Protein AF-A0AAU3JNB1-F1 (afdb_monomer)

Radius of gyration: 43.7 Å; Cα contacts (8 Å, |Δi|>4): 1370; chains: 1; bounding box: 140×74×134 Å

Structure (mmCIF, N/CA/C/O backbone):
data_AF-A0AAU3JNB1-F1
#
_entry.id   AF-A0AAU3JNB1-F1
#
loop_
_atom_site.group_PDB
_atom_site.id
_atom_site.type_symbol
_atom_site.label_atom_id
_atom_site.label_alt_id
_atom_site.label_comp_id
_atom_site.label_asym_id
_atom_site.label_entity_id
_atom_site.label_seq_id
_atom_site.pdbx_PDB_ins_code
_atom_site.Cartn_x
_atom_site.Cartn_y
_atom_site.Cartn_z
_atom_site.occupancy
_atom_site.B_iso_or_equiv
_atom_site.auth_seq_id
_atom_site.auth_comp_id
_atom_site.auth_asym_id
_atom_site.auth_atom_id
_atom_site.pdbx_PDB_model_num
ATOM 1 N N . MET A 1 1 ? 8.606 12.554 -62.969 1.00 40.50 1 MET A N 1
ATOM 2 C CA . MET A 1 1 ? 8.725 11.512 -61.923 1.00 40.50 1 MET A CA 1
ATOM 3 C C . MET A 1 1 ? 8.995 10.190 -62.626 1.00 40.50 1 MET A C 1
ATOM 5 O O . MET A 1 1 ? 8.163 9.799 -63.434 1.00 40.50 1 MET A O 1
ATOM 9 N N . ARG A 1 2 ? 10.156 9.550 -62.413 1.00 50.25 2 ARG A N 1
ATOM 10 C CA . ARG A 1 2 ? 10.408 8.196 -62.942 1.00 50.25 2 ARG A CA 1
ATOM 11 C C . ARG A 1 2 ? 9.338 7.250 -62.382 1.00 50.25 2 ARG A C 1
ATOM 13 O O . ARG A 1 2 ? 9.049 7.301 -61.188 1.00 50.25 2 ARG A O 1
ATOM 20 N N . GLY A 1 3 ? 8.709 6.452 -63.245 1.00 56.19 3 GLY A N 1
ATOM 21 C CA . GLY A 1 3 ? 7.752 5.433 -62.814 1.00 56.19 3 GLY A CA 1
ATOM 22 C C . GLY A 1 3 ? 8.447 4.430 -61.895 1.00 56.19 3 GLY A C 1
ATOM 23 O O . GLY A 1 3 ? 9.533 3.958 -62.222 1.00 56.19 3 GLY A O 1
ATOM 24 N N . VAL A 1 4 ? 7.848 4.140 -60.741 1.00 64.56 4 VAL A N 1
ATOM 25 C CA . VAL A 1 4 ? 8.397 3.201 -59.756 1.00 64.56 4 VAL A CA 1
ATOM 26 C C . VAL A 1 4 ? 8.364 1.794 -60.364 1.00 64.56 4 VAL A C 1
ATOM 28 O O . VAL A 1 4 ? 7.284 1.258 -60.604 1.00 64.56 4 VAL A O 1
ATOM 31 N N . ARG A 1 5 ? 9.532 1.213 -60.664 1.00 74.31 5 ARG A N 1
ATOM 32 C CA . ARG A 1 5 ? 9.661 -0.132 -61.253 1.00 74.31 5 ARG A CA 1
ATOM 33 C C . ARG A 1 5 ? 9.932 -1.167 -60.161 1.00 74.31 5 ARG A C 1
ATOM 35 O O . ARG A 1 5 ? 10.589 -0.871 -59.168 1.00 74.31 5 ARG A O 1
ATOM 42 N N . SER A 1 6 ? 9.430 -2.387 -60.340 1.00 82.75 6 SER A N 1
ATOM 43 C CA . SER A 1 6 ? 9.724 -3.495 -59.426 1.00 82.75 6 SER A CA 1
ATOM 44 C C . SER A 1 6 ? 11.184 -3.935 -59.539 1.00 82.75 6 SER A C 1
ATOM 46 O O . SER A 1 6 ? 11.710 -4.029 -60.649 1.00 82.75 6 SER A O 1
ATOM 48 N N . LEU A 1 7 ? 11.812 -4.272 -58.412 1.00 84.94 7 LEU A N 1
ATOM 49 C CA . LEU A 1 7 ? 13.173 -4.799 -58.390 1.00 84.94 7 LEU A CA 1
ATOM 50 C C . LEU A 1 7 ? 13.243 -6.188 -59.054 1.00 84.94 7 LEU A C 1
ATOM 52 O O . LEU A 1 7 ? 12.341 -7.008 -58.852 1.00 84.94 7 LEU A O 1
ATOM 56 N N . PRO A 1 8 ? 14.323 -6.481 -59.804 1.00 78.81 8 PRO A N 1
ATOM 57 C CA . PRO A 1 8 ? 14.472 -7.737 -60.542 1.00 78.81 8 PRO A CA 1
ATOM 58 C C . PRO A 1 8 ? 14.694 -8.952 -59.629 1.00 78.81 8 PRO A C 1
ATOM 60 O O . PRO A 1 8 ? 14.360 -10.072 -60.002 1.00 78.81 8 PRO A O 1
ATOM 63 N N . LEU A 1 9 ? 15.227 -8.744 -58.420 1.00 83.75 9 LEU A N 1
ATOM 64 C CA . LEU A 1 9 ? 15.371 -9.778 -57.396 1.00 83.75 9 LEU A CA 1
ATOM 65 C C . LEU A 1 9 ? 14.581 -9.377 -56.152 1.00 83.75 9 LEU A C 1
ATOM 67 O O . LEU A 1 9 ? 14.770 -8.289 -55.606 1.00 83.75 9 LEU A O 1
ATOM 71 N N . ARG A 1 10 ? 13.717 -10.283 -55.691 1.00 81.56 10 ARG A N 1
ATOM 72 C CA . ARG A 1 10 ? 12.958 -10.134 -54.446 1.00 81.56 10 ARG A CA 1
ATOM 73 C C . ARG A 1 10 ? 13.586 -10.988 -53.353 1.00 81.56 10 ARG A C 1
ATOM 75 O O . ARG A 1 10 ? 14.024 -12.108 -53.603 1.00 81.56 10 ARG A O 1
ATOM 82 N N . LEU A 1 11 ? 13.612 -10.457 -52.137 1.00 88.56 11 LEU A N 1
ATOM 83 C CA . LEU A 1 11 ? 14.109 -11.146 -50.951 1.00 88.56 11 LEU A CA 1
ATOM 84 C C . LEU A 1 11 ? 13.040 -11.072 -49.866 1.00 88.56 11 LEU A C 1
ATOM 86 O O . LEU A 1 11 ? 12.623 -9.976 -49.496 1.00 88.56 11 LEU A O 1
ATOM 90 N N . ALA A 1 12 ? 12.608 -12.216 -49.343 1.00 91.12 12 ALA A N 1
ATOM 91 C CA . ALA A 1 12 ? 11.665 -12.228 -48.232 1.00 91.12 12 ALA A CA 1
ATOM 92 C C . ALA A 1 12 ? 12.339 -11.722 -46.933 1.00 91.12 12 ALA A C 1
ATOM 94 O O . ALA A 1 12 ? 13.514 -12.034 -46.677 1.00 91.12 12 ALA A O 1
ATOM 95 N N . PRO A 1 13 ? 11.638 -10.922 -46.110 1.00 93.62 13 PRO A N 1
ATOM 96 C CA . PRO A 1 13 ? 12.091 -10.602 -44.762 1.00 93.62 13 PRO A CA 1
ATOM 97 C C . PRO A 1 13 ? 11.983 -11.830 -43.850 1.00 93.62 13 PRO A C 1
ATOM 99 O O . PRO A 1 13 ? 11.117 -12.683 -44.051 1.00 93.62 13 PRO A O 1
ATOM 102 N N . VAL A 1 14 ? 12.846 -11.915 -42.835 1.00 92.75 14 VAL A N 1
ATOM 103 C CA . VAL A 1 14 ? 12.701 -12.937 -41.781 1.00 92.75 14 VAL A CA 1
ATOM 104 C C . VAL A 1 14 ? 11.732 -12.451 -40.688 1.00 92.75 14 VAL A C 1
ATOM 106 O O . VAL A 1 14 ? 11.548 -11.238 -40.531 1.00 92.75 14 VAL A O 1
ATOM 109 N N . PRO A 1 15 ? 11.097 -13.347 -39.906 1.00 89.94 15 PRO A N 1
ATOM 110 C CA . PRO A 1 15 ? 10.209 -12.930 -38.823 1.00 89.94 15 PRO A CA 1
ATOM 111 C C . PRO A 1 15 ? 10.906 -11.980 -37.837 1.00 89.94 15 PRO A C 1
ATOM 113 O O . PRO A 1 15 ? 12.014 -12.256 -37.372 1.00 89.94 15 PRO A O 1
ATOM 116 N N . GLY A 1 16 ? 10.252 -10.853 -37.535 1.00 90.56 16 GLY A N 1
ATOM 117 C CA . GLY A 1 16 ? 10.737 -9.841 -36.587 1.00 90.56 16 GLY A CA 1
ATOM 118 C C . GLY A 1 16 ? 11.870 -8.938 -37.095 1.00 90.56 16 GLY A C 1
ATOM 119 O O . GLY A 1 16 ? 12.388 -8.120 -36.328 1.00 90.56 16 GLY A O 1
ATOM 120 N N . GLU A 1 17 ? 12.260 -9.052 -38.364 1.00 94.94 17 GLU A N 1
ATOM 121 C CA . GLU A 1 17 ? 13.394 -8.317 -38.914 1.00 94.94 17 GLU A CA 1
ATOM 122 C C . GLU A 1 17 ? 13.200 -6.792 -38.943 1.00 94.94 17 GLU A C 1
ATOM 124 O O . GLU A 1 17 ? 12.118 -6.279 -39.220 1.00 94.94 17 GLU A O 1
ATOM 129 N N . ALA A 1 18 ? 14.279 -6.048 -38.692 1.00 93.25 18 ALA A N 1
ATOM 130 C CA . ALA A 1 18 ? 14.312 -4.602 -38.880 1.00 93.25 18 ALA A CA 1
ATOM 131 C C . ALA A 1 18 ? 14.406 -4.202 -40.366 1.00 93.25 18 ALA A C 1
ATOM 133 O O . ALA A 1 18 ? 15.136 -4.819 -41.143 1.00 93.25 18 ALA A O 1
ATOM 134 N N . LEU A 1 19 ? 13.749 -3.101 -40.745 1.00 93.00 19 LEU A N 1
ATOM 135 C CA . LEU A 1 19 ? 13.710 -2.619 -42.131 1.00 93.00 19 LEU A CA 1
ATOM 136 C C . LEU A 1 19 ? 15.100 -2.326 -42.727 1.00 93.00 19 LEU A C 1
ATOM 138 O O . LEU A 1 19 ? 15.358 -2.704 -43.865 1.00 93.00 19 LEU A O 1
ATOM 142 N N . ASP A 1 20 ? 16.023 -1.713 -41.974 1.00 90.62 20 ASP A N 1
ATOM 143 C CA . ASP A 1 20 ? 17.404 -1.496 -42.446 1.00 90.62 20 ASP A CA 1
ATOM 144 C C . ASP A 1 20 ? 18.177 -2.800 -42.647 1.00 90.62 20 ASP A C 1
ATOM 146 O O . ASP A 1 20 ? 18.950 -2.900 -43.591 1.00 90.62 20 ASP A O 1
ATOM 150 N N . SER A 1 21 ? 17.958 -3.808 -41.802 1.00 94.19 21 SER A N 1
ATOM 151 C CA . SER A 1 21 ? 18.585 -5.122 -41.978 1.00 94.19 21 SER A CA 1
ATOM 152 C C . SER A 1 21 ? 18.156 -5.791 -43.276 1.00 94.19 21 SER A C 1
ATOM 154 O O . SER A 1 21 ? 18.995 -6.300 -44.019 1.00 94.19 21 SER A O 1
ATOM 156 N N . TRP A 1 22 ? 16.857 -5.759 -43.567 1.00 95.25 22 TRP A N 1
ATOM 157 C CA . TRP A 1 22 ? 16.331 -6.366 -44.781 1.00 95.25 22 TRP A CA 1
ATOM 158 C C . TRP A 1 22 ? 16.821 -5.629 -46.031 1.00 95.25 22 TRP A C 1
ATOM 160 O O . TRP A 1 22 ? 17.241 -6.274 -46.991 1.00 95.25 22 TRP A O 1
ATOM 170 N N . LEU A 1 23 ? 16.855 -4.291 -45.998 1.00 93.19 23 LEU A N 1
ATOM 171 C CA . LEU A 1 23 ? 17.411 -3.477 -47.084 1.00 93.19 23 LEU A CA 1
ATOM 172 C C . LEU A 1 23 ? 18.912 -3.733 -47.289 1.00 93.19 23 LEU A C 1
ATOM 174 O O . LEU A 1 23 ? 19.366 -3.799 -48.427 1.00 93.19 23 LEU A O 1
ATOM 178 N N . GLU A 1 24 ? 19.687 -3.932 -46.219 1.00 93.44 24 GLU A N 1
ATOM 179 C CA . GLU A 1 24 ? 21.104 -4.310 -46.324 1.00 93.44 24 GLU A CA 1
ATOM 180 C C . GLU A 1 24 ? 21.285 -5.688 -46.963 1.00 93.44 24 GLU A C 1
ATOM 182 O O . GLU A 1 24 ? 22.141 -5.856 -47.831 1.00 93.44 24 GLU A O 1
ATOM 187 N N . ALA A 1 25 ? 20.464 -6.666 -46.579 1.00 94.44 25 ALA A N 1
ATOM 188 C CA . ALA A 1 25 ? 20.491 -7.994 -47.180 1.00 94.44 25 ALA A CA 1
ATOM 189 C C . ALA A 1 25 ? 20.085 -7.962 -48.662 1.00 94.44 25 ALA A C 1
ATOM 191 O O . ALA A 1 25 ? 20.702 -8.637 -49.487 1.00 94.44 25 ALA A O 1
ATOM 192 N N . LEU A 1 26 ? 19.091 -7.141 -49.012 1.00 93.75 26 LEU A N 1
ATOM 193 C CA . LEU A 1 26 ? 18.652 -6.934 -50.389 1.00 93.75 26 LEU A CA 1
ATOM 194 C C . LEU A 1 26 ? 19.747 -6.263 -51.233 1.00 93.75 26 LEU A C 1
ATOM 196 O O . LEU A 1 26 ? 20.067 -6.762 -52.309 1.00 93.75 26 LEU A O 1
ATOM 200 N N . ALA A 1 27 ? 20.382 -5.201 -50.726 1.00 93.31 27 ALA A N 1
ATOM 201 C CA . ALA A 1 27 ? 21.502 -4.528 -51.390 1.00 93.31 27 ALA A CA 1
ATOM 202 C C . ALA A 1 27 ? 22.707 -5.462 -51.584 1.00 93.31 27 ALA A C 1
ATOM 204 O O . ALA A 1 27 ? 23.273 -5.526 -52.674 1.00 93.31 27 ALA A O 1
ATOM 205 N N . GLY A 1 28 ? 23.065 -6.241 -50.557 1.00 92.88 28 GLY A N 1
ATOM 206 C CA . GLY A 1 28 ? 24.130 -7.241 -50.645 1.00 92.88 28 GLY A CA 1
ATOM 207 C C . GLY A 1 28 ? 23.828 -8.329 -51.680 1.00 92.88 28 GLY A C 1
ATOM 208 O O . GLY A 1 28 ? 24.716 -8.737 -52.429 1.00 92.88 28 GLY A O 1
ATOM 209 N N . ARG A 1 29 ? 22.561 -8.757 -51.787 1.00 92.38 29 ARG A N 1
ATOM 210 C CA . ARG A 1 29 ? 22.116 -9.738 -52.788 1.00 92.38 29 ARG A CA 1
ATOM 211 C C . ARG A 1 29 ? 22.136 -9.178 -54.211 1.00 92.38 29 ARG A C 1
ATOM 213 O O . ARG A 1 29 ? 22.537 -9.898 -55.120 1.00 92.38 29 ARG A O 1
ATOM 220 N N . LEU A 1 30 ? 21.727 -7.922 -54.386 1.00 91.88 30 LEU A N 1
ATOM 221 C CA . LEU A 1 30 ? 21.763 -7.196 -55.661 1.00 91.88 30 LEU A CA 1
ATOM 222 C C . LEU A 1 30 ? 23.183 -6.753 -56.059 1.00 91.88 30 LEU A C 1
ATOM 224 O O . LEU A 1 30 ? 23.405 -6.406 -57.213 1.00 91.88 30 LEU A O 1
ATOM 228 N N . ARG A 1 31 ? 24.143 -6.793 -55.119 1.00 92.50 31 ARG A N 1
ATOM 229 C CA . ARG A 1 31 ? 25.499 -6.229 -55.254 1.00 92.50 31 ARG A CA 1
ATOM 230 C C . ARG A 1 31 ? 25.483 -4.741 -55.618 1.00 92.50 31 ARG A C 1
ATOM 232 O O . ARG A 1 31 ? 26.314 -4.272 -56.389 1.00 92.50 31 ARG A O 1
ATOM 239 N N . THR A 1 32 ? 24.552 -4.004 -55.025 1.00 92.50 32 THR A N 1
ATOM 240 C CA . THR A 1 32 ? 24.333 -2.577 -55.289 1.00 92.50 32 THR A CA 1
ATOM 241 C C . THR A 1 32 ? 24.728 -1.748 -54.063 1.00 92.50 32 THR A C 1
ATOM 243 O O . THR A 1 32 ? 24.458 -2.176 -52.933 1.00 92.50 32 THR A O 1
ATOM 246 N N . PRO A 1 33 ? 25.364 -0.571 -54.232 1.00 92.50 33 PRO A N 1
ATOM 247 C CA . PRO A 1 33 ? 25.595 0.358 -53.131 1.00 92.50 33 PRO A CA 1
ATOM 248 C C . PRO A 1 33 ? 24.294 0.723 -52.405 1.00 92.50 33 PRO A C 1
ATOM 250 O O . PRO A 1 33 ? 23.249 0.924 -53.026 1.00 92.50 33 PRO A O 1
ATOM 253 N N . MET A 1 34 ? 24.345 0.840 -51.075 1.00 90.38 34 MET A N 1
ATOM 254 C CA . MET A 1 34 ? 23.144 1.098 -50.268 1.00 90.38 34 MET A CA 1
ATOM 255 C C . MET A 1 34 ? 22.390 2.371 -50.699 1.00 90.38 34 MET A C 1
ATOM 257 O O . MET A 1 34 ? 21.163 2.395 -50.712 1.00 90.38 34 MET A O 1
ATOM 261 N N . GLY A 1 35 ? 23.106 3.439 -51.053 1.00 87.81 35 GLY A N 1
ATOM 262 C CA . GLY A 1 35 ? 22.518 4.712 -51.470 1.00 87.81 35 GLY A CA 1
ATOM 263 C C . GLY A 1 35 ? 21.709 4.604 -52.761 1.00 87.81 35 GLY A C 1
ATOM 264 O O . GLY A 1 35 ? 20.632 5.190 -52.849 1.00 87.81 35 GLY A O 1
ATOM 265 N N . GLU A 1 36 ? 22.181 3.817 -53.727 1.00 88.75 36 GLU A N 1
ATOM 266 C CA . GLU A 1 36 ? 21.450 3.549 -54.968 1.00 88.75 36 GLU A CA 1
ATOM 267 C C . GLU A 1 36 ? 20.148 2.800 -54.672 1.00 88.75 36 GLU A C 1
ATOM 269 O O . GLU A 1 36 ? 19.080 3.271 -55.055 1.00 88.75 36 GLU A O 1
ATOM 274 N N . LEU A 1 37 ? 20.198 1.721 -53.874 1.00 89.81 37 LEU A N 1
ATOM 275 C CA . LEU A 1 37 ? 18.985 0.992 -53.487 1.00 89.81 37 LEU A CA 1
ATOM 276 C C . LEU A 1 37 ? 17.982 1.900 -52.762 1.00 89.81 37 LEU A C 1
ATOM 278 O O . LEU A 1 37 ? 16.800 1.886 -53.090 1.00 89.81 37 LEU A O 1
ATOM 282 N N . LEU A 1 38 ? 18.435 2.697 -51.785 1.00 89.12 38 LEU A N 1
ATOM 283 C CA . LEU A 1 38 ? 17.568 3.612 -51.033 1.00 89.12 38 LEU A CA 1
ATOM 284 C C . LEU A 1 38 ? 16.913 4.676 -51.930 1.00 89.12 38 LEU A C 1
ATOM 286 O O . LEU A 1 38 ? 15.802 5.120 -51.625 1.00 89.12 38 LEU A O 1
ATOM 290 N N . THR A 1 39 ? 17.597 5.093 -52.998 1.00 87.06 39 THR A N 1
ATOM 291 C CA . THR A 1 39 ? 17.075 6.043 -53.991 1.00 87.06 39 THR A CA 1
ATOM 292 C C . THR A 1 39 ? 16.002 5.376 -54.845 1.00 87.06 39 THR A C 1
ATOM 294 O O . THR A 1 39 ? 14.896 5.903 -54.952 1.00 87.06 39 THR A O 1
ATOM 297 N N . GLU A 1 40 ? 16.282 4.174 -55.353 1.00 86.06 40 GLU A N 1
ATOM 298 C CA . GLU A 1 40 ? 15.356 3.384 -56.175 1.00 86.06 40 GLU A CA 1
ATOM 299 C C . GLU A 1 40 ? 14.063 3.023 -55.431 1.00 86.06 40 GLU A C 1
ATOM 301 O O . GLU A 1 40 ? 12.964 3.158 -55.970 1.00 86.06 40 GLU A O 1
ATOM 306 N N . VAL A 1 41 ? 14.153 2.645 -54.151 1.00 85.88 41 VAL A N 1
ATOM 307 C CA . VAL A 1 41 ? 12.962 2.364 -53.324 1.00 85.88 41 VAL A CA 1
ATOM 308 C C . VAL A 1 41 ? 12.265 3.631 -52.807 1.00 85.88 41 VAL A C 1
ATOM 310 O O . VAL A 1 41 ? 11.250 3.551 -52.112 1.00 85.88 41 VAL A O 1
ATOM 313 N N . GLY A 1 42 ? 12.787 4.816 -53.140 1.00 81.69 42 GLY A N 1
ATOM 314 C CA . GLY A 1 42 ? 12.172 6.105 -52.836 1.00 81.69 42 GLY A CA 1
ATOM 315 C C . GLY A 1 42 ? 12.258 6.533 -51.369 1.00 81.69 42 GLY A C 1
ATOM 316 O O . GLY A 1 42 ? 11.410 7.311 -50.923 1.00 81.69 42 GLY A O 1
ATOM 317 N N . LEU A 1 43 ? 13.250 6.032 -50.621 1.00 84.56 43 LEU A N 1
ATOM 318 C CA . LEU A 1 43 ? 13.539 6.424 -49.234 1.00 84.56 43 LEU A CA 1
ATOM 319 C C . LEU A 1 43 ? 14.484 7.632 -49.131 1.00 84.56 43 LEU A C 1
ATOM 321 O O . LEU A 1 43 ? 14.512 8.290 -48.087 1.00 84.56 43 LEU A O 1
ATOM 325 N N . ILE A 1 44 ? 15.255 7.922 -50.184 1.00 80.31 44 ILE A N 1
ATOM 326 C CA . ILE A 1 44 ? 16.064 9.141 -50.325 1.00 80.31 44 ILE A CA 1
ATOM 327 C C . ILE A 1 44 ? 15.873 9.759 -51.720 1.00 80.31 44 ILE A C 1
ATOM 329 O O . ILE A 1 44 ? 15.493 9.071 -52.660 1.00 80.31 44 ILE A O 1
ATOM 333 N N . GLU A 1 45 ? 16.106 11.066 -51.843 1.00 73.31 45 GLU A N 1
ATOM 334 C CA . GLU A 1 45 ? 15.942 11.808 -53.103 1.00 73.31 45 GLU A CA 1
ATOM 335 C C . GLU A 1 45 ? 17.120 11.606 -54.074 1.00 73.31 45 GLU A C 1
ATOM 337 O O . GLU A 1 45 ? 18.276 11.588 -53.647 1.00 73.31 45 GLU A O 1
ATOM 342 N N . GLU A 1 46 ? 16.800 11.513 -55.372 1.00 62.75 46 GLU A N 1
ATOM 343 C CA . GLU A 1 46 ? 17.713 11.219 -56.494 1.00 62.75 46 GLU A CA 1
ATOM 344 C C . GLU A 1 46 ? 18.675 12.378 -56.823 1.00 62.75 46 GLU A C 1
ATOM 346 O O . GLU A 1 46 ? 19.833 12.147 -57.156 1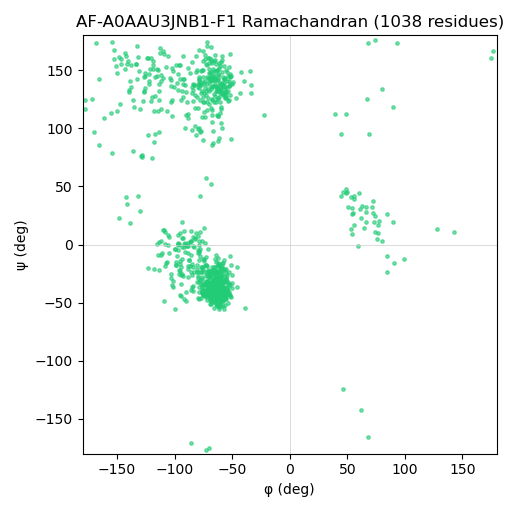.00 62.75 46 GLU A O 1
ATOM 351 N N . HIS A 1 47 ? 18.231 13.631 -56.671 1.00 60.69 47 HIS A N 1
ATOM 352 C CA . HIS A 1 47 ? 19.024 14.830 -56.963 1.00 60.69 47 HIS A CA 1
ATOM 353 C C . HIS A 1 47 ? 19.237 15.642 -55.689 1.00 60.69 47 HIS A C 1
ATOM 355 O O . HIS A 1 47 ? 18.392 16.454 -55.313 1.00 60.69 47 HIS A O 1
ATOM 361 N N . ARG A 1 48 ? 20.369 15.430 -55.008 1.00 61.41 48 ARG A N 1
ATOM 362 C CA . ARG A 1 48 ? 20.709 16.215 -53.816 1.00 61.41 48 ARG A CA 1
ATOM 363 C C . ARG A 1 48 ? 21.657 17.368 -54.161 1.00 61.41 48 ARG A C 1
ATOM 365 O O . ARG A 1 48 ? 22.676 17.117 -54.803 1.00 61.41 48 ARG A O 1
ATOM 372 N N . PRO A 1 49 ? 21.401 18.599 -53.679 1.00 53.25 49 PRO A N 1
ATOM 373 C CA . PRO A 1 49 ? 22.366 19.685 -53.801 1.00 53.25 49 PRO A CA 1
ATOM 374 C C . PRO A 1 49 ? 23.703 19.326 -53.116 1.00 53.25 49 PRO A C 1
ATOM 376 O O . PRO A 1 49 ? 23.694 18.754 -52.014 1.00 53.25 49 PRO A O 1
ATOM 379 N N . PRO A 1 50 ? 24.856 19.666 -53.726 1.00 45.16 50 PRO A N 1
ATOM 380 C CA . PRO A 1 50 ? 26.169 19.455 -53.121 1.00 45.16 50 PRO A CA 1
ATOM 381 C C . PRO A 1 50 ? 26.241 20.085 -51.721 1.00 45.16 50 PRO A C 1
ATOM 383 O O . PRO A 1 50 ? 25.842 21.229 -51.524 1.00 45.16 50 PRO A O 1
ATOM 386 N N . GLY A 1 51 ? 26.731 19.336 -50.728 1.00 48.03 51 GLY A N 1
ATOM 387 C CA . GLY A 1 51 ? 26.927 19.825 -49.353 1.00 48.03 51 GLY A CA 1
ATOM 388 C C . GLY A 1 51 ? 25.833 19.465 -48.336 1.00 48.03 51 GLY A C 1
ATOM 389 O O . GLY A 1 51 ? 26.086 19.551 -47.135 1.00 48.03 51 GLY A O 1
ATOM 390 N N . HIS A 1 52 ? 24.658 18.973 -48.755 1.00 49.66 52 HIS A N 1
ATOM 391 C CA . HIS A 1 52 ? 23.668 18.425 -47.816 1.00 49.66 52 HIS A CA 1
ATOM 392 C C . HIS A 1 52 ? 24.034 16.988 -47.407 1.00 49.66 52 HIS A C 1
ATOM 394 O O . HIS A 1 52 ? 23.771 16.017 -48.121 1.00 49.66 52 HIS A O 1
ATOM 400 N N . GLN A 1 53 ? 24.646 16.831 -46.232 1.00 55.88 53 GLN A N 1
ATOM 401 C CA . GLN A 1 53 ? 24.850 15.511 -45.635 1.00 55.88 53 GLN A CA 1
ATOM 402 C C . GLN A 1 53 ? 23.504 14.945 -45.180 1.00 55.88 53 GLN A C 1
ATOM 404 O O . GLN A 1 53 ? 22.729 15.623 -44.503 1.00 55.88 53 GLN A O 1
ATOM 409 N N . LEU A 1 54 ? 23.226 13.687 -45.522 1.00 60.50 54 LEU A N 1
ATOM 410 C CA . LEU A 1 54 ? 22.050 13.011 -44.988 1.00 60.50 54 LEU A CA 1
ATOM 411 C C . LEU A 1 54 ? 22.099 12.971 -43.463 1.00 60.50 54 LEU A C 1
ATOM 413 O O . LEU A 1 54 ? 23.182 12.821 -42.883 1.00 60.50 54 LEU A O 1
ATOM 417 N N . PRO A 1 55 ? 20.932 13.010 -42.798 1.00 63.41 55 PRO A N 1
ATOM 418 C CA . PRO A 1 55 ? 20.901 12.791 -41.373 1.00 63.41 55 PRO A CA 1
ATOM 419 C C . PRO A 1 55 ? 21.553 11.439 -41.066 1.00 63.41 55 PRO A C 1
ATOM 421 O O . PRO A 1 55 ? 21.257 10.408 -41.675 1.00 63.41 55 PRO A O 1
ATOM 424 N N . ILE A 1 56 ? 22.450 11.457 -40.076 1.00 66.19 56 ILE A N 1
ATOM 425 C CA . ILE A 1 56 ? 23.177 10.282 -39.564 1.00 66.19 56 ILE A CA 1
ATOM 426 C C . ILE A 1 56 ? 22.206 9.141 -39.193 1.00 66.19 56 ILE A C 1
ATOM 428 O O . ILE A 1 56 ? 22.587 7.968 -39.156 1.00 66.19 56 ILE A O 1
ATOM 432 N N . ARG A 1 57 ? 20.943 9.491 -38.917 1.00 70.50 57 ARG A N 1
ATOM 433 C CA . ARG A 1 57 ? 19.837 8.580 -38.624 1.00 70.50 57 ARG A CA 1
ATOM 434 C C . ARG A 1 57 ? 18.767 8.663 -39.697 1.00 70.50 57 ARG A C 1
ATOM 436 O O . ARG A 1 57 ? 18.454 9.749 -40.165 1.00 70.50 57 ARG A O 1
ATOM 443 N N . ALA A 1 58 ? 18.156 7.521 -39.974 1.00 78.38 58 ALA A N 1
ATOM 444 C CA . ALA A 1 58 ? 16.998 7.384 -40.838 1.00 78.38 58 ALA A CA 1
ATOM 445 C C . ALA A 1 58 ? 15.688 7.515 -40.028 1.00 78.38 58 ALA A C 1
ATOM 447 O O . ALA A 1 58 ? 15.397 6.620 -39.230 1.00 78.38 58 ALA A O 1
ATOM 448 N N . PRO A 1 59 ? 14.886 8.588 -40.197 1.00 79.06 59 PRO A N 1
ATOM 449 C CA . PRO A 1 59 ? 13.592 8.738 -39.516 1.00 79.06 59 PRO A CA 1
ATOM 450 C C . PRO A 1 59 ? 12.595 7.624 -39.864 1.00 79.06 59 PRO A C 1
ATOM 452 O O . PRO A 1 59 ? 11.831 7.192 -39.006 1.00 79.06 59 PRO A O 1
ATOM 455 N N . TRP A 1 60 ? 12.684 7.082 -41.083 1.00 83.94 60 TRP A N 1
ATOM 456 C CA . TRP A 1 60 ? 11.858 5.973 -41.571 1.00 83.94 60 TRP A CA 1
ATOM 457 C C . TRP A 1 60 ? 12.072 4.645 -40.826 1.00 83.94 60 TRP A C 1
ATOM 459 O O . TRP A 1 60 ? 11.251 3.746 -40.942 1.00 83.94 60 TRP A O 1
ATOM 469 N N . LEU A 1 61 ? 13.127 4.521 -40.009 1.00 85.56 61 LEU A N 1
ATOM 470 C CA . LEU A 1 61 ? 13.285 3.396 -39.074 1.00 85.56 61 LEU A CA 1
ATOM 471 C C . LEU A 1 61 ? 12.395 3.519 -37.834 1.00 85.56 61 LEU A C 1
ATOM 473 O O . LEU A 1 61 ? 12.168 2.534 -37.129 1.00 85.56 61 LEU A O 1
ATOM 477 N N . VAL A 1 62 ? 11.942 4.735 -37.529 1.00 85.75 62 VAL A N 1
ATOM 478 C CA . VAL A 1 62 ? 11.038 5.004 -36.412 1.00 85.75 62 VAL A CA 1
ATOM 479 C C . VAL A 1 62 ? 9.586 4.939 -36.860 1.00 85.75 62 VAL A C 1
ATOM 481 O O . VAL A 1 62 ? 8.779 4.341 -36.161 1.00 85.75 62 VAL A O 1
ATOM 484 N N . LEU A 1 63 ? 9.271 5.585 -37.980 1.00 87.56 63 LEU A N 1
ATOM 485 C CA . LEU A 1 63 ? 7.924 5.692 -38.526 1.00 87.56 63 LEU A CA 1
ATOM 486 C C . LEU A 1 63 ? 8.028 5.743 -40.047 1.00 87.56 63 LEU A C 1
ATOM 488 O O . LEU A 1 63 ? 8.674 6.658 -40.561 1.00 87.56 63 LEU A O 1
ATOM 492 N N . LEU A 1 64 ? 7.404 4.802 -40.757 1.00 89.56 64 LEU A N 1
ATOM 493 C CA . LEU A 1 64 ? 7.434 4.776 -42.217 1.00 89.56 64 LEU A CA 1
ATOM 494 C C . LEU A 1 64 ? 6.279 5.615 -42.795 1.00 89.56 64 LEU A C 1
ATOM 496 O O . LEU A 1 64 ? 5.115 5.230 -42.652 1.00 89.56 64 LEU A O 1
ATOM 500 N N . PRO A 1 65 ? 6.547 6.754 -43.467 1.00 86.81 65 PRO A N 1
ATOM 501 C CA . PRO A 1 65 ? 5.479 7.586 -44.014 1.00 86.81 65 PRO A CA 1
ATOM 502 C C . PRO A 1 65 ? 4.649 6.825 -45.062 1.00 86.81 65 PRO A C 1
ATOM 504 O O . PRO A 1 65 ? 5.229 6.062 -45.838 1.00 86.81 65 PRO A O 1
ATOM 507 N N . PRO A 1 66 ? 3.326 7.062 -45.170 1.00 88.25 66 PRO A N 1
ATOM 508 C CA . PRO A 1 66 ? 2.461 6.329 -46.100 1.00 88.25 66 PRO A CA 1
ATOM 509 C C . PRO A 1 66 ? 2.951 6.339 -47.553 1.00 88.25 66 PRO A C 1
ATOM 511 O O . PRO A 1 66 ? 2.935 5.302 -48.210 1.00 88.25 66 PRO A O 1
ATOM 514 N N . LEU A 1 67 ? 3.460 7.481 -48.028 1.00 85.94 67 LEU A N 1
ATOM 515 C CA . LEU A 1 67 ? 4.008 7.612 -49.380 1.00 85.94 67 LEU A CA 1
ATOM 516 C C . LEU A 1 67 ? 5.246 6.725 -49.595 1.00 85.94 67 LEU A C 1
ATOM 518 O O . LEU A 1 67 ? 5.371 6.072 -50.628 1.00 85.94 67 LEU A O 1
ATOM 522 N N . ALA A 1 68 ? 6.149 6.676 -48.611 1.00 87.19 68 ALA A N 1
ATOM 523 C CA . ALA A 1 68 ? 7.344 5.838 -48.666 1.00 87.19 68 ALA A CA 1
ATOM 524 C C . ALA A 1 68 ? 6.989 4.346 -48.575 1.00 87.19 68 ALA A C 1
ATOM 526 O O . ALA A 1 68 ? 7.543 3.543 -49.319 1.00 87.19 68 ALA A O 1
ATOM 527 N N . ALA A 1 69 ? 6.020 3.981 -47.726 1.00 90.81 69 ALA A N 1
ATOM 528 C CA . ALA A 1 69 ? 5.506 2.615 -47.632 1.00 90.81 69 ALA A CA 1
ATOM 529 C C . ALA A 1 69 ? 4.887 2.142 -48.957 1.00 90.81 69 ALA A C 1
ATOM 531 O O . ALA A 1 69 ? 5.156 1.025 -49.386 1.00 90.81 69 ALA A O 1
ATOM 532 N N . GLY A 1 70 ? 4.114 3.001 -49.634 1.00 89.69 70 GLY A N 1
ATOM 533 C CA . GLY A 1 70 ? 3.540 2.694 -50.946 1.00 89.69 70 GLY A CA 1
ATOM 534 C C . GLY A 1 70 ? 4.609 2.463 -52.017 1.00 89.69 70 GLY A C 1
ATOM 535 O O . GLY A 1 70 ? 4.542 1.484 -52.755 1.00 89.69 70 GLY A O 1
ATOM 536 N N . ARG A 1 71 ? 5.650 3.305 -52.064 1.00 87.19 71 ARG A N 1
ATOM 537 C CA . ARG A 1 71 ? 6.774 3.131 -53.004 1.00 87.19 71 ARG A CA 1
ATOM 538 C C . ARG A 1 71 ? 7.572 1.857 -52.736 1.00 87.19 71 ARG A C 1
ATOM 540 O O . ARG A 1 71 ? 7.848 1.105 -53.669 1.00 87.19 71 ARG A O 1
ATOM 547 N N . LEU A 1 72 ? 7.899 1.581 -51.474 1.00 90.44 72 LEU A N 1
ATOM 548 C CA . LEU A 1 72 ? 8.542 0.328 -51.071 1.00 90.44 72 LEU A CA 1
ATOM 549 C C . LEU A 1 72 ? 7.684 -0.882 -51.441 1.00 90.44 72 LEU A C 1
ATOM 551 O O . LEU A 1 72 ? 8.205 -1.879 -51.930 1.00 90.44 72 LEU A O 1
ATOM 555 N N . SER A 1 73 ? 6.369 -0.790 -51.253 1.00 91.75 73 SER A N 1
ATOM 556 C CA . SER A 1 73 ? 5.447 -1.867 -51.601 1.00 91.75 73 SER A CA 1
ATOM 557 C C . SER A 1 73 ? 5.467 -2.169 -53.100 1.00 91.75 73 SER A C 1
ATOM 559 O O . SER A 1 73 ? 5.671 -3.318 -53.485 1.00 91.75 73 SER A O 1
ATOM 561 N N . VAL A 1 74 ? 5.380 -1.142 -53.952 1.00 90.00 74 VAL A N 1
ATOM 562 C CA . VAL A 1 74 ? 5.443 -1.301 -55.417 1.00 90.00 74 VAL A CA 1
ATOM 563 C C . VAL A 1 74 ? 6.805 -1.837 -55.876 1.00 90.00 74 VAL A C 1
ATOM 565 O O . VAL A 1 74 ? 6.863 -2.745 -56.704 1.00 90.00 74 VAL A O 1
ATOM 568 N N . THR A 1 75 ? 7.908 -1.309 -55.335 1.00 89.00 75 THR A N 1
ATOM 569 C CA . THR A 1 75 ? 9.266 -1.722 -55.741 1.00 89.00 75 THR A CA 1
ATOM 570 C C . THR A 1 75 ? 9.612 -3.142 -55.306 1.00 89.00 75 THR A C 1
ATOM 572 O O . THR A 1 75 ? 10.270 -3.869 -56.049 1.00 89.00 75 THR A O 1
ATOM 575 N N . THR A 1 76 ? 9.185 -3.557 -54.115 1.00 89.44 76 THR A N 1
ATOM 576 C CA . THR A 1 76 ? 9.655 -4.808 -53.495 1.00 89.44 76 THR A CA 1
ATOM 577 C C . THR A 1 76 ? 8.614 -5.924 -53.484 1.00 89.44 76 THR A C 1
ATOM 579 O O . THR A 1 76 ? 8.964 -7.091 -53.309 1.00 89.44 76 THR A O 1
ATOM 582 N N . GLY A 1 77 ? 7.341 -5.592 -53.715 1.00 89.06 77 GLY A N 1
ATOM 583 C CA . GLY A 1 77 ? 6.221 -6.530 -53.685 1.00 89.06 77 GLY A CA 1
ATOM 584 C C . GLY A 1 77 ? 5.757 -6.921 -52.278 1.00 89.06 77 GLY A C 1
ATOM 585 O O . GLY A 1 77 ? 4.966 -7.851 -52.155 1.00 89.06 77 GLY A O 1
ATOM 586 N N . LEU A 1 78 ? 6.244 -6.255 -51.224 1.00 92.62 78 LEU A N 1
ATOM 587 C CA . LEU A 1 78 ? 5.776 -6.464 -49.850 1.00 92.62 78 LEU A CA 1
ATOM 588 C C . LEU A 1 78 ? 4.558 -5.595 -49.535 1.00 92.62 78 LEU A C 1
ATOM 590 O O . LEU A 1 78 ? 4.452 -4.462 -50.005 1.00 92.62 78 LEU A O 1
ATOM 594 N N . ALA A 1 79 ? 3.659 -6.095 -48.690 1.00 92.94 79 ALA A N 1
ATOM 595 C CA . ALA A 1 79 ? 2.533 -5.306 -48.205 1.00 92.94 79 ALA A CA 1
ATOM 596 C C . ALA A 1 79 ? 3.026 -4.114 -47.347 1.00 92.94 79 ALA A C 1
ATOM 598 O O . ALA A 1 79 ? 3.974 -4.279 -46.564 1.00 92.94 79 ALA A O 1
ATOM 599 N N . PRO A 1 80 ? 2.400 -2.922 -47.444 1.00 92.62 80 PRO A N 1
ATOM 600 C CA . PRO A 1 80 ? 2.731 -1.773 -46.598 1.00 92.62 80 PRO A CA 1
ATOM 601 C C . PRO A 1 80 ? 2.714 -2.098 -45.099 1.00 92.62 80 PRO A C 1
ATOM 603 O O . PRO A 1 80 ? 3.536 -1.581 -44.346 1.00 92.62 80 PRO A O 1
ATOM 606 N N . GLU A 1 81 ? 1.823 -2.984 -44.661 1.00 92.25 81 GLU A N 1
ATOM 607 C CA . GLU A 1 81 ? 1.673 -3.419 -43.272 1.00 92.25 81 GLU A CA 1
ATOM 608 C C . GLU A 1 81 ? 2.904 -4.196 -42.794 1.00 92.25 81 GLU A C 1
ATOM 610 O O . GLU A 1 81 ? 3.414 -3.934 -41.705 1.00 92.25 81 GLU A O 1
ATOM 615 N N . THR A 1 82 ? 3.436 -5.098 -43.627 1.00 93.50 82 THR A N 1
ATOM 616 C CA . THR A 1 82 ? 4.677 -5.833 -43.341 1.00 93.50 82 THR A CA 1
ATOM 617 C C . THR A 1 82 ? 5.853 -4.870 -43.208 1.00 93.50 82 THR A C 1
ATOM 619 O O . THR A 1 82 ? 6.617 -4.960 -42.251 1.00 93.50 82 THR A O 1
ATOM 622 N N . LEU A 1 83 ? 5.963 -3.896 -44.116 1.00 93.69 83 LEU A N 1
ATOM 623 C CA . LEU A 1 83 ? 7.025 -2.886 -44.090 1.00 93.69 83 LEU A CA 1
ATOM 624 C C . LEU A 1 83 ? 6.959 -2.013 -42.828 1.00 93.69 83 LEU A C 1
ATOM 626 O O . LEU A 1 83 ? 7.990 -1.732 -42.218 1.00 93.69 83 LEU A O 1
ATOM 630 N N . ARG A 1 84 ? 5.752 -1.624 -42.401 1.00 92.12 84 ARG A N 1
ATOM 631 C CA . ARG A 1 84 ? 5.534 -0.885 -41.148 1.00 92.12 84 ARG A CA 1
ATOM 632 C C . ARG A 1 84 ? 5.862 -1.722 -39.912 1.00 92.12 84 ARG A C 1
ATOM 634 O O . ARG A 1 84 ? 6.494 -1.226 -38.982 1.00 92.12 84 ARG A O 1
ATOM 641 N N . ALA A 1 85 ? 5.515 -3.011 -39.915 1.00 92.62 85 ALA A N 1
ATOM 642 C CA . ALA A 1 85 ? 5.838 -3.936 -38.825 1.00 92.62 85 ALA A CA 1
ATOM 643 C C . ALA A 1 85 ? 7.358 -4.115 -38.607 1.00 92.62 85 ALA A C 1
ATOM 645 O O . ALA A 1 85 ? 7.784 -4.462 -37.501 1.00 92.62 85 ALA A O 1
ATOM 646 N N . MET A 1 86 ? 8.166 -3.831 -39.635 1.00 94.06 86 MET A N 1
ATOM 647 C CA . MET A 1 86 ? 9.634 -3.841 -39.609 1.00 94.06 86 MET A CA 1
ATOM 648 C C . MET A 1 86 ? 10.250 -2.516 -39.110 1.00 94.06 86 MET A C 1
ATOM 650 O O . MET A 1 86 ? 11.479 -2.381 -39.075 1.00 94.06 86 MET A O 1
ATOM 654 N N . THR A 1 87 ? 9.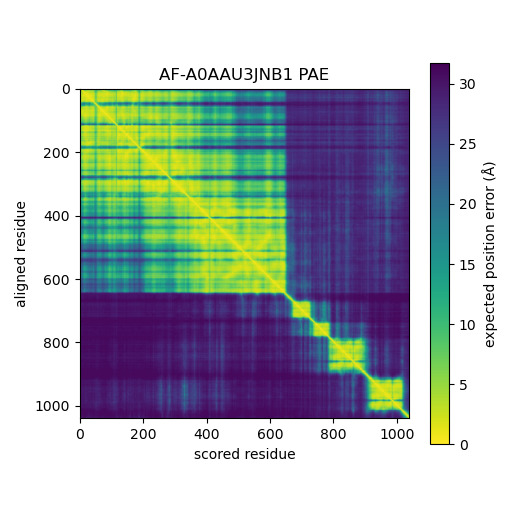436 -1.536 -38.697 1.00 91.62 87 THR A N 1
ATOM 655 C CA . THR A 1 87 ? 9.888 -0.276 -38.078 1.00 91.62 87 THR A CA 1
ATOM 656 C C . THR A 1 87 ? 9.476 -0.180 -36.609 1.00 91.62 87 THR A C 1
ATOM 658 O O . THR A 1 87 ? 8.620 -0.923 -36.128 1.00 91.62 87 THR A O 1
ATOM 661 N N . LEU A 1 88 ? 10.079 0.747 -35.853 1.00 88.81 88 LEU A N 1
ATOM 662 C CA . LEU A 1 88 ? 9.747 0.915 -34.431 1.00 88.81 88 LEU A CA 1
ATOM 663 C C . LEU A 1 88 ? 8.288 1.327 -34.184 1.00 88.81 88 LEU A C 1
ATOM 665 O O . LEU A 1 88 ? 7.832 1.178 -33.049 1.00 88.81 88 LEU A O 1
ATOM 669 N N . GLU A 1 89 ? 7.560 1.797 -35.202 1.00 89.38 89 GLU A N 1
ATOM 670 C CA . GLU A 1 89 ? 6.133 2.117 -35.101 1.00 89.38 89 GLU A CA 1
ATOM 671 C C . GLU A 1 89 ? 5.299 0.902 -34.694 1.00 89.38 89 GLU A C 1
ATOM 673 O O . GLU A 1 89 ? 4.285 1.061 -34.021 1.00 89.38 89 GLU A O 1
ATOM 678 N N . ASN A 1 90 ? 5.774 -0.309 -35.011 1.00 90.44 90 ASN A N 1
ATOM 679 C CA . ASN A 1 90 ? 5.162 -1.554 -34.570 1.00 90.44 90 ASN A CA 1
ATOM 680 C C . ASN A 1 90 ? 4.990 -1.577 -33.041 1.00 90.44 90 ASN A C 1
ATOM 682 O O . ASN A 1 90 ? 3.975 -2.034 -32.532 1.00 90.44 90 ASN A O 1
ATOM 686 N N . TYR A 1 91 ? 5.941 -1.018 -32.289 1.00 89.75 91 TYR A N 1
ATOM 687 C CA . TYR A 1 91 ? 5.923 -1.015 -30.824 1.00 89.75 91 TYR A CA 1
ATOM 688 C C . TYR A 1 91 ? 5.326 0.256 -30.200 1.00 89.75 91 TYR A C 1
ATOM 690 O O . TYR A 1 91 ? 5.451 0.449 -28.981 1.00 89.75 91 TYR A O 1
ATOM 698 N N . ASP A 1 92 ? 4.703 1.127 -31.002 1.00 90.00 92 ASP A N 1
ATOM 699 C CA . ASP A 1 92 ? 4.036 2.331 -30.505 1.00 90.00 92 ASP A CA 1
ATOM 700 C C . ASP A 1 92 ? 2.931 1.968 -29.502 1.00 90.00 92 ASP A C 1
ATOM 702 O O . ASP A 1 92 ? 2.215 0.981 -29.656 1.00 90.00 92 ASP A O 1
ATOM 706 N N . GLN A 1 93 ? 2.856 2.735 -28.417 1.00 89.38 93 GLN A N 1
ATOM 707 C CA . GLN A 1 93 ? 2.013 2.511 -27.236 1.00 89.38 93 GLN A CA 1
ATOM 708 C C . GLN A 1 93 ? 2.235 1.194 -26.464 1.00 89.38 93 GLN A C 1
ATOM 710 O O . GLN A 1 93 ? 1.622 1.014 -25.415 1.00 89.38 93 GLN A O 1
ATOM 715 N N . ARG A 1 94 ? 3.141 0.306 -26.904 1.00 89.81 94 ARG A N 1
ATOM 716 C CA . ARG A 1 94 ? 3.427 -0.979 -26.233 1.00 89.81 94 ARG A CA 1
ATOM 717 C C . ARG A 1 94 ? 4.790 -1.020 -25.545 1.00 89.81 94 ARG A C 1
ATOM 719 O O . ARG A 1 94 ? 4.878 -1.370 -24.376 1.00 89.81 94 ARG A O 1
ATOM 726 N N . ALA A 1 95 ? 5.860 -0.611 -26.228 1.00 86.06 95 ALA A N 1
ATOM 727 C CA . ALA A 1 95 ? 7.208 -0.520 -25.634 1.00 86.06 95 ALA A CA 1
ATOM 728 C C . ALA A 1 95 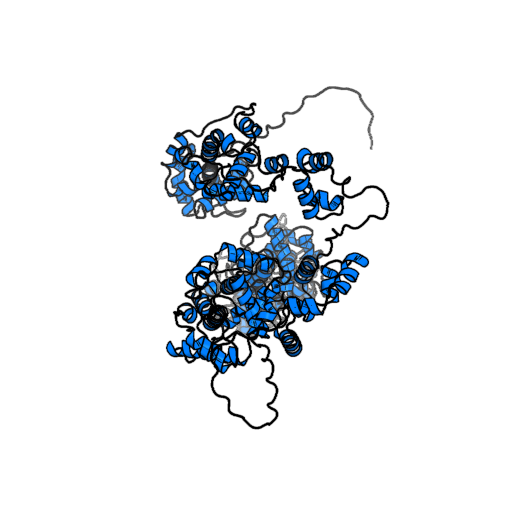? 7.768 0.906 -25.614 1.00 86.06 95 ALA A C 1
ATOM 730 O O . ALA A 1 95 ? 8.718 1.222 -24.884 1.00 86.06 95 ALA A O 1
ATOM 731 N N . LEU A 1 96 ? 7.220 1.753 -26.483 1.00 87.31 96 LEU A N 1
ATOM 732 C CA . LEU A 1 96 ? 7.674 3.103 -26.758 1.00 87.31 96 LEU A CA 1
ATOM 733 C C . LEU A 1 96 ? 6.499 3.958 -27.233 1.00 87.31 96 LEU A C 1
ATOM 735 O O . LEU A 1 96 ? 5.440 3.454 -27.573 1.00 87.31 96 LEU A O 1
ATOM 739 N N . VAL A 1 97 ? 6.709 5.266 -27.263 1.00 87.62 97 VAL A N 1
ATOM 740 C CA . VAL A 1 97 ? 5.778 6.255 -27.805 1.00 87.62 97 VAL A CA 1
ATOM 741 C C . VAL A 1 97 ? 6.445 6.954 -28.981 1.00 87.62 97 VAL A C 1
ATOM 743 O O . VAL A 1 97 ? 7.565 7.467 -28.833 1.00 87.62 97 VAL A O 1
ATOM 746 N N . VAL A 1 98 ? 5.774 6.991 -30.126 1.00 87.31 98 VAL A N 1
ATOM 747 C CA . VAL A 1 98 ? 6.189 7.729 -31.323 1.00 87.31 98 VAL A CA 1
ATOM 748 C C . VAL A 1 98 ? 5.541 9.120 -31.323 1.00 87.31 98 VAL A C 1
ATOM 750 O O . VAL A 1 98 ? 4.356 9.281 -31.060 1.00 87.31 98 VAL A O 1
ATOM 753 N N . ASP A 1 99 ? 6.344 10.148 -31.582 1.00 86.00 99 ASP A N 1
ATOM 754 C CA . ASP A 1 99 ? 5.907 11.507 -31.910 1.00 86.00 99 ASP A CA 1
ATOM 755 C C . ASP A 1 99 ? 5.779 11.562 -33.437 1.00 86.00 99 ASP A C 1
ATOM 757 O O . ASP A 1 99 ? 6.787 11.599 -34.151 1.00 86.00 99 ASP A O 1
ATOM 761 N N . ARG A 1 100 ? 4.539 11.451 -33.926 1.00 84.44 100 ARG A N 1
ATOM 762 C CA . ARG A 1 100 ? 4.243 11.342 -35.360 1.00 84.44 100 ARG A CA 1
ATOM 763 C C . ARG A 1 100 ? 4.573 12.629 -36.115 1.00 84.44 100 ARG A C 1
ATOM 765 O O . ARG A 1 100 ? 5.111 12.536 -37.214 1.00 84.44 100 ARG A O 1
ATOM 772 N N . ASP A 1 101 ? 4.381 13.789 -35.488 1.00 81.50 101 ASP A N 1
ATOM 773 C CA . ASP A 1 101 ? 4.701 15.097 -36.076 1.00 81.50 101 ASP A CA 1
ATOM 774 C C . ASP A 1 101 ? 6.205 15.246 -36.313 1.00 81.50 101 ASP A C 1
ATOM 776 O O . ASP A 1 101 ? 6.648 15.733 -37.349 1.00 81.50 101 ASP A O 1
ATOM 780 N N . LYS A 1 102 ? 7.017 14.789 -35.351 1.00 79.56 102 LYS A N 1
ATOM 781 C CA . LYS A 1 102 ? 8.484 14.839 -35.456 1.00 79.56 102 LYS A CA 1
ATOM 782 C C . LYS A 1 102 ? 9.098 13.601 -36.106 1.00 79.56 102 LYS A C 1
ATOM 784 O O . LYS A 1 102 ? 10.326 13.528 -36.170 1.00 79.56 102 LYS A O 1
ATOM 789 N N . GLN A 1 103 ? 8.279 12.619 -36.500 1.00 77.25 103 GLN A N 1
ATOM 790 C CA . GLN A 1 103 ? 8.702 11.309 -37.018 1.00 77.25 103 GLN A CA 1
ATOM 791 C C . GLN A 1 103 ? 9.835 10.687 -36.189 1.00 77.25 103 GLN A C 1
ATOM 793 O O . GLN A 1 103 ? 10.837 10.175 -36.689 1.00 77.25 103 GLN A O 1
ATOM 798 N N . ALA A 1 104 ? 9.709 10.805 -34.872 1.00 80.50 104 ALA A N 1
ATOM 799 C CA . ALA A 1 104 ? 10.750 10.439 -33.936 1.00 80.50 104 ALA A CA 1
ATOM 800 C C . ALA A 1 104 ? 10.125 9.803 -32.708 1.00 80.50 104 ALA A C 1
ATOM 802 O O . ALA A 1 104 ? 8.954 9.968 -32.404 1.00 80.50 104 ALA A O 1
ATOM 803 N N . LEU A 1 105 ? 10.932 9.100 -31.927 1.00 81.31 105 LEU A N 1
ATOM 804 C CA . LEU A 1 105 ? 10.500 8.672 -30.606 1.00 81.31 105 LEU A CA 1
ATOM 805 C C . LEU A 1 105 ? 10.080 9.907 -29.774 1.00 81.31 105 LEU A C 1
ATOM 807 O O . LEU A 1 105 ? 10.641 10.996 -29.948 1.00 81.31 105 LEU A O 1
ATOM 811 N N . HIS A 1 106 ? 9.192 9.746 -28.794 1.00 77.69 106 HIS A N 1
ATOM 812 C CA . HIS A 1 106 ? 8.808 10.808 -27.859 1.00 77.69 106 HIS A CA 1
ATOM 813 C C . HIS A 1 106 ? 9.908 11.070 -26.820 1.00 77.69 106 HIS A C 1
ATOM 815 O O . HIS A 1 106 ? 10.494 10.140 -26.248 1.00 77.69 106 HIS A O 1
ATOM 821 N N . ARG A 1 107 ? 10.302 12.333 -26.608 1.00 70.50 107 ARG A N 1
ATOM 822 C CA . ARG A 1 107 ? 11.556 12.680 -25.892 1.00 70.50 107 ARG A CA 1
ATOM 823 C C . ARG A 1 107 ? 11.592 12.229 -24.430 1.00 70.50 107 ARG A C 1
ATOM 825 O O . ARG A 1 107 ? 12.655 11.862 -23.943 1.00 70.50 107 ARG A O 1
ATOM 832 N N . THR A 1 108 ? 10.454 12.242 -23.741 1.00 67.94 108 THR A N 1
ATOM 833 C CA . THR A 1 108 ? 10.385 12.046 -22.279 1.00 67.94 108 THR A CA 1
ATOM 834 C C . THR A 1 108 ? 9.657 10.778 -21.839 1.00 67.94 108 THR A C 1
ATOM 836 O O . THR A 1 108 ? 9.698 10.460 -20.653 1.00 67.94 108 THR A O 1
ATOM 839 N N . ARG A 1 109 ? 8.990 10.066 -22.758 1.00 70.75 109 ARG A N 1
ATOM 840 C CA . ARG A 1 109 ? 8.198 8.862 -22.435 1.00 70.75 109 ARG A CA 1
ATOM 841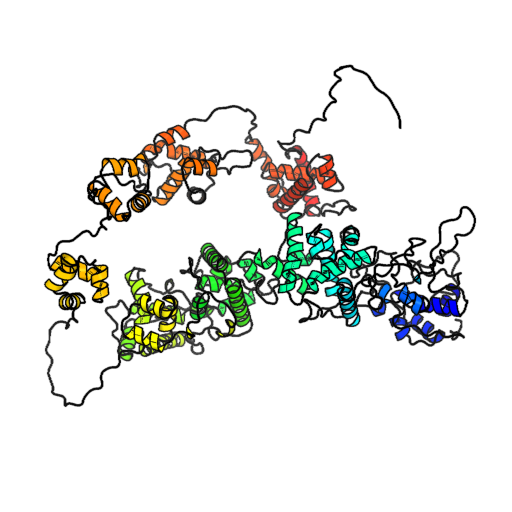 C C . ARG A 1 109 ? 8.975 7.560 -22.632 1.00 70.75 109 ARG A C 1
ATOM 843 O O . ARG A 1 109 ? 8.689 6.582 -21.959 1.00 70.75 109 ARG A O 1
ATOM 850 N N . ASN A 1 110 ? 10.022 7.572 -23.454 1.00 75.19 110 ASN A N 1
ATOM 851 C CA . ASN A 1 110 ? 10.749 6.350 -23.799 1.00 75.19 110 ASN A CA 1
ATOM 852 C C . ASN A 1 110 ? 11.975 6.160 -22.910 1.00 75.19 110 ASN A C 1
ATOM 854 O O . ASN A 1 110 ? 12.684 7.124 -22.609 1.00 75.19 110 ASN A O 1
ATOM 858 N N . TRP A 1 111 ? 12.255 4.909 -22.536 1.00 75.12 111 TRP A N 1
ATOM 859 C CA . TRP A 1 111 ? 13.564 4.532 -22.011 1.00 75.12 111 TRP A CA 1
ATOM 860 C C . TRP A 1 111 ? 14.531 4.470 -23.185 1.00 75.12 111 TRP A C 1
ATOM 862 O O . TRP A 1 111 ? 14.623 3.485 -23.917 1.00 75.12 111 TRP A O 1
ATOM 872 N N . ARG A 1 112 ? 15.159 5.607 -23.462 1.00 66.31 112 ARG A N 1
ATOM 873 C CA . ARG A 1 112 ? 15.930 5.786 -24.682 1.00 66.31 112 ARG A CA 1
ATOM 874 C C . ARG A 1 112 ? 17.319 5.254 -24.472 1.00 66.31 112 ARG A C 1
ATOM 876 O O . ARG A 1 112 ? 18.021 5.700 -23.576 1.00 66.31 112 ARG A O 1
ATOM 883 N N . ARG A 1 113 ? 17.786 4.422 -25.388 1.00 64.44 113 ARG A N 1
ATOM 884 C CA . ARG A 1 113 ? 19.214 4.420 -25.682 1.00 64.44 113 ARG A CA 1
ATOM 885 C C . ARG A 1 113 ? 19.607 5.862 -25.995 1.00 64.44 113 ARG A C 1
ATOM 887 O O . ARG A 1 113 ? 18.935 6.505 -26.810 1.00 64.44 113 ARG A O 1
ATOM 894 N N . SER A 1 114 ? 20.590 6.405 -25.268 1.00 51.62 114 SER A N 1
ATOM 895 C CA . SER A 1 114 ? 21.145 7.740 -25.518 1.00 51.62 114 SER A CA 1
ATOM 896 C C . SER A 1 114 ? 21.253 7.941 -27.016 1.00 51.62 114 SER A C 1
ATOM 898 O O . SER A 1 114 ? 21.568 6.988 -27.723 1.00 51.62 114 SER A O 1
ATOM 900 N N . ALA A 1 115 ? 20.952 9.139 -27.511 1.00 39.31 115 ALA A N 1
ATOM 901 C CA . ALA A 1 115 ? 21.015 9.449 -28.928 1.00 39.31 115 ALA A CA 1
ATOM 902 C C . ALA A 1 115 ? 22.395 9.029 -29.485 1.00 39.31 115 ALA A C 1
ATOM 904 O O . ALA A 1 115 ? 23.323 9.824 -29.489 1.00 39.31 115 ALA A O 1
ATOM 905 N N . GLY A 1 116 ? 22.503 7.791 -29.980 1.00 47.84 116 GLY A N 1
ATOM 906 C CA . GLY A 1 116 ? 23.745 7.195 -30.433 1.00 47.84 116 GLY A CA 1
ATOM 907 C C . GLY A 1 116 ? 24.177 5.815 -29.895 1.00 47.84 116 GLY A C 1
ATOM 908 O O . GLY A 1 116 ? 25.318 5.442 -30.130 1.00 47.84 116 GLY A O 1
ATOM 909 N N . SER A 1 117 ? 23.331 5.029 -29.219 1.00 56.75 117 SER A N 1
ATOM 910 C CA . SER A 1 117 ? 23.765 3.724 -28.657 1.00 56.75 117 SER A CA 1
ATOM 911 C C . SER A 1 117 ? 23.651 2.501 -29.583 1.00 56.75 117 SER A C 1
ATOM 913 O O . SER A 1 117 ? 23.980 1.407 -29.143 1.00 56.75 117 SER A O 1
ATOM 915 N N . GLY A 1 118 ? 23.203 2.657 -30.833 1.00 76.75 118 GLY A N 1
ATOM 916 C CA . GLY A 1 118 ? 23.135 1.542 -31.788 1.00 76.75 118 GLY A CA 1
ATOM 917 C C . GLY A 1 118 ? 22.106 0.454 -31.450 1.00 76.75 118 GLY A C 1
ATOM 918 O O . GLY A 1 118 ? 21.212 0.670 -30.628 1.00 76.75 118 GLY A O 1
ATOM 919 N N . SER A 1 119 ? 22.228 -0.698 -32.111 1.00 87.06 119 SER A N 1
ATOM 920 C CA . SER A 1 119 ? 21.442 -1.915 -31.877 1.00 87.06 119 SER A CA 1
ATOM 921 C C . SER A 1 119 ? 22.261 -2.950 -31.114 1.00 87.06 119 SER A C 1
ATOM 923 O O . SER A 1 119 ? 23.448 -3.120 -31.391 1.00 87.06 119 SER A O 1
ATOM 925 N N . ARG A 1 120 ? 21.606 -3.688 -30.211 1.00 91.19 120 ARG A N 1
ATOM 926 C CA . ARG A 1 120 ? 22.157 -4.944 -29.681 1.00 91.19 120 ARG A CA 1
ATOM 927 C C . ARG A 1 120 ? 22.037 -6.065 -30.718 1.00 91.19 120 ARG A C 1
ATOM 929 O O . ARG A 1 120 ? 21.301 -5.904 -31.694 1.00 91.19 120 ARG A O 1
ATOM 936 N N . TYR A 1 121 ? 22.738 -7.175 -30.501 1.00 93.94 121 TYR A N 1
ATOM 937 C CA . TYR A 1 121 ? 22.588 -8.385 -31.311 1.00 93.94 121 TYR A CA 1
ATOM 938 C C . TYR A 1 121 ? 22.887 -9.670 -30.550 1.00 93.94 121 TYR A C 1
ATOM 940 O O . TYR A 1 121 ? 23.660 -9.676 -29.593 1.00 93.94 121 TYR A O 1
ATOM 948 N N . CYS A 1 122 ? 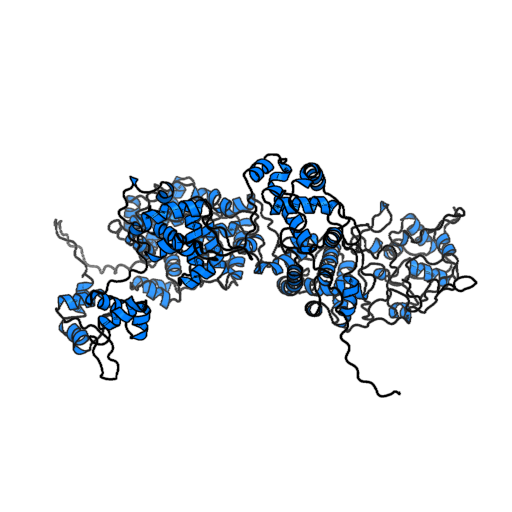22.279 -10.765 -31.002 1.00 96.69 122 CYS A N 1
ATOM 949 C CA . CYS A 1 122 ? 22.687 -12.109 -30.623 1.00 96.69 122 CYS A CA 1
ATOM 950 C C . CYS A 1 122 ? 23.665 -12.647 -31.683 1.00 96.69 122 CYS A C 1
ATOM 952 O O . CYS A 1 122 ? 23.301 -12.658 -32.861 1.00 96.69 122 CYS A O 1
ATOM 954 N N . PRO A 1 123 ? 24.883 -13.072 -31.301 1.00 96.69 123 PRO A N 1
ATOM 955 C CA . PRO A 1 123 ? 25.856 -13.633 -32.239 1.00 96.69 123 PRO A CA 1
ATOM 956 C C . PRO A 1 123 ? 25.323 -14.871 -32.979 1.00 96.69 123 PRO A C 1
ATOM 958 O O . PRO A 1 123 ? 25.472 -14.961 -34.194 1.00 96.69 123 PRO A O 1
ATOM 961 N N . ASP A 1 124 ? 24.621 -15.760 -32.274 1.00 97.19 124 ASP A N 1
ATOM 962 C CA . ASP A 1 124 ? 24.121 -17.021 -32.837 1.00 97.19 124 ASP A CA 1
ATOM 963 C C . ASP A 1 124 ? 22.932 -16.789 -33.783 1.00 97.19 124 ASP A C 1
ATOM 965 O O . ASP A 1 124 ? 22.948 -17.276 -34.910 1.00 97.19 124 ASP A O 1
ATOM 969 N N . CYS A 1 125 ? 21.965 -15.931 -33.418 1.00 96.12 125 CYS A N 1
ATOM 970 C CA . CYS A 1 125 ? 20.899 -15.535 -34.352 1.00 96.12 125 CYS A CA 1
ATOM 971 C C . CYS A 1 125 ? 21.457 -14.894 -35.633 1.00 96.12 125 CYS A C 1
ATOM 973 O O . CYS A 1 125 ? 20.881 -15.061 -36.707 1.00 96.12 125 CYS A O 1
ATOM 975 N N . LEU A 1 126 ? 22.544 -14.115 -35.539 1.00 95.31 126 LEU A N 1
ATOM 976 C CA . LEU A 1 126 ? 23.186 -13.552 -36.730 1.00 95.31 126 LEU A CA 1
ATOM 977 C C . LEU A 1 126 ? 23.835 -14.646 -37.585 1.00 95.31 126 LEU A C 1
ATOM 979 O O . LEU A 1 126 ? 23.773 -14.534 -38.805 1.00 95.31 126 LEU A O 1
ATOM 983 N N . ALA A 1 127 ? 24.422 -15.682 -36.982 1.00 95.12 127 ALA A N 1
ATOM 984 C CA . ALA A 1 127 ? 24.954 -16.826 -37.723 1.00 95.12 127 ALA A CA 1
ATOM 985 C C . ALA A 1 127 ? 23.837 -17.567 -38.474 1.00 95.12 127 ALA A C 1
ATOM 987 O O . ALA A 1 127 ? 23.918 -17.741 -39.686 1.00 95.12 127 ALA A O 1
ATOM 988 N N . GLU A 1 128 ? 22.769 -17.930 -37.762 1.00 95.50 128 GLU A N 1
ATOM 989 C CA . GLU A 1 128 ? 21.652 -18.731 -38.284 1.00 95.50 128 GLU A CA 1
ATOM 990 C C . GLU A 1 128 ? 20.870 -18.013 -39.387 1.00 95.50 128 GLU A C 1
ATOM 992 O O . GLU A 1 128 ? 20.424 -18.630 -40.350 1.00 95.50 128 GLU A O 1
ATOM 997 N N . SER A 1 129 ? 20.704 -16.695 -39.263 1.00 93.44 129 SER A N 1
ATOM 998 C CA . SER A 1 129 ? 19.921 -15.908 -40.219 1.00 93.44 129 SER A CA 1
ATOM 999 C C . SER A 1 129 ? 20.726 -15.394 -41.415 1.00 93.44 129 SER A C 1
ATOM 1001 O O . SER A 1 129 ? 20.140 -14.812 -42.326 1.00 93.44 129 SER A O 1
ATOM 1003 N N . GLY A 1 130 ? 22.052 -15.561 -41.432 1.00 91.75 130 GLY A N 1
ATOM 1004 C CA . GLY A 1 130 ? 22.913 -14.950 -42.450 1.00 91.75 130 GLY A CA 1
ATOM 1005 C C . GLY A 1 130 ? 23.074 -13.434 -42.271 1.00 91.75 130 GLY A C 1
ATOM 1006 O O . GLY A 1 130 ? 23.092 -12.677 -43.239 1.00 91.75 130 GLY A O 1
ATOM 1007 N N . GLY A 1 131 ? 23.159 -12.971 -41.023 1.00 92.75 131 GLY A N 1
ATOM 1008 C CA . GLY A 1 131 ? 23.443 -11.579 -40.677 1.00 92.75 131 GLY A CA 1
ATOM 1009 C C . GLY A 1 131 ? 22.217 -10.672 -40.542 1.00 92.75 131 GLY A C 1
ATOM 1010 O O . GLY A 1 131 ? 22.374 -9.449 -40.614 1.00 92.75 131 GLY A O 1
ATOM 1011 N N . ARG A 1 132 ? 21.017 -11.235 -40.342 1.00 94.12 132 ARG A N 1
ATOM 1012 C CA . ARG A 1 132 ? 19.743 -10.495 -40.280 1.00 94.12 132 ARG A CA 1
ATOM 1013 C C . ARG A 1 132 ? 19.434 -10.058 -38.850 1.00 94.12 132 ARG A C 1
ATOM 1015 O O . ARG A 1 132 ? 19.509 -10.834 -37.900 1.00 94.12 132 ARG A O 1
ATOM 1022 N N . TRP A 1 133 ? 19.086 -8.789 -38.679 1.00 94.31 133 TRP A N 1
ATOM 1023 C CA . TRP A 1 133 ? 18.895 -8.170 -37.374 1.00 94.31 133 TRP A CA 1
ATOM 1024 C C . TRP A 1 133 ? 17.431 -8.056 -37.001 1.00 94.31 133 TRP A C 1
ATOM 1026 O O . TRP A 1 133 ? 16.606 -7.560 -37.767 1.00 94.31 133 TRP A O 1
ATOM 1036 N N . GLN A 1 134 ? 17.149 -8.398 -35.751 1.00 93.69 134 GLN A N 1
ATOM 1037 C CA . GLN A 1 134 ? 15.818 -8.285 -35.179 1.00 93.69 134 GLN A CA 1
ATOM 1038 C C . GLN A 1 134 ? 15.500 -6.837 -34.798 1.00 93.69 134 GLN A C 1
ATOM 1040 O O . GLN A 1 134 ? 16.316 -6.125 -34.199 1.00 93.69 134 GLN A O 1
ATOM 1045 N N . LEU A 1 135 ? 14.276 -6.406 -35.096 1.00 91.25 135 LEU A N 1
ATOM 1046 C CA . LEU A 1 135 ? 13.764 -5.092 -34.721 1.00 91.25 135 LEU A CA 1
ATOM 1047 C C . LEU A 1 135 ? 13.712 -4.924 -33.198 1.00 91.25 135 LEU A C 1
ATOM 1049 O O . LEU A 1 135 ? 13.997 -3.842 -32.680 1.00 91.25 135 LEU A O 1
ATOM 1053 N N . SER A 1 136 ? 13.411 -5.998 -32.464 1.00 90.12 136 SER A N 1
ATOM 1054 C CA . SER A 1 136 ? 13.322 -5.971 -31.002 1.00 90.12 136 SER A CA 1
ATOM 1055 C C . SER A 1 136 ? 14.633 -5.566 -30.322 1.00 90.12 136 SER A C 1
ATOM 1057 O O . SER A 1 136 ? 14.622 -4.978 -29.239 1.00 90.12 136 SER A O 1
ATOM 1059 N N . TRP A 1 137 ? 15.781 -5.782 -30.968 1.00 91.00 137 TRP A N 1
ATOM 1060 C CA . TRP A 1 137 ? 17.091 -5.403 -30.432 1.00 91.00 137 TRP A CA 1
ATOM 1061 C C . TRP A 1 137 ? 17.359 -3.888 -30.454 1.00 91.00 137 TRP A C 1
ATOM 1063 O O . TRP A 1 137 ? 18.324 -3.412 -29.839 1.00 91.00 137 TRP A O 1
ATOM 1073 N N . ARG A 1 138 ? 16.507 -3.114 -31.140 1.00 82.94 138 ARG A N 1
ATOM 1074 C CA . ARG A 1 138 ? 16.641 -1.658 -31.300 1.00 82.94 138 ARG A CA 1
ATOM 1075 C C . ARG A 1 138 ? 16.157 -0.864 -30.099 1.00 82.94 138 ARG A C 1
ATOM 1077 O O . ARG A 1 138 ? 16.665 0.233 -29.856 1.00 82.94 138 ARG A O 1
ATOM 1084 N N . PHE A 1 139 ? 15.198 -1.383 -29.338 1.00 77.88 139 PHE A N 1
ATOM 1085 C CA . PHE A 1 139 ? 14.710 -0.704 -28.141 1.00 77.88 139 PHE A CA 1
ATOM 1086 C C . PHE A 1 139 ? 15.463 -1.150 -26.877 1.00 77.88 139 PHE A C 1
ATOM 1088 O O . PHE A 1 139 ? 16.217 -2.123 -26.863 1.00 77.88 139 PHE A O 1
ATOM 1095 N N . GLY A 1 140 ? 15.354 -0.354 -25.811 1.00 80.31 140 GLY A N 1
ATOM 1096 C CA . GLY A 1 140 ? 16.189 -0.485 -24.609 1.00 80.31 140 GLY A CA 1
ATOM 1097 C C . GLY A 1 140 ? 15.963 -1.750 -23.780 1.00 80.31 140 GLY A C 1
ATOM 1098 O O . GLY A 1 140 ? 16.865 -2.158 -23.054 1.00 80.31 140 GLY A O 1
ATOM 1099 N N . TRP A 1 141 ? 14.783 -2.353 -23.908 1.00 87.94 141 TRP A N 1
ATOM 1100 C CA . TRP A 1 141 ? 14.290 -3.449 -23.069 1.00 87.94 141 TRP A CA 1
ATOM 1101 C C . TRP A 1 141 ? 14.831 -4.832 -23.435 1.00 87.94 141 TRP A C 1
ATOM 1103 O O . TRP A 1 141 ? 14.779 -5.730 -22.606 1.00 87.94 141 TRP A O 1
ATOM 1113 N N . SER A 1 142 ? 15.384 -5.004 -24.636 1.00 91.38 142 SER A N 1
ATOM 1114 C CA . SER A 1 142 ? 15.974 -6.273 -25.073 1.00 91.38 142 SER A CA 1
ATOM 1115 C C . SER A 1 142 ? 17.440 -6.329 -24.660 1.00 91.38 142 SER A C 1
ATOM 1117 O O . SER A 1 142 ? 18.262 -5.585 -25.202 1.00 91.38 142 SER A O 1
ATOM 1119 N N . TYR A 1 143 ? 17.786 -7.165 -23.685 1.00 93.81 143 TYR A N 1
ATOM 1120 C CA . TYR A 1 143 ? 19.158 -7.370 -23.203 1.00 93.81 143 TYR A CA 1
ATOM 1121 C C . TYR A 1 143 ? 19.623 -8.825 -23.285 1.00 93.81 143 TYR A C 1
ATOM 1123 O O . TYR A 1 143 ? 20.832 -9.042 -23.315 1.00 93.81 143 TYR A O 1
ATOM 1131 N N . ALA A 1 144 ? 18.713 -9.797 -23.357 1.00 96.38 144 ALA A N 1
ATOM 1132 C CA . ALA A 1 144 ? 19.040 -11.209 -23.525 1.00 96.38 144 ALA A CA 1
ATOM 1133 C C . ALA A 1 144 ? 18.307 -11.819 -24.729 1.00 96.38 144 ALA A C 1
ATOM 1135 O O . ALA A 1 144 ? 17.195 -11.416 -25.068 1.00 96.38 144 ALA A O 1
ATOM 1136 N N . CYS A 1 145 ? 18.952 -12.785 -25.380 1.00 96.62 145 CYS A N 1
ATOM 1137 C CA . CYS A 1 145 ? 18.328 -13.682 -26.341 1.00 96.62 145 CYS A CA 1
ATOM 1138 C C . CYS A 1 145 ? 17.687 -14.841 -25.576 1.00 96.62 145 CYS A C 1
ATOM 1140 O O . CYS A 1 145 ? 18.379 -15.528 -24.826 1.00 96.62 145 CYS A O 1
ATOM 1142 N N . LEU A 1 146 ? 16.386 -15.050 -25.772 1.00 96.44 146 LEU A N 1
ATOM 1143 C CA . LEU A 1 146 ? 15.637 -16.134 -25.133 1.00 96.44 146 LEU A CA 1
ATOM 1144 C C . LEU A 1 146 ? 15.914 -17.486 -25.805 1.00 96.44 146 LEU A C 1
ATOM 1146 O O . LEU A 1 146 ? 16.023 -18.490 -25.114 1.00 96.44 146 LEU A O 1
ATOM 1150 N N . THR A 1 147 ? 16.135 -17.494 -27.123 1.00 95.81 147 THR A N 1
ATOM 1151 C CA . THR A 1 147 ? 16.468 -18.698 -27.902 1.00 95.81 147 THR A CA 1
ATOM 1152 C C . THR A 1 147 ? 17.832 -19.264 -27.510 1.00 95.81 147 THR A C 1
ATOM 1154 O O . THR A 1 147 ? 17.945 -20.415 -27.102 1.00 95.81 147 THR A O 1
ATOM 1157 N N . HIS A 1 148 ? 18.876 -18.432 -27.561 1.00 96.94 148 HIS A N 1
ATOM 1158 C CA . HIS A 1 148 ? 20.257 -18.843 -27.263 1.00 96.94 148 HIS A CA 1
ATOM 1159 C C . HIS A 1 148 ? 20.662 -18.614 -25.806 1.00 96.94 148 HIS A C 1
ATOM 1161 O O . HIS A 1 148 ? 21.826 -18.796 -25.458 1.00 96.94 148 HIS A O 1
ATOM 1167 N N . ARG A 1 149 ? 19.715 -18.189 -24.957 1.00 97.62 149 ARG A N 1
ATOM 1168 C CA . ARG A 1 149 ? 19.878 -17.999 -23.505 1.00 97.62 149 ARG A CA 1
ATOM 1169 C C . ARG A 1 149 ? 21.125 -17.198 -23.139 1.00 97.62 149 ARG A C 1
ATOM 1171 O O . ARG A 1 149 ? 21.874 -17.555 -22.239 1.00 97.62 149 ARG A O 1
ATOM 1178 N N . ARG A 1 150 ? 21.377 -16.102 -23.852 1.00 96.62 150 ARG A N 1
ATOM 1179 C CA . ARG A 1 150 ? 22.615 -15.330 -23.690 1.00 96.62 150 ARG A CA 1
ATOM 1180 C C . ARG A 1 150 ? 22.394 -13.840 -23.690 1.00 96.62 150 ARG A C 1
ATOM 1182 O O . ARG A 1 150 ? 21.451 -13.335 -24.296 1.00 96.62 150 ARG A O 1
ATOM 1189 N N . LEU A 1 151 ? 23.304 -13.121 -23.056 1.00 96.38 151 LEU A N 1
ATOM 1190 C CA . LEU A 1 151 ? 23.327 -11.671 -23.106 1.00 96.38 151 LEU A CA 1
ATOM 1191 C C . LEU A 1 151 ? 23.566 -11.198 -24.547 1.00 96.38 151 LEU A C 1
ATOM 1193 O O . LEU A 1 151 ? 24.428 -11.724 -25.251 1.00 96.38 151 LEU A O 1
ATOM 1197 N N . LEU A 1 152 ? 22.819 -10.194 -24.996 1.00 95.62 152 LEU A N 1
ATOM 1198 C CA . LEU A 1 152 ? 23.054 -9.584 -26.300 1.00 95.62 152 LEU A CA 1
ATOM 1199 C C . LEU A 1 152 ? 24.335 -8.739 -26.267 1.00 95.62 152 LEU A C 1
ATOM 1201 O O . LEU A 1 152 ? 24.628 -8.070 -25.277 1.00 95.62 152 LEU A O 1
ATOM 1205 N N . ALA A 1 153 ? 25.076 -8.722 -27.367 1.00 93.31 153 ALA A N 1
ATOM 1206 C CA . ALA A 1 153 ? 26.253 -7.882 -27.527 1.00 93.31 153 ALA A CA 1
ATOM 1207 C C . ALA A 1 153 ? 25.856 -6.432 -27.853 1.00 93.31 153 ALA A C 1
ATOM 1209 O O . ALA A 1 153 ? 24.958 -6.191 -28.662 1.00 93.31 153 ALA A O 1
ATOM 1210 N N . ASP A 1 154 ? 26.538 -5.456 -27.247 1.00 86.19 154 ASP A N 1
ATOM 1211 C CA . ASP A 1 154 ? 26.319 -4.021 -27.512 1.00 86.19 154 ASP A CA 1
ATOM 1212 C C . ASP A 1 154 ? 27.295 -3.429 -28.535 1.00 86.19 154 ASP A C 1
ATOM 1214 O O . ASP A 1 154 ? 27.004 -2.411 -29.167 1.00 86.19 154 ASP A O 1
ATOM 1218 N N . ALA A 1 155 ? 28.474 -4.033 -28.676 1.00 88.69 155 ALA A N 1
ATOM 1219 C CA . ALA A 1 155 ? 29.570 -3.516 -29.481 1.00 88.69 155 ALA A CA 1
ATOM 1220 C C . ALA A 1 155 ? 30.326 -4.648 -30.181 1.00 88.69 155 ALA A C 1
ATOM 1222 O O . ALA A 1 155 ? 30.176 -5.824 -29.849 1.00 88.69 155 ALA A O 1
ATOM 1223 N N . CYS A 1 156 ? 31.127 -4.283 -31.179 1.00 90.88 156 CYS A N 1
ATOM 1224 C CA . CYS A 1 156 ? 32.085 -5.203 -31.783 1.00 90.88 156 CYS A CA 1
ATOM 1225 C C . CYS A 1 156 ? 33.297 -5.366 -30.845 1.00 90.88 156 CYS A C 1
ATOM 1227 O O . CYS A 1 156 ? 33.833 -4.344 -30.408 1.00 90.88 156 CYS A O 1
ATOM 1229 N N . PRO A 1 157 ? 33.762 -6.596 -30.557 1.00 91.25 157 PRO A N 1
ATOM 1230 C CA . PRO A 1 157 ? 34.911 -6.818 -29.678 1.00 91.25 157 PRO A CA 1
ATOM 1231 C C . PRO A 1 157 ? 36.230 -6.304 -30.273 1.00 91.25 157 PRO A C 1
ATOM 1233 O O . PRO A 1 157 ? 37.129 -5.949 -29.522 1.00 91.25 157 PRO A O 1
ATOM 1236 N N . GLN A 1 158 ? 36.342 -6.204 -31.604 1.00 89.56 158 GLN A N 1
ATOM 1237 C CA . GLN A 1 158 ? 37.559 -5.724 -32.266 1.00 89.56 158 GLN A CA 1
ATOM 1238 C C . GLN A 1 158 ? 37.676 -4.194 -32.259 1.00 89.56 158 GLN A C 1
ATOM 1240 O O . GLN A 1 158 ? 38.740 -3.658 -31.972 1.00 89.56 158 GLN A O 1
ATOM 1245 N N . CYS A 1 159 ? 36.601 -3.466 -32.584 1.00 87.31 159 CYS A N 1
ATOM 1246 C CA . CYS A 1 159 ? 36.656 -2.001 -32.703 1.00 87.31 159 CYS A CA 1
ATOM 1247 C C . CYS A 1 159 ? 35.985 -1.248 -31.542 1.00 87.31 159 CYS A C 1
ATOM 1249 O O . CYS A 1 159 ? 35.889 -0.022 -31.598 1.00 87.31 159 CYS A O 1
ATOM 1251 N N . ALA A 1 160 ? 35.427 -1.963 -30.556 1.00 86.94 160 ALA A N 1
ATOM 1252 C CA . ALA A 1 160 ? 34.639 -1.445 -29.426 1.00 86.94 160 ALA A CA 1
ATOM 1253 C C . ALA A 1 160 ? 33.435 -0.550 -29.809 1.00 86.94 160 ALA A C 1
ATOM 1255 O O . ALA A 1 160 ? 32.796 0.074 -28.961 1.00 86.94 160 ALA A O 1
ATOM 1256 N N . GLY A 1 161 ? 33.099 -0.470 -31.098 1.00 84.31 161 GLY A N 1
ATOM 1257 C CA . GLY A 1 161 ? 32.084 0.438 -31.619 1.00 84.31 161 GLY A CA 1
ATOM 1258 C C . GLY A 1 161 ? 30.677 -0.157 -31.516 1.00 84.31 161 GLY A C 1
ATOM 1259 O O . GLY A 1 161 ? 30.491 -1.313 -31.916 1.00 84.31 161 GLY A O 1
ATOM 1260 N N . PRO A 1 162 ? 29.662 0.616 -31.071 1.00 86.06 162 PRO A N 1
ATOM 1261 C CA . PRO A 1 162 ? 28.282 0.152 -31.106 1.00 86.06 162 PRO A CA 1
ATOM 1262 C C . PRO A 1 162 ? 27.802 0.004 -32.546 1.00 86.06 162 PRO A C 1
ATOM 1264 O O . PRO A 1 162 ? 28.053 0.881 -33.388 1.00 86.06 162 PRO A O 1
ATOM 1267 N N . GLN A 1 163 ? 27.110 -1.097 -32.812 1.00 86.75 163 GLN A N 1
ATOM 1268 C CA . GLN A 1 163 ? 26.647 -1.460 -34.149 1.00 86.75 163 GLN A CA 1
ATOM 1269 C C . GLN A 1 163 ? 25.393 -0.679 -34.520 1.00 86.75 163 GLN A C 1
ATOM 1271 O O . GLN A 1 163 ? 24.568 -0.382 -33.656 1.00 86.75 163 GLN A O 1
ATOM 1276 N N . ARG A 1 164 ? 25.252 -0.309 -35.799 1.00 82.94 164 ARG A N 1
ATOM 1277 C CA . ARG A 1 164 ? 24.055 0.383 -36.321 1.00 82.94 164 ARG A CA 1
ATOM 1278 C C . ARG A 1 164 ? 23.693 1.664 -35.559 1.00 82.94 164 ARG A C 1
ATOM 1280 O O . ARG A 1 164 ? 22.537 2.050 -35.395 1.00 82.94 164 ARG A O 1
ATOM 1287 N N . HIS A 1 165 ? 24.724 2.327 -35.042 1.00 78.25 165 HIS A N 1
ATOM 1288 C CA . HIS A 1 165 ? 24.640 3.665 -34.462 1.00 78.25 165 HIS A CA 1
ATOM 1289 C C . HIS A 1 165 ? 24.274 4.717 -35.521 1.00 78.25 165 HIS A C 1
ATOM 1291 O O . HIS A 1 165 ? 23.618 5.720 -35.218 1.00 78.25 165 HIS A O 1
ATOM 1297 N N . ARG A 1 166 ? 24.735 4.476 -36.747 1.00 76.56 166 ARG A N 1
ATOM 1298 C CA . ARG A 1 166 ? 24.509 5.278 -37.941 1.00 76.56 166 ARG A CA 1
ATOM 1299 C C . ARG A 1 166 ? 23.898 4.367 -39.000 1.00 76.56 166 ARG A C 1
ATOM 1301 O O . ARG A 1 166 ? 24.015 3.149 -38.888 1.00 76.56 166 ARG A O 1
ATOM 1308 N N . ARG A 1 167 ? 23.266 4.972 -40.000 1.00 79.06 167 ARG A N 1
ATOM 1309 C CA . ARG A 1 167 ? 22.948 4.297 -41.266 1.00 79.06 167 ARG A CA 1
ATOM 1310 C C . ARG A 1 167 ? 24.203 3.657 -41.874 1.00 79.06 167 ARG A C 1
ATOM 1312 O O . ARG A 1 167 ? 25.306 4.177 -41.672 1.00 79.06 167 ARG A O 1
ATOM 1319 N N . HIS A 1 168 ? 24.004 2.594 -42.645 1.00 83.31 168 HIS A N 1
ATOM 1320 C CA . HIS A 1 168 ? 25.054 2.037 -43.488 1.00 83.31 168 HIS A CA 1
ATOM 1321 C C . HIS A 1 168 ? 25.568 3.108 -44.476 1.00 83.31 168 HIS A C 1
ATOM 1323 O O . HIS A 1 168 ? 24.764 3.932 -44.929 1.00 83.31 168 HIS A O 1
ATOM 1329 N N . PRO A 1 169 ? 26.874 3.143 -44.804 1.00 83.56 169 PRO A N 1
ATOM 1330 C CA . PRO A 1 169 ? 27.410 4.052 -45.814 1.00 83.56 169 PRO A CA 1
ATOM 1331 C C . PRO A 1 169 ? 26.741 3.880 -47.184 1.00 83.56 169 PRO A C 1
ATOM 1333 O O . PRO A 1 169 ? 26.515 2.759 -47.633 1.00 83.56 169 PRO A O 1
ATOM 1336 N N . ASP A 1 170 ? 26.476 4.998 -47.856 1.00 83.44 170 ASP A N 1
ATOM 1337 C CA . ASP A 1 170 ? 25.691 5.041 -49.098 1.00 83.44 170 ASP A CA 1
ATOM 1338 C C . ASP A 1 170 ? 26.450 4.472 -50.300 1.00 83.44 170 ASP A C 1
ATOM 1340 O O . ASP A 1 170 ? 25.857 3.868 -51.185 1.00 83.44 170 ASP A O 1
ATOM 1344 N N . THR A 1 171 ? 27.768 4.646 -50.321 1.00 85.25 171 THR A N 1
ATOM 1345 C CA . THR A 1 171 ? 28.640 4.245 -51.433 1.00 85.25 171 THR A CA 1
ATOM 1346 C C . THR A 1 171 ? 29.144 2.809 -51.313 1.00 85.25 171 THR A C 1
ATOM 1348 O O . THR A 1 171 ? 29.920 2.363 -52.150 1.00 85.25 171 THR A O 1
ATOM 1351 N N . GLU A 1 172 ? 28.777 2.093 -50.249 1.00 87.94 172 GLU A N 1
ATOM 1352 C CA . GLU A 1 172 ? 29.260 0.737 -49.996 1.00 87.94 172 GLU A CA 1
ATOM 1353 C C . GLU A 1 172 ? 28.152 -0.292 -50.185 1.00 87.94 172 GLU A C 1
ATOM 1355 O O . GLU A 1 172 ? 27.001 -0.073 -49.798 1.00 87.94 172 GLU A O 1
ATOM 1360 N N . ILE A 1 173 ? 28.539 -1.448 -50.723 1.00 92.62 173 ILE A N 1
ATOM 1361 C CA . ILE A 1 173 ? 27.703 -2.645 -50.749 1.00 92.62 173 ILE A CA 1
ATOM 1362 C C . ILE A 1 173 ? 27.700 -3.241 -49.330 1.00 92.62 173 ILE A C 1
ATOM 1364 O O . ILE A 1 173 ? 28.777 -3.536 -48.790 1.00 92.62 173 ILE A O 1
ATOM 1368 N N . PRO A 1 174 ? 26.527 -3.413 -48.696 1.00 92.44 174 PRO A N 1
ATOM 1369 C CA . PRO A 1 174 ? 26.443 -4.032 -47.382 1.00 92.44 174 PRO A CA 1
ATOM 1370 C C . PRO A 1 174 ? 26.927 -5.481 -47.389 1.00 92.44 174 PRO A C 1
ATOM 1372 O O . PRO A 1 174 ? 26.647 -6.243 -48.312 1.00 92.44 174 PRO A O 1
ATOM 1375 N N . ALA A 1 175 ? 27.618 -5.870 -46.317 1.00 92.38 175 ALA A N 1
ATOM 1376 C CA . ALA A 1 175 ? 27.996 -7.256 -46.050 1.00 92.38 175 ALA A CA 1
ATOM 1377 C C . ALA A 1 175 ? 27.331 -7.700 -44.736 1.00 92.38 175 ALA A C 1
ATOM 1379 O O . ALA A 1 175 ? 27.916 -7.493 -43.664 1.00 92.38 175 ALA A O 1
ATOM 1380 N N . PRO A 1 176 ? 26.093 -8.234 -44.792 1.00 92.25 176 PRO A N 1
ATOM 1381 C CA . PRO A 1 176 ? 25.357 -8.658 -43.606 1.00 92.25 176 PRO A CA 1
ATOM 1382 C C . PRO A 1 176 ? 26.192 -9.572 -42.699 1.00 92.25 176 PRO A C 1
ATOM 1384 O O . PRO A 1 176 ? 26.923 -10.438 -43.167 1.00 92.25 176 PRO A O 1
ATOM 1387 N N . GLY A 1 177 ? 26.104 -9.358 -41.384 1.00 90.81 177 GLY A N 1
ATOM 1388 C CA . GLY A 1 177 ? 26.851 -10.132 -40.382 1.00 90.81 177 GLY A CA 1
ATOM 1389 C C . GLY A 1 177 ? 28.280 -9.646 -40.096 1.00 90.81 177 GLY A C 1
ATOM 1390 O O . GLY A 1 177 ? 28.862 -10.072 -39.095 1.00 90.81 177 GLY A O 1
ATOM 1391 N N . LEU A 1 178 ? 28.830 -8.718 -40.889 1.00 92.94 178 LEU A N 1
ATOM 1392 C CA . LEU A 1 178 ? 30.145 -8.113 -40.642 1.00 92.94 178 LEU A CA 1
ATOM 1393 C C . LEU A 1 178 ? 30.034 -6.713 -40.023 1.00 92.94 178 LEU A C 1
ATOM 1395 O O . LEU A 1 178 ? 29.102 -5.960 -40.292 1.00 92.94 178 LEU A O 1
ATOM 1399 N N . CYS A 1 179 ? 31.025 -6.339 -39.211 1.00 91.31 179 CYS A N 1
ATOM 1400 C CA . CYS A 1 179 ? 31.112 -5.006 -38.614 1.00 91.31 179 CYS A CA 1
ATOM 1401 C C . CYS A 1 179 ? 31.374 -3.919 -39.675 1.00 91.31 179 CYS A C 1
ATOM 1403 O O . CYS A 1 179 ? 32.384 -3.953 -40.384 1.00 91.31 179 CYS A O 1
ATOM 1405 N N . ASP A 1 180 ? 30.515 -2.902 -39.719 1.00 86.50 180 ASP A N 1
ATOM 1406 C CA . ASP A 1 180 ? 30.559 -1.784 -40.674 1.00 86.50 180 ASP A CA 1
ATOM 1407 C C . ASP A 1 180 ? 31.255 -0.523 -40.120 1.00 86.50 180 ASP A C 1
ATOM 1409 O O . ASP A 1 180 ? 31.372 0.505 -40.792 1.00 86.50 180 ASP A O 1
ATOM 1413 N N . ARG A 1 181 ? 31.752 -0.573 -38.878 1.00 85.94 181 ARG A N 1
ATOM 1414 C CA . ARG A 1 181 ? 32.445 0.559 -38.252 1.00 85.94 181 ARG A CA 1
ATOM 1415 C C . ARG A 1 181 ? 33.771 0.858 -38.959 1.00 85.94 181 ARG A C 1
ATOM 1417 O O . ARG A 1 181 ? 34.494 -0.076 -39.310 1.00 85.94 181 ARG A O 1
ATOM 1424 N N . PRO A 1 182 ? 34.159 2.141 -39.088 1.00 80.44 182 PRO A N 1
ATOM 1425 C CA . PRO A 1 182 ? 35.533 2.490 -39.430 1.00 80.44 182 PRO A CA 1
ATOM 1426 C C . PRO A 1 182 ? 36.491 1.861 -38.412 1.00 80.44 182 PRO A C 1
ATOM 1428 O O . PRO A 1 182 ? 36.268 1.983 -37.205 1.00 80.44 182 PRO A O 1
ATOM 1431 N N . GLY A 1 183 ? 37.527 1.189 -38.904 1.00 70.75 183 GLY A N 1
ATOM 1432 C CA . GLY A 1 183 ? 38.630 0.688 -38.096 1.00 70.75 183 GLY A CA 1
ATOM 1433 C C . GLY A 1 183 ? 39.522 1.820 -37.564 1.00 70.75 183 GLY A C 1
ATOM 1434 O O . GLY A 1 183 ? 39.212 3.008 -37.752 1.00 70.75 183 GLY A O 1
ATOM 1435 N N . PRO A 1 184 ? 40.632 1.470 -36.892 1.00 67.44 184 PRO A N 1
ATOM 1436 C CA . PRO A 1 184 ? 41.648 2.431 -36.469 1.00 67.44 184 PRO A CA 1
ATOM 1437 C C . PRO A 1 184 ? 42.087 3.312 -37.645 1.00 67.44 184 PRO A C 1
ATOM 1439 O O . PRO A 1 184 ? 42.117 2.862 -38.791 1.00 67.44 184 PRO A O 1
ATOM 1442 N N . ARG A 1 185 ? 42.385 4.590 -37.381 1.00 67.50 185 ARG A N 1
ATOM 1443 C CA . ARG A 1 185 ? 42.867 5.501 -38.427 1.00 67.50 185 ARG A CA 1
ATOM 1444 C C . ARG A 1 185 ? 44.293 5.075 -38.820 1.00 67.50 185 ARG A C 1
ATOM 1446 O O . ARG A 1 185 ? 45.133 5.083 -37.927 1.00 67.50 185 ARG A O 1
ATOM 1453 N N . PRO A 1 186 ? 44.567 4.733 -40.091 1.00 69.62 186 PRO A N 1
ATOM 1454 C CA . PRO A 1 186 ? 45.934 4.503 -40.544 1.00 69.62 186 PRO A CA 1
ATOM 1455 C C . PRO A 1 186 ? 46.693 5.836 -40.675 1.00 69.62 186 PRO A C 1
ATOM 1457 O O . PRO A 1 186 ? 46.068 6.898 -40.775 1.00 69.62 186 PRO A O 1
ATOM 1460 N N . GLU A 1 187 ? 48.027 5.779 -40.668 1.00 68.62 187 GLU A N 1
ATOM 1461 C CA . GLU A 1 187 ? 48.913 6.951 -40.802 1.00 68.62 187 GLU A CA 1
ATOM 1462 C C . GLU A 1 187 ? 48.804 7.618 -42.184 1.00 68.62 187 GLU A C 1
ATOM 1464 O O . GLU A 1 187 ? 48.890 8.839 -42.292 1.00 68.62 187 GLU A O 1
ATOM 1469 N N . SER A 1 188 ? 48.504 6.844 -43.231 1.00 64.12 188 SER A N 1
ATOM 1470 C CA . SER A 1 188 ? 48.158 7.339 -44.567 1.00 64.12 188 SER A CA 1
ATOM 1471 C C . SER A 1 188 ? 47.076 6.460 -45.215 1.00 64.12 188 SER A C 1
ATOM 1473 O O . SER A 1 188 ? 46.937 5.279 -44.894 1.00 64.12 188 SER A O 1
ATOM 1475 N N . GLY A 1 189 ? 46.259 7.049 -46.095 1.00 64.44 189 GLY A N 1
ATOM 1476 C CA . GLY A 1 189 ? 45.189 6.353 -46.823 1.00 64.44 189 GLY A CA 1
ATOM 1477 C C . GLY A 1 189 ? 43.787 6.387 -46.176 1.00 64.44 189 GLY A C 1
ATOM 1478 O O . GLY A 1 189 ? 43.591 6.909 -45.071 1.00 64.44 189 GLY A O 1
ATOM 1479 N N . PRO A 1 190 ? 42.762 5.876 -46.888 1.00 66.31 190 PRO A N 1
ATOM 1480 C CA . PRO A 1 190 ? 41.384 5.843 -46.403 1.00 66.31 190 PRO A CA 1
ATOM 1481 C C . PRO A 1 190 ? 41.235 4.878 -45.218 1.00 66.31 190 PRO A C 1
ATOM 1483 O O . PRO A 1 190 ? 41.854 3.819 -45.175 1.00 66.31 190 PRO A O 1
ATOM 1486 N N . ARG A 1 191 ? 40.382 5.223 -44.241 1.00 73.75 191 ARG A N 1
ATOM 1487 C CA . ARG A 1 191 ? 40.158 4.366 -43.061 1.00 73.75 191 ARG A CA 1
ATOM 1488 C C . ARG A 1 191 ? 39.455 3.060 -43.470 1.00 73.75 191 ARG A C 1
ATOM 1490 O O . ARG A 1 191 ? 38.283 3.145 -43.861 1.00 73.75 191 ARG A O 1
ATOM 1497 N N . PRO A 1 192 ? 40.084 1.876 -43.322 1.00 80.56 192 PRO A N 1
ATOM 1498 C CA . PRO A 1 192 ? 39.433 0.610 -43.641 1.00 80.56 192 PRO A CA 1
ATOM 1499 C C . PRO A 1 192 ? 38.258 0.346 -42.693 1.00 80.56 192 PRO A C 1
ATOM 1501 O O . PRO A 1 192 ? 38.173 0.902 -41.593 1.00 80.56 192 PRO A O 1
ATOM 1504 N N . ARG A 1 193 ? 37.315 -0.496 -43.118 1.00 85.44 193 ARG A N 1
ATOM 1505 C CA . ARG A 1 193 ? 36.211 -0.965 -42.265 1.00 85.44 193 ARG A CA 1
ATOM 1506 C C . ARG A 1 193 ? 36.692 -2.098 -41.364 1.00 85.44 193 ARG A C 1
ATOM 1508 O O . ARG A 1 193 ? 37.576 -2.854 -41.740 1.00 85.44 193 ARG A O 1
ATOM 1515 N N . CYS A 1 194 ? 36.088 -2.224 -40.187 1.00 89.81 194 CYS A N 1
ATOM 1516 C CA . CYS A 1 194 ? 36.457 -3.241 -39.208 1.00 89.81 194 CYS A CA 1
ATOM 1517 C C . CYS A 1 194 ? 36.229 -4.666 -39.730 1.00 89.81 194 CYS A C 1
ATOM 1519 O O . CYS A 1 194 ? 37.072 -5.519 -39.490 1.00 89.81 194 CYS A O 1
ATOM 1521 N N . ARG A 1 195 ? 35.093 -4.925 -40.396 1.00 91.12 195 ARG A N 1
ATOM 1522 C CA . ARG A 1 195 ? 34.721 -6.214 -41.016 1.00 91.12 195 ARG A CA 1
ATOM 1523 C C . ARG A 1 195 ? 34.782 -7.448 -40.102 1.00 91.12 195 ARG A C 1
ATOM 1525 O O . ARG A 1 195 ? 34.652 -8.561 -40.591 1.00 91.12 195 ARG A O 1
ATOM 1532 N N . TYR A 1 196 ? 34.897 -7.266 -38.786 1.00 93.88 196 TYR A N 1
ATOM 1533 C CA . TYR A 1 196 ? 34.840 -8.360 -37.820 1.00 93.88 196 TYR A CA 1
ATOM 1534 C C . TYR A 1 196 ? 33.541 -9.172 -37.986 1.00 93.88 196 TYR A C 1
ATOM 1536 O O . TYR A 1 196 ? 32.470 -8.550 -38.038 1.00 93.88 196 TYR A O 1
ATOM 1544 N N . PRO A 1 197 ? 33.603 -10.516 -38.032 1.00 95.50 197 PRO A N 1
ATOM 1545 C CA . PRO A 1 197 ? 32.419 -11.369 -38.063 1.00 95.50 197 PRO A CA 1
ATOM 1546 C C . PRO A 1 197 ? 31.663 -11.279 -36.736 1.00 95.50 197 PRO A C 1
ATOM 1548 O O . PRO A 1 197 ? 32.085 -11.828 -35.721 1.00 95.50 197 PRO A O 1
ATOM 1551 N N . LEU A 1 198 ? 30.524 -10.581 -36.723 1.00 95.00 198 LEU A N 1
ATOM 1552 C CA . LEU A 1 198 ? 29.782 -10.293 -35.489 1.00 95.00 198 LEU A CA 1
ATOM 1553 C C . LEU A 1 198 ? 29.213 -11.557 -34.829 1.00 95.00 198 LEU A C 1
ATOM 1555 O O . LEU A 1 198 ? 29.015 -11.575 -33.616 1.00 95.00 198 LEU A O 1
ATOM 1559 N N . HIS A 1 199 ? 28.995 -12.625 -35.596 1.00 95.06 199 HIS A N 1
ATOM 1560 C CA . HIS A 1 199 ? 28.589 -13.921 -35.052 1.00 95.06 199 HIS A CA 1
ATOM 1561 C C . HIS A 1 199 ? 29.671 -14.584 -34.178 1.00 95.06 199 HIS A C 1
ATOM 1563 O O . HIS A 1 199 ? 29.357 -15.434 -33.353 1.00 95.06 199 HIS A O 1
ATOM 1569 N N . SER A 1 200 ? 30.937 -14.172 -34.301 1.00 95.75 200 SER A N 1
ATOM 1570 C CA . SER A 1 200 ? 32.046 -14.679 -33.480 1.00 95.75 200 SER A CA 1
ATOM 1571 C C . SER A 1 200 ? 32.161 -13.987 -32.116 1.00 95.75 200 SER A C 1
ATOM 1573 O O . SER A 1 200 ? 33.027 -14.336 -31.309 1.00 95.75 200 SER A O 1
ATOM 1575 N N . THR A 1 201 ? 31.305 -13.000 -31.829 1.00 95.75 201 THR A N 1
ATOM 1576 C CA . THR A 1 201 ? 31.308 -12.289 -30.547 1.00 95.75 201 THR A CA 1
ATOM 1577 C C . THR A 1 201 ? 30.920 -13.226 -29.401 1.00 95.75 201 THR A C 1
ATOM 1579 O O . THR A 1 201 ? 29.879 -13.876 -29.430 1.00 95.75 201 THR A O 1
ATOM 1582 N N . LYS A 1 202 ? 31.724 -13.251 -28.332 1.00 94.88 202 LYS A N 1
ATOM 1583 C CA . LYS A 1 202 ? 31.420 -14.013 -27.112 1.00 94.88 202 LYS A CA 1
ATOM 1584 C C . LYS A 1 202 ? 30.689 -13.138 -26.093 1.00 94.88 202 LYS A C 1
ATOM 1586 O O . LYS A 1 202 ? 31.169 -12.067 -25.730 1.00 94.88 202 LYS A O 1
ATOM 1591 N N . THR A 1 203 ? 29.547 -13.613 -25.607 1.00 95.06 203 THR A N 1
ATOM 1592 C CA . THR A 1 203 ? 28.773 -12.997 -24.517 1.00 95.06 203 THR A CA 1
ATOM 1593 C C . THR A 1 203 ? 28.381 -14.027 -23.459 1.00 95.06 203 THR A C 1
ATOM 1595 O O . THR A 1 203 ? 28.396 -15.229 -23.739 1.00 95.06 203 THR A O 1
ATOM 1598 N N . LEU A 1 204 ? 28.025 -13.541 -22.264 1.00 95.12 204 LEU A N 1
ATOM 1599 C CA . LEU A 1 204 ? 27.589 -14.347 -21.121 1.00 95.12 204 LEU A CA 1
ATOM 1600 C C . LEU A 1 204 ? 26.400 -15.250 -21.488 1.00 95.12 204 LEU A C 1
ATOM 1602 O O . LEU A 1 204 ? 25.393 -14.756 -22.000 1.00 95.12 204 LEU A O 1
ATOM 1606 N N . LEU A 1 205 ? 26.535 -16.546 -21.209 1.00 96.69 205 LEU A N 1
ATOM 1607 C CA . LEU A 1 205 ? 25.476 -17.551 -21.307 1.00 96.69 205 LEU A CA 1
ATOM 1608 C C . LEU A 1 205 ? 24.769 -17.684 -19.956 1.00 96.69 205 LEU A C 1
ATOM 1610 O O . LEU A 1 205 ? 25.412 -17.602 -18.913 1.00 96.69 205 LEU A O 1
ATOM 1614 N N . PHE A 1 206 ? 23.458 -17.884 -19.996 1.00 96.31 206 PHE A N 1
ATOM 1615 C CA . PHE A 1 206 ? 22.605 -18.070 -18.833 1.00 96.31 206 PHE A CA 1
ATOM 1616 C C . PHE A 1 206 ? 22.072 -19.502 -18.780 1.00 96.31 206 PHE A C 1
ATOM 1618 O O . PHE A 1 206 ? 21.726 -20.099 -19.803 1.00 96.31 206 PHE A O 1
ATOM 1625 N N . GLU A 1 207 ? 21.911 -20.013 -17.563 1.00 95.12 207 GLU A N 1
ATOM 1626 C CA . GLU A 1 207 ? 21.158 -21.242 -17.317 1.00 95.12 207 GLU A CA 1
ATOM 1627 C C . GLU A 1 207 ? 19.679 -21.077 -17.692 1.00 95.12 207 GLU A C 1
ATOM 1629 O O . GLU A 1 207 ? 19.146 -19.966 -17.689 1.00 95.12 207 GLU A O 1
ATOM 1634 N N . ALA A 1 208 ? 18.991 -22.180 -18.012 1.00 90.88 208 ALA A N 1
ATOM 1635 C CA . ALA A 1 208 ? 17.608 -22.140 -18.512 1.00 90.88 208 ALA A CA 1
ATOM 1636 C C . ALA A 1 208 ? 16.636 -21.396 -17.573 1.00 90.88 208 ALA A C 1
ATOM 1638 O O . ALA A 1 208 ? 15.811 -20.611 -18.034 1.00 90.88 208 ALA A O 1
ATOM 1639 N N . ASP A 1 209 ? 16.791 -21.574 -16.259 1.00 91.38 209 ASP A N 1
ATOM 1640 C CA . ASP A 1 209 ? 15.935 -20.965 -15.235 1.00 91.38 209 ASP A CA 1
ATOM 1641 C C . ASP A 1 209 ? 16.431 -19.614 -14.710 1.00 91.38 209 ASP A C 1
ATOM 1643 O O . ASP A 1 209 ? 15.921 -19.099 -13.710 1.00 91.38 209 ASP A O 1
ATOM 1647 N N . HIS A 1 210 ? 17.419 -19.012 -15.373 1.00 96.38 210 HIS A N 1
ATOM 1648 C CA . HIS A 1 210 ? 18.046 -17.797 -14.879 1.00 96.38 210 HIS A CA 1
ATOM 1649 C C . HIS A 1 210 ? 17.033 -16.635 -14.744 1.00 96.38 210 HIS A C 1
ATOM 1651 O O . HIS A 1 210 ? 16.309 -16.336 -15.704 1.00 96.38 210 HIS A O 1
ATOM 1657 N N . PRO A 1 211 ? 17.000 -15.901 -13.609 1.00 96.19 211 P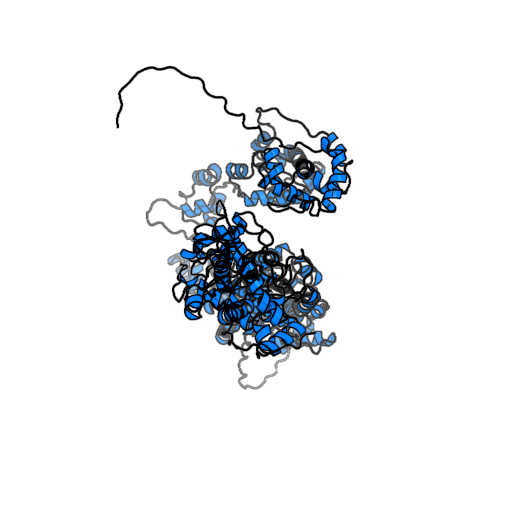RO A N 1
ATOM 1658 C CA . PRO A 1 211 ? 16.043 -14.810 -13.389 1.00 96.19 211 PRO A CA 1
ATOM 1659 C C . PRO A 1 211 ? 16.060 -13.730 -14.476 1.00 96.19 211 PRO A C 1
ATOM 1661 O O . PRO A 1 211 ? 15.022 -13.158 -14.802 1.00 96.19 211 PRO A O 1
ATOM 1664 N N . ALA A 1 212 ? 17.221 -13.478 -15.087 1.00 96.75 212 ALA A N 1
ATOM 1665 C CA . ALA A 1 212 ? 17.334 -12.509 -16.173 1.00 96.75 212 ALA A CA 1
ATOM 1666 C C . ALA A 1 212 ? 16.603 -12.948 -17.451 1.00 96.75 212 ALA A C 1
ATOM 1668 O O . ALA A 1 212 ? 16.106 -12.087 -18.175 1.00 96.75 212 ALA A O 1
ATOM 1669 N N . LEU A 1 213 ? 16.523 -14.256 -17.729 1.00 97.88 213 LEU A N 1
ATOM 1670 C CA . LEU A 1 213 ? 15.761 -14.786 -18.862 1.00 97.88 213 LEU A CA 1
ATOM 1671 C C . LEU A 1 213 ? 14.261 -14.714 -18.585 1.00 97.88 213 LEU A C 1
ATOM 1673 O O . LEU A 1 213 ? 13.521 -14.240 -19.439 1.00 97.88 213 LEU A O 1
ATOM 1677 N N . ARG A 1 214 ? 13.823 -15.077 -17.371 1.00 97.12 214 ARG A N 1
ATOM 1678 C CA . ARG A 1 214 ? 12.414 -14.945 -16.954 1.00 97.12 214 ARG A CA 1
ATOM 1679 C C . ARG A 1 214 ? 11.938 -13.497 -17.046 1.00 97.12 214 ARG A C 1
ATOM 1681 O O . ARG A 1 214 ? 10.916 -13.218 -17.660 1.00 97.12 214 ARG A O 1
ATOM 1688 N N . ALA A 1 215 ? 12.742 -12.562 -16.544 1.00 97.31 215 ALA A N 1
ATOM 1689 C CA . ALA A 1 215 ? 12.445 -11.142 -16.654 1.00 97.31 215 ALA A CA 1
ATOM 1690 C C . ALA A 1 215 ? 12.431 -10.647 -18.116 1.00 97.31 215 ALA A C 1
ATOM 1692 O O . ALA A 1 215 ? 11.606 -9.809 -18.472 1.00 97.31 215 ALA A O 1
ATOM 1693 N N . GLN A 1 216 ? 13.308 -11.169 -18.984 1.00 96.75 216 GLN A N 1
ATOM 1694 C CA . GLN A 1 216 ? 13.310 -10.829 -20.411 1.00 96.75 216 GLN A CA 1
ATOM 1695 C C . GLN A 1 216 ? 12.060 -11.369 -21.120 1.00 96.75 216 GLN A C 1
ATOM 1697 O O . GLN A 1 216 ? 11.512 -10.656 -21.961 1.00 96.75 216 GLN A O 1
ATOM 1702 N N . GLN A 1 217 ? 11.617 -12.582 -20.778 1.00 96.81 217 GLN A N 1
ATOM 1703 C CA . GLN A 1 217 ? 10.400 -13.209 -21.296 1.00 96.81 217 GLN A CA 1
ATOM 1704 C C . GLN A 1 217 ? 9.163 -12.398 -20.899 1.00 96.81 217 GLN A C 1
ATOM 1706 O O . GLN A 1 217 ? 8.448 -11.928 -21.778 1.00 96.81 217 GLN A O 1
ATOM 1711 N N . ASP A 1 218 ? 8.994 -12.102 -19.607 1.00 97.19 218 ASP A N 1
ATOM 1712 C CA . ASP A 1 218 ? 7.868 -11.305 -19.101 1.00 97.19 218 ASP A CA 1
ATOM 1713 C C . ASP A 1 218 ? 7.790 -9.917 -19.766 1.00 97.19 218 ASP A C 1
ATOM 1715 O O . ASP A 1 218 ? 6.704 -9.413 -20.068 1.00 97.19 218 ASP A O 1
ATOM 1719 N N . LEU A 1 219 ? 8.940 -9.283 -20.033 1.00 95.19 219 LEU A N 1
ATOM 1720 C CA . LEU A 1 219 ? 8.993 -8.019 -20.770 1.00 95.19 219 LEU A CA 1
ATOM 1721 C C . LEU A 1 219 ? 8.603 -8.173 -22.244 1.00 95.19 219 LEU A C 1
ATOM 1723 O O . LEU A 1 219 ? 7.909 -7.305 -22.774 1.00 95.19 219 LEU A O 1
ATOM 1727 N N . VAL A 1 220 ? 9.052 -9.239 -22.914 1.00 94.44 220 VAL A N 1
ATOM 1728 C CA . VAL A 1 220 ? 8.673 -9.531 -24.306 1.00 94.44 220 VAL A CA 1
ATOM 1729 C C . VAL A 1 220 ? 7.173 -9.787 -24.401 1.00 94.44 220 VAL A C 1
ATOM 1731 O O . VAL A 1 220 ? 6.529 -9.207 -25.275 1.00 94.44 220 VAL A O 1
ATOM 1734 N N . ASP A 1 221 ? 6.599 -10.551 -23.476 1.00 95.88 221 ASP A N 1
ATOM 1735 C CA . ASP A 1 221 ? 5.164 -10.839 -23.435 1.00 95.88 221 ASP A CA 1
ATOM 1736 C C . ASP A 1 221 ? 4.351 -9.570 -23.164 1.00 95.88 221 ASP A C 1
ATOM 1738 O O . ASP A 1 221 ? 3.387 -9.279 -23.875 1.00 95.88 221 ASP A O 1
ATOM 1742 N N . THR A 1 222 ? 4.804 -8.745 -22.215 1.00 95.69 222 THR A N 1
ATOM 1743 C CA . THR A 1 222 ? 4.200 -7.438 -21.909 1.00 95.69 222 THR A CA 1
ATOM 1744 C C . THR A 1 222 ? 4.186 -6.522 -23.137 1.00 95.69 222 THR A C 1
ATOM 1746 O O . THR A 1 222 ? 3.178 -5.888 -23.444 1.00 95.69 222 THR A O 1
ATOM 1749 N N . VAL A 1 223 ? 5.295 -6.452 -23.876 1.00 92.81 223 VAL A N 1
ATOM 1750 C CA . VAL A 1 223 ? 5.401 -5.630 -25.091 1.00 92.81 223 VAL A CA 1
ATOM 1751 C C . VAL A 1 223 ? 4.573 -6.207 -26.239 1.00 92.81 223 VAL A C 1
ATOM 1753 O O . VAL A 1 223 ? 3.968 -5.456 -27.004 1.00 92.81 223 VAL A O 1
ATOM 1756 N N . THR A 1 224 ? 4.533 -7.528 -26.375 1.00 92.06 224 THR A N 1
ATOM 1757 C CA . THR A 1 224 ? 3.816 -8.196 -27.465 1.00 92.06 224 THR A CA 1
ATOM 1758 C C . THR A 1 224 ? 2.311 -8.027 -27.297 1.00 92.06 224 THR A C 1
ATOM 1760 O O . THR A 1 224 ? 1.643 -7.589 -28.232 1.00 92.06 224 THR A O 1
ATOM 1763 N N . THR A 1 225 ? 1.792 -8.267 -26.094 1.00 93.88 225 THR A N 1
ATOM 1764 C CA . THR A 1 225 ? 0.359 -8.153 -25.772 1.00 93.88 225 THR A CA 1
ATOM 1765 C C . THR A 1 225 ? -0.097 -6.713 -25.514 1.00 93.88 225 THR A C 1
ATOM 1767 O O . THR A 1 225 ? -1.281 -6.412 -25.621 1.00 93.88 225 THR A O 1
ATOM 1770 N N . GLY A 1 226 ? 0.828 -5.806 -25.178 1.00 93.88 226 GLY A N 1
ATOM 1771 C CA . GLY A 1 226 ? 0.516 -4.436 -24.757 1.00 93.88 226 GLY A CA 1
ATOM 1772 C C . GLY A 1 226 ? 0.076 -4.316 -23.293 1.00 93.88 226 GLY A C 1
ATOM 1773 O O . GLY A 1 226 ? -0.217 -3.207 -22.837 1.00 93.88 226 GLY A O 1
ATOM 1774 N N . VAL A 1 227 ? 0.068 -5.419 -22.539 1.00 95.25 227 VAL A N 1
ATOM 1775 C CA . VAL A 1 227 ? -0.376 -5.471 -21.143 1.00 95.25 227 VAL A CA 1
ATOM 1776 C C . VAL A 1 227 ? 0.562 -6.369 -20.333 1.00 95.25 227 VAL A C 1
ATOM 1778 O O . VAL A 1 227 ? 0.890 -7.472 -20.749 1.00 95.25 227 VAL A O 1
ATOM 1781 N N . GLY A 1 228 ? 1.006 -5.921 -19.159 1.00 94.50 228 GLY A N 1
ATOM 1782 C CA . GLY A 1 228 ? 1.791 -6.754 -18.248 1.00 94.50 228 GLY A CA 1
ATOM 1783 C C . GLY A 1 228 ? 0.893 -7.527 -17.288 1.00 94.50 228 GLY A C 1
ATOM 1784 O O . GLY A 1 228 ? 0.121 -6.928 -16.539 1.00 94.50 228 GLY A O 1
ATOM 1785 N N . SER A 1 229 ? 1.017 -8.853 -17.300 1.00 95.12 229 SER A N 1
ATOM 1786 C CA . SER A 1 229 ? 0.208 -9.793 -16.509 1.00 95.12 229 SER A CA 1
ATOM 1787 C C . SER A 1 229 ? 1.060 -10.811 -15.732 1.00 95.12 229 SER A C 1
ATOM 1789 O O . SER A 1 229 ? 0.624 -11.934 -15.482 1.00 95.12 229 SER A O 1
ATOM 1791 N N . PHE A 1 230 ? 2.283 -10.436 -15.353 1.00 95.31 230 PHE A N 1
ATOM 1792 C CA . PHE A 1 230 ? 3.202 -11.269 -14.571 1.00 95.31 230 PHE A CA 1
ATOM 1793 C C . PHE A 1 230 ? 3.301 -10.795 -13.117 1.00 95.31 230 PHE A C 1
ATOM 1795 O O . PHE A 1 230 ? 2.946 -9.659 -12.798 1.00 95.31 230 PHE A O 1
ATOM 1802 N N . GLY A 1 231 ? 3.807 -11.668 -12.240 1.00 94.69 231 GLY A N 1
ATOM 1803 C CA . GLY A 1 231 ? 4.066 -11.354 -10.833 1.00 94.69 231 GLY A CA 1
ATOM 1804 C C . GLY A 1 231 ? 2.906 -10.621 -10.150 1.00 94.69 231 GLY A C 1
ATOM 1805 O O . GLY A 1 231 ? 1.758 -11.066 -10.221 1.00 94.69 231 GLY A O 1
ATOM 1806 N N . VAL A 1 232 ? 3.195 -9.455 -9.566 1.00 93.81 232 VAL A N 1
ATOM 1807 C CA . VAL A 1 232 ? 2.210 -8.630 -8.842 1.00 93.81 232 VAL A CA 1
ATOM 1808 C C . VAL A 1 232 ? 1.063 -8.123 -9.726 1.00 93.81 232 VAL A C 1
ATOM 1810 O O . VAL A 1 232 ? 0.017 -7.744 -9.206 1.00 93.81 232 VAL A O 1
ATOM 1813 N N . TYR A 1 233 ? 1.229 -8.136 -11.052 1.00 93.94 233 TYR A N 1
ATOM 1814 C CA . TYR A 1 233 ? 0.227 -7.693 -12.025 1.00 93.94 233 TYR A CA 1
ATOM 1815 C C . TYR A 1 233 ? -0.703 -8.822 -12.502 1.00 93.94 233 TYR A C 1
ATOM 1817 O O . TYR A 1 233 ? -1.677 -8.553 -13.202 1.00 93.94 233 TYR A O 1
ATOM 1825 N N . ARG A 1 234 ? -0.457 -10.084 -12.118 1.00 91.81 234 ARG A N 1
ATOM 1826 C CA . ARG A 1 234 ? -1.184 -11.271 -12.617 1.00 91.81 234 ARG A CA 1
ATOM 1827 C C . ARG A 1 234 ? -2.709 -11.164 -12.513 1.00 91.81 234 ARG A C 1
ATOM 1829 O O . ARG A 1 234 ? -3.414 -11.522 -13.448 1.00 91.81 234 ARG A O 1
ATOM 1836 N N . HIS A 1 235 ? -3.221 -10.677 -11.383 1.00 87.88 235 HIS A N 1
ATOM 1837 C CA . HIS A 1 235 ? -4.665 -10.614 -11.104 1.00 87.88 235 HIS A CA 1
ATOM 1838 C C . HIS A 1 235 ? -5.319 -9.278 -11.485 1.00 87.88 235 HIS A C 1
ATOM 1840 O O . HIS A 1 235 ? -6.520 -9.096 -11.285 1.00 87.88 235 HIS A O 1
ATOM 1846 N N . ALA A 1 236 ? -4.534 -8.319 -11.974 1.00 88.75 236 ALA A N 1
ATOM 1847 C CA . ALA A 1 236 ? -5.021 -7.040 -12.473 1.00 88.75 236 ALA A CA 1
ATOM 1848 C C . ALA A 1 236 ? -4.011 -6.494 -13.493 1.00 88.75 236 ALA A C 1
ATOM 1850 O O . ALA A 1 236 ? -3.204 -5.622 -13.146 1.00 88.75 236 ALA A O 1
ATOM 1851 N N . PRO A 1 237 ? -4.039 -7.018 -14.731 1.00 93.19 237 PRO A N 1
ATOM 1852 C CA . PRO A 1 237 ? -3.078 -6.655 -15.761 1.00 93.19 237 PRO A CA 1
ATOM 1853 C C . PRO A 1 237 ? -2.994 -5.135 -15.961 1.00 93.19 237 PRO A C 1
ATOM 1855 O O . PRO A 1 237 ? -4.005 -4.435 -15.880 1.00 93.19 237 PRO A O 1
ATOM 1858 N N . GLN A 1 238 ? -1.785 -4.614 -16.170 1.00 93.38 238 GLN A N 1
ATOM 1859 C CA . GLN A 1 238 ? -1.526 -3.172 -16.294 1.00 93.38 238 GLN A CA 1
ATOM 1860 C C . GLN A 1 238 ? -1.034 -2.813 -17.700 1.00 93.38 238 GLN A C 1
ATOM 1862 O O . GLN A 1 238 ? -0.352 -3.632 -18.318 1.00 93.38 238 GLN A O 1
ATOM 1867 N N . PRO A 1 239 ? -1.310 -1.599 -18.214 1.00 93.56 239 PRO A N 1
ATOM 1868 C CA . PRO A 1 239 ? -0.782 -1.160 -19.504 1.00 93.56 239 PRO A CA 1
ATOM 1869 C C . PRO A 1 239 ? 0.741 -1.317 -19.573 1.00 93.56 239 PRO A C 1
ATOM 1871 O O . PRO A 1 239 ? 1.451 -0.961 -18.628 1.00 93.56 239 PRO A O 1
ATOM 1874 N N . ALA A 1 240 ? 1.262 -1.817 -20.697 1.00 92.88 240 ALA A N 1
ATOM 1875 C CA . ALA A 1 240 ? 2.686 -2.127 -20.828 1.00 92.88 240 ALA A CA 1
ATOM 1876 C C . ALA A 1 240 ? 3.591 -0.932 -20.491 1.00 92.88 240 ALA A C 1
ATOM 1878 O O . ALA A 1 240 ? 4.578 -1.086 -19.775 1.00 92.88 240 ALA A O 1
ATOM 1879 N N . LEU A 1 241 ? 3.238 0.281 -20.928 1.00 89.69 241 LEU A N 1
ATOM 1880 C CA . LEU A 1 241 ? 4.035 1.478 -20.640 1.00 89.69 241 LEU A CA 1
ATOM 1881 C C . LEU A 1 241 ? 4.163 1.787 -19.137 1.00 89.69 241 LEU A C 1
ATOM 1883 O O . LEU A 1 241 ? 5.215 2.287 -18.727 1.00 89.69 241 LEU A O 1
ATOM 1887 N N . ASP A 1 242 ? 3.152 1.463 -18.329 1.00 90.62 242 ASP A N 1
ATOM 1888 C CA . ASP A 1 242 ? 3.165 1.679 -16.877 1.00 90.62 242 ASP A CA 1
ATOM 1889 C C . ASP A 1 242 ? 4.050 0.634 -16.185 1.00 90.62 242 ASP A C 1
ATOM 1891 O O . ASP A 1 242 ? 4.905 0.979 -15.368 1.00 90.62 242 ASP A O 1
ATOM 1895 N N . VAL A 1 243 ? 3.939 -0.635 -16.593 1.00 92.62 243 VAL A N 1
ATOM 1896 C CA . VAL A 1 243 ? 4.805 -1.725 -16.106 1.00 92.62 243 VAL A CA 1
ATOM 1897 C C . VAL A 1 243 ? 6.269 -1.447 -16.439 1.00 92.62 243 VAL A C 1
ATOM 1899 O O . VAL A 1 243 ? 7.154 -1.552 -15.591 1.00 92.62 243 VAL A O 1
ATOM 1902 N N . LEU A 1 244 ? 6.544 -1.006 -17.666 1.00 90.62 244 LEU A N 1
ATOM 1903 C CA . LEU A 1 244 ? 7.877 -0.594 -18.087 1.00 90.62 244 LEU A CA 1
ATOM 1904 C C . LEU A 1 244 ? 8.371 0.621 -17.278 1.00 90.62 244 LEU A C 1
ATOM 1906 O O . LEU A 1 244 ? 9.538 0.687 -16.882 1.00 90.62 244 LEU A O 1
ATOM 1910 N N . ALA A 1 245 ? 7.508 1.596 -16.984 1.00 87.81 245 ALA A N 1
ATOM 1911 C CA . ALA A 1 245 ? 7.876 2.721 -16.130 1.00 87.81 245 ALA A CA 1
ATOM 1912 C C . ALA A 1 245 ? 8.256 2.270 -14.708 1.00 87.81 245 ALA A C 1
ATOM 1914 O O . ALA A 1 245 ? 9.269 2.758 -14.189 1.00 87.81 245 ALA A O 1
ATOM 1915 N N . ASP A 1 246 ? 7.516 1.319 -14.136 1.00 91.00 246 ASP A N 1
ATOM 1916 C CA . ASP A 1 246 ? 7.793 0.719 -12.829 1.00 91.00 246 ASP A CA 1
ATOM 1917 C C . ASP A 1 246 ? 9.126 -0.026 -12.814 1.00 91.00 246 ASP A C 1
ATOM 1919 O O . ASP A 1 246 ? 9.980 0.280 -11.981 1.00 91.00 246 ASP A O 1
ATOM 1923 N N . VAL A 1 247 ? 9.353 -0.936 -13.770 1.00 92.06 247 VAL A N 1
ATOM 1924 C CA . VAL A 1 247 ? 10.594 -1.724 -13.882 1.00 92.06 247 VAL A CA 1
ATOM 1925 C C . VAL A 1 247 ? 11.813 -0.802 -13.957 1.00 92.06 247 VAL A C 1
ATOM 1927 O O . VAL A 1 247 ? 12.780 -0.966 -13.210 1.00 92.06 247 VAL A O 1
ATOM 1930 N N . LYS A 1 248 ? 11.761 0.232 -14.804 1.00 87.06 248 LYS A N 1
ATOM 1931 C CA . LYS A 1 248 ? 12.848 1.218 -14.918 1.00 87.06 248 LYS A CA 1
ATOM 1932 C C . LYS A 1 248 ? 13.034 2.024 -13.636 1.00 87.06 248 LYS A C 1
ATOM 1934 O O . LYS A 1 248 ? 14.173 2.227 -13.216 1.00 87.06 248 LYS A O 1
ATOM 1939 N N . GLY A 1 249 ? 11.952 2.545 -13.056 1.00 85.12 249 GLY A N 1
ATOM 1940 C CA . GLY A 1 249 ? 12.016 3.380 -11.855 1.00 85.12 249 GLY A CA 1
ATOM 1941 C C . GLY A 1 249 ? 12.572 2.611 -10.659 1.00 85.12 249 GLY A C 1
ATOM 1942 O O . GLY A 1 249 ? 13.501 3.075 -9.994 1.00 85.12 249 GLY A O 1
ATOM 1943 N N . LEU A 1 250 ? 12.046 1.407 -10.439 1.00 89.81 250 LEU A N 1
ATOM 1944 C CA . LEU A 1 250 ? 12.414 0.531 -9.338 1.00 89.81 250 LEU A CA 1
ATOM 1945 C C . LEU A 1 250 ? 13.829 -0.022 -9.497 1.00 89.81 250 LEU A C 1
ATOM 1947 O O . LEU A 1 250 ? 14.644 0.155 -8.595 1.00 89.81 250 LEU A O 1
ATOM 1951 N N . GLY A 1 251 ? 14.159 -0.604 -10.653 1.00 90.31 251 GLY A N 1
ATOM 1952 C CA . GLY A 1 251 ? 15.473 -1.203 -10.901 1.00 90.31 251 GLY A CA 1
ATOM 1953 C C . GLY A 1 251 ? 16.607 -0.202 -10.714 1.00 90.31 251 GLY A C 1
ATOM 1954 O O . GLY A 1 251 ? 17.579 -0.459 -10.006 1.00 90.31 251 GLY A O 1
ATOM 1955 N N . ARG A 1 252 ? 16.442 1.016 -11.243 1.00 84.62 252 ARG A N 1
ATOM 1956 C CA . ARG A 1 252 ? 17.409 2.103 -11.031 1.00 84.62 252 ARG A CA 1
ATOM 1957 C C . ARG A 1 252 ? 17.546 2.478 -9.563 1.00 84.62 252 ARG A C 1
ATOM 1959 O O . ARG A 1 252 ? 18.646 2.788 -9.116 1.00 84.62 252 ARG A O 1
ATOM 1966 N N . ARG A 1 253 ? 16.440 2.495 -8.816 1.00 85.06 253 ARG A N 1
ATOM 1967 C CA . ARG A 1 253 ? 16.464 2.823 -7.392 1.00 85.06 253 ARG A CA 1
ATOM 1968 C C . ARG A 1 253 ? 17.193 1.741 -6.599 1.00 85.06 253 ARG A C 1
ATOM 1970 O O . ARG A 1 253 ? 18.015 2.107 -5.765 1.00 85.06 253 ARG A O 1
ATOM 1977 N N . VAL A 1 254 ? 16.954 0.463 -6.902 1.00 89.44 254 VAL A N 1
ATOM 1978 C CA . VAL A 1 254 ? 17.680 -0.670 -6.307 1.00 89.44 254 VAL A CA 1
ATOM 1979 C C . VAL A 1 254 ? 19.174 -0.519 -6.555 1.00 89.44 254 VAL A C 1
ATOM 1981 O O . VAL A 1 254 ? 19.925 -0.412 -5.594 1.00 89.44 254 VAL A O 1
ATOM 1984 N N . LEU A 1 255 ? 19.605 -0.385 -7.810 1.00 88.12 255 LEU A N 1
ATOM 1985 C CA . LEU A 1 255 ? 21.035 -0.297 -8.129 1.00 88.12 255 LEU A CA 1
ATOM 1986 C C . LEU A 1 255 ? 21.699 0.987 -7.613 1.00 88.12 255 LEU A C 1
ATOM 1988 O O . LEU A 1 255 ? 22.894 1.001 -7.329 1.00 88.12 255 LEU A O 1
ATOM 1992 N N . PHE A 1 256 ? 20.942 2.080 -7.477 1.00 83.12 256 PHE A N 1
ATOM 1993 C CA . PHE A 1 256 ? 21.472 3.319 -6.918 1.00 83.12 256 PHE A CA 1
ATOM 1994 C C . PHE A 1 256 ? 21.631 3.247 -5.402 1.00 83.12 256 PHE A C 1
ATOM 1996 O O . PHE A 1 256 ? 22.587 3.813 -4.888 1.00 83.12 256 PHE A O 1
ATOM 2003 N N . VAL A 1 257 ? 20.692 2.627 -4.680 1.00 81.88 257 VAL A N 1
ATOM 2004 C CA . VAL A 1 257 ? 20.583 2.700 -3.212 1.00 81.88 257 VAL A CA 1
ATOM 2005 C C . VAL A 1 257 ? 21.137 1.463 -2.506 1.00 81.88 257 VAL A C 1
ATOM 2007 O O . VAL A 1 257 ? 21.709 1.588 -1.424 1.00 81.88 257 VAL A O 1
ATOM 2010 N N . VAL A 1 258 ? 20.957 0.284 -3.084 1.00 84.94 258 VAL A N 1
ATOM 2011 C CA . VAL A 1 258 ? 21.351 -0.992 -2.486 1.00 84.94 258 VAL A CA 1
ATOM 2012 C C . VAL A 1 258 ? 22.775 -1.325 -2.928 1.00 84.94 258 VAL A C 1
ATOM 2014 O O . VAL A 1 258 ? 23.148 -1.110 -4.078 1.00 84.94 258 VAL A O 1
ATOM 2017 N N . SER A 1 259 ? 23.598 -1.809 -2.003 1.00 85.38 259 SER A N 1
ATOM 2018 C CA . SER A 1 259 ? 25.010 -2.126 -2.244 1.00 85.38 259 SER A CA 1
ATOM 2019 C C . SER A 1 259 ? 25.457 -3.319 -1.401 1.00 85.38 259 SER A C 1
ATOM 2021 O O . SER A 1 259 ? 24.835 -3.607 -0.379 1.00 85.38 259 SER A O 1
ATOM 2023 N N . GLY A 1 260 ? 26.550 -3.969 -1.813 1.00 84.56 260 GLY A N 1
ATOM 2024 C CA . GLY A 1 260 ? 27.144 -5.102 -1.096 1.00 84.56 260 GLY A CA 1
ATOM 2025 C C . GLY A 1 260 ? 26.199 -6.299 -1.004 1.00 84.56 260 GLY A C 1
ATOM 2026 O O . GLY A 1 260 ? 25.423 -6.553 -1.926 1.00 84.56 260 GLY A O 1
ATOM 2027 N N . ASP A 1 261 ? 26.223 -6.986 0.134 1.00 85.56 261 ASP A N 1
ATOM 2028 C CA . ASP A 1 261 ? 25.495 -8.242 0.363 1.00 85.56 261 ASP A CA 1
ATOM 2029 C C . ASP A 1 261 ? 23.980 -8.116 0.153 1.00 85.56 261 ASP A C 1
ATOM 2031 O O . ASP A 1 261 ? 23.339 -9.026 -0.366 1.00 85.56 261 ASP A O 1
ATOM 2035 N N . ARG A 1 262 ? 23.384 -6.954 0.462 1.00 87.69 262 ARG A N 1
ATOM 2036 C CA . ARG A 1 262 ? 21.949 -6.726 0.210 1.00 87.69 262 ARG A CA 1
ATOM 2037 C C . ARG A 1 262 ? 21.598 -6.728 -1.272 1.00 87.69 262 ARG A C 1
ATOM 2039 O O . ARG A 1 262 ? 20.480 -7.087 -1.625 1.00 87.69 262 ARG A O 1
ATOM 2046 N N . LEU A 1 263 ? 22.523 -6.302 -2.131 1.00 90.69 263 LEU A N 1
ATOM 2047 C CA . LEU A 1 263 ? 22.301 -6.328 -3.572 1.00 90.69 263 LEU A CA 1
ATOM 2048 C C . LEU A 1 263 ? 22.376 -7.764 -4.105 1.00 90.69 263 LEU A C 1
ATOM 2050 O O . LEU A 1 263 ? 21.592 -8.108 -4.982 1.00 90.69 263 LEU A O 1
ATOM 2054 N N . ALA A 1 264 ? 23.237 -8.608 -3.526 1.00 92.00 264 ALA A N 1
ATOM 2055 C CA . ALA A 1 264 ? 23.337 -10.030 -3.866 1.00 92.00 264 ALA A CA 1
ATOM 2056 C C . ALA A 1 264 ? 22.060 -10.827 -3.534 1.00 92.00 264 ALA A C 1
ATOM 2058 O O . ALA A 1 264 ? 21.794 -11.847 -4.159 1.00 92.00 264 ALA A O 1
ATOM 2059 N N . LEU A 1 265 ? 21.224 -10.340 -2.608 1.00 92.44 265 LEU A N 1
ATOM 2060 C CA . LEU A 1 265 ? 19.899 -10.920 -2.337 1.00 92.44 265 LEU A CA 1
ATOM 2061 C C . LEU A 1 265 ? 18.853 -10.587 -3.413 1.00 92.44 265 LEU A C 1
ATOM 2063 O O . LEU A 1 265 ? 17.838 -11.271 -3.517 1.00 92.44 265 LEU A O 1
ATOM 2067 N N . LEU A 1 266 ? 19.062 -9.515 -4.181 1.00 92.94 266 LEU A N 1
ATOM 2068 C CA . LEU A 1 266 ? 18.119 -9.032 -5.197 1.00 92.94 266 LEU A CA 1
ATOM 2069 C C . LEU A 1 266 ? 18.583 -9.321 -6.625 1.00 92.94 266 LEU A C 1
ATOM 2071 O O . LEU A 1 266 ? 17.783 -9.178 -7.554 1.00 92.94 266 LEU A O 1
ATOM 2075 N N . LEU A 1 267 ? 19.859 -9.667 -6.803 1.00 94.25 267 LEU A N 1
ATOM 2076 C CA . LEU A 1 267 ? 20.489 -9.836 -8.099 1.00 94.25 267 LEU A CA 1
ATOM 2077 C C . LEU A 1 267 ? 21.429 -11.056 -8.105 1.00 94.25 267 LEU A C 1
ATOM 2079 O O . LEU A 1 267 ? 22.278 -11.152 -7.218 1.00 94.25 267 LEU A O 1
ATOM 2083 N N . PRO A 1 268 ? 21.329 -11.943 -9.114 1.00 94.31 268 PRO A N 1
ATOM 2084 C CA . PRO A 1 268 ? 22.258 -13.056 -9.304 1.00 94.31 268 PRO A CA 1
ATOM 2085 C C . PRO A 1 268 ? 23.730 -12.622 -9.392 1.00 94.31 268 PRO A C 1
ATOM 2087 O O . PRO A 1 268 ? 24.045 -11.518 -9.847 1.00 94.31 268 PRO A O 1
ATOM 2090 N N . ALA A 1 269 ? 24.637 -13.504 -8.957 1.00 91.75 269 ALA A N 1
ATOM 2091 C CA . ALA A 1 269 ? 26.059 -13.196 -8.793 1.00 91.75 269 ALA A CA 1
ATOM 2092 C C . ALA A 1 269 ? 26.768 -12.816 -10.105 1.00 91.75 269 ALA A C 1
ATOM 2094 O O . ALA A 1 269 ? 27.606 -11.916 -10.119 1.00 91.75 269 ALA A O 1
ATOM 2095 N N . ASP A 1 270 ? 26.393 -13.450 -11.212 1.00 93.50 270 ASP A N 1
ATOM 2096 C CA . ASP A 1 270 ? 26.885 -13.179 -12.567 1.00 93.50 270 ASP A CA 1
ATOM 2097 C C . ASP A 1 270 ? 26.484 -11.785 -13.091 1.00 93.50 270 ASP A C 1
ATOM 2099 O O . ASP A 1 270 ? 27.161 -11.219 -13.955 1.00 93.50 270 ASP A O 1
ATOM 2103 N N . LEU A 1 271 ? 25.421 -11.189 -12.537 1.00 93.25 271 LEU A N 1
ATOM 2104 C CA . LEU A 1 271 ? 24.954 -9.847 -12.880 1.00 93.25 271 LEU A CA 1
ATOM 2105 C C . LEU A 1 271 ? 25.477 -8.737 -11.954 1.00 93.25 271 LEU A C 1
ATOM 2107 O O . LEU A 1 271 ? 25.450 -7.563 -12.344 1.00 93.25 271 LEU A O 1
ATOM 2111 N N . LEU A 1 272 ? 26.001 -9.072 -10.769 1.00 90.94 272 LEU A N 1
ATOM 2112 C CA . LEU A 1 272 ? 26.578 -8.100 -9.828 1.00 90.94 272 LEU A CA 1
ATOM 2113 C C . LEU A 1 272 ? 27.678 -7.210 -10.441 1.00 90.94 272 LEU A C 1
ATOM 2115 O O . LEU A 1 272 ? 27.628 -5.997 -10.203 1.00 90.94 272 LEU A O 1
ATOM 2119 N N . PRO A 1 273 ? 28.614 -7.716 -11.277 1.00 90.00 273 PRO A N 1
ATOM 2120 C CA . PRO A 1 273 ? 29.643 -6.880 -11.903 1.00 90.00 273 PRO A CA 1
ATOM 2121 C C . PRO A 1 273 ? 29.073 -5.739 -12.754 1.00 90.00 273 PRO A C 1
ATOM 2123 O O . PRO A 1 273 ? 29.693 -4.684 -12.891 1.00 90.00 273 PRO A O 1
ATOM 2126 N N . TYR A 1 274 ? 27.866 -5.913 -13.299 1.00 87.19 274 TYR A N 1
ATOM 2127 C CA . TYR A 1 274 ? 27.222 -4.919 -14.153 1.00 87.19 274 TYR A CA 1
ATOM 2128 C C . TYR A 1 274 ? 26.408 -3.876 -13.372 1.00 87.19 274 TYR A C 1
ATOM 2130 O O . TYR A 1 274 ? 26.065 -2.827 -13.928 1.00 87.19 274 TYR A O 1
ATOM 2138 N N . ALA A 1 275 ? 26.123 -4.099 -12.086 1.00 83.06 275 ALA A N 1
ATOM 2139 C CA . ALA A 1 275 ? 25.296 -3.201 -11.280 1.00 83.06 275 ALA A CA 1
ATOM 2140 C C . ALA A 1 275 ? 25.912 -1.800 -11.098 1.00 83.06 275 ALA A C 1
ATOM 2142 O O . ALA A 1 275 ? 25.216 -0.786 -11.210 1.00 83.06 275 ALA A O 1
ATOM 2143 N N . SER A 1 276 ? 27.229 -1.727 -10.883 1.00 70.25 276 SER A N 1
ATOM 2144 C CA . SER A 1 276 ? 27.970 -0.467 -10.707 1.00 70.25 276 SER A CA 1
ATOM 2145 C C . SER A 1 276 ? 27.887 0.433 -11.947 1.00 70.25 276 SER A C 1
ATOM 2147 O O . SER A 1 276 ? 27.702 1.647 -11.838 1.00 70.25 276 SER A O 1
ATOM 2149 N N . THR A 1 277 ? 27.931 -0.170 -13.138 1.00 64.06 277 THR A N 1
ATOM 2150 C CA . THR A 1 277 ? 27.837 0.539 -14.424 1.00 64.06 277 THR A CA 1
ATOM 2151 C C . THR A 1 277 ? 26.443 1.117 -14.690 1.00 64.06 277 THR A C 1
ATOM 2153 O O . THR A 1 277 ? 26.310 2.134 -15.372 1.00 64.06 277 THR A O 1
ATOM 2156 N N . ALA A 1 278 ? 25.396 0.524 -14.108 1.00 59.34 278 ALA A N 1
ATOM 2157 C CA . ALA A 1 278 ? 24.023 1.010 -14.217 1.00 59.34 278 ALA A CA 1
ATOM 2158 C C . ALA A 1 278 ? 23.715 2.171 -13.249 1.00 59.34 278 ALA A C 1
ATOM 2160 O O . ALA A 1 278 ? 22.938 3.068 -13.587 1.00 59.34 278 ALA A O 1
ATOM 2161 N N . ALA A 1 279 ? 24.341 2.190 -12.065 1.00 57.25 279 ALA A N 1
ATOM 2162 C CA . ALA A 1 279 ? 24.091 3.183 -11.015 1.00 57.25 279 ALA A CA 1
ATOM 2163 C C . ALA A 1 279 ? 24.550 4.616 -11.377 1.00 57.25 279 ALA A C 1
ATOM 2165 O O . ALA A 1 279 ? 24.037 5.589 -10.821 1.00 57.25 279 ALA A O 1
ATOM 2166 N N . GLY A 1 280 ? 25.487 4.768 -12.324 1.00 49.12 280 GLY A N 1
ATOM 2167 C CA . GLY A 1 280 ? 26.101 6.050 -12.707 1.00 49.12 280 GLY A CA 1
ATOM 2168 C C . GLY A 1 280 ? 25.363 6.887 -13.768 1.00 49.12 280 GLY A C 1
ATOM 2169 O O . GLY A 1 280 ? 25.869 7.937 -14.169 1.00 49.12 280 GLY A O 1
ATOM 2170 N N . ILE A 1 281 ? 24.196 6.454 -14.265 1.00 49.22 281 ILE A N 1
ATOM 2171 C CA . ILE A 1 281 ? 23.595 7.002 -15.499 1.00 49.22 281 ILE A CA 1
ATOM 2172 C C . ILE A 1 281 ? 22.375 7.900 -15.221 1.00 49.22 281 ILE A C 1
ATOM 2174 O O . ILE A 1 281 ? 21.322 7.416 -14.805 1.00 49.22 281 ILE A O 1
ATOM 2178 N N . ASP A 1 282 ? 22.523 9.194 -15.558 1.00 49.50 282 ASP A N 1
ATOM 2179 C CA . ASP A 1 282 ? 21.500 10.262 -15.664 1.00 49.50 282 ASP A CA 1
ATOM 2180 C C . ASP A 1 282 ? 20.544 10.384 -14.462 1.00 49.50 282 ASP A C 1
ATOM 2182 O O . ASP A 1 282 ? 19.671 9.548 -14.274 1.00 49.50 282 ASP A O 1
ATOM 2186 N N . ALA A 1 283 ? 20.614 11.478 -13.694 1.00 45.78 283 ALA A N 1
ATOM 2187 C CA . ALA A 1 283 ? 19.746 11.722 -12.531 1.00 45.78 283 ALA A CA 1
ATOM 2188 C C . ALA A 1 283 ? 18.230 11.655 -12.836 1.00 45.78 283 ALA A C 1
ATOM 2190 O O . ALA A 1 283 ? 17.439 11.441 -11.921 1.00 45.78 283 ALA A O 1
ATOM 2191 N N . VAL A 1 284 ? 17.821 11.815 -14.103 1.00 51.75 284 VAL A N 1
ATOM 2192 C CA . VAL A 1 284 ? 16.411 11.822 -14.538 1.00 51.75 284 VAL A CA 1
ATOM 2193 C C . VAL A 1 284 ? 15.945 10.463 -15.084 1.00 51.75 284 VAL A C 1
ATOM 2195 O O . VAL A 1 284 ? 14.755 10.255 -15.315 1.00 51.75 284 VAL A O 1
ATOM 2198 N N . GLY A 1 285 ? 16.867 9.524 -15.302 1.00 56.41 285 GLY A N 1
ATOM 2199 C CA . GLY A 1 285 ? 16.565 8.168 -15.754 1.00 56.41 285 GLY A CA 1
ATOM 2200 C C . GLY A 1 285 ? 15.909 8.031 -17.114 1.00 56.41 285 GLY A C 1
ATOM 2201 O O . GLY A 1 285 ? 15.113 7.119 -17.338 1.00 56.41 285 GLY A O 1
ATOM 2202 N N . ARG A 1 286 ? 16.258 8.928 -18.038 1.00 62.72 286 ARG A N 1
ATOM 2203 C CA . ARG A 1 286 ? 15.751 8.890 -19.414 1.00 62.72 286 ARG A CA 1
ATOM 2204 C C . ARG A 1 286 ? 16.554 7.934 -20.292 1.00 62.72 286 ARG A C 1
ATOM 2206 O O . ARG A 1 286 ? 16.018 7.438 -21.282 1.00 62.72 286 ARG A O 1
ATOM 2213 N N . ALA A 1 287 ? 17.806 7.672 -19.915 1.00 66.81 287 ALA A N 1
ATOM 2214 C CA . ALA A 1 287 ? 18.729 6.835 -20.664 1.00 66.81 287 ALA A CA 1
ATOM 2215 C C . ALA A 1 287 ? 18.713 5.359 -20.217 1.00 66.81 287 ALA A C 1
ATOM 2217 O O . ALA A 1 287 ? 18.693 5.056 -19.020 1.00 66.81 287 ALA A O 1
ATOM 2218 N N . VAL A 1 288 ? 18.746 4.454 -21.194 1.00 70.00 288 VAL A N 1
ATOM 2219 C CA . VAL A 1 288 ? 19.045 3.023 -21.024 1.00 70.00 288 VAL A CA 1
ATOM 2220 C C . VAL A 1 288 ? 20.511 2.888 -20.624 1.00 70.00 288 VAL A C 1
ATOM 2222 O O . VAL A 1 288 ? 21.345 3.629 -21.161 1.00 70.00 288 VAL A O 1
ATOM 2225 N N . PRO A 1 289 ? 20.846 1.972 -19.701 1.00 73.44 289 PRO A N 1
ATOM 2226 C CA . PRO A 1 289 ? 22.227 1.666 -19.393 1.00 73.44 289 PRO A CA 1
ATOM 2227 C C . PRO A 1 289 ? 23.047 1.331 -20.644 1.00 73.44 289 PRO A C 1
ATOM 2229 O O . PRO A 1 289 ? 22.538 0.749 -21.601 1.00 73.44 289 PRO A O 1
ATOM 2232 N N . GLY A 1 290 ? 24.323 1.721 -20.640 1.00 69.12 290 GLY A N 1
ATOM 2233 C CA . GLY A 1 290 ? 25.183 1.636 -21.825 1.00 69.12 290 GLY A CA 1
ATOM 2234 C C . GLY A 1 290 ? 25.427 0.212 -22.333 1.00 69.12 290 GLY A C 1
ATOM 2235 O O . GLY A 1 290 ? 25.669 0.048 -23.524 1.00 69.12 290 GLY A O 1
ATOM 2236 N N . SER A 1 291 ? 25.314 -0.797 -21.462 1.00 84.44 291 SER A N 1
ATOM 2237 C CA . SER A 1 291 ? 25.481 -2.210 -21.809 1.00 84.44 291 SER A CA 1
ATOM 2238 C C . SER A 1 291 ? 24.221 -3.043 -21.551 1.00 84.44 291 SER A C 1
ATOM 2240 O O . SER A 1 291 ? 23.344 -2.690 -20.749 1.00 84.44 291 SER A O 1
ATOM 2242 N N . ALA A 1 292 ? 24.130 -4.174 -22.242 1.00 89.56 292 ALA A N 1
ATOM 2243 C CA . ALA A 1 292 ? 23.150 -5.225 -22.057 1.00 89.56 292 ALA A CA 1
ATOM 2244 C C . ALA A 1 292 ? 23.228 -5.770 -20.641 1.00 89.56 292 ALA A C 1
ATOM 2246 O O . ALA A 1 292 ? 22.193 -5.861 -19.997 1.00 89.56 292 ALA A O 1
ATOM 2247 N N . GLY A 1 293 ? 24.430 -6.012 -20.114 1.00 91.88 293 GLY A N 1
ATOM 2248 C CA . GLY A 1 293 ? 24.611 -6.500 -18.745 1.00 91.88 293 GLY A CA 1
ATOM 2249 C C . GLY A 1 293 ? 24.067 -5.517 -17.709 1.00 91.88 293 GLY A C 1
ATOM 2250 O O . GLY A 1 293 ? 23.350 -5.907 -16.795 1.00 91.88 293 GLY A O 1
ATOM 2251 N N . ALA A 1 294 ? 24.296 -4.214 -17.895 1.00 88.88 294 ALA A N 1
ATOM 2252 C CA . ALA A 1 294 ? 23.758 -3.182 -17.007 1.00 88.88 294 ALA A CA 1
ATOM 2253 C C . ALA A 1 294 ? 22.224 -3.072 -17.096 1.00 88.88 294 ALA A C 1
ATOM 2255 O O . ALA A 1 294 ? 21.542 -2.796 -16.106 1.00 88.88 294 ALA A O 1
ATOM 2256 N N . THR A 1 295 ? 21.666 -3.307 -18.288 1.00 90.81 295 THR A N 1
ATOM 2257 C CA . THR A 1 295 ? 20.211 -3.377 -18.492 1.00 90.81 295 THR A CA 1
ATOM 2258 C C . THR A 1 295 ? 19.635 -4.630 -17.837 1.00 90.81 295 THR A C 1
ATOM 2260 O O . THR A 1 295 ? 18.652 -4.513 -17.112 1.00 90.81 295 THR A O 1
ATOM 2263 N N . ALA A 1 296 ? 20.283 -5.783 -18.017 1.00 94.25 296 ALA A N 1
ATOM 2264 C CA . ALA A 1 296 ? 19.931 -7.048 -17.387 1.00 94.25 296 ALA A CA 1
ATOM 2265 C C . ALA A 1 296 ? 19.932 -6.909 -15.863 1.00 94.25 296 ALA A C 1
ATOM 2267 O O . ALA A 1 296 ? 18.946 -7.256 -15.225 1.00 94.25 296 ALA A O 1
ATOM 2268 N N . ALA A 1 297 ? 20.973 -6.301 -15.284 1.00 93.81 297 ALA A N 1
ATOM 2269 C CA . ALA A 1 297 ? 21.044 -6.018 -13.855 1.00 93.81 297 ALA A CA 1
ATOM 2270 C C . ALA A 1 297 ? 19.897 -5.110 -13.385 1.00 93.81 297 ALA A C 1
ATOM 2272 O O . ALA A 1 297 ? 19.260 -5.385 -12.373 1.00 93.81 297 ALA A O 1
ATOM 2273 N N . THR A 1 298 ? 19.591 -4.047 -14.138 1.00 91.50 298 THR A N 1
ATOM 2274 C CA . THR A 1 298 ? 18.512 -3.104 -13.790 1.00 91.50 298 THR A CA 1
ATOM 2275 C C . THR A 1 298 ? 17.146 -3.783 -13.811 1.00 91.50 298 THR A C 1
ATOM 2277 O O . THR A 1 298 ? 16.373 -3.638 -12.867 1.00 91.50 298 THR A O 1
ATOM 2280 N N . VAL A 1 299 ? 16.845 -4.516 -14.884 1.00 94.56 299 VAL A N 1
ATOM 2281 C CA . VAL A 1 299 ? 15.555 -5.191 -15.056 1.00 94.56 299 VAL A CA 1
ATOM 2282 C C . VAL A 1 299 ? 15.411 -6.332 -14.055 1.00 94.56 299 VAL A C 1
ATOM 2284 O O . VAL A 1 299 ? 14.392 -6.404 -13.378 1.00 94.56 299 VAL A O 1
ATOM 2287 N N . THR A 1 300 ? 16.435 -7.172 -13.896 1.00 96.62 300 THR A N 1
ATOM 2288 C CA . THR A 1 300 ? 16.396 -8.324 -12.979 1.00 96.62 300 THR A CA 1
ATOM 2289 C C . THR A 1 300 ? 16.234 -7.874 -11.526 1.00 96.62 300 THR A C 1
ATOM 2291 O O . THR A 1 300 ? 15.444 -8.459 -10.792 1.00 96.62 300 THR A O 1
ATOM 2294 N N . ALA A 1 301 ? 16.891 -6.780 -11.121 1.00 94.94 301 ALA A N 1
ATOM 2295 C CA . ALA A 1 301 ? 16.725 -6.204 -9.786 1.00 94.94 301 ALA A CA 1
ATOM 2296 C C . ALA A 1 301 ? 15.314 -5.641 -9.529 1.00 94.94 301 ALA A C 1
ATOM 2298 O O . ALA A 1 301 ? 14.851 -5.630 -8.393 1.00 94.94 301 ALA A O 1
ATOM 2299 N N . ALA A 1 302 ? 14.621 -5.148 -10.560 1.00 95.44 302 ALA A N 1
ATOM 2300 C CA . ALA A 1 302 ? 13.217 -4.760 -10.429 1.00 95.44 302 ALA A CA 1
ATOM 2301 C C . ALA A 1 302 ? 12.297 -5.988 -10.410 1.00 95.44 302 ALA A C 1
ATOM 2303 O O . ALA A 1 302 ? 11.342 -6.043 -9.636 1.00 95.44 302 ALA A O 1
ATOM 2304 N N . TRP A 1 303 ? 12.595 -6.973 -11.258 1.00 96.94 303 TRP A N 1
ATOM 2305 C CA . TRP A 1 303 ? 11.835 -8.209 -11.389 1.00 96.94 303 TRP A CA 1
ATOM 2306 C C . TRP A 1 303 ? 11.900 -9.070 -10.124 1.00 96.94 303 TRP A C 1
ATOM 2308 O O . TRP A 1 303 ? 10.900 -9.680 -9.768 1.00 96.94 303 TRP A O 1
ATOM 2318 N N . SER A 1 304 ? 12.995 -9.046 -9.359 1.00 96.56 304 SER A N 1
ATOM 2319 C CA . SER A 1 304 ? 13.054 -9.738 -8.060 1.00 96.56 304 SER A CA 1
ATOM 2320 C C . SER A 1 304 ? 12.026 -9.224 -7.040 1.00 96.56 304 SER A C 1
ATOM 2322 O O . SER A 1 304 ? 11.688 -9.943 -6.099 1.00 96.56 304 SER A O 1
ATOM 2324 N N . ILE A 1 305 ? 11.470 -8.023 -7.254 1.00 96.44 305 ILE A N 1
ATOM 2325 C CA . ILE A 1 305 ? 10.360 -7.454 -6.478 1.00 96.44 305 ILE A CA 1
ATOM 2326 C C . ILE A 1 305 ? 9.025 -7.627 -7.218 1.00 96.44 305 ILE A C 1
ATOM 2328 O O . ILE A 1 305 ? 8.082 -8.182 -6.663 1.00 96.44 305 ILE A O 1
ATOM 2332 N N . LEU A 1 306 ? 8.921 -7.149 -8.463 1.00 95.81 306 LEU A N 1
ATOM 2333 C CA . LEU A 1 306 ? 7.652 -7.105 -9.212 1.00 95.81 306 LEU A CA 1
ATOM 2334 C C . LEU A 1 306 ? 7.227 -8.468 -9.776 1.00 95.81 306 LEU A C 1
ATOM 2336 O O . LEU A 1 306 ? 6.043 -8.691 -10.003 1.00 95.81 306 LEU A O 1
ATOM 2340 N N . GLY A 1 307 ? 8.174 -9.381 -9.984 1.00 95.75 307 GLY A N 1
ATOM 2341 C CA . GLY A 1 307 ? 7.947 -10.747 -10.460 1.00 95.75 307 GLY A CA 1
ATOM 2342 C C . GLY A 1 307 ? 7.437 -11.707 -9.382 1.00 95.75 307 GLY A C 1
ATOM 2343 O O . GLY A 1 307 ? 7.125 -12.855 -9.688 1.00 95.75 307 GLY A O 1
ATOM 2344 N N . GLN A 1 308 ? 7.325 -11.259 -8.127 1.00 96.06 308 GLN A N 1
ATOM 2345 C CA . GLN A 1 308 ? 6.754 -12.062 -7.043 1.00 96.06 308 GLN A CA 1
ATOM 2346 C C . GLN A 1 308 ? 5.265 -12.332 -7.279 1.00 96.06 308 GLN A C 1
ATOM 2348 O O . GLN A 1 308 ? 4.570 -11.509 -7.865 1.00 96.06 308 GLN A O 1
ATOM 2353 N N . ALA A 1 309 ? 4.771 -13.480 -6.807 1.00 92.94 309 ALA A N 1
ATOM 2354 C CA . ALA A 1 309 ? 3.411 -13.948 -7.105 1.00 92.94 309 ALA A CA 1
ATOM 2355 C C . ALA A 1 309 ? 2.301 -12.981 -6.649 1.00 92.94 309 ALA A C 1
ATOM 2357 O O . ALA A 1 309 ? 1.240 -12.932 -7.266 1.00 92.94 309 ALA A O 1
ATOM 2358 N N . ASP A 1 310 ? 2.552 -12.221 -5.582 1.00 90.94 310 ASP A N 1
ATOM 2359 C CA . ASP A 1 310 ? 1.607 -11.289 -4.982 1.00 90.94 310 ASP A CA 1
ATOM 2360 C C . ASP A 1 310 ? 2.334 -10.155 -4.228 1.00 90.94 310 ASP A C 1
ATOM 2362 O O . ASP A 1 310 ? 3.560 -10.135 -4.077 1.00 90.94 310 ASP A O 1
ATOM 2366 N N . VAL A 1 311 ? 1.551 -9.185 -3.751 1.00 91.69 311 VAL A N 1
ATOM 2367 C CA . VAL A 1 311 ? 2.029 -8.003 -3.015 1.00 91.69 311 VAL A CA 1
ATOM 2368 C C . VAL A 1 311 ? 2.691 -8.370 -1.687 1.00 91.69 311 VAL A C 1
ATOM 2370 O O . VAL A 1 311 ? 3.631 -7.694 -1.265 1.00 91.69 311 VAL A O 1
ATOM 2373 N N . GLU A 1 312 ? 2.218 -9.424 -1.022 1.00 89.62 312 GLU A N 1
ATOM 2374 C CA . GLU A 1 312 ? 2.746 -9.862 0.267 1.00 89.62 312 GLU A CA 1
ATOM 2375 C C . GLU A 1 312 ? 4.160 -10.428 0.107 1.00 89.62 312 GLU A C 1
ATOM 2377 O O . GLU A 1 312 ? 5.059 -10.047 0.856 1.00 89.62 312 GLU A O 1
ATOM 2382 N N . ARG A 1 313 ? 4.396 -11.228 -0.937 1.00 93.12 313 ARG A N 1
ATOM 2383 C CA . ARG A 1 313 ? 5.722 -11.745 -1.305 1.00 93.12 313 ARG A CA 1
ATOM 2384 C C . ARG A 1 313 ? 6.638 -10.680 -1.912 1.00 93.12 313 ARG A C 1
ATOM 2386 O O . ARG A 1 313 ? 7.854 -10.771 -1.760 1.00 93.12 313 ARG A O 1
ATOM 2393 N N . ALA A 1 314 ? 6.086 -9.644 -2.544 1.00 94.75 314 ALA A N 1
ATOM 2394 C CA . ALA A 1 314 ? 6.854 -8.503 -3.050 1.00 94.75 314 ALA A CA 1
ATOM 2395 C C . ALA A 1 314 ? 7.332 -7.542 -1.941 1.00 94.75 314 ALA A C 1
ATOM 2397 O O . ALA A 1 314 ? 8.321 -6.823 -2.116 1.00 94.75 314 ALA A O 1
ATOM 2398 N N . ALA A 1 315 ? 6.659 -7.511 -0.786 1.00 92.62 315 ALA A N 1
ATOM 2399 C CA . ALA A 1 315 ? 6.956 -6.560 0.284 1.00 92.62 315 ALA A CA 1
ATOM 2400 C C . ALA A 1 315 ? 8.338 -6.760 0.960 1.00 92.62 315 ALA A C 1
ATOM 2402 O O . ALA A 1 315 ? 9.018 -5.751 1.178 1.00 92.62 315 ALA A O 1
ATOM 2403 N N . PRO A 1 316 ? 8.810 -7.986 1.278 1.00 93.50 316 PRO A N 1
ATOM 2404 C CA . PRO A 1 316 ? 10.147 -8.207 1.835 1.00 93.50 316 PRO A CA 1
ATOM 2405 C C . PRO A 1 316 ? 11.313 -7.726 0.949 1.00 93.50 316 PRO A C 1
ATOM 2407 O O . PRO A 1 316 ? 12.115 -6.929 1.447 1.00 93.50 316 PRO A O 1
ATOM 2410 N N . PRO A 1 317 ? 11.430 -8.100 -0.345 1.00 94.62 317 PRO A N 1
ATOM 2411 C CA . PRO A 1 317 ? 12.524 -7.603 -1.183 1.00 94.62 317 PRO A CA 1
ATOM 2412 C C . PRO A 1 317 ? 12.426 -6.085 -1.417 1.00 94.62 317 PRO A C 1
ATOM 2414 O O . PRO A 1 317 ? 13.444 -5.392 -1.436 1.00 94.62 317 PRO A O 1
ATOM 2417 N N . MET A 1 318 ? 11.212 -5.523 -1.476 1.00 94.00 318 MET A N 1
ATOM 2418 C CA . MET A 1 318 ? 11.014 -4.069 -1.486 1.00 94.00 318 MET A CA 1
ATOM 2419 C C . MET A 1 318 ? 11.523 -3.403 -0.196 1.00 94.00 318 MET A C 1
ATOM 2421 O O . MET A 1 318 ? 12.095 -2.313 -0.246 1.00 94.00 318 MET A O 1
ATOM 2425 N N . ARG A 1 319 ? 11.368 -4.043 0.970 1.00 91.06 319 ARG A N 1
ATOM 2426 C CA . ARG A 1 319 ? 11.863 -3.510 2.247 1.00 91.06 319 ARG A CA 1
ATOM 2427 C C . ARG A 1 319 ? 13.388 -3.411 2.283 1.00 91.06 319 ARG A C 1
ATOM 2429 O O . ARG A 1 319 ? 13.885 -2.399 2.764 1.00 91.06 319 ARG A O 1
ATOM 2436 N N . LEU A 1 320 ? 14.117 -4.354 1.678 1.00 91.00 320 LEU A N 1
ATOM 2437 C CA . LEU A 1 320 ? 15.582 -4.262 1.549 1.00 91.00 320 LEU A CA 1
ATOM 2438 C C . LEU A 1 320 ? 16.020 -2.961 0.858 1.00 91.00 320 LEU A C 1
ATOM 2440 O O . LEU A 1 320 ? 16.967 -2.302 1.297 1.00 91.00 320 LEU A O 1
ATOM 2444 N N . LEU A 1 321 ? 15.302 -2.560 -0.197 1.00 90.00 321 LEU A N 1
ATOM 2445 C CA . LEU A 1 321 ? 15.523 -1.280 -0.867 1.00 90.00 321 LEU A CA 1
ATOM 2446 C C . LEU A 1 321 ? 15.213 -0.091 0.056 1.00 90.00 321 LEU A C 1
ATOM 2448 O O . LEU A 1 321 ? 15.970 0.883 0.094 1.00 90.00 321 LEU A O 1
ATOM 2452 N N . LEU A 1 322 ? 14.086 -0.137 0.765 1.00 86.38 322 LEU A N 1
ATOM 2453 C CA . LEU A 1 322 ? 13.642 0.958 1.628 1.00 86.38 322 LEU A CA 1
ATOM 2454 C C . LEU A 1 322 ? 14.583 1.171 2.817 1.00 86.38 322 LEU A C 1
ATOM 2456 O O . LEU A 1 322 ? 14.932 2.315 3.104 1.00 86.38 322 LEU A O 1
ATOM 2460 N N . ASP A 1 323 ? 15.049 0.099 3.449 1.00 85.06 323 ASP A N 1
ATOM 2461 C CA . ASP A 1 323 ? 15.984 0.159 4.574 1.00 85.06 323 ASP A CA 1
ATOM 2462 C C . ASP A 1 323 ? 17.329 0.748 4.129 1.00 85.06 323 ASP A C 1
ATOM 2464 O O . ASP A 1 323 ? 17.827 1.703 4.730 1.00 85.06 323 ASP A O 1
ATOM 2468 N N . ALA A 1 324 ? 17.858 0.291 2.988 1.00 82.56 324 ALA A N 1
ATOM 2469 C CA . ALA A 1 324 ? 19.056 0.876 2.384 1.00 82.56 324 ALA A CA 1
ATOM 2470 C C . ALA A 1 324 ? 18.858 2.364 2.021 1.00 82.56 324 ALA A C 1
ATOM 2472 O O . ALA A 1 324 ? 19.779 3.181 2.124 1.00 82.56 324 ALA A O 1
ATOM 2473 N N . ALA A 1 325 ? 17.646 2.762 1.621 1.00 76.56 325 ALA A N 1
ATOM 2474 C CA . ALA A 1 325 ? 17.339 4.160 1.339 1.00 76.56 325 ALA A CA 1
ATOM 2475 C C . ALA A 1 325 ? 17.380 5.014 2.611 1.00 76.56 325 ALA A C 1
ATOM 2477 O O . ALA A 1 325 ? 17.947 6.113 2.568 1.00 76.56 325 ALA A O 1
ATOM 2478 N N . VAL A 1 326 ? 16.809 4.520 3.713 1.00 74.19 326 VAL A N 1
ATOM 2479 C CA . VAL A 1 326 ? 16.817 5.186 5.025 1.00 74.19 326 VAL A CA 1
ATOM 2480 C C . VAL A 1 326 ? 18.242 5.343 5.549 1.00 74.19 326 VAL A C 1
ATOM 2482 O O . VAL A 1 326 ? 18.604 6.436 5.983 1.00 74.19 326 VAL A O 1
ATOM 2485 N N . GLU A 1 327 ? 19.077 4.310 5.436 1.00 74.25 327 GLU A N 1
ATOM 2486 C CA . GLU A 1 327 ? 20.490 4.350 5.847 1.00 74.25 327 GLU A CA 1
ATOM 2487 C C . GLU A 1 327 ? 21.294 5.416 5.098 1.00 74.25 327 GLU A C 1
ATOM 2489 O O . GLU A 1 327 ? 22.150 6.084 5.674 1.00 74.25 327 GLU A O 1
ATOM 2494 N N . ARG A 1 328 ? 20.957 5.665 3.827 1.00 66.75 328 ARG A N 1
ATOM 2495 C CA . ARG A 1 328 ? 21.532 6.761 3.029 1.00 66.75 328 ARG A CA 1
ATOM 2496 C C . ARG A 1 328 ? 20.890 8.129 3.295 1.00 66.75 328 ARG A C 1
ATOM 2498 O O . ARG A 1 328 ? 21.122 9.078 2.545 1.00 66.75 328 ARG A O 1
ATOM 2505 N N . GLY A 1 329 ? 20.058 8.249 4.328 1.00 57.53 329 GLY A N 1
ATOM 2506 C CA . GLY A 1 329 ? 19.404 9.493 4.732 1.00 57.53 329 GLY A CA 1
ATOM 2507 C C . GLY A 1 329 ? 18.214 9.904 3.859 1.00 57.53 329 GLY A C 1
ATOM 2508 O O . GLY A 1 329 ? 17.806 11.071 3.895 1.00 57.53 329 GLY A O 1
ATOM 2509 N N . ASN A 1 330 ? 17.647 8.989 3.060 1.00 64.12 330 ASN A N 1
ATOM 2510 C CA . ASN A 1 330 ? 16.398 9.261 2.349 1.00 64.12 330 ASN A CA 1
ATOM 2511 C C . ASN A 1 330 ? 15.207 9.143 3.305 1.00 64.12 330 ASN A C 1
ATOM 2513 O O . ASN A 1 330 ? 15.127 8.230 4.120 1.00 64.12 330 ASN A O 1
ATOM 2517 N N . PHE A 1 331 ? 14.241 10.047 3.160 1.00 58.97 331 PHE A N 1
ATOM 2518 C CA . PHE A 1 331 ? 12.971 9.940 3.866 1.00 58.97 331 PHE A CA 1
ATOM 2519 C C . PHE A 1 331 ? 12.038 8.985 3.119 1.00 58.97 331 PHE A C 1
ATOM 2521 O O . PHE A 1 331 ? 11.815 9.158 1.919 1.00 58.97 331 PHE A O 1
ATOM 2528 N N . ILE A 1 332 ? 11.476 8.010 3.832 1.00 70.94 332 ILE A N 1
ATOM 2529 C CA . ILE A 1 332 ? 10.475 7.090 3.293 1.00 70.94 332 ILE A CA 1
ATOM 2530 C C . ILE A 1 332 ? 9.097 7.501 3.803 1.00 70.94 332 ILE A C 1
ATOM 2532 O O . ILE A 1 332 ? 8.856 7.582 5.004 1.00 70.94 332 ILE A O 1
ATOM 2536 N N . SER A 1 333 ? 8.192 7.759 2.863 1.00 72.44 333 SER A N 1
ATOM 2537 C CA . SER A 1 333 ? 6.765 7.957 3.113 1.00 72.44 333 SER A CA 1
ATOM 2538 C C . SER A 1 333 ? 5.954 6.962 2.281 1.00 72.44 333 SER A C 1
ATOM 2540 O O . SER A 1 333 ? 6.455 6.494 1.257 1.00 72.44 333 SER A O 1
ATOM 2542 N N . PRO A 1 334 ? 4.683 6.692 2.625 1.00 76.06 334 PRO A N 1
ATOM 2543 C CA . PRO A 1 334 ? 3.780 5.876 1.800 1.00 76.06 334 PRO A CA 1
ATOM 2544 C C . PRO A 1 334 ? 3.571 6.374 0.359 1.00 76.06 334 PRO A C 1
ATOM 2546 O O . PRO A 1 334 ? 3.009 5.663 -0.467 1.00 76.06 334 PRO A O 1
ATOM 2549 N N . THR A 1 335 ? 3.985 7.607 0.054 1.00 74.19 335 THR A N 1
ATOM 2550 C CA . THR A 1 335 ? 3.777 8.264 -1.243 1.00 74.19 335 THR A CA 1
ATOM 2551 C C . THR A 1 335 ? 5.061 8.465 -2.044 1.00 74.19 335 THR A C 1
ATOM 2553 O O . THR A 1 335 ? 4.984 8.880 -3.198 1.00 74.19 335 THR A O 1
ATOM 2556 N N . VAL A 1 336 ? 6.240 8.179 -1.474 1.00 70.56 336 VAL A N 1
ATOM 2557 C CA . VAL A 1 336 ? 7.529 8.507 -2.108 1.00 70.56 336 VAL A CA 1
ATOM 2558 C C . VAL A 1 336 ? 7.765 7.742 -3.417 1.00 70.56 336 VAL A C 1
ATOM 2560 O O . VAL A 1 336 ? 8.423 8.270 -4.313 1.00 70.56 336 VAL A O 1
ATOM 2563 N N . SER A 1 337 ? 7.194 6.541 -3.566 1.00 65.88 337 SER A N 1
ATOM 2564 C CA . SER A 1 337 ? 7.320 5.729 -4.784 1.00 65.88 337 SER A CA 1
ATOM 2565 C C . SER A 1 337 ? 6.694 6.381 -6.018 1.00 65.88 337 SER A C 1
ATOM 2567 O O . SER A 1 337 ? 7.192 6.185 -7.124 1.00 65.88 337 SER A O 1
ATOM 2569 N N . ARG A 1 338 ? 5.696 7.262 -5.844 1.00 64.94 338 ARG A N 1
ATOM 2570 C CA . ARG A 1 338 ? 5.078 8.035 -6.941 1.00 64.94 338 ARG A CA 1
ATOM 2571 C C . ARG A 1 338 ? 6.069 8.920 -7.695 1.00 64.94 338 ARG A C 1
ATOM 2573 O O . ARG A 1 338 ? 5.796 9.343 -8.809 1.00 64.94 338 ARG A O 1
ATOM 2580 N N . VAL A 1 339 ? 7.205 9.234 -7.074 1.00 65.62 339 VAL A N 1
ATOM 2581 C CA . VAL A 1 339 ? 8.244 10.095 -7.649 1.00 65.62 339 VAL A CA 1
ATOM 2582 C C . VAL A 1 339 ? 9.401 9.278 -8.240 1.00 65.62 339 VAL A C 1
ATOM 2584 O O . VAL A 1 339 ? 10.323 9.853 -8.814 1.00 65.62 339 VAL A O 1
ATOM 2587 N N . TRP A 1 340 ? 9.384 7.944 -8.109 1.00 68.56 340 TRP A N 1
ATOM 2588 C CA . TRP A 1 340 ? 10.436 7.068 -8.645 1.00 68.56 340 TRP A CA 1
ATOM 2589 C C . TRP A 1 340 ? 10.317 6.878 -10.158 1.00 68.56 340 TRP A C 1
ATOM 2591 O O . TRP A 1 340 ? 11.330 6.714 -10.838 1.00 68.56 340 TRP A O 1
ATOM 2601 N N . ALA A 1 341 ? 9.102 6.983 -10.698 1.00 62.34 341 ALA A N 1
ATOM 2602 C CA . ALA A 1 341 ? 8.849 7.066 -12.127 1.00 62.34 341 ALA A CA 1
ATOM 2603 C C . ALA A 1 341 ? 7.753 8.102 -12.410 1.00 62.34 341 ALA A C 1
ATOM 2605 O O . ALA A 1 341 ? 6.756 8.175 -11.703 1.00 62.34 341 ALA A O 1
ATOM 2606 N N . ARG A 1 342 ? 7.918 8.886 -13.486 1.00 61.34 342 ARG A N 1
ATOM 2607 C CA . ARG A 1 342 ? 6.949 9.914 -13.928 1.00 61.34 342 ARG A CA 1
ATOM 2608 C C . ARG A 1 342 ? 5.572 9.333 -14.315 1.00 61.34 342 ARG A C 1
ATOM 2610 O O . ARG A 1 342 ? 4.634 10.101 -14.477 1.00 61.34 342 ARG A O 1
ATOM 2617 N N . TYR A 1 343 ? 5.484 8.010 -14.448 1.00 67.69 343 TYR A N 1
ATOM 2618 C CA . TYR A 1 343 ? 4.300 7.235 -14.824 1.00 67.69 343 TYR A CA 1
ATOM 2619 C C . TYR A 1 343 ? 4.250 5.924 -14.020 1.00 67.69 343 TYR A C 1
ATOM 2621 O O . TYR A 1 343 ? 4.032 4.862 -14.583 1.00 67.69 343 TYR A O 1
ATOM 2629 N N . ALA A 1 344 ? 4.588 5.978 -12.725 1.00 73.25 344 ALA A N 1
ATOM 2630 C CA . ALA A 1 344 ? 4.508 4.799 -11.864 1.00 73.25 344 ALA A CA 1
ATOM 2631 C C . ALA A 1 344 ? 3.065 4.283 -11.806 1.00 73.25 344 ALA A C 1
ATOM 2633 O O . ALA A 1 344 ? 2.143 5.079 -11.594 1.00 73.25 344 ALA A O 1
ATOM 2634 N N . SER A 1 345 ? 2.880 2.973 -11.952 1.00 84.31 345 SER A N 1
ATOM 2635 C CA . SER A 1 345 ? 1.555 2.373 -11.854 1.00 84.31 345 SER A CA 1
ATOM 2636 C C . SER A 1 345 ? 1.017 2.470 -10.417 1.00 84.31 345 SER A C 1
ATOM 2638 O O . SER A 1 345 ? 1.788 2.526 -9.444 1.00 84.31 345 SER A O 1
ATOM 2640 N N . PRO A 1 346 ? -0.314 2.425 -10.235 1.00 83.12 346 PRO A N 1
ATOM 2641 C CA . PRO A 1 346 ? -0.912 2.268 -8.912 1.00 83.12 346 PRO A CA 1
ATOM 2642 C C . PRO A 1 346 ? -0.409 1.016 -8.169 1.00 83.12 346 PRO A C 1
ATOM 2644 O O . PRO A 1 346 ? -0.294 1.036 -6.945 1.00 83.12 346 PRO A O 1
ATOM 2647 N N . TRP A 1 347 ? -0.036 -0.046 -8.890 1.00 87.00 347 TRP A N 1
ATOM 2648 C CA . TRP A 1 347 ? 0.438 -1.304 -8.305 1.00 87.00 347 TRP A CA 1
ATOM 2649 C C . TRP A 1 347 ? 1.828 -1.207 -7.682 1.00 87.00 347 TRP A C 1
ATOM 2651 O O . TRP A 1 347 ? 2.051 -1.764 -6.605 1.00 87.00 347 TRP A O 1
ATOM 2661 N N . LEU A 1 348 ? 2.746 -0.432 -8.270 1.00 88.31 348 LEU A N 1
ATOM 2662 C CA . LEU A 1 348 ? 4.021 -0.138 -7.608 1.00 88.31 348 LEU A CA 1
ATOM 2663 C C . LEU A 1 348 ? 3.788 0.588 -6.276 1.00 88.31 348 LEU A C 1
ATOM 2665 O O . LEU A 1 348 ? 4.485 0.342 -5.287 1.00 88.31 348 LEU A O 1
ATOM 2669 N N . GLN A 1 349 ? 2.782 1.466 -6.222 1.00 87.06 349 GLN A N 1
ATOM 2670 C CA . GLN A 1 349 ? 2.388 2.092 -4.968 1.00 87.06 349 GLN A CA 1
ATOM 2671 C C . GLN A 1 349 ? 1.828 1.068 -3.969 1.00 87.06 349 GLN A C 1
ATOM 2673 O O . GLN A 1 349 ? 2.187 1.134 -2.795 1.00 87.06 349 GLN A O 1
ATOM 2678 N N . THR A 1 350 ? 1.003 0.121 -4.409 1.00 91.00 350 THR A N 1
ATOM 2679 C CA . THR A 1 350 ? 0.472 -0.957 -3.563 1.00 91.00 350 THR A CA 1
ATOM 2680 C C . THR A 1 350 ? 1.586 -1.787 -2.921 1.00 91.00 350 THR A C 1
ATOM 2682 O O . THR A 1 350 ? 1.603 -1.937 -1.697 1.00 91.00 350 THR A O 1
ATOM 2685 N N . VAL A 1 351 ? 2.579 -2.225 -3.705 1.00 92.25 351 VAL A N 1
ATOM 2686 C CA . VAL A 1 351 ? 3.765 -2.944 -3.195 1.00 92.25 351 VAL A CA 1
ATOM 2687 C C . VAL A 1 351 ? 4.551 -2.089 -2.197 1.00 92.25 351 VAL A C 1
ATOM 2689 O O . VAL A 1 351 ? 4.939 -2.558 -1.126 1.00 92.25 351 VAL A O 1
ATOM 2692 N N . HIS A 1 352 ? 4.744 -0.803 -2.500 1.00 90.94 352 HIS A N 1
ATOM 2693 C CA . HIS A 1 352 ? 5.429 0.131 -1.604 1.00 90.94 352 HIS A CA 1
ATOM 2694 C C . HIS A 1 352 ? 4.706 0.311 -0.264 1.00 90.94 352 HIS A C 1
ATOM 2696 O O . HIS A 1 352 ? 5.338 0.278 0.793 1.00 90.94 352 HIS A O 1
ATOM 2702 N N . VAL A 1 353 ? 3.384 0.495 -0.284 1.00 90.62 353 VAL A N 1
ATOM 2703 C CA . VAL A 1 353 ? 2.578 0.657 0.934 1.00 90.62 353 VAL A CA 1
ATOM 2704 C C . VAL A 1 353 ? 2.595 -0.625 1.765 1.00 90.62 353 VAL A C 1
ATOM 2706 O O . VAL A 1 353 ? 2.751 -0.532 2.982 1.00 90.62 353 VAL A O 1
ATOM 2709 N N . ALA A 1 354 ? 2.512 -1.802 1.141 1.00 91.94 354 ALA A N 1
ATOM 2710 C CA . ALA A 1 354 ? 2.651 -3.079 1.842 1.00 91.94 354 ALA A CA 1
ATOM 2711 C C . ALA A 1 354 ? 4.025 -3.209 2.528 1.00 91.94 354 ALA A C 1
ATOM 2713 O O . ALA A 1 354 ? 4.114 -3.592 3.698 1.00 91.94 354 ALA A O 1
ATOM 2714 N N . ALA A 1 355 ? 5.100 -2.796 1.848 1.00 91.94 355 ALA A N 1
ATOM 2715 C CA . ALA A 1 355 ? 6.455 -2.835 2.392 1.00 91.94 355 ALA A CA 1
ATOM 2716 C C . ALA A 1 355 ? 6.665 -1.859 3.565 1.00 91.94 355 ALA A C 1
ATOM 2718 O O . ALA A 1 355 ? 7.273 -2.237 4.571 1.00 91.94 355 ALA A O 1
ATOM 2719 N N . VAL A 1 356 ? 6.140 -0.630 3.482 1.00 88.50 356 VAL A N 1
ATOM 2720 C CA . VAL A 1 356 ? 6.262 0.385 4.550 1.00 88.50 356 VAL A CA 1
ATOM 2721 C C . VAL A 1 356 ? 5.260 0.147 5.685 1.00 88.50 356 VAL A C 1
ATOM 2723 O O . VAL A 1 356 ? 5.545 0.513 6.825 1.00 88.50 356 VAL A O 1
ATOM 2726 N N . GLY A 1 357 ? 4.119 -0.489 5.407 1.00 87.62 357 GLY A N 1
ATOM 2727 C CA . GLY A 1 357 ? 2.974 -0.674 6.304 1.00 87.62 357 GLY A CA 1
ATOM 2728 C C . GLY A 1 357 ? 3.334 -0.970 7.763 1.00 87.62 357 GLY A C 1
ATOM 2729 O O . GLY A 1 357 ? 2.942 -0.200 8.643 1.00 87.62 357 GLY A O 1
ATOM 2730 N N . PRO A 1 358 ? 4.149 -1.999 8.057 1.00 85.31 358 PRO A N 1
ATOM 2731 C CA . PRO A 1 358 ? 4.538 -2.337 9.430 1.00 85.31 358 PRO A CA 1
ATOM 2732 C C . PRO A 1 358 ? 5.269 -1.226 10.205 1.00 85.31 358 PRO A C 1
ATOM 2734 O O . PRO A 1 358 ? 5.167 -1.167 11.432 1.00 85.31 358 PRO A O 1
ATOM 2737 N N . THR A 1 359 ? 5.944 -0.302 9.515 1.00 82.62 359 THR A N 1
ATOM 2738 C CA . THR A 1 359 ? 6.653 0.835 10.136 1.00 82.62 359 THR A CA 1
ATOM 2739 C C . THR A 1 359 ? 5.742 2.039 10.406 1.00 82.62 359 THR A C 1
ATOM 2741 O O . THR A 1 359 ? 6.081 2.909 11.211 1.00 82.62 359 THR A O 1
ATOM 2744 N N . LEU A 1 360 ? 4.559 2.089 9.784 1.00 85.62 360 LEU A N 1
ATOM 2745 C CA . LEU A 1 360 ? 3.597 3.180 9.954 1.00 85.62 360 LEU A CA 1
ATOM 2746 C C . LEU A 1 360 ? 2.956 3.185 11.349 1.00 85.62 360 LEU A C 1
ATOM 2748 O O . LEU A 1 360 ? 2.964 2.196 12.083 1.00 85.62 360 LEU A O 1
ATOM 2752 N N . ARG A 1 361 ? 2.390 4.332 11.739 1.00 87.50 361 ARG A N 1
ATOM 2753 C CA . ARG A 1 361 ? 1.571 4.455 12.958 1.00 87.50 361 ARG A CA 1
ATOM 2754 C C . ARG A 1 361 ? 0.196 3.825 12.729 1.00 87.50 361 ARG A C 1
ATOM 2756 O O . ARG A 1 361 ? -0.251 3.762 11.592 1.00 87.50 361 ARG A O 1
ATOM 2763 N N . SER A 1 362 ? -0.502 3.428 13.796 1.00 88.75 362 SER A N 1
ATOM 2764 C CA . SER A 1 362 ? -1.820 2.765 13.712 1.00 88.75 362 SER A CA 1
ATOM 2765 C C . SER A 1 362 ? -2.831 3.528 12.844 1.00 88.75 362 SER A C 1
ATOM 2767 O O . SER A 1 362 ? -3.486 2.929 11.999 1.00 88.75 362 SER A O 1
ATOM 2769 N N . VAL A 1 363 ? -2.892 4.855 12.990 1.00 90.25 363 VAL A N 1
ATOM 2770 C CA . VAL A 1 363 ? -3.735 5.739 12.162 1.00 90.25 363 VAL A CA 1
ATOM 2771 C C . VAL A 1 363 ? -3.370 5.654 10.678 1.00 90.25 363 VAL A C 1
ATOM 2773 O O . VAL A 1 363 ? -4.248 5.483 9.838 1.00 90.25 363 VAL A O 1
ATOM 2776 N N . ASP A 1 364 ? -2.080 5.746 10.346 1.00 88.69 364 ASP A N 1
ATOM 2777 C CA . ASP A 1 364 ? -1.629 5.699 8.954 1.00 88.69 364 ASP A CA 1
ATOM 2778 C C . ASP A 1 364 ? -1.818 4.303 8.352 1.00 88.69 364 ASP A C 1
ATOM 2780 O O . ASP A 1 364 ? -2.195 4.176 7.194 1.00 88.69 364 ASP A O 1
ATOM 2784 N N . GLN A 1 365 ? -1.632 3.243 9.134 1.00 92.38 365 GLN A N 1
ATOM 2785 C CA . GLN A 1 365 ? -1.877 1.887 8.657 1.00 92.38 365 GLN A CA 1
ATOM 2786 C C . GLN A 1 365 ? -3.341 1.664 8.245 1.00 92.38 365 GLN A C 1
ATOM 2788 O O . GLN A 1 365 ? -3.587 1.054 7.207 1.00 92.38 365 GLN A O 1
ATOM 2793 N N . LEU A 1 366 ? -4.307 2.204 9.000 1.00 93.94 366 LEU A N 1
ATOM 2794 C CA . LEU A 1 366 ? -5.727 2.172 8.619 1.00 93.94 366 LEU A CA 1
ATOM 2795 C C . LEU A 1 366 ? -6.003 3.051 7.391 1.00 93.94 366 LEU A C 1
ATOM 2797 O O . LEU A 1 366 ? -6.647 2.610 6.441 1.00 93.94 366 LEU A O 1
ATOM 2801 N N . ARG A 1 367 ? -5.450 4.269 7.366 1.00 93.69 367 ARG A N 1
ATOM 2802 C CA . ARG A 1 367 ? -5.587 5.219 6.250 1.00 93.69 367 ARG A CA 1
ATOM 2803 C C . ARG A 1 367 ? -5.113 4.655 4.916 1.00 93.69 367 ARG A C 1
ATOM 2805 O O . ARG A 1 367 ? -5.765 4.864 3.901 1.00 93.69 367 ARG A O 1
ATOM 2812 N N . TYR A 1 368 ? -3.973 3.973 4.919 1.00 92.62 368 TYR A N 1
ATOM 2813 C CA . TYR A 1 368 ? -3.386 3.372 3.721 1.00 92.62 368 TYR A CA 1
ATOM 2814 C C . TYR A 1 368 ? -3.801 1.906 3.519 1.00 92.62 368 TYR A C 1
ATOM 2816 O O . TYR A 1 368 ? -3.286 1.243 2.617 1.00 92.62 368 TYR A O 1
ATOM 2824 N N . ARG A 1 369 ? -4.707 1.393 4.367 1.00 94.25 369 ARG A N 1
ATOM 2825 C CA . ARG A 1 369 ? -5.194 0.008 4.345 1.00 94.25 369 ARG A CA 1
ATOM 2826 C C . ARG A 1 369 ? -4.048 -1.006 4.268 1.00 94.25 369 ARG A C 1
ATOM 2828 O O . ARG A 1 369 ? -4.064 -1.916 3.450 1.00 94.25 369 ARG A O 1
ATOM 2835 N N . SER A 1 370 ? -3.022 -0.849 5.108 1.00 92.12 370 SER A N 1
ATOM 2836 C CA . SER A 1 370 ? -1.763 -1.606 4.983 1.00 92.12 370 SER A CA 1
ATOM 2837 C C . SER A 1 370 ? -1.903 -3.123 5.139 1.00 92.12 370 SER A C 1
ATOM 2839 O O . SER A 1 370 ? -0.984 -3.845 4.769 1.00 92.12 370 SER A O 1
ATOM 2841 N N . ALA A 1 371 ? -3.004 -3.592 5.730 1.00 91.12 371 ALA A N 1
ATOM 2842 C CA . ALA A 1 371 ? -3.325 -5.010 5.883 1.00 91.12 371 ALA A CA 1
ATOM 2843 C C . ALA A 1 371 ? -4.280 -5.546 4.797 1.00 91.12 371 ALA A C 1
ATOM 2845 O O . ALA A 1 371 ? -4.549 -6.741 4.776 1.00 91.12 371 ALA A O 1
ATOM 2846 N N . ALA A 1 372 ? -4.800 -4.693 3.907 1.00 89.94 372 ALA A N 1
ATOM 2847 C CA . ALA A 1 372 ? -5.630 -5.144 2.794 1.00 89.94 372 ALA A CA 1
ATOM 2848 C C . ALA A 1 372 ? -4.806 -5.950 1.782 1.00 89.94 372 ALA A C 1
ATOM 2850 O O . ALA A 1 372 ? -3.595 -5.771 1.674 1.00 89.94 372 ALA A O 1
ATOM 2851 N N . ALA A 1 373 ? -5.484 -6.753 0.960 1.00 84.31 373 ALA A N 1
ATOM 2852 C CA . ALA A 1 373 ? -4.863 -7.409 -0.192 1.00 84.31 373 ALA A CA 1
ATOM 2853 C C . ALA A 1 373 ? -4.314 -6.395 -1.217 1.00 84.31 373 ALA A C 1
ATOM 2855 O O . ALA A 1 373 ? -3.346 -6.668 -1.923 1.00 84.31 373 ALA A O 1
ATOM 2856 N N . ARG A 1 374 ? -4.924 -5.202 -1.286 1.00 86.12 374 ARG A N 1
ATOM 2857 C CA . ARG A 1 374 ? -4.501 -4.094 -2.154 1.00 86.12 374 ARG A CA 1
ATOM 2858 C C . ARG A 1 374 ? -4.350 -2.798 -1.349 1.00 86.12 374 ARG A C 1
ATOM 2860 O O . ARG A 1 374 ? -5.231 -1.939 -1.411 1.00 86.12 374 ARG A O 1
ATOM 2867 N N . PRO A 1 375 ? -3.256 -2.634 -0.582 1.00 91.06 375 PRO A N 1
ATOM 2868 C CA . PRO A 1 375 ? -2.983 -1.380 0.106 1.00 91.06 375 PRO A CA 1
ATOM 2869 C C . PRO A 1 375 ? -2.815 -0.231 -0.890 1.00 91.06 375 PRO A C 1
ATOM 2871 O O . PRO A 1 375 ? -2.379 -0.426 -2.027 1.00 91.06 375 PRO A O 1
ATOM 2874 N N . GLY A 1 376 ? -3.130 0.991 -0.476 1.00 87.69 376 GLY A N 1
ATOM 2875 C CA . GLY A 1 376 ? -3.152 2.109 -1.411 1.00 87.69 376 GLY A CA 1
ATOM 2876 C C . GLY A 1 376 ? -3.242 3.462 -0.737 1.00 87.69 376 GLY A C 1
ATOM 2877 O O . GLY A 1 376 ? -3.373 3.578 0.479 1.00 87.69 376 GLY A O 1
ATOM 2878 N N . SER A 1 377 ? -3.136 4.520 -1.536 1.00 86.25 377 SER A N 1
ATOM 2879 C CA . SER A 1 377 ? -3.429 5.857 -1.027 1.00 86.25 377 SER A CA 1
ATOM 2880 C C . SER A 1 377 ? -4.909 6.000 -0.687 1.00 86.25 377 SER A C 1
ATOM 2882 O O . SER A 1 377 ? -5.729 5.492 -1.445 1.00 86.25 377 SER A O 1
ATOM 2884 N N . PRO A 1 378 ? -5.240 6.775 0.363 1.00 90.25 378 PRO A N 1
ATOM 2885 C CA . PRO A 1 378 ? -6.627 7.043 0.714 1.00 90.25 378 PRO A CA 1
ATOM 2886 C C . PRO A 1 378 ? -7.366 7.668 -0.472 1.00 90.25 378 PRO A C 1
ATOM 2888 O O . PRO A 1 378 ? -6.895 8.665 -1.049 1.00 90.25 378 PRO A O 1
ATOM 2891 N N . SER A 1 379 ? -8.503 7.077 -0.828 1.00 90.00 379 SER A N 1
ATOM 2892 C CA . SER A 1 379 ? -9.349 7.508 -1.941 1.00 90.00 379 SER A CA 1
ATOM 2893 C C . SER A 1 379 ? -10.710 8.047 -1.503 1.00 90.00 379 SER A C 1
ATOM 2895 O O . SER A 1 379 ? -11.273 8.868 -2.224 1.00 90.00 379 SER A O 1
ATOM 2897 N N . ALA A 1 380 ? -11.186 7.694 -0.306 1.00 91.75 380 ALA A N 1
ATOM 2898 C CA . ALA A 1 380 ? -12.471 8.145 0.212 1.00 91.75 380 ALA A CA 1
ATOM 2899 C C . ALA A 1 380 ? -12.569 9.681 0.295 1.00 91.75 380 ALA A C 1
ATOM 2901 O O . ALA A 1 380 ? -11.703 10.364 0.863 1.00 91.75 380 ALA A O 1
ATOM 2902 N N . SER A 1 381 ? -13.659 10.219 -0.261 1.00 92.69 381 SER A N 1
ATOM 2903 C CA . SER A 1 381 ? -14.016 11.637 -0.173 1.00 92.69 381 SER A CA 1
ATOM 2904 C C . SER A 1 381 ? -14.531 11.996 1.226 1.00 92.69 381 SER A C 1
ATOM 2906 O O . SER A 1 381 ? -14.935 11.128 2.002 1.00 92.69 381 SER A O 1
ATOM 2908 N N . ALA A 1 382 ? -14.565 13.292 1.556 1.00 90.62 382 ALA A N 1
ATOM 2909 C CA . ALA A 1 382 ? -15.160 13.757 2.813 1.00 90.62 382 ALA A CA 1
ATOM 2910 C C . ALA A 1 382 ? -16.643 13.355 2.941 1.00 90.62 382 ALA A C 1
ATOM 2912 O O . ALA A 1 382 ? -17.098 13.027 4.035 1.00 90.62 382 ALA A O 1
ATOM 2913 N N . GLU A 1 383 ? -17.366 13.325 1.820 1.00 92.81 383 GLU A N 1
ATOM 2914 C CA . GLU A 1 383 ? -18.756 12.872 1.736 1.00 92.81 383 GLU A CA 1
ATOM 2915 C C . GLU A 1 383 ? -18.895 11.374 2.036 1.00 92.81 383 GLU A C 1
ATOM 2917 O O . GLU A 1 383 ? -19.755 10.983 2.820 1.00 92.81 383 GLU A O 1
ATOM 2922 N N . THR A 1 384 ? -17.999 10.542 1.493 1.00 94.56 384 THR A N 1
ATOM 2923 C CA . THR A 1 384 ? -17.978 9.096 1.779 1.00 94.56 384 THR A CA 1
ATOM 2924 C C . THR A 1 384 ? -17.796 8.851 3.276 1.00 94.56 384 THR A C 1
ATOM 2926 O O . THR A 1 384 ? -18.550 8.093 3.881 1.00 94.56 384 THR A O 1
ATOM 2929 N N . VAL A 1 385 ? -16.860 9.569 3.910 1.00 94.31 385 VAL A N 1
ATOM 2930 C CA . VAL A 1 385 ? -16.639 9.486 5.363 1.00 94.31 385 VAL A CA 1
ATOM 2931 C C . VAL A 1 385 ? -17.869 9.961 6.146 1.00 94.31 385 VAL A C 1
ATOM 2933 O O . VAL A 1 385 ? -18.235 9.336 7.138 1.00 94.31 385 VAL A O 1
ATOM 2936 N N . ALA A 1 386 ? -18.532 11.038 5.715 1.00 92.69 386 ALA A N 1
ATOM 2937 C CA . ALA A 1 386 ? -19.746 11.532 6.367 1.00 92.69 386 ALA A CA 1
ATOM 2938 C C . ALA A 1 386 ? -20.906 10.524 6.275 1.00 92.69 386 ALA A C 1
ATOM 2940 O O . ALA A 1 386 ? -21.568 10.267 7.282 1.00 92.69 386 ALA A O 1
ATOM 2941 N N . ARG A 1 387 ? -21.106 9.898 5.107 1.00 94.44 387 ARG A N 1
ATOM 2942 C CA . ARG A 1 387 ? -22.089 8.822 4.915 1.00 94.44 387 ARG A CA 1
ATOM 2943 C C . ARG A 1 387 ? -21.761 7.619 5.796 1.00 94.44 387 ARG A C 1
ATOM 2945 O O . ARG A 1 387 ? -22.632 7.145 6.518 1.00 94.44 387 ARG A O 1
ATOM 2952 N N . ARG A 1 388 ? -20.499 7.181 5.832 1.00 95.88 388 ARG A N 1
ATOM 2953 C CA . ARG A 1 388 ? -20.048 6.099 6.722 1.00 95.88 388 ARG A CA 1
ATOM 2954 C C . ARG A 1 388 ? -20.326 6.424 8.192 1.00 95.88 388 ARG A C 1
ATOM 2956 O O . ARG A 1 388 ? -20.808 5.569 8.930 1.00 95.88 388 ARG A O 1
ATOM 2963 N N . ALA A 1 389 ? -20.091 7.666 8.617 1.00 94.31 389 ALA A N 1
ATOM 2964 C CA . ALA A 1 389 ? -20.392 8.107 9.976 1.00 94.31 389 ALA A CA 1
ATOM 2965 C C . ALA A 1 389 ? -21.898 8.095 10.288 1.00 94.31 389 ALA A C 1
ATOM 2967 O O . ALA A 1 389 ? -22.276 7.783 11.418 1.00 94.31 389 ALA A O 1
ATOM 2968 N N . ALA A 1 390 ? -22.763 8.411 9.319 1.00 94.56 390 ALA A N 1
ATOM 2969 C CA . ALA A 1 390 ? -24.216 8.298 9.478 1.00 94.56 390 ALA A CA 1
ATOM 2970 C C . ALA A 1 390 ? -24.671 6.839 9.637 1.00 94.56 390 ALA A C 1
ATOM 2972 O O . ALA A 1 390 ? -25.542 6.559 10.452 1.00 94.56 390 ALA A O 1
ATOM 2973 N N . LYS A 1 391 ? -23.997 5.907 8.955 1.00 96.12 391 LYS A N 1
ATOM 2974 C CA . LYS A 1 391 ? -24.244 4.458 9.026 1.00 96.12 391 LYS A CA 1
ATOM 2975 C C . LYS A 1 391 ? -23.629 3.766 10.255 1.00 96.12 391 LYS A C 1
ATOM 2977 O O . LYS A 1 391 ? -23.875 2.585 10.476 1.00 96.12 391 LYS A O 1
ATOM 2982 N N . THR A 1 392 ? -22.824 4.472 11.056 1.00 95.75 392 THR A N 1
ATOM 2983 C CA . THR A 1 392 ? -22.064 3.886 12.177 1.00 95.75 392 THR A CA 1
ATOM 2984 C C . THR A 1 392 ? -22.560 4.418 13.530 1.00 95.75 392 THR A C 1
ATOM 2986 O O . THR A 1 392 ? -22.667 5.641 13.697 1.00 95.75 392 THR A O 1
ATOM 2989 N N . PRO A 1 393 ? -22.812 3.558 14.536 1.00 94.88 393 PRO A N 1
ATOM 2990 C CA . PRO A 1 393 ? -23.133 3.996 15.890 1.00 94.88 393 PRO A CA 1
ATOM 2991 C C . PRO A 1 393 ? -21.931 4.657 16.578 1.00 94.88 393 PRO A C 1
ATOM 2993 O O . PRO A 1 393 ? -20.763 4.443 16.240 1.00 94.88 393 PRO A O 1
ATOM 2996 N N . ALA A 1 394 ? -22.214 5.471 17.592 1.00 91.44 394 ALA A N 1
ATOM 2997 C CA . ALA A 1 394 ? -21.185 6.218 18.311 1.00 91.44 394 ALA A CA 1
ATOM 2998 C C . ALA A 1 394 ? -20.321 5.312 19.214 1.00 91.44 394 ALA A C 1
ATOM 3000 O O . ALA A 1 394 ? -19.162 5.618 19.500 1.00 91.44 394 ALA A O 1
ATOM 3001 N N . VAL A 1 395 ? -20.890 4.189 19.655 1.00 92.12 395 VAL A N 1
ATOM 3002 C CA . VAL A 1 395 ? -20.185 3.033 20.216 1.00 92.12 395 VAL A CA 1
ATOM 3003 C C . VAL A 1 395 ? -20.375 1.883 19.235 1.00 92.12 395 VAL A C 1
ATOM 3005 O O . VAL A 1 395 ? -21.516 1.578 18.903 1.00 92.12 395 VAL A O 1
ATOM 3008 N N . LEU A 1 396 ? -19.283 1.279 18.756 1.00 93.69 396 LEU A N 1
ATOM 3009 C CA . LEU A 1 396 ? -19.350 0.178 17.791 1.00 93.69 396 LEU A CA 1
ATOM 3010 C C . LEU A 1 396 ? -20.289 -0.947 18.263 1.00 93.69 396 LEU A C 1
ATOM 3012 O O . LEU A 1 396 ? -20.369 -1.215 19.463 1.00 93.69 396 LEU A O 1
ATOM 3016 N N . TRP A 1 397 ? -20.953 -1.607 17.308 1.00 92.94 397 TRP A N 1
ATOM 3017 C CA . TRP A 1 397 ? -21.855 -2.738 17.535 1.00 92.94 397 TRP A CA 1
ATOM 3018 C C . TRP A 1 397 ? -21.292 -3.743 18.552 1.00 92.94 397 TRP A C 1
ATOM 3020 O O . TRP A 1 397 ? -20.135 -4.155 18.407 1.00 92.94 397 TRP A O 1
ATOM 3030 N N . PRO A 1 398 ? -22.075 -4.156 19.567 1.00 87.81 398 PRO A N 1
ATOM 3031 C CA . PRO A 1 398 ? -21.577 -4.979 20.668 1.00 87.81 398 PRO A CA 1
ATOM 3032 C C . PRO A 1 398 ? -20.908 -6.289 20.240 1.00 87.81 398 PRO A C 1
ATOM 3034 O O . PRO A 1 398 ? -19.873 -6.637 20.812 1.00 87.81 398 PRO A O 1
ATOM 3037 N N . ARG A 1 399 ? -21.434 -6.979 19.215 1.00 88.00 399 ARG A N 1
ATOM 3038 C CA . ARG A 1 399 ? -20.824 -8.199 18.665 1.00 88.00 399 ARG A CA 1
ATOM 3039 C C . ARG A 1 399 ? -19.417 -7.933 18.134 1.00 88.00 399 ARG A C 1
ATOM 3041 O O . ARG A 1 399 ? -18.467 -8.630 18.489 1.00 88.00 399 ARG A O 1
ATOM 3048 N N . TRP A 1 400 ? -19.270 -6.882 17.333 1.00 92.19 400 TRP A N 1
ATOM 3049 C CA . TRP A 1 400 ? -17.992 -6.463 16.761 1.00 92.19 400 TRP A CA 1
ATOM 3050 C C . TRP A 1 400 ? -17.020 -5.967 17.835 1.00 92.19 400 TRP A C 1
ATOM 3052 O O . TRP A 1 400 ? -15.852 -6.352 17.835 1.00 92.19 400 TRP A O 1
ATOM 3062 N N . GLU A 1 401 ? -17.488 -5.158 18.791 1.00 90.00 401 GLU A N 1
ATOM 3063 C CA . GLU A 1 401 ? -16.659 -4.706 19.913 1.00 90.00 401 GLU A CA 1
ATOM 3064 C C . GLU A 1 401 ? -16.149 -5.893 20.743 1.00 90.00 401 GLU A C 1
ATOM 3066 O O . GLU A 1 401 ? -14.975 -5.910 21.108 1.00 90.00 401 GLU A O 1
ATOM 3071 N N . ALA A 1 402 ? -16.996 -6.896 21.010 1.00 86.12 402 ALA A N 1
ATOM 3072 C CA . ALA A 1 402 ? -16.616 -8.087 21.764 1.00 86.12 402 ALA A CA 1
ATOM 3073 C C . ALA A 1 402 ? -15.514 -8.883 21.054 1.00 86.12 402 ALA A C 1
ATOM 3075 O O . ALA A 1 402 ? -14.526 -9.235 21.693 1.00 86.12 402 ALA A O 1
ATOM 3076 N N . ARG A 1 403 ? -15.629 -9.105 19.737 1.00 87.94 403 ARG A N 1
ATOM 3077 C CA . ARG A 1 403 ? -14.621 -9.834 18.942 1.00 87.94 403 ARG A CA 1
ATOM 3078 C C . ARG A 1 403 ? -13.274 -9.111 18.881 1.00 87.94 403 ARG A C 1
ATOM 3080 O O . ARG A 1 403 ? -12.233 -9.763 18.901 1.00 87.94 403 ARG A O 1
ATOM 3087 N N . LEU A 1 404 ? -13.289 -7.777 18.833 1.00 89.75 404 LEU A N 1
ATOM 3088 C CA . LEU A 1 404 ? -12.097 -6.935 18.669 1.00 89.75 404 LEU A CA 1
ATOM 3089 C C . LEU A 1 404 ? -11.445 -6.496 20.002 1.00 89.75 404 LEU A C 1
ATOM 3091 O O . LEU A 1 404 ? -10.459 -5.760 19.967 1.00 89.75 404 LEU A O 1
ATOM 3095 N N . ASP A 1 405 ? -11.962 -6.911 21.169 1.00 85.56 405 ASP A N 1
ATOM 3096 C CA . ASP A 1 405 ? -11.497 -6.466 22.499 1.00 85.56 405 ASP A CA 1
ATOM 3097 C C . ASP A 1 405 ? -10.173 -7.133 22.934 1.00 85.56 405 ASP A C 1
ATOM 3099 O O . ASP A 1 405 ? -10.163 -8.323 23.278 1.00 85.56 405 ASP A O 1
ATOM 3103 N N . PRO A 1 406 ? -9.040 -6.398 22.992 1.00 78.81 406 PRO A N 1
ATOM 3104 C CA . PRO A 1 406 ? -7.760 -6.986 23.356 1.00 78.81 406 PRO A CA 1
ATOM 3105 C C . PRO A 1 406 ? -7.683 -7.353 24.858 1.00 78.81 406 PRO A C 1
ATOM 3107 O O . PRO A 1 406 ? -8.322 -6.730 25.714 1.00 78.81 406 PRO A O 1
ATOM 3110 N N . PRO A 1 407 ? -6.839 -8.328 25.251 1.00 63.97 407 PRO A N 1
ATOM 3111 C CA . PRO A 1 407 ? -6.793 -8.846 26.622 1.00 63.97 407 PRO A CA 1
ATOM 3112 C C . PRO A 1 407 ? -6.500 -7.826 27.736 1.00 63.97 407 PRO A C 1
ATOM 3114 O O . PRO A 1 407 ? -7.044 -7.967 28.841 1.00 63.97 407 PRO A O 1
ATOM 3117 N N . ALA A 1 408 ? -5.703 -6.781 27.476 1.00 58.41 408 ALA A N 1
ATOM 3118 C CA . ALA A 1 408 ? -5.215 -5.871 28.511 1.00 58.41 408 ALA A CA 1
ATOM 3119 C C . ALA A 1 408 ? -5.240 -4.376 28.111 1.00 58.41 408 ALA A C 1
ATOM 3121 O O . ALA A 1 408 ? -4.773 -3.983 27.052 1.00 58.41 408 ALA A O 1
ATOM 3122 N N . GLN A 1 409 ? -5.714 -3.550 29.056 1.00 54.78 409 GLN A N 1
ATOM 3123 C CA . GLN A 1 409 ? -5.475 -2.103 29.241 1.00 54.78 409 GLN A CA 1
ATOM 3124 C C . GLN A 1 409 ? -6.383 -1.029 28.614 1.00 54.78 409 GLN A C 1
ATOM 3126 O O . GLN A 1 409 ? -6.364 0.073 29.161 1.00 54.78 409 GLN A O 1
ATOM 3131 N N . VAL A 1 410 ? -7.256 -1.270 27.626 1.00 56.72 410 VAL A N 1
ATOM 3132 C CA . VAL A 1 410 ? -8.139 -0.179 27.132 1.00 56.72 410 VAL A CA 1
ATOM 3133 C C . VAL A 1 410 ? -9.582 -0.624 26.916 1.00 56.72 410 VAL A C 1
ATOM 3135 O O . VAL A 1 410 ? -10.008 -0.883 25.803 1.00 56.72 410 VAL A O 1
ATOM 3138 N N . ARG A 1 411 ? -10.359 -0.690 28.005 1.00 64.44 411 ARG A N 1
ATOM 3139 C CA . ARG A 1 411 ? -11.751 -1.188 27.952 1.00 64.44 411 ARG A CA 1
ATOM 3140 C C . ARG A 1 411 ? -12.826 -0.107 27.992 1.00 64.44 411 ARG A C 1
ATOM 3142 O O . ARG A 1 411 ? -13.909 -0.312 27.466 1.00 64.44 411 ARG A O 1
ATOM 3149 N N . LYS A 1 412 ? -12.563 1.041 28.625 1.00 69.62 412 LYS A N 1
ATOM 3150 C CA . LYS A 1 412 ? -13.628 2.009 28.955 1.00 69.62 412 LYS A CA 1
ATOM 3151 C C . LYS A 1 412 ? -14.197 2.751 27.733 1.00 69.62 412 LYS A C 1
ATOM 3153 O O . LYS A 1 412 ? -15.311 3.250 27.807 1.00 69.62 412 LYS A O 1
ATOM 3158 N N . HIS A 1 413 ? -13.446 2.811 26.632 1.00 80.06 413 HIS A N 1
ATOM 3159 C CA . HIS A 1 413 ? -13.763 3.629 25.454 1.00 80.06 413 HIS A CA 1
ATOM 3160 C C . HIS A 1 413 ? -13.488 2.909 24.125 1.00 80.06 413 HIS A C 1
ATOM 3162 O O . HIS A 1 413 ? -13.346 3.560 23.092 1.00 80.06 413 HIS A O 1
ATOM 3168 N N . LEU A 1 414 ? -13.374 1.577 24.157 1.00 87.12 414 LEU A N 1
ATOM 3169 C CA . LEU A 1 414 ? -12.970 0.791 22.995 1.00 87.12 414 LEU A CA 1
ATOM 3170 C C . LEU A 1 414 ? -13.957 0.947 21.833 1.00 87.12 414 LEU A C 1
ATOM 3172 O O . LEU A 1 414 ? -13.536 1.360 20.759 1.00 87.12 414 LEU A O 1
ATOM 3176 N N . GLY A 1 415 ? -15.251 0.702 22.051 1.00 89.88 415 GLY A N 1
ATOM 3177 C CA . GLY A 1 415 ? -16.261 0.796 20.997 1.00 89.88 415 GLY A CA 1
ATOM 3178 C C . GLY A 1 415 ? -16.291 2.163 20.312 1.00 89.88 415 GLY A C 1
ATOM 3179 O O . GLY A 1 415 ? -16.334 2.231 19.090 1.00 89.88 415 GLY A O 1
ATOM 3180 N N . THR A 1 416 ? -16.169 3.263 21.061 1.00 91.19 416 THR A N 1
ATOM 3181 C CA . THR A 1 416 ? -16.084 4.606 20.459 1.00 91.19 416 THR A CA 1
ATOM 3182 C C . THR A 1 416 ? -14.782 4.817 19.688 1.00 91.19 416 THR A C 1
ATOM 3184 O O . THR A 1 416 ? -14.784 5.431 18.621 1.00 91.19 416 THR A O 1
ATOM 3187 N N . ALA A 1 417 ? -13.658 4.308 20.200 1.00 91.50 417 ALA A N 1
ATOM 3188 C CA . ALA A 1 417 ? -12.387 4.385 19.491 1.00 91.50 417 ALA A CA 1
ATOM 3189 C C . ALA A 1 417 ? -12.408 3.568 18.191 1.00 91.50 417 ALA A C 1
ATOM 3191 O O . ALA A 1 417 ? -11.845 4.025 17.201 1.00 91.50 417 ALA A O 1
ATOM 3192 N N . LEU A 1 418 ? -13.083 2.415 18.167 1.00 93.81 418 LEU A N 1
ATOM 3193 C CA . LEU A 1 418 ? -13.266 1.608 16.961 1.00 93.81 418 LEU A CA 1
ATOM 3194 C C . LEU A 1 418 ? -14.180 2.307 15.941 1.00 93.81 418 LEU A C 1
ATOM 3196 O O . LEU A 1 418 ? -13.812 2.374 14.771 1.00 93.81 418 LEU A O 1
ATOM 3200 N N . SER A 1 419 ? -15.296 2.919 16.364 1.00 95.06 419 SER A N 1
ATOM 3201 C CA . SER A 1 419 ? -16.122 3.751 15.468 1.00 95.06 419 SER A CA 1
ATOM 3202 C C . SER A 1 419 ? -15.319 4.911 14.865 1.00 95.06 419 SER A C 1
ATOM 3204 O O . SER A 1 419 ? -15.433 5.200 13.676 1.00 95.06 419 SER A O 1
ATOM 3206 N N . ALA A 1 420 ? -14.446 5.552 15.653 1.00 93.38 420 ALA A N 1
ATOM 3207 C CA . ALA A 1 420 ? -13.538 6.582 15.145 1.00 93.38 420 ALA A CA 1
ATOM 3208 C C . ALA A 1 420 ? -12.471 6.005 14.196 1.00 93.38 420 ALA A C 1
ATOM 3210 O O . ALA A 1 420 ? -12.142 6.635 13.193 1.00 93.38 420 ALA A O 1
ATOM 3211 N N . ALA A 1 421 ? -11.957 4.805 14.482 1.00 94.31 421 ALA A N 1
ATOM 3212 C CA . ALA A 1 421 ? -11.000 4.095 13.637 1.00 94.31 421 ALA A CA 1
ATOM 3213 C C . ALA A 1 421 ? -11.578 3.791 12.250 1.00 94.31 421 ALA A C 1
ATOM 3215 O O . ALA A 1 421 ? -10.882 3.981 11.253 1.00 94.31 421 ALA A O 1
ATOM 3216 N N . LEU A 1 422 ? -12.853 3.393 12.180 1.00 95.62 422 LEU A N 1
ATOM 3217 C CA . LEU A 1 422 ? -13.550 3.129 10.919 1.00 95.62 422 LEU A CA 1
ATOM 3218 C C . LEU A 1 422 ? -13.553 4.341 9.994 1.00 95.62 422 LEU A C 1
ATOM 3220 O O . LEU A 1 422 ? -13.396 4.178 8.792 1.00 95.62 422 LEU A O 1
ATOM 3224 N N . MET A 1 423 ? -13.669 5.559 10.523 1.00 95.12 423 MET A N 1
ATOM 3225 C CA . MET A 1 423 ? -13.654 6.775 9.699 1.00 95.12 423 MET A CA 1
ATOM 3226 C C . MET A 1 423 ? -12.267 7.100 9.133 1.00 95.12 423 MET A C 1
ATOM 3228 O O . MET A 1 423 ? -12.161 7.866 8.176 1.00 95.12 423 MET A O 1
ATOM 3232 N N . LEU A 1 424 ? -11.197 6.534 9.701 1.00 94.19 424 LEU A N 1
ATOM 3233 C CA . LEU A 1 424 ? -9.828 6.705 9.203 1.00 94.19 424 LEU A CA 1
ATOM 3234 C C . LEU A 1 424 ? -9.522 5.786 8.018 1.00 94.19 424 LEU A C 1
ATOM 3236 O O . LEU A 1 424 ? -8.611 6.083 7.246 1.00 94.19 424 LEU A O 1
ATOM 3240 N N . VAL A 1 425 ? -10.249 4.674 7.880 1.00 96.00 425 VAL A N 1
ATOM 3241 C CA . VAL A 1 425 ? -10.012 3.691 6.819 1.00 96.00 425 VAL A CA 1
ATOM 3242 C C . VAL A 1 425 ? -10.214 4.338 5.450 1.00 96.00 425 VAL A C 1
ATOM 3244 O O . VAL A 1 425 ? -11.249 4.953 5.191 1.00 96.00 425 VAL A O 1
ATOM 3247 N N . ASP A 1 426 ? -9.203 4.211 4.588 1.00 94.75 426 ASP A N 1
ATOM 3248 C CA . ASP A 1 426 ? -9.148 4.802 3.243 1.00 94.75 426 ASP A CA 1
ATOM 3249 C C . ASP A 1 426 ? -9.344 6.332 3.179 1.00 94.75 426 ASP A C 1
ATOM 3251 O O . ASP A 1 426 ? -9.590 6.886 2.110 1.00 94.75 426 ASP A O 1
ATOM 3255 N N . SER A 1 427 ? -9.204 7.058 4.296 1.00 93.38 427 SER A N 1
ATOM 3256 C CA . SER A 1 427 ? -9.548 8.481 4.351 1.00 93.38 427 SER A CA 1
ATOM 3257 C C . SER A 1 427 ? -8.389 9.392 4.759 1.00 93.38 427 SER A C 1
ATOM 3259 O O . SER A 1 427 ? -7.485 9.049 5.526 1.00 93.38 427 SER A O 1
ATOM 3261 N N . ARG A 1 428 ? -8.433 10.636 4.270 1.00 90.31 428 ARG A N 1
ATOM 3262 C CA . ARG A 1 428 ? -7.544 11.714 4.739 1.00 90.31 428 ARG A CA 1
ATOM 3263 C C . ARG A 1 428 ? -8.074 12.408 5.997 1.00 90.31 428 ARG A C 1
ATOM 3265 O O . ARG A 1 428 ? -7.487 13.400 6.414 1.00 90.31 428 ARG A O 1
ATOM 3272 N N . ALA A 1 429 ? -9.153 11.902 6.597 1.00 88.94 429 ALA A N 1
ATOM 3273 C CA . ALA A 1 429 ? -9.772 12.531 7.752 1.00 88.94 429 ALA A CA 1
ATOM 3274 C C . ALA A 1 429 ? -8.807 12.579 8.943 1.00 88.94 429 ALA A C 1
ATOM 3276 O O . ALA A 1 429 ? -7.959 11.698 9.141 1.00 88.94 429 ALA A O 1
ATOM 3277 N N . GLU A 1 430 ? -8.936 13.637 9.735 1.00 87.06 430 GLU A N 1
ATOM 3278 C CA . GLU A 1 430 ? -8.220 13.793 10.991 1.00 87.06 430 GLU A CA 1
ATOM 3279 C C . GLU A 1 430 ? -9.062 13.262 12.151 1.00 87.06 430 GLU A C 1
ATOM 3281 O O . GLU A 1 430 ? -10.280 13.447 12.202 1.00 87.06 430 GLU A O 1
ATOM 3286 N N . LEU A 1 431 ? -8.397 12.630 13.118 1.00 85.81 431 LEU A N 1
ATOM 3287 C CA . LEU A 1 431 ? -9.068 11.943 14.219 1.00 85.81 431 LEU A CA 1
ATOM 3288 C C . LEU A 1 431 ? -9.896 12.895 15.104 1.00 85.81 431 LEU A C 1
ATOM 3290 O O . LEU A 1 431 ? -11.009 12.553 15.488 1.00 85.81 431 LEU A O 1
ATOM 3294 N N . ALA A 1 432 ? -9.394 14.096 15.408 1.00 85.94 432 ALA A N 1
ATOM 3295 C CA . ALA A 1 432 ? -10.117 15.052 16.253 1.00 85.94 432 ALA A CA 1
ATOM 3296 C C . ALA A 1 432 ? -11.411 15.593 15.602 1.00 85.94 432 ALA A C 1
ATOM 3298 O O . ALA A 1 432 ? -12.463 15.527 16.249 1.00 85.94 432 ALA A O 1
ATOM 3299 N N . PRO A 1 433 ? -11.403 16.069 14.339 1.00 86.69 433 PRO A N 1
ATOM 3300 C CA . PRO A 1 433 ? -12.629 16.442 13.632 1.00 86.69 433 PRO A CA 1
ATOM 3301 C C . PRO A 1 433 ? -13.649 15.307 13.520 1.00 86.69 433 PRO A C 1
ATOM 3303 O O . PRO A 1 433 ? -14.833 15.548 13.740 1.00 86.69 433 PRO A O 1
ATOM 3306 N N . VAL A 1 434 ? -13.207 14.075 13.241 1.00 84.75 434 VAL A N 1
ATOM 3307 C CA . VAL A 1 434 ? -14.089 12.894 13.203 1.00 84.75 434 VAL A CA 1
ATOM 3308 C C . VAL A 1 434 ? -14.803 12.712 14.542 1.00 84.75 434 VAL A C 1
ATOM 3310 O O . VAL A 1 434 ? -16.031 12.638 14.601 1.00 84.75 434 VAL A O 1
ATOM 3313 N N . ILE A 1 435 ? -14.043 12.687 15.637 1.00 84.38 435 ILE A N 1
ATOM 3314 C CA . ILE A 1 435 ? -14.598 12.454 16.971 1.00 84.38 435 ILE A CA 1
ATOM 3315 C C . ILE A 1 435 ? -15.576 13.564 17.373 1.00 84.38 435 ILE A C 1
ATOM 3317 O O . ILE A 1 435 ? -16.679 13.276 17.835 1.00 84.38 435 ILE A O 1
ATOM 3321 N N . SER A 1 436 ? -15.184 14.827 17.195 1.00 83.69 436 SER A N 1
ATOM 3322 C CA . SER A 1 436 ? -15.972 15.980 17.647 1.00 83.69 436 SER A CA 1
ATOM 3323 C C . SER A 1 436 ? -17.211 16.241 16.790 1.00 83.69 436 SER A C 1
ATOM 3325 O O . SER A 1 436 ? -18.280 16.481 17.345 1.00 83.69 436 SER A O 1
ATOM 3327 N N . ARG A 1 437 ? -17.097 16.180 15.456 1.00 83.44 437 ARG A N 1
ATOM 3328 C CA . ARG A 1 437 ? -18.173 16.597 14.538 1.00 83.44 437 ARG A CA 1
ATOM 3329 C C . ARG A 1 437 ? -19.072 15.455 14.080 1.00 83.44 437 ARG A C 1
ATOM 3331 O O . ARG A 1 437 ? -20.255 15.682 13.863 1.00 83.44 437 ARG A O 1
ATOM 3338 N N . GLN A 1 438 ? -18.533 14.248 13.909 1.00 82.25 438 GLN A N 1
ATOM 3339 C CA . GLN A 1 438 ? -19.276 13.144 13.282 1.00 82.25 438 GLN A CA 1
ATOM 3340 C C . GLN A 1 438 ? -19.804 12.126 14.301 1.00 82.25 438 GLN A C 1
ATOM 3342 O O . GLN A 1 438 ? -20.904 11.595 14.131 1.00 82.25 438 GLN A O 1
ATOM 3347 N N . LEU A 1 439 ? -19.051 11.889 15.382 1.00 84.75 439 LEU A N 1
ATOM 3348 C CA . LEU A 1 439 ? -19.365 10.880 16.405 1.00 84.75 439 LEU A CA 1
ATOM 3349 C C . LEU A 1 439 ? -19.823 11.469 17.752 1.00 84.75 439 LEU A C 1
ATOM 3351 O O . LEU A 1 439 ? -19.939 10.740 18.734 1.00 84.75 439 LEU A O 1
ATOM 3355 N N . GLY A 1 440 ? -20.107 12.775 17.814 1.00 80.38 440 GLY A N 1
ATOM 3356 C CA . GLY A 1 440 ? -20.742 13.412 18.977 1.00 80.38 440 GLY A CA 1
ATOM 3357 C C . GLY A 1 440 ? -19.825 13.676 20.180 1.00 80.38 440 GLY A C 1
ATOM 3358 O O . GLY A 1 440 ? -20.318 13.819 21.299 1.00 80.38 440 GLY A O 1
ATOM 3359 N N . GLY A 1 441 ? -18.500 13.722 19.988 1.00 84.62 441 GLY A N 1
ATOM 3360 C CA . GLY A 1 441 ? -17.546 14.141 21.024 1.00 84.62 441 GLY A CA 1
ATOM 3361 C C . GLY A 1 441 ? -17.578 13.260 22.276 1.00 84.62 441 GLY A C 1
ATOM 3362 O O . GLY A 1 441 ? -17.655 13.756 23.398 1.00 84.62 441 GLY A O 1
ATOM 3363 N N . LEU A 1 442 ? -17.620 11.940 22.094 1.00 83.88 442 LEU A N 1
ATOM 3364 C CA . LEU A 1 442 ? -17.776 10.980 23.195 1.00 83.88 442 LEU A CA 1
ATOM 3365 C C . LEU A 1 442 ? -16.470 10.602 23.901 1.00 83.88 442 LEU A C 1
ATOM 3367 O O . LEU A 1 442 ? -16.504 10.074 25.012 1.00 83.88 442 LEU A O 1
ATOM 3371 N N . ILE A 1 443 ? -15.336 10.833 23.245 1.00 86.50 443 ILE A N 1
ATOM 3372 C CA . ILE A 1 443 ? -13.994 10.559 23.758 1.00 86.50 443 ILE A CA 1
ATOM 3373 C C . ILE A 1 443 ? -13.063 11.690 23.339 1.00 86.50 443 ILE A C 1
ATOM 3375 O O . ILE A 1 443 ? -13.316 12.353 22.340 1.00 86.50 443 ILE A O 1
ATOM 3379 N N . ASP A 1 444 ? -11.959 11.878 24.052 1.00 85.19 444 ASP A N 1
ATOM 3380 C CA . ASP A 1 444 ? -10.927 12.822 23.627 1.00 85.19 444 ASP A CA 1
ATOM 3381 C C . ASP A 1 444 ? -9.916 12.144 22.694 1.00 85.19 444 ASP A C 1
ATOM 3383 O O . ASP A 1 444 ? -9.638 10.943 22.804 1.00 85.19 444 ASP A O 1
ATOM 3387 N N . GLN A 1 445 ? -9.294 12.923 21.805 1.00 85.19 445 GLN A N 1
ATOM 3388 C CA . GLN A 1 445 ? -8.275 12.423 20.874 1.00 85.19 445 GLN A CA 1
ATOM 3389 C C . GLN A 1 445 ? -7.132 11.640 21.561 1.00 85.19 445 GLN A C 1
ATOM 3391 O O . GLN A 1 445 ? -6.736 10.600 21.017 1.00 85.19 445 GLN A O 1
ATOM 3396 N N . PRO A 1 446 ? -6.590 12.050 22.730 1.00 85.94 446 PRO A N 1
ATOM 3397 C CA . PRO A 1 446 ? -5.549 11.279 23.411 1.00 85.94 446 PRO A CA 1
ATOM 3398 C C . PRO A 1 446 ? -6.023 9.883 23.832 1.00 85.94 446 PRO A C 1
ATOM 3400 O O . PRO A 1 446 ? -5.280 8.915 23.681 1.00 85.94 446 PRO A O 1
ATOM 3403 N N . ILE A 1 447 ? -7.273 9.762 24.291 1.00 84.88 447 ILE A N 1
ATOM 3404 C CA . ILE A 1 447 ? -7.872 8.489 24.716 1.00 84.88 447 ILE A CA 1
ATOM 3405 C C . ILE A 1 447 ? -8.100 7.584 23.501 1.00 84.88 447 ILE A C 1
ATOM 3407 O O . ILE A 1 447 ? -7.742 6.407 23.535 1.00 84.88 447 ILE A O 1
ATOM 3411 N N . ALA A 1 448 ? -8.623 8.139 22.403 1.00 86.50 448 ALA A N 1
ATOM 3412 C CA . ALA A 1 448 ? -8.786 7.413 21.142 1.00 86.50 448 ALA A CA 1
ATOM 3413 C C . ALA A 1 448 ? -7.440 6.892 20.611 1.00 86.50 448 ALA A C 1
ATOM 3415 O O . ALA A 1 448 ? -7.309 5.733 20.221 1.00 86.50 448 ALA A O 1
ATOM 3416 N N . THR A 1 449 ? -6.406 7.736 20.660 1.00 85.75 449 THR A N 1
ATOM 3417 C CA . THR A 1 449 ? -5.048 7.372 20.238 1.00 85.75 449 THR A CA 1
ATOM 3418 C C . THR A 1 449 ? -4.472 6.264 21.119 1.00 85.75 449 THR A C 1
ATOM 3420 O O . THR A 1 449 ? -3.873 5.325 20.598 1.00 85.75 449 THR A O 1
ATOM 3423 N N . GLN A 1 450 ? -4.681 6.331 22.437 1.00 85.38 450 GLN A N 1
ATOM 3424 C CA . GLN A 1 450 ? -4.250 5.293 23.372 1.00 85.38 450 GLN A CA 1
ATOM 3425 C C . GLN A 1 450 ? -4.953 3.952 23.104 1.00 85.38 450 GLN A C 1
ATOM 3427 O O . GLN A 1 450 ? -4.301 2.910 23.130 1.00 85.38 450 GLN A O 1
ATOM 3432 N N . ALA A 1 451 ? -6.252 3.965 22.793 1.00 86.88 451 ALA A N 1
ATOM 3433 C CA . ALA A 1 451 ? -6.990 2.762 22.406 1.00 86.88 451 ALA A CA 1
ATOM 3434 C C . ALA A 1 451 ? -6.432 2.135 21.121 1.00 86.88 451 ALA A C 1
ATOM 3436 O O . ALA A 1 451 ? -6.149 0.941 21.095 1.00 86.88 451 ALA A O 1
ATOM 3437 N N . LEU A 1 452 ? -6.169 2.945 20.090 1.00 87.69 452 LEU A N 1
ATOM 3438 C CA . LEU A 1 452 ? -5.540 2.480 18.849 1.00 87.69 452 LEU A CA 1
ATOM 3439 C C . LEU A 1 452 ? -4.119 1.939 19.068 1.00 87.69 452 LEU A C 1
ATOM 3441 O O . LEU A 1 452 ? -3.698 1.013 18.379 1.00 87.69 452 LEU A O 1
ATOM 3445 N N . GLN A 1 453 ? -3.358 2.510 20.004 1.00 85.88 453 GLN A N 1
ATOM 3446 C CA . GLN A 1 453 ? -2.037 1.994 20.376 1.00 85.88 453 GLN A CA 1
ATOM 3447 C C . GLN A 1 453 ? -2.131 0.646 21.093 1.00 85.88 453 GLN A C 1
ATOM 3449 O O . GLN A 1 453 ? -1.321 -0.234 20.818 1.00 85.88 453 GLN A O 1
ATOM 3454 N N . ALA A 1 454 ? -3.118 0.469 21.972 1.00 84.75 454 ALA A N 1
ATOM 3455 C CA . ALA A 1 454 ? -3.353 -0.805 22.643 1.00 84.75 454 ALA A CA 1
ATOM 3456 C C . ALA A 1 454 ? -3.810 -1.895 21.664 1.00 84.75 454 ALA A C 1
ATOM 3458 O O . ALA A 1 454 ? -3.309 -3.012 21.738 1.00 84.75 454 ALA A O 1
ATOM 3459 N N . LEU A 1 455 ? -4.679 -1.558 20.704 1.00 88.44 455 LEU A N 1
ATOM 3460 C CA . LEU A 1 455 ? -5.051 -2.464 19.611 1.00 88.44 455 LEU A CA 1
ATOM 3461 C C . LEU A 1 455 ? -3.831 -2.858 18.773 1.00 88.44 455 LEU A C 1
ATOM 3463 O O . LEU A 1 455 ? -3.637 -4.034 18.493 1.00 88.44 455 LEU A O 1
ATOM 3467 N N . ARG A 1 456 ? -2.957 -1.896 18.447 1.00 88.06 456 ARG A N 1
ATOM 3468 C CA . ARG A 1 456 ? -1.703 -2.165 17.726 1.00 88.06 456 ARG A CA 1
ATOM 3469 C C . ARG A 1 456 ? -0.745 -3.079 18.494 1.00 88.06 456 ARG A C 1
ATOM 3471 O O . ARG A 1 456 ? 0.037 -3.788 17.871 1.00 88.06 456 ARG A O 1
ATOM 3478 N N . ALA A 1 457 ? -0.755 -3.027 19.823 1.00 87.00 457 ALA A N 1
ATOM 3479 C CA . ALA A 1 457 ? 0.094 -3.876 20.653 1.00 87.00 457 ALA A CA 1
ATOM 3480 C C . ALA A 1 457 ? -0.396 -5.335 20.718 1.00 87.00 457 ALA A C 1
ATOM 3482 O O . ALA A 1 457 ? 0.346 -6.192 21.195 1.00 87.00 457 ALA A O 1
ATOM 3483 N N . ALA A 1 458 ? -1.621 -5.625 20.263 1.00 86.94 458 ALA A N 1
ATOM 3484 C CA . ALA A 1 458 ? -2.139 -6.985 20.208 1.00 86.94 458 ALA A CA 1
ATOM 3485 C C . ALA A 1 458 ? -1.472 -7.789 19.069 1.00 86.94 458 ALA A C 1
ATOM 3487 O O . ALA A 1 458 ? -1.298 -7.249 17.974 1.00 86.94 458 ALA A O 1
ATOM 3488 N N . PRO A 1 459 ? -1.152 -9.082 19.278 1.00 89.75 459 PRO A N 1
ATOM 3489 C CA . PRO A 1 459 ? -0.633 -9.957 18.220 1.00 89.75 459 PRO A CA 1
ATOM 3490 C C . PRO A 1 459 ? -1.548 -10.022 16.988 1.00 89.75 459 PRO A C 1
ATOM 3492 O O . PRO A 1 459 ? -1.070 -10.012 15.858 1.00 89.75 459 PRO A O 1
ATOM 3495 N N . GLN A 1 460 ? -2.863 -9.988 17.213 1.00 92.19 460 GLN A N 1
ATOM 3496 C CA . GLN A 1 460 ? -3.915 -10.046 16.193 1.00 92.19 460 GLN A CA 1
ATOM 3497 C C . GLN A 1 460 ? -4.145 -8.714 15.458 1.00 92.19 460 GLN A C 1
ATOM 3499 O O . GLN A 1 460 ? -5.142 -8.553 14.757 1.00 92.19 460 GLN A O 1
ATOM 3504 N N . TRP A 1 461 ? -3.276 -7.708 15.624 1.00 92.31 461 TRP A N 1
ATOM 3505 C CA . TRP A 1 461 ? -3.510 -6.376 15.059 1.00 92.31 461 TRP A CA 1
ATOM 3506 C C . TRP A 1 461 ? -3.761 -6.396 13.546 1.00 92.31 461 TRP A C 1
ATOM 3508 O O . TRP A 1 461 ? -4.646 -5.683 13.080 1.00 92.31 461 TRP A O 1
ATOM 3518 N N . ARG A 1 462 ? -3.043 -7.234 12.785 1.00 92.75 462 ARG A N 1
ATOM 3519 C CA . ARG A 1 462 ? -3.258 -7.375 11.334 1.00 92.75 462 ARG A CA 1
ATOM 3520 C C . ARG A 1 462 ? -4.706 -7.764 11.018 1.00 92.75 462 ARG A C 1
ATOM 3522 O O . ARG A 1 462 ? -5.326 -7.122 10.177 1.00 92.75 462 ARG A O 1
ATOM 3529 N N . ASP A 1 463 ? -5.264 -8.725 11.739 1.00 94.12 463 ASP A N 1
ATOM 3530 C CA . ASP A 1 463 ? -6.620 -9.226 11.498 1.00 94.12 463 ASP A CA 1
ATOM 3531 C C . ASP A 1 463 ? -7.691 -8.251 11.994 1.00 94.12 463 ASP A C 1
ATOM 3533 O O . ASP A 1 463 ? -8.706 -8.052 11.329 1.00 94.12 463 ASP A O 1
ATOM 3537 N N . ILE A 1 464 ? -7.420 -7.520 13.080 1.00 94.00 464 ILE A N 1
ATOM 3538 C CA . ILE A 1 464 ? -8.249 -6.380 13.507 1.00 94.00 464 ILE A CA 1
ATOM 3539 C C . ILE A 1 464 ? -8.304 -5.311 12.405 1.00 94.00 464 ILE A C 1
ATOM 3541 O O . ILE A 1 464 ? -9.365 -4.744 12.141 1.00 94.00 464 ILE A O 1
ATOM 3545 N N . GLN A 1 465 ? -7.181 -5.025 11.738 1.00 95.00 465 GLN A N 1
ATOM 3546 C CA . GLN A 1 465 ? -7.168 -4.088 10.614 1.00 95.00 465 GLN A CA 1
ATOM 3547 C C . GLN A 1 465 ? -7.995 -4.606 9.445 1.00 95.00 465 GLN A C 1
ATOM 3549 O O . GLN A 1 465 ? -8.773 -3.836 8.891 1.00 95.00 465 GLN A O 1
ATOM 3554 N N . VAL A 1 466 ? -7.853 -5.884 9.084 1.00 95.75 466 VAL A N 1
ATOM 3555 C CA . VAL A 1 466 ? -8.646 -6.496 8.009 1.00 95.75 466 VAL A CA 1
ATOM 3556 C C . VAL A 1 466 ? -10.140 -6.424 8.332 1.00 95.75 466 VAL A C 1
ATOM 3558 O O . VAL A 1 466 ? -10.909 -6.008 7.470 1.00 95.75 466 VAL A O 1
ATOM 3561 N N . ALA A 1 467 ? -10.546 -6.714 9.571 1.00 96.25 467 ALA A N 1
ATOM 3562 C CA . ALA A 1 467 ? -11.935 -6.581 10.015 1.00 96.25 467 ALA A CA 1
ATOM 3563 C C . ALA A 1 467 ? -12.464 -5.146 9.843 1.00 96.25 467 ALA A C 1
ATOM 3565 O O . ALA A 1 467 ? -13.532 -4.940 9.271 1.00 96.25 467 ALA A O 1
ATOM 3566 N N . LEU A 1 468 ? -11.700 -4.138 10.283 1.00 96.56 468 LEU A N 1
ATOM 3567 C CA . LEU A 1 468 ? -12.078 -2.728 10.127 1.00 96.56 468 LEU A CA 1
ATOM 3568 C C . LEU A 1 468 ? -12.113 -2.285 8.656 1.00 96.56 468 LEU A C 1
ATOM 3570 O O . LEU A 1 468 ? -12.941 -1.452 8.295 1.00 96.56 468 LEU A O 1
ATOM 3574 N N . ILE A 1 469 ? -11.230 -2.828 7.813 1.00 96.62 469 ILE A N 1
ATOM 3575 C CA . ILE A 1 469 ? -11.197 -2.546 6.373 1.00 96.62 469 ILE A CA 1
ATOM 3576 C C . ILE A 1 469 ? -12.431 -3.132 5.686 1.00 96.62 469 ILE A C 1
ATOM 3578 O O . ILE A 1 469 ? -13.150 -2.384 5.030 1.00 96.62 469 ILE A O 1
ATOM 3582 N N . ARG A 1 470 ? -12.721 -4.422 5.904 1.00 96.62 470 ARG A N 1
ATOM 3583 C CA . ARG A 1 470 ? -13.912 -5.095 5.359 1.00 96.62 470 ARG A CA 1
ATOM 3584 C C . ARG A 1 470 ? -15.197 -4.396 5.792 1.00 96.62 470 ARG A C 1
ATOM 3586 O O . ARG A 1 470 ? -16.082 -4.170 4.975 1.00 96.62 470 ARG A O 1
ATOM 3593 N N . LEU A 1 471 ? -15.275 -3.996 7.061 1.00 97.06 471 LEU A N 1
ATOM 3594 C CA . LEU A 1 471 ? -16.425 -3.272 7.591 1.00 97.06 471 LEU A CA 1
ATOM 3595 C C . LEU A 1 471 ? -16.589 -1.885 6.952 1.00 97.06 471 LEU A C 1
ATOM 3597 O O . LEU A 1 471 ? -17.698 -1.506 6.591 1.00 97.06 471 LEU A O 1
ATOM 3601 N N . ALA A 1 472 ? -15.505 -1.125 6.782 1.00 96.62 472 ALA A N 1
ATOM 3602 C CA . ALA A 1 472 ? -15.573 0.169 6.107 1.00 96.62 472 ALA A CA 1
ATOM 3603 C C . ALA A 1 472 ? -16.002 0.030 4.636 1.00 96.62 472 ALA A C 1
ATOM 3605 O O . ALA A 1 472 ? -16.857 0.788 4.185 1.00 96.62 472 ALA A O 1
ATOM 3606 N N . GLU A 1 473 ? -15.455 -0.954 3.915 1.00 95.25 473 GLU A N 1
ATOM 3607 C CA . GLU A 1 473 ? -15.815 -1.245 2.521 1.00 95.25 473 GLU A CA 1
ATOM 3608 C C . GLU A 1 473 ? -17.288 -1.675 2.395 1.00 95.25 473 GLU A C 1
ATOM 3610 O O . GLU A 1 473 ? -17.994 -1.192 1.509 1.00 95.25 473 GLU A O 1
ATOM 3615 N N . TYR A 1 474 ? -17.789 -2.494 3.328 1.00 96.81 474 TYR A N 1
ATOM 3616 C CA . TYR A 1 474 ? -19.201 -2.875 3.389 1.00 96.81 474 TYR A CA 1
ATOM 3617 C C . TYR A 1 474 ? -20.117 -1.658 3.577 1.00 96.81 474 TYR A C 1
ATOM 3619 O O . TYR A 1 474 ? -21.047 -1.471 2.796 1.00 96.81 474 TYR A O 1
ATOM 3627 N N . LEU A 1 475 ? -19.833 -0.798 4.563 1.00 96.50 475 LEU A N 1
ATOM 3628 C CA . LEU A 1 475 ? -20.651 0.387 4.866 1.00 96.50 475 LEU A CA 1
ATOM 3629 C C . LEU A 1 475 ? -20.629 1.439 3.747 1.00 96.50 475 LEU A C 1
ATOM 3631 O O . LEU A 1 475 ? -21.599 2.182 3.567 1.00 96.50 475 LEU A O 1
ATOM 3635 N N . ASP A 1 476 ? -19.527 1.529 3.004 1.00 95.38 476 ASP A N 1
ATOM 3636 C CA . ASP A 1 476 ? -19.415 2.447 1.873 1.00 95.38 476 ASP A CA 1
ATOM 3637 C C . ASP A 1 476 ? -20.226 1.976 0.660 1.00 95.38 476 ASP A C 1
ATOM 3639 O O . ASP A 1 476 ? -20.763 2.828 -0.055 1.00 95.38 476 ASP A O 1
ATOM 3643 N N . GLY A 1 477 ? -20.310 0.654 0.451 1.00 95.19 477 GLY A N 1
ATOM 3644 C CA . GLY A 1 477 ? -20.975 0.015 -0.690 1.00 95.19 477 GLY A CA 1
ATOM 3645 C C . GLY A 1 477 ? -22.426 -0.426 -0.465 1.00 95.19 477 GLY A C 1
ATOM 3646 O O . GLY A 1 477 ? -23.111 -0.696 -1.445 1.00 95.19 477 GLY A O 1
ATOM 3647 N N . HIS A 1 478 ? -22.906 -0.484 0.782 1.00 95.06 478 HIS A N 1
ATOM 3648 C CA . HIS A 1 478 ? -24.257 -0.953 1.120 1.00 95.06 478 HIS A CA 1
ATOM 3649 C C . HIS A 1 478 ? -25.012 0.068 1.957 1.00 95.06 478 HIS A C 1
ATOM 3651 O O . HIS A 1 478 ? -24.436 0.721 2.833 1.00 95.06 478 HIS A O 1
ATOM 3657 N N . ASP A 1 479 ? -26.316 0.185 1.733 1.00 93.25 479 ASP A N 1
ATOM 3658 C CA . ASP A 1 479 ? -27.198 0.924 2.630 1.00 93.25 479 ASP A CA 1
ATOM 3659 C C . ASP A 1 479 ? -27.522 0.117 3.884 1.00 93.25 479 ASP A C 1
ATOM 3661 O O . ASP A 1 479 ? -27.496 -1.113 3.892 1.00 93.25 479 ASP A O 1
ATOM 3665 N N . VAL A 1 480 ? -27.745 0.838 4.981 1.00 94.56 480 VAL A N 1
ATOM 3666 C CA . VAL A 1 480 ? -28.035 0.252 6.292 1.00 94.56 480 VAL A CA 1
ATOM 3667 C C . VAL A 1 480 ? -29.381 0.791 6.766 1.00 94.56 480 VAL A C 1
ATOM 3669 O O . VAL A 1 480 ? -29.698 1.948 6.486 1.00 94.56 480 VAL A O 1
ATOM 3672 N N . PRO A 1 481 ? -30.167 -0.005 7.501 1.00 95.19 481 PRO A N 1
ATOM 3673 C CA . PRO A 1 481 ? -31.549 0.342 7.810 1.00 95.19 481 PRO A CA 1
ATOM 3674 C C . PRO A 1 481 ? -31.699 1.372 8.941 1.00 95.19 481 PRO A C 1
ATOM 3676 O O . PRO A 1 481 ? -32.815 1.779 9.229 1.00 95.19 481 PRO A O 1
ATOM 3679 N N . ILE A 1 482 ? -30.613 1.781 9.612 1.00 95.56 482 ILE A N 1
ATOM 3680 C CA . ILE A 1 482 ? -30.644 2.781 10.693 1.00 95.56 482 ILE A CA 1
ATOM 3681 C C . ILE A 1 482 ? -29.759 3.977 10.331 1.00 95.56 482 ILE A C 1
ATOM 3683 O O . ILE A 1 482 ? -28.546 3.825 10.159 1.00 95.56 482 ILE A O 1
ATOM 3687 N N . ASP A 1 483 ? -30.325 5.188 10.329 1.00 95.00 483 ASP A N 1
ATOM 3688 C CA . ASP A 1 483 ? -29.535 6.423 10.333 1.00 95.00 483 ASP A CA 1
ATOM 3689 C C . ASP A 1 483 ? -29.086 6.752 11.766 1.00 95.00 483 ASP A C 1
ATOM 3691 O O . ASP A 1 483 ? -29.772 7.416 12.553 1.00 95.00 483 ASP A O 1
ATOM 3695 N N . TYR A 1 484 ? -27.876 6.320 12.120 1.00 94.81 484 TYR A N 1
ATOM 3696 C CA . TYR A 1 484 ? -27.308 6.601 13.434 1.00 94.81 484 TYR A CA 1
ATOM 3697 C C . TYR A 1 484 ? -26.974 8.082 13.641 1.00 94.81 484 TYR A C 1
ATOM 3699 O O . TYR A 1 484 ? -26.929 8.527 14.790 1.00 94.81 484 TYR A O 1
ATOM 3707 N N . ALA A 1 485 ? -26.747 8.875 12.587 1.00 93.06 485 ALA A N 1
ATOM 3708 C CA . ALA A 1 485 ? -26.590 10.320 12.751 1.00 93.06 485 ALA A CA 1
ATOM 3709 C C . ALA A 1 485 ? -27.904 10.964 13.205 1.00 93.06 485 ALA A C 1
ATOM 3711 O O . ALA A 1 485 ? -27.872 11.831 14.084 1.00 93.06 485 ALA A O 1
ATOM 3712 N N . ARG A 1 486 ? -29.043 10.510 12.669 1.00 93.38 486 ARG A N 1
ATOM 3713 C CA . ARG A 1 486 ? -30.377 10.887 13.153 1.00 93.38 486 ARG A CA 1
ATOM 3714 C C . ARG A 1 486 ? -30.607 10.401 14.583 1.00 93.38 486 ARG A C 1
ATOM 3716 O O . ARG A 1 486 ? -30.901 11.234 15.439 1.00 93.38 486 ARG A O 1
ATOM 3723 N N . ARG A 1 487 ? -30.370 9.115 14.886 1.00 93.81 487 ARG A N 1
ATOM 3724 C CA . ARG A 1 487 ? -30.532 8.555 16.249 1.00 93.81 487 ARG A CA 1
ATOM 3725 C C . ARG A 1 487 ? -29.734 9.329 17.306 1.00 93.81 487 ARG A C 1
ATOM 3727 O O . ARG A 1 487 ? -30.245 9.565 18.398 1.00 93.81 487 ARG A O 1
ATOM 3734 N N . ARG A 1 488 ? -28.517 9.792 16.997 1.00 91.56 488 ARG A N 1
ATOM 3735 C CA . ARG A 1 488 ? -27.681 10.585 17.926 1.00 91.56 488 ARG A CA 1
ATOM 3736 C C . ARG A 1 488 ? -28.270 11.945 18.316 1.00 91.56 488 ARG A C 1
ATOM 3738 O O . ARG A 1 488 ? -27.862 12.486 19.340 1.00 91.56 488 ARG A O 1
ATOM 3745 N N . ARG A 1 489 ? -29.159 12.513 17.497 1.00 90.94 489 ARG A N 1
ATOM 3746 C CA . ARG A 1 489 ? -29.740 13.853 17.691 1.00 90.94 489 ARG A CA 1
ATOM 3747 C C . ARG A 1 489 ? -31.140 13.836 18.312 1.00 90.94 489 ARG A C 1
ATOM 3749 O O . ARG A 1 489 ? -31.675 14.906 18.576 1.00 90.94 489 ARG A O 1
ATOM 3756 N N . LEU A 1 490 ? -31.727 12.659 18.534 1.00 93.31 490 LEU A N 1
ATOM 3757 C CA . LEU A 1 490 ? -33.044 12.540 19.162 1.00 93.31 490 LEU A CA 1
ATOM 3758 C C . LEU A 1 490 ? -32.997 12.933 20.645 1.00 93.31 490 LEU A C 1
ATOM 3760 O O . LEU A 1 490 ? -32.007 12.684 21.335 1.00 93.31 490 LEU A O 1
ATOM 3764 N N . ASP A 1 491 ? -34.097 13.498 21.141 1.00 92.75 491 ASP A N 1
ATOM 3765 C CA . ASP A 1 491 ? -34.332 13.658 22.576 1.00 92.75 491 ASP A CA 1
ATOM 3766 C C . ASP A 1 491 ? -34.847 12.339 23.166 1.00 92.75 491 ASP A C 1
ATOM 3768 O O . ASP A 1 491 ? -35.823 11.785 22.665 1.00 92.75 491 ASP A O 1
ATOM 3772 N N . TYR A 1 492 ? -34.196 11.852 24.224 1.00 94.06 492 TYR A N 1
ATOM 3773 C CA . TYR A 1 492 ? -34.484 10.581 24.901 1.00 94.06 492 TYR A CA 1
ATOM 3774 C C . TYR A 1 492 ? -35.089 10.759 26.303 1.00 94.06 492 TYR A C 1
ATOM 3776 O O . TYR A 1 492 ? -35.113 9.812 27.096 1.00 94.06 492 TYR A O 1
ATOM 3784 N N . THR A 1 493 ? -35.525 11.967 26.660 1.00 90.94 493 THR A N 1
ATOM 3785 C CA . THR A 1 493 ? -36.004 12.280 28.015 1.00 90.94 493 THR A CA 1
ATOM 3786 C C . THR A 1 493 ? -37.207 11.409 28.424 1.00 90.94 493 THR A C 1
ATOM 3788 O O . THR A 1 493 ? -37.208 10.825 29.516 1.00 90.94 493 THR A O 1
ATOM 3791 N N . ASP A 1 494 ? -38.156 11.216 27.507 1.00 91.00 494 ASP A N 1
ATOM 3792 C CA . ASP A 1 494 ? -39.389 10.413 27.600 1.00 91.00 494 ASP A CA 1
ATOM 3793 C C . ASP A 1 494 ? -39.234 8.965 27.076 1.00 91.00 494 ASP A C 1
ATOM 3795 O O . ASP A 1 494 ? -40.227 8.315 26.760 1.00 91.00 494 ASP A O 1
ATOM 3799 N N . LEU A 1 495 ? -38.003 8.439 26.961 1.00 94.00 495 LEU A N 1
ATOM 3800 C CA . LEU A 1 495 ? -37.762 7.100 26.391 1.00 94.00 495 LEU A CA 1
ATOM 3801 C C . LEU A 1 495 ? -38.466 5.968 27.154 1.00 94.00 495 LEU A C 1
ATOM 3803 O O . LEU A 1 495 ? -38.964 5.021 26.554 1.00 94.00 495 LEU A O 1
ATOM 3807 N N . LEU A 1 496 ? -38.433 6.047 28.481 1.00 93.31 496 LEU A N 1
ATOM 3808 C CA . LEU A 1 496 ? -39.069 5.094 29.380 1.00 93.31 496 LEU A CA 1
ATOM 3809 C C . LEU A 1 496 ? -39.471 5.849 30.642 1.00 93.31 496 LEU A C 1
ATOM 3811 O O . LEU A 1 496 ? -38.600 6.358 31.360 1.00 93.31 496 LEU A O 1
ATOM 3815 N N . SER A 1 497 ? -40.773 5.936 30.886 1.00 92.19 497 SER A N 1
ATOM 3816 C CA . SER A 1 497 ? -41.342 6.417 32.143 1.00 92.19 497 SER A CA 1
ATOM 3817 C C . SER A 1 497 ? -41.359 5.310 33.200 1.00 92.19 497 SER A C 1
ATOM 3819 O O . SER A 1 497 ? -41.241 4.117 32.904 1.00 92.19 497 SER A O 1
ATOM 3821 N N . GLN A 1 498 ? -41.505 5.700 34.466 1.00 90.31 498 GLN A N 1
ATOM 3822 C CA . GLN A 1 498 ? -41.556 4.737 35.563 1.00 90.31 498 GLN A CA 1
ATOM 3823 C C . GLN A 1 498 ? -42.818 3.860 35.501 1.00 90.31 498 GLN A C 1
ATOM 3825 O O . GLN A 1 498 ? -42.735 2.668 35.795 1.00 90.31 498 GLN A O 1
ATOM 3830 N N . ASP A 1 499 ? -43.942 4.406 35.036 1.00 89.88 499 ASP A N 1
ATOM 3831 C CA . ASP A 1 499 ? -45.190 3.655 34.868 1.00 89.88 499 ASP A CA 1
ATOM 3832 C C . ASP A 1 499 ? -45.104 2.649 33.716 1.00 89.88 499 ASP A C 1
ATOM 3834 O O . ASP A 1 499 ? -45.573 1.519 33.841 1.00 89.88 499 ASP A O 1
ATOM 3838 N N . GLU A 1 500 ? -44.464 3.013 32.598 1.00 92.12 500 GLU A N 1
ATOM 3839 C CA . GLU A 1 500 ? -44.190 2.068 31.505 1.00 92.12 500 GLU A CA 1
ATOM 3840 C C . GLU A 1 500 ? -43.282 0.928 31.963 1.00 92.12 500 GLU A C 1
ATOM 3842 O O . GLU A 1 500 ? -43.536 -0.223 31.614 1.00 92.12 500 GLU A O 1
ATOM 3847 N N . TRP A 1 501 ? -42.275 1.217 32.792 1.00 93.62 501 TRP A N 1
ATOM 3848 C CA . TRP A 1 501 ? -41.421 0.184 33.374 1.00 93.62 501 TRP A CA 1
ATOM 3849 C C . TRP A 1 501 ? -42.199 -0.786 34.271 1.00 93.62 501 TRP A C 1
ATOM 3851 O O . TRP A 1 501 ? -42.009 -1.998 34.162 1.00 93.62 501 TRP A O 1
ATOM 3861 N N . VAL A 1 502 ? -43.080 -0.276 35.139 1.00 91.62 502 VAL A N 1
ATOM 3862 C CA . VAL A 1 502 ? -43.919 -1.121 36.004 1.00 91.62 502 VAL A CA 1
ATOM 3863 C C . VAL A 1 502 ? -44.839 -1.999 35.156 1.00 91.62 502 VAL A C 1
ATOM 3865 O O . VAL A 1 502 ? -44.836 -3.213 35.344 1.00 91.62 502 VAL A O 1
ATOM 3868 N N . ARG A 1 503 ? -45.517 -1.425 34.153 1.00 90.69 503 ARG A N 1
ATOM 3869 C CA . ARG A 1 503 ? -46.383 -2.176 33.229 1.00 90.69 503 ARG A CA 1
ATOM 3870 C C . ARG A 1 503 ? -45.624 -3.243 32.433 1.00 90.69 503 ARG A C 1
ATOM 3872 O O . ARG A 1 503 ? -46.119 -4.356 32.286 1.00 90.69 503 ARG A O 1
ATOM 3879 N N . ALA A 1 504 ? -44.421 -2.931 31.946 1.00 90.25 504 ALA A N 1
ATOM 3880 C CA . ALA A 1 504 ? -43.562 -3.891 31.247 1.00 90.25 504 ALA A CA 1
ATOM 3881 C C . ALA A 1 504 ? -43.162 -5.063 32.161 1.00 90.25 504 ALA A C 1
ATOM 3883 O O . ALA A 1 504 ? -43.207 -6.221 31.753 1.00 90.25 504 ALA A O 1
ATOM 3884 N N . CYS A 1 505 ? -42.821 -4.777 33.421 1.00 89.56 505 CYS A N 1
ATOM 3885 C CA . CYS A 1 505 ? -42.520 -5.809 34.413 1.00 89.56 505 CYS A CA 1
ATOM 3886 C C . CYS A 1 505 ? -43.736 -6.686 34.732 1.00 89.56 505 CYS A C 1
ATOM 3888 O O . CYS A 1 505 ? -43.593 -7.903 34.814 1.00 89.56 505 CYS A O 1
ATOM 3890 N N . GLU A 1 506 ? -44.920 -6.088 34.888 1.00 88.69 506 GLU A N 1
ATOM 3891 C CA . GLU A 1 506 ? -46.170 -6.811 35.146 1.00 88.69 506 GLU A CA 1
ATOM 3892 C C . GLU A 1 506 ? -46.516 -7.768 34.001 1.00 88.69 506 GLU A C 1
ATOM 3894 O O . GLU A 1 506 ? -46.775 -8.945 34.255 1.00 88.69 506 GLU A O 1
ATOM 3899 N N . ARG A 1 507 ? -46.436 -7.306 32.743 1.00 88.62 507 ARG A N 1
ATOM 3900 C CA . ARG A 1 507 ? -46.671 -8.149 31.556 1.00 88.62 507 ARG A CA 1
ATOM 3901 C C . ARG A 1 507 ? -45.640 -9.266 31.409 1.00 88.62 507 ARG A C 1
ATOM 3903 O O . ARG A 1 507 ? -46.002 -10.389 31.073 1.00 88.62 507 ARG A O 1
ATOM 3910 N N . ALA A 1 508 ? -44.381 -8.992 31.743 1.00 87.62 508 ALA A N 1
ATOM 3911 C CA . ALA A 1 508 ? -43.309 -9.985 31.752 1.00 87.62 508 ALA A CA 1
ATOM 3912 C C . ALA A 1 508 ? -43.303 -10.896 33.001 1.00 87.62 508 ALA A C 1
ATOM 3914 O O . ALA A 1 508 ? -42.389 -11.708 33.157 1.00 87.62 508 ALA A O 1
ATOM 3915 N N . VAL A 1 509 ? -44.278 -10.761 33.913 1.00 86.06 509 VAL A N 1
ATOM 3916 C CA . VAL A 1 509 ? -44.374 -11.520 35.178 1.00 86.06 509 VAL A CA 1
ATOM 3917 C C . VAL A 1 509 ? -43.083 -11.416 36.011 1.00 86.06 509 VAL A C 1
ATOM 3919 O O . VAL A 1 509 ? -42.590 -12.373 36.611 1.00 86.06 509 VAL A O 1
ATOM 3922 N N . GLN A 1 510 ? -42.509 -10.215 36.057 1.00 83.69 510 GLN A N 1
ATOM 3923 C CA . GLN A 1 510 ? -41.301 -9.889 36.806 1.00 83.69 510 GLN A CA 1
ATOM 3924 C C . GLN A 1 510 ? -41.562 -8.823 37.871 1.00 83.69 510 GLN A C 1
ATOM 3926 O O . GLN A 1 510 ? -42.392 -7.935 37.719 1.00 83.69 510 GLN A O 1
ATOM 3931 N N . SER A 1 511 ? -40.791 -8.859 38.963 1.00 81.44 511 SER A N 1
ATOM 3932 C CA . SER A 1 511 ? -40.829 -7.782 39.957 1.00 81.44 511 SER A CA 1
ATOM 3933 C C . SER A 1 511 ? -40.096 -6.530 39.437 1.00 81.44 511 SER A C 1
ATOM 3935 O O . SER A 1 511 ? -38.896 -6.631 39.127 1.00 81.44 511 SER A O 1
ATOM 3937 N N . PRO A 1 512 ? -40.737 -5.338 39.453 1.00 79.69 512 PRO A N 1
ATOM 3938 C CA . PRO A 1 512 ? -40.092 -4.060 39.122 1.00 79.69 512 PRO A CA 1
ATOM 3939 C C . PRO A 1 512 ? -38.885 -3.723 40.019 1.00 79.69 512 PRO A C 1
ATOM 3941 O O . PRO A 1 512 ? -38.034 -2.906 39.655 1.00 79.69 512 PRO A O 1
ATOM 3944 N N . GLY A 1 513 ? -38.781 -4.378 41.184 1.00 79.44 513 GLY A N 1
ATOM 3945 C CA . GLY A 1 513 ? -37.773 -4.135 42.216 1.00 79.44 513 GLY A CA 1
ATOM 3946 C C . GLY A 1 513 ? -38.012 -2.843 43.008 1.00 79.44 513 GLY A C 1
ATOM 3947 O O . GLY A 1 513 ? -38.896 -2.053 42.699 1.00 79.44 513 GLY A O 1
ATOM 3948 N N . ASN A 1 514 ? -37.179 -2.592 44.024 1.00 74.56 514 ASN A N 1
ATOM 3949 C CA . ASN A 1 514 ? -37.289 -1.419 44.910 1.00 74.56 514 ASN A CA 1
ATOM 3950 C C . ASN A 1 514 ? -36.738 -0.125 44.260 1.00 74.56 514 ASN A C 1
ATOM 3952 O O . ASN A 1 514 ? -35.961 0.599 44.876 1.00 74.56 514 ASN A O 1
ATOM 3956 N N . GLY A 1 515 ? -37.022 0.116 42.976 1.00 72.50 515 GLY A N 1
ATOM 3957 C CA . GLY A 1 515 ? -36.589 1.307 42.226 1.00 72.50 515 GLY A CA 1
ATOM 3958 C C . GLY A 1 515 ? -35.182 1.244 41.613 1.00 72.50 515 GLY A C 1
ATOM 3959 O O . GLY A 1 515 ? -34.927 1.885 40.602 1.00 72.50 515 GLY A O 1
ATOM 3960 N N . GLY A 1 516 ? -34.269 0.413 42.128 1.00 78.38 516 GLY A N 1
ATOM 3961 C CA . GLY A 1 516 ? -32.894 0.324 41.603 1.00 78.38 516 GLY A CA 1
ATOM 3962 C C . GLY A 1 516 ? -32.750 -0.270 40.189 1.00 78.38 516 GLY A C 1
ATOM 3963 O O . GLY A 1 516 ? -31.720 -0.065 39.549 1.00 78.38 516 GLY A O 1
ATOM 3964 N N . ARG A 1 517 ? -33.756 -1.009 39.693 1.00 85.50 517 ARG A N 1
ATOM 3965 C CA . ARG A 1 517 ? -33.741 -1.638 38.356 1.00 85.50 517 ARG A CA 1
ATOM 3966 C C . ARG A 1 517 ? -34.171 -0.684 37.242 1.00 85.50 517 ARG A C 1
ATOM 3968 O O . ARG A 1 517 ? -33.588 -0.741 36.164 1.00 85.50 517 ARG A O 1
ATOM 3975 N N . TYR A 1 518 ? -35.119 0.211 37.517 1.00 89.50 518 TYR A N 1
ATOM 3976 C CA . TYR A 1 518 ? -35.674 1.140 36.528 1.00 89.50 518 TYR A CA 1
ATOM 3977 C C . TYR A 1 518 ? -34.595 1.968 35.800 1.00 89.50 518 TYR A C 1
ATOM 3979 O O . TYR A 1 518 ? -34.545 1.921 34.571 1.00 89.50 518 TYR A O 1
ATOM 3987 N N . PRO A 1 519 ? -33.649 2.638 36.491 1.00 89.38 519 PRO A N 1
ATOM 3988 C CA . PRO A 1 519 ? -32.649 3.443 35.797 1.00 89.38 519 PRO A CA 1
ATOM 3989 C C . PRO A 1 519 ? -31.643 2.612 34.991 1.00 89.38 519 PRO A C 1
ATOM 3991 O O . PRO A 1 519 ? -31.030 3.114 34.052 1.00 89.38 519 PRO A O 1
ATOM 3994 N N . VAL A 1 520 ? -31.455 1.339 35.353 1.00 90.81 520 VAL A N 1
ATOM 3995 C CA . VAL A 1 520 ? -30.608 0.404 34.604 1.00 90.81 520 VAL A CA 1
ATOM 3996 C C . VAL A 1 520 ? -31.322 -0.078 33.343 1.00 90.81 520 VAL A C 1
ATOM 3998 O O . VAL A 1 520 ? -30.700 -0.104 32.285 1.00 90.81 520 VAL A O 1
ATOM 4001 N N . ALA A 1 521 ? -32.618 -0.389 33.435 1.00 91.81 521 ALA A N 1
ATOM 4002 C CA . ALA A 1 521 ? -33.451 -0.742 32.288 1.00 91.81 521 ALA A CA 1
ATOM 4003 C C . ALA A 1 521 ? -33.550 0.420 31.288 1.00 91.81 521 ALA A C 1
ATOM 4005 O O . ALA A 1 521 ? -33.307 0.224 30.099 1.00 91.81 521 ALA A O 1
ATOM 4006 N N . LYS A 1 522 ? -33.786 1.648 31.778 1.00 92.81 522 LYS A N 1
ATOM 4007 C CA . LYS A 1 522 ? -33.769 2.869 30.955 1.00 92.81 522 LYS A CA 1
ATOM 4008 C C . LYS A 1 522 ? -32.417 3.065 30.261 1.00 92.81 522 LYS A C 1
ATOM 4010 O O . LYS A 1 522 ? -32.379 3.398 29.082 1.00 92.81 522 LYS A O 1
ATOM 4015 N N . CYS A 1 523 ? -31.312 2.801 30.962 1.00 92.06 523 CYS A N 1
ATOM 4016 C CA . CYS A 1 523 ? -29.962 2.885 30.402 1.00 92.06 523 CYS A CA 1
ATOM 4017 C C . CYS A 1 523 ? -29.706 1.834 29.315 1.00 92.06 523 CYS A C 1
ATOM 4019 O O . CYS A 1 523 ? -29.160 2.182 28.273 1.00 92.06 523 CYS A O 1
ATOM 4021 N N . LEU A 1 524 ? -30.135 0.585 29.522 1.00 91.56 524 LEU A N 1
ATOM 4022 C CA . LEU A 1 524 ? -30.036 -0.469 28.512 1.00 91.56 524 LEU A CA 1
ATOM 4023 C C . LEU A 1 524 ? -30.842 -0.112 27.256 1.00 91.56 524 LEU A C 1
ATOM 4025 O O . LEU A 1 524 ? -30.308 -0.178 26.152 1.00 91.56 524 LEU A O 1
ATOM 4029 N N . LEU A 1 525 ? -32.102 0.303 27.428 1.00 94.31 525 LEU A N 1
ATOM 4030 C CA . LEU A 1 525 ? -32.967 0.691 26.314 1.00 94.31 525 LEU A CA 1
ATOM 4031 C C . LEU A 1 525 ? -32.393 1.898 25.558 1.00 94.31 525 LEU A C 1
ATOM 4033 O O . LEU A 1 525 ? -32.367 1.899 24.332 1.00 94.31 525 LEU A O 1
ATOM 4037 N N . PHE A 1 526 ? -31.856 2.888 26.278 1.00 94.94 526 PHE A N 1
ATOM 4038 C CA . PHE A 1 526 ? -31.170 4.033 25.678 1.00 94.94 526 PHE A CA 1
ATOM 4039 C C . PHE A 1 526 ? -29.982 3.599 24.817 1.00 94.94 526 PHE A C 1
ATOM 4041 O O . PHE A 1 526 ? -29.870 4.044 23.676 1.00 94.94 526 PHE A O 1
ATOM 4048 N N . GLU A 1 527 ? -29.108 2.728 25.328 1.00 92.06 527 GLU A N 1
ATOM 4049 C CA . GLU A 1 527 ? -27.944 2.234 24.580 1.00 92.06 527 GLU A CA 1
ATOM 4050 C C . GLU A 1 527 ? -28.371 1.468 23.315 1.00 92.06 527 GLU A C 1
ATOM 4052 O O . GLU A 1 527 ? -27.792 1.699 22.252 1.00 92.06 527 GLU A O 1
ATOM 4057 N N . ARG A 1 528 ? -29.423 0.636 23.402 1.00 92.12 528 ARG A N 1
ATOM 4058 C CA . ARG A 1 528 ? -29.977 -0.124 22.264 1.00 92.12 528 ARG A CA 1
ATOM 4059 C C . ARG A 1 528 ? -30.565 0.783 21.181 1.00 92.12 528 ARG A C 1
ATOM 4061 O O . ARG A 1 528 ? -30.222 0.629 20.016 1.00 92.12 528 ARG A O 1
ATOM 4068 N N . VAL A 1 529 ? -31.409 1.746 21.556 1.00 93.94 529 VAL A N 1
ATOM 4069 C CA . VAL A 1 529 ? -32.117 2.611 20.591 1.00 93.94 529 VAL A CA 1
ATOM 4070 C C . VAL A 1 529 ? -31.180 3.642 19.957 1.00 93.94 529 VAL A C 1
ATOM 4072 O O . VAL A 1 529 ? -31.292 3.935 18.767 1.00 93.94 529 VAL A O 1
ATOM 4075 N N . SER A 1 530 ? -30.270 4.225 20.739 1.00 92.81 530 SER A N 1
ATOM 4076 C CA . SER A 1 530 ? -29.494 5.393 20.301 1.00 92.81 530 SER A CA 1
ATOM 4077 C C . SER A 1 530 ? -28.146 5.063 19.659 1.00 92.81 530 SER A C 1
ATOM 4079 O O . SER A 1 530 ? -27.619 5.872 18.890 1.00 92.81 530 SER A O 1
ATOM 4081 N N . GLY A 1 531 ? -27.532 3.928 20.016 1.00 90.50 531 GLY A N 1
ATOM 4082 C CA . GLY A 1 531 ? -26.123 3.654 19.713 1.00 90.50 531 GLY A CA 1
ATOM 4083 C C . GLY A 1 531 ? -25.137 4.603 20.420 1.00 90.50 531 GLY A C 1
ATOM 4084 O O . GLY A 1 531 ? -23.968 4.691 20.025 1.00 90.50 531 GLY A O 1
ATOM 4085 N N . LEU A 1 532 ? -25.595 5.351 21.433 1.00 91.62 532 LEU A N 1
ATOM 4086 C CA . LEU A 1 532 ? -24.786 6.197 22.313 1.00 91.62 532 LEU A CA 1
ATOM 4087 C C . LEU A 1 532 ? -24.414 5.436 23.596 1.00 91.62 532 LEU A C 1
ATOM 4089 O O . LEU A 1 532 ? -25.154 4.560 24.040 1.00 91.62 532 LEU A O 1
ATOM 4093 N N . PRO A 1 533 ? -23.298 5.792 24.259 1.00 89.25 533 PRO A N 1
ATOM 4094 C CA . PRO A 1 533 ? -22.972 5.216 25.552 1.00 89.25 533 PRO A CA 1
ATOM 4095 C C . PRO A 1 533 ? -23.956 5.731 26.602 1.00 89.25 533 PRO A C 1
ATOM 4097 O O . PRO A 1 533 ? -24.285 6.918 26.627 1.00 89.25 533 PRO A O 1
ATOM 4100 N N . GLY A 1 534 ? -24.330 4.887 27.559 1.00 86.00 534 GLY A N 1
ATOM 4101 C CA . GLY A 1 534 ? -25.282 5.218 28.618 1.00 86.00 534 GLY A CA 1
ATOM 4102 C C . GLY A 1 534 ? -24.879 6.415 29.479 1.00 86.00 534 GLY A C 1
ATOM 4103 O O . GLY A 1 534 ? -25.725 6.997 30.140 1.00 86.00 534 GLY A O 1
ATOM 4104 N N . SER A 1 535 ? -23.616 6.854 29.437 1.00 83.81 535 SER A N 1
ATOM 4105 C CA . SER A 1 535 ? -23.175 8.117 30.046 1.00 83.81 535 SER A CA 1
ATOM 4106 C C . SER A 1 535 ? -23.809 9.372 29.429 1.00 83.81 535 SER A C 1
ATOM 4108 O O . SER A 1 535 ? -23.693 10.440 30.019 1.00 83.81 535 SER A O 1
ATOM 4110 N N . ARG A 1 536 ? -24.429 9.268 28.246 1.00 87.56 536 ARG A N 1
ATOM 4111 C CA . ARG A 1 536 ? -25.174 10.346 27.575 1.00 87.56 536 ARG A CA 1
ATOM 4112 C C . ARG A 1 536 ? -26.684 10.281 27.813 1.00 87.56 536 ARG A C 1
ATOM 4114 O O . ARG A 1 536 ? -27.396 11.139 27.307 1.00 87.56 536 ARG A O 1
ATOM 4121 N N . MET A 1 537 ? -27.167 9.292 28.565 1.00 89.44 537 MET A N 1
ATOM 4122 C CA . MET A 1 537 ? -28.589 9.165 28.871 1.00 89.44 537 MET A CA 1
ATOM 4123 C C . MET A 1 537 ? -29.089 10.409 29.632 1.00 89.44 537 MET A C 1
ATOM 4125 O O . MET A 1 537 ? -28.440 10.813 30.606 1.00 89.44 537 MET A O 1
ATOM 4129 N N . PRO A 1 538 ? -30.237 10.999 29.247 1.00 85.75 538 PRO A N 1
ATOM 4130 C CA . PRO A 1 538 ? -30.865 12.068 30.017 1.00 85.75 538 PRO A CA 1
ATOM 4131 C C . PRO A 1 538 ? -31.158 11.622 31.454 1.00 85.75 538 PRO A C 1
ATOM 4133 O O . PRO A 1 538 ? -31.547 10.476 31.685 1.00 85.75 538 PRO A O 1
ATOM 4136 N N . GLN A 1 539 ? -30.979 12.528 32.421 1.00 84.62 539 GLN A N 1
ATOM 4137 C CA . GLN A 1 539 ? -31.241 12.266 33.847 1.00 84.62 539 GLN A CA 1
ATOM 4138 C C . GLN A 1 539 ? -30.465 11.047 34.394 1.00 84.62 539 GLN A C 1
ATOM 4140 O O . GLN A 1 539 ? -30.989 10.227 35.150 1.00 84.62 539 GLN A O 1
ATOM 4145 N N . LEU A 1 540 ? -29.194 10.913 33.996 1.00 79.50 540 LEU A N 1
ATOM 4146 C CA . LEU A 1 540 ? -28.317 9.823 34.421 1.00 79.50 540 LEU A CA 1
ATOM 4147 C C . LEU A 1 540 ? -28.200 9.751 35.960 1.00 79.50 540 LEU A C 1
ATOM 4149 O O . LEU A 1 540 ? -27.781 10.729 36.585 1.00 79.50 540 LEU A O 1
ATOM 4153 N N . PRO A 1 541 ? -28.465 8.588 36.586 1.00 80.06 541 PRO A N 1
ATOM 4154 C CA . PRO A 1 541 ? -28.242 8.409 38.015 1.00 80.06 541 PRO A CA 1
ATOM 4155 C C . PRO A 1 541 ? -26.769 8.599 38.405 1.00 80.06 541 PRO A C 1
ATOM 4157 O O . PRO A 1 541 ? -25.871 8.300 37.604 1.00 80.06 541 PRO A O 1
ATOM 4160 N N . PRO A 1 542 ? -26.482 8.989 39.663 1.00 79.00 542 PRO A N 1
ATOM 4161 C CA . PRO A 1 542 ? -25.119 9.059 40.173 1.00 79.00 542 PRO A CA 1
ATOM 4162 C C . PRO A 1 542 ? -24.368 7.741 39.934 1.00 79.00 542 PRO A C 1
ATOM 4164 O O . PRO A 1 542 ? -24.843 6.665 40.309 1.00 79.00 542 PRO A O 1
ATOM 4167 N N . GLN A 1 543 ? -23.173 7.820 39.333 1.00 76.56 543 GLN A N 1
ATOM 4168 C CA . GLN A 1 543 ? -22.320 6.678 38.958 1.00 76.56 543 GLN A CA 1
ATOM 4169 C C . GLN A 1 543 ? -21.653 6.011 40.178 1.00 76.56 543 GLN A C 1
ATOM 4171 O O . GLN A 1 543 ? -20.427 5.892 40.286 1.00 76.56 543 GLN A O 1
ATOM 4176 N N . THR A 1 544 ? -22.482 5.572 41.116 1.00 81.69 544 THR A N 1
ATOM 4177 C CA . THR A 1 544 ? -22.118 4.862 42.339 1.00 81.69 544 THR A CA 1
ATOM 4178 C C . THR A 1 544 ? -21.653 3.437 42.032 1.00 81.69 544 THR A C 1
ATOM 4180 O O . THR A 1 544 ? -21.923 2.863 40.972 1.00 81.69 544 THR A O 1
ATOM 4183 N N . VAL A 1 545 ? -20.931 2.830 42.977 1.00 79.69 545 VAL A N 1
ATOM 4184 C CA . VAL A 1 545 ? -20.512 1.421 42.870 1.00 79.69 545 VAL A CA 1
ATOM 4185 C C . VAL A 1 545 ? -21.729 0.492 42.776 1.00 79.69 545 VAL A C 1
ATOM 4187 O O . VAL A 1 545 ? -21.686 -0.487 42.029 1.00 79.69 545 VAL A O 1
ATOM 4190 N N . SER A 1 546 ? -22.824 0.818 43.469 1.00 80.75 546 SER A N 1
ATOM 4191 C CA . SER A 1 546 ? -24.083 0.068 43.421 1.00 80.75 546 SER A CA 1
ATOM 4192 C C . SER A 1 546 ? -24.743 0.138 42.044 1.00 80.75 546 SER A C 1
ATOM 4194 O O . SER A 1 546 ? -25.081 -0.915 41.509 1.00 80.75 546 SER A O 1
ATOM 4196 N N . PHE A 1 547 ? -24.840 1.319 41.419 1.00 83.75 547 PHE A N 1
ATOM 4197 C CA . PHE A 1 547 ? -25.396 1.457 40.065 1.00 83.75 547 PHE A CA 1
ATOM 4198 C C . PHE A 1 547 ? -24.588 0.668 39.027 1.00 83.75 547 PHE A C 1
ATOM 4200 O O . PHE A 1 547 ? -25.150 -0.111 38.258 1.00 83.75 547 PHE A O 1
ATOM 4207 N N . ARG A 1 548 ? -23.250 0.778 39.049 1.00 82.81 548 ARG A N 1
ATOM 4208 C CA . ARG A 1 548 ? -22.377 -0.005 38.151 1.00 82.81 548 ARG A CA 1
ATOM 4209 C C . ARG A 1 548 ? -22.539 -1.513 38.347 1.00 82.81 548 ARG A C 1
ATOM 4211 O O . ARG A 1 548 ? -22.547 -2.267 37.377 1.00 82.81 548 ARG A O 1
ATOM 4218 N N . SER A 1 549 ? -22.668 -1.951 39.598 1.00 84.56 549 SER A N 1
ATOM 4219 C CA . SER A 1 549 ? -22.874 -3.365 39.929 1.00 84.56 549 SER A CA 1
ATOM 4220 C C . SER A 1 549 ? -24.246 -3.855 39.465 1.00 84.56 549 SER A C 1
ATOM 4222 O O . SER A 1 549 ? -24.336 -4.937 38.890 1.00 84.56 549 SER A O 1
ATOM 4224 N N . ALA A 1 550 ? -25.296 -3.048 39.649 1.00 85.56 550 ALA A N 1
ATOM 4225 C CA . ALA A 1 550 ? -26.641 -3.340 39.166 1.00 85.56 550 ALA A CA 1
ATOM 4226 C C . ALA A 1 550 ? -26.669 -3.444 37.636 1.00 85.56 550 ALA A C 1
ATOM 4228 O O . ALA A 1 550 ? -27.166 -4.435 37.113 1.00 85.56 550 ALA A O 1
ATOM 4229 N N . ARG A 1 551 ? -26.035 -2.502 36.926 1.00 87.19 551 ARG A N 1
ATOM 4230 C CA . ARG A 1 551 ? -25.895 -2.534 35.463 1.00 87.19 551 ARG A CA 1
ATOM 4231 C C . ARG A 1 551 ? -25.178 -3.785 34.957 1.00 87.19 551 ARG A C 1
ATOM 4233 O O . ARG A 1 551 ? -25.641 -4.408 34.013 1.00 87.19 551 ARG A O 1
ATOM 4240 N N . ASN A 1 552 ? -24.086 -4.196 35.600 1.00 86.56 552 ASN A N 1
ATOM 4241 C CA . ASN A 1 552 ? -23.378 -5.423 35.217 1.00 86.56 552 ASN A CA 1
ATOM 4242 C C . ASN A 1 552 ? -24.162 -6.705 35.525 1.00 86.56 552 ASN A C 1
ATOM 4244 O O . ASN A 1 552 ? -23.947 -7.715 34.859 1.00 86.56 552 ASN A O 1
ATOM 4248 N N . ARG A 1 553 ? -25.032 -6.677 36.541 1.00 87.62 553 ARG A N 1
ATOM 4249 C CA . ARG A 1 553 ? -25.858 -7.819 36.948 1.00 87.62 553 ARG A CA 1
ATOM 4250 C C . ARG A 1 553 ? -27.159 -7.918 36.152 1.00 87.62 553 ARG A C 1
ATOM 4252 O O . ARG A 1 553 ? -27.701 -9.007 36.050 1.00 87.62 553 ARG A O 1
ATOM 4259 N N . PHE A 1 554 ? -27.645 -6.815 35.592 1.00 90.12 554 PHE A N 1
ATOM 4260 C CA . PHE A 1 554 ? -28.942 -6.745 34.921 1.00 90.12 554 PHE A CA 1
ATOM 4261 C C . PHE A 1 554 ? -29.116 -7.730 33.753 1.00 90.12 554 PHE A C 1
ATOM 4263 O O . PHE A 1 554 ? -30.160 -8.373 33.737 1.00 90.12 554 PHE A O 1
ATOM 4270 N N . PRO A 1 555 ? -28.119 -7.982 32.874 1.00 90.88 555 PRO A N 1
ATOM 4271 C CA . PRO A 1 555 ? -28.245 -9.019 31.841 1.00 90.88 555 PRO A CA 1
ATOM 4272 C C . PRO A 1 555 ? -28.526 -10.423 32.400 1.00 90.88 555 PRO A C 1
ATOM 4274 O O . PRO A 1 555 ? -29.231 -11.206 31.785 1.00 90.88 555 PRO A O 1
ATOM 4277 N N . TYR A 1 556 ? -28.044 -10.733 33.609 1.00 89.94 556 TYR A N 1
ATOM 4278 C CA . TYR A 1 556 ? -28.298 -12.014 34.287 1.00 89.94 556 TYR A CA 1
ATOM 4279 C C . TYR A 1 556 ? -29.688 -12.090 34.942 1.00 89.94 556 TYR A C 1
ATOM 4281 O O . TYR A 1 556 ? -30.046 -13.120 35.505 1.00 89.94 556 TYR A O 1
ATOM 4289 N N . LEU A 1 557 ? -30.434 -10.983 34.952 1.00 88.31 557 LEU A N 1
ATOM 4290 C CA . LEU A 1 557 ? -31.787 -10.870 35.504 1.00 88.31 557 LEU A CA 1
ATOM 4291 C C . LEU A 1 557 ? -32.840 -10.645 34.409 1.00 88.31 557 LEU A C 1
ATOM 4293 O O . LEU A 1 557 ? -34.032 -10.649 34.711 1.00 88.31 557 LEU A O 1
ATOM 4297 N N . LEU A 1 558 ? -32.404 -10.401 33.173 1.00 90.38 558 LEU A N 1
ATOM 4298 C CA . LEU A 1 558 ? -33.273 -10.201 32.026 1.00 90.38 558 LEU A CA 1
ATOM 4299 C C . LEU A 1 558 ? -33.932 -11.538 31.650 1.00 90.38 558 LEU A C 1
ATOM 4301 O O . LEU A 1 558 ? -33.288 -12.583 31.742 1.00 90.38 558 LEU A O 1
ATOM 4305 N N . THR A 1 559 ? -35.192 -11.507 31.215 1.00 91.75 559 THR A N 1
ATOM 4306 C CA . THR A 1 559 ? -35.853 -12.657 30.572 1.00 91.75 559 THR A CA 1
ATOM 4307 C C . THR A 1 559 ? -36.294 -12.275 29.161 1.00 91.75 559 THR A C 1
ATOM 4309 O O . THR A 1 559 ? -36.392 -11.075 28.874 1.00 91.75 559 THR A O 1
ATOM 4312 N N . PRO A 1 560 ? -36.555 -13.255 28.275 1.00 93.31 560 PRO A N 1
ATOM 4313 C CA . PRO A 1 560 ? -37.006 -12.979 26.914 1.00 93.31 560 PRO A CA 1
ATOM 4314 C C . PRO A 1 560 ? -38.264 -12.102 26.868 1.00 93.31 560 PRO A C 1
ATOM 4316 O O . PRO A 1 560 ? -38.344 -11.188 26.055 1.00 93.31 560 PRO A O 1
ATOM 4319 N N . GLU A 1 561 ? -39.205 -12.316 27.790 1.00 92.62 561 GLU A N 1
ATOM 4320 C CA . GLU A 1 561 ? -40.462 -11.564 27.872 1.00 92.62 561 GLU A CA 1
ATOM 4321 C C . GLU A 1 561 ? -40.209 -10.102 28.258 1.00 92.62 561 GLU A C 1
ATOM 4323 O O . GLU A 1 561 ? -40.744 -9.187 27.640 1.00 92.62 561 GLU A O 1
ATOM 4328 N N . LEU A 1 562 ? -39.334 -9.866 29.243 1.00 92.69 562 LEU A N 1
ATOM 4329 C CA . LEU A 1 562 ? -38.988 -8.509 29.663 1.00 92.69 562 LEU A CA 1
ATOM 4330 C C . LEU A 1 562 ? -38.216 -7.754 28.573 1.00 92.69 562 LEU A C 1
ATOM 4332 O O . LEU A 1 562 ? -38.430 -6.558 28.391 1.00 92.69 562 LEU A O 1
ATOM 4336 N N . LEU A 1 563 ? -37.319 -8.434 27.854 1.00 93.50 563 LEU A N 1
ATOM 4337 C CA . LEU A 1 563 ? -36.617 -7.832 26.721 1.00 93.50 563 LEU A CA 1
ATOM 4338 C C . LEU A 1 563 ? -37.592 -7.464 25.600 1.00 93.50 563 LEU A C 1
ATOM 4340 O O . LEU A 1 563 ? -37.505 -6.355 25.084 1.00 93.50 563 LEU A O 1
ATOM 4344 N N . ALA A 1 564 ? -38.542 -8.344 25.270 1.00 93.75 564 ALA A N 1
ATOM 4345 C CA . ALA A 1 564 ? -39.555 -8.078 24.252 1.00 93.75 564 ALA A CA 1
ATOM 4346 C C . ALA A 1 564 ? -40.413 -6.845 24.593 1.00 93.75 564 ALA A C 1
ATOM 4348 O O . ALA A 1 564 ? -40.659 -6.010 23.724 1.00 93.75 564 ALA A O 1
ATOM 4349 N N . GLU A 1 565 ? -40.802 -6.685 25.861 1.00 94.50 565 GLU A N 1
ATOM 4350 C CA . GLU A 1 565 ? -41.538 -5.512 26.353 1.00 94.50 565 GLU A CA 1
ATOM 4351 C C . GLU A 1 565 ? -40.714 -4.214 26.280 1.00 94.50 565 GLU A C 1
ATOM 4353 O O . GLU A 1 565 ? -41.218 -3.155 25.884 1.00 94.50 565 GLU A O 1
ATOM 4358 N N . LEU A 1 566 ? -39.424 -4.278 26.626 1.00 94.50 566 LEU A N 1
ATOM 4359 C CA . LEU A 1 566 ? -38.510 -3.140 26.480 1.00 94.50 566 LEU A CA 1
ATOM 4360 C C . LEU A 1 566 ? -38.310 -2.772 25.006 1.00 94.50 566 LEU A C 1
ATOM 4362 O O . LEU A 1 566 ? -38.372 -1.593 24.657 1.00 94.50 566 LEU A O 1
ATOM 4366 N N . ASP A 1 567 ? -38.123 -3.764 24.138 1.00 94.50 567 ASP A N 1
ATOM 4367 C CA . ASP A 1 567 ? -37.948 -3.560 22.704 1.00 94.50 567 ASP A CA 1
ATOM 4368 C C . ASP A 1 567 ? -39.228 -2.991 22.064 1.00 94.50 567 ASP A C 1
ATOM 4370 O O . ASP A 1 567 ? -39.152 -2.080 21.238 1.00 94.50 567 ASP A O 1
ATOM 4374 N N . GLN A 1 568 ? -40.417 -3.437 22.490 1.00 94.38 568 GLN A N 1
ATOM 4375 C CA . GLN A 1 568 ? -41.693 -2.847 22.071 1.00 94.38 568 GLN A CA 1
ATOM 4376 C C . GLN A 1 568 ? -41.819 -1.387 22.520 1.00 94.38 568 GLN A C 1
ATOM 4378 O O . GLN A 1 568 ? -42.233 -0.537 21.731 1.00 94.38 568 GLN A O 1
ATOM 4383 N N . THR A 1 569 ? -41.406 -1.075 23.751 1.00 95.44 569 THR A N 1
ATOM 4384 C CA . THR A 1 569 ? -41.386 0.306 24.257 1.00 95.44 569 THR A CA 1
ATOM 4385 C C . THR A 1 569 ? -40.443 1.185 23.430 1.00 95.44 569 THR A C 1
ATOM 4387 O O . THR A 1 569 ? -40.799 2.304 23.059 1.00 95.44 569 THR A O 1
ATOM 4390 N N . GLY A 1 570 ? -39.269 0.662 23.065 1.00 95.38 570 GLY A N 1
ATOM 4391 C CA . GLY A 1 570 ? -38.324 1.343 22.183 1.00 95.38 570 GLY A CA 1
ATOM 4392 C C . GLY A 1 570 ? -38.874 1.585 20.773 1.00 95.38 570 GLY A C 1
ATOM 4393 O O . GLY A 1 570 ? -38.723 2.685 20.246 1.00 95.38 570 GLY A O 1
ATOM 4394 N N . ARG A 1 571 ? -39.568 0.604 20.178 1.00 95.44 571 ARG A N 1
ATOM 4395 C CA . ARG A 1 571 ? -40.240 0.771 18.874 1.00 95.44 571 ARG A CA 1
ATOM 4396 C C . ARG A 1 571 ? -41.343 1.824 18.944 1.00 95.44 571 ARG A C 1
ATOM 4398 O O . ARG A 1 571 ? -41.388 2.707 18.098 1.00 95.44 571 ARG A O 1
ATOM 4405 N N . ALA A 1 572 ? -42.172 1.791 19.987 1.00 94.50 572 ALA A N 1
ATOM 4406 C CA . ALA A 1 572 ? -43.206 2.801 20.199 1.00 94.50 572 ALA A CA 1
ATOM 4407 C C . ALA A 1 572 ? -42.609 4.210 20.370 1.00 94.50 572 ALA A C 1
ATOM 4409 O O . ALA A 1 572 ? -43.168 5.183 19.872 1.00 94.50 572 ALA A O 1
ATOM 4410 N N . PHE A 1 573 ? -41.461 4.335 21.042 1.00 95.62 573 PHE A N 1
ATOM 4411 C CA . PHE A 1 573 ? -40.742 5.605 21.168 1.00 95.62 573 PHE A CA 1
ATOM 4412 C C . PHE A 1 573 ? -40.263 6.158 19.817 1.00 95.62 573 PHE A C 1
ATOM 4414 O O . PHE A 1 573 ? -40.370 7.365 19.587 1.00 95.62 573 PHE A O 1
ATOM 4421 N N . LEU A 1 574 ? -39.746 5.294 18.938 1.00 95.88 574 LEU A N 1
ATOM 4422 C CA . LEU A 1 574 ? -39.311 5.667 17.588 1.00 95.88 574 LEU A CA 1
ATOM 4423 C C . LEU A 1 574 ? -40.500 6.047 16.696 1.00 95.88 574 LEU A C 1
ATOM 4425 O O . LEU A 1 574 ? -40.455 7.090 16.044 1.00 95.88 574 LEU A O 1
ATOM 4429 N N . ALA A 1 575 ? -41.590 5.280 16.760 1.00 94.62 575 ALA A N 1
ATOM 4430 C CA . ALA A 1 575 ? -42.824 5.548 16.025 1.00 94.62 575 ALA A CA 1
ATOM 4431 C C . ALA A 1 575 ? -43.426 6.920 16.373 1.00 94.62 575 ALA A C 1
ATOM 4433 O O . ALA A 1 575 ? -43.743 7.719 15.496 1.00 94.62 575 ALA A O 1
ATOM 4434 N N . ARG A 1 576 ? -43.455 7.283 17.668 1.00 95.00 576 ARG A N 1
ATOM 4435 C CA . ARG A 1 576 ? -43.885 8.626 18.124 1.00 95.00 576 ARG A CA 1
ATOM 4436 C C . ARG A 1 576 ? -43.056 9.780 17.544 1.00 95.00 576 ARG A C 1
ATOM 4438 O O . ARG A 1 576 ? -43.467 10.931 17.647 1.00 95.00 576 ARG A O 1
ATOM 4445 N N . ARG A 1 577 ? -41.882 9.494 16.977 1.00 94.44 577 ARG A N 1
ATOM 4446 C CA . ARG A 1 577 ? -40.960 10.460 16.362 1.00 94.44 577 ARG A CA 1
ATOM 4447 C C . ARG A 1 577 ? -40.904 10.334 14.834 1.00 94.44 577 ARG A C 1
ATOM 4449 O O . ARG A 1 577 ? -40.009 10.917 14.227 1.00 94.44 577 ARG A O 1
ATOM 4456 N N . GLY A 1 578 ? -41.833 9.590 14.227 1.00 93.38 578 GLY A N 1
ATOM 4457 C CA . GLY A 1 578 ? -41.910 9.381 12.778 1.00 93.38 578 GLY A CA 1
ATOM 4458 C C . GLY A 1 578 ? -40.800 8.484 12.226 1.00 93.38 578 GLY A C 1
ATOM 4459 O O . GLY A 1 578 ? -40.311 8.715 11.122 1.00 93.38 578 GLY A O 1
ATOM 4460 N N . ILE A 1 579 ? -40.332 7.513 13.018 1.00 94.81 579 ILE A N 1
ATOM 4461 C CA . ILE A 1 579 ? -39.308 6.539 12.623 1.00 94.81 579 ILE A CA 1
ATOM 4462 C C . ILE A 1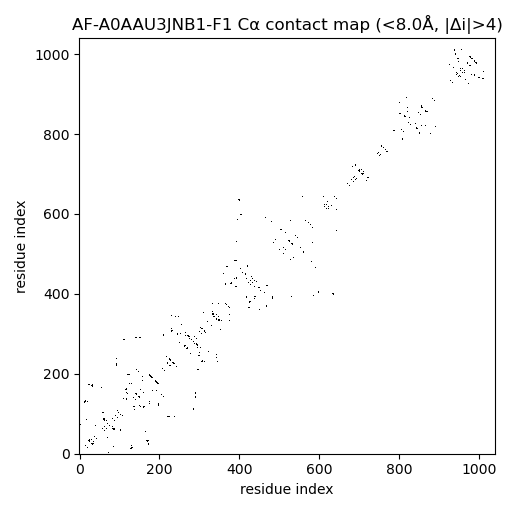 579 ? -39.914 5.133 12.723 1.00 94.81 579 ILE A C 1
ATOM 4464 O O . ILE A 1 579 ? -39.625 4.388 13.658 1.00 94.81 579 ILE A O 1
ATOM 4468 N N . ASP A 1 580 ? -40.776 4.796 11.765 1.00 90.06 580 ASP A N 1
ATOM 4469 C CA . ASP A 1 580 ? -41.512 3.521 11.737 1.00 90.06 580 ASP A CA 1
ATOM 4470 C C . ASP A 1 580 ? -40.811 2.437 10.900 1.00 90.06 580 ASP A C 1
ATOM 4472 O O . ASP A 1 580 ? -40.971 1.246 11.154 1.00 90.06 580 ASP A O 1
ATOM 4476 N N . GLU A 1 581 ? -40.006 2.849 9.916 1.00 89.31 581 GLU A N 1
ATOM 4477 C CA . GLU A 1 581 ? -39.357 1.948 8.952 1.00 89.31 581 GLU A CA 1
ATOM 4478 C C . GLU A 1 581 ? -38.016 1.379 9.447 1.00 89.31 581 GLU A C 1
ATOM 4480 O O . GLU A 1 581 ? -37.532 0.373 8.926 1.00 89.31 581 GLU A O 1
ATOM 4485 N N . GLU A 1 582 ? -37.391 2.001 10.454 1.00 93.62 582 GLU A N 1
ATOM 4486 C CA . GLU A 1 582 ? -36.108 1.528 10.977 1.00 93.62 582 GLU A CA 1
ATOM 4487 C C . GLU A 1 582 ? -36.300 0.416 12.022 1.00 93.62 582 GLU A C 1
ATOM 4489 O O . GLU A 1 582 ? -37.110 0.556 12.945 1.00 93.62 582 GLU A O 1
ATOM 4494 N N . PRO A 1 583 ? -35.481 -0.650 11.998 1.00 95.12 583 PRO A N 1
ATOM 4495 C CA . PRO A 1 583 ? -35.452 -1.605 13.090 1.00 95.12 583 PRO A CA 1
ATOM 4496 C C . PRO A 1 583 ? -34.941 -0.944 14.380 1.00 95.12 583 PRO A C 1
ATOM 4498 O O . PRO A 1 583 ? -34.240 0.075 14.381 1.00 95.12 583 PRO A O 1
ATOM 4501 N N . LEU A 1 584 ? -35.274 -1.554 15.518 1.00 93.38 584 LEU A N 1
ATOM 4502 C CA . LEU A 1 584 ? -34.844 -1.059 16.827 1.00 93.38 584 LEU A CA 1
ATOM 4503 C C . LEU A 1 584 ? -33.314 -1.070 16.958 1.00 93.38 584 LEU A C 1
ATOM 4505 O O . LEU A 1 584 ? -32.719 -0.067 17.356 1.00 93.38 584 LEU A O 1
ATOM 4509 N N . VAL A 1 585 ? -32.720 -2.210 16.603 1.00 93.00 585 VAL A N 1
ATOM 4510 C CA . VAL A 1 585 ? -31.285 -2.492 16.588 1.00 93.00 585 VAL A CA 1
ATOM 4511 C C . VAL A 1 585 ? -30.918 -3.109 15.242 1.00 93.00 585 VAL A C 1
ATOM 4513 O O . VAL A 1 585 ? -31.727 -3.796 14.622 1.00 93.00 585 VAL A O 1
ATOM 4516 N N . TRP A 1 586 ? -29.694 -2.861 14.795 1.00 94.25 586 TRP A N 1
ATOM 4517 C CA . TRP A 1 586 ? -29.119 -3.463 13.599 1.00 94.25 586 TRP A CA 1
ATOM 4518 C C . TRP A 1 586 ? -27.608 -3.572 13.783 1.00 94.25 586 TRP A C 1
ATOM 4520 O O . TRP A 1 586 ? -27.007 -2.719 14.442 1.00 94.25 586 TRP A O 1
ATOM 4530 N N . GLU A 1 587 ? -26.999 -4.599 13.202 1.00 93.00 587 GLU A N 1
ATOM 4531 C CA . GLU A 1 587 ? -25.550 -4.761 13.123 1.00 93.00 587 GLU A CA 1
ATOM 4532 C C . GLU A 1 587 ? -25.136 -5.346 11.762 1.00 93.00 587 GLU A C 1
ATOM 4534 O O . GLU A 1 587 ? -25.956 -5.988 11.101 1.00 93.00 587 GLU A O 1
ATOM 4539 N N . PRO A 1 588 ? -23.894 -5.101 11.307 1.00 95.31 588 PRO A N 1
ATOM 4540 C CA . PRO A 1 588 ? -23.428 -5.600 10.024 1.00 95.31 588 PRO A CA 1
ATOM 4541 C C . PRO A 1 588 ? -23.166 -7.113 10.057 1.00 95.31 588 PRO A C 1
ATOM 4543 O O . PRO A 1 588 ? -22.845 -7.642 11.128 1.00 95.31 588 PRO A O 1
ATOM 4546 N N . PRO A 1 589 ? -23.233 -7.780 8.886 1.00 94.06 589 PRO A N 1
ATOM 4547 C CA . PRO A 1 589 ? -23.113 -9.231 8.773 1.00 94.06 589 PRO A CA 1
ATOM 4548 C C . PRO A 1 589 ? -21.802 -9.747 9.374 1.00 94.06 589 PRO A C 1
ATOM 4550 O O . PRO A 1 589 ? -20.730 -9.159 9.179 1.00 94.06 589 PRO A O 1
ATOM 4553 N N . ALA A 1 590 ? -21.887 -10.830 10.141 1.00 88.19 590 ALA A N 1
ATOM 4554 C CA . ALA A 1 590 ? -20.754 -11.363 10.888 1.00 88.19 590 ALA A CA 1
ATOM 4555 C C . ALA A 1 590 ? -19.764 -12.141 10.017 1.00 88.19 590 ALA A C 1
ATOM 4557 O O . ALA A 1 590 ? -18.598 -12.255 10.389 1.00 88.19 590 ALA A O 1
ATOM 4558 N N . GLU A 1 591 ? -20.200 -12.581 8.838 1.00 92.19 591 GLU A N 1
ATOM 4559 C CA . GLU A 1 591 ? -19.412 -13.277 7.817 1.00 92.19 591 GLU A CA 1
ATOM 4560 C C . GLU A 1 591 ? -18.224 -12.417 7.349 1.00 92.19 591 GLU A C 1
ATOM 4562 O O . GLU A 1 591 ? -17.188 -12.916 6.912 1.00 92.19 591 GLU A O 1
ATOM 4567 N N . LEU A 1 592 ? -18.307 -11.089 7.515 1.00 93.94 592 LEU A N 1
ATOM 4568 C CA . LEU A 1 592 ? -17.183 -10.179 7.277 1.00 93.94 592 LEU A CA 1
ATOM 4569 C C . LEU A 1 592 ? -15.967 -10.486 8.174 1.00 93.94 592 LEU A C 1
ATOM 4571 O O . LEU A 1 592 ? -14.838 -10.126 7.822 1.00 93.94 592 LEU A O 1
ATOM 4575 N N . LEU A 1 593 ? -16.174 -11.150 9.315 1.00 93.75 593 LEU A N 1
ATOM 4576 C CA . LEU A 1 593 ? -15.128 -11.570 10.249 1.00 93.75 593 LEU A CA 1
ATOM 4577 C C . LEU A 1 593 ? -14.559 -12.966 9.943 1.00 93.75 593 LEU A C 1
ATOM 4579 O O . LEU A 1 593 ? -13.637 -13.400 10.638 1.00 93.75 593 LEU A O 1
ATOM 4583 N N . ASP A 1 594 ? -15.060 -13.660 8.919 1.00 91.25 594 ASP A N 1
ATOM 4584 C CA . ASP A 1 594 ? -14.642 -15.028 8.616 1.00 91.25 594 ASP A CA 1
ATOM 4585 C C . ASP A 1 594 ? -13.178 -15.107 8.166 1.00 91.25 594 ASP A C 1
ATOM 4587 O O . ASP A 1 594 ? -12.655 -14.249 7.439 1.00 91.25 594 ASP A O 1
ATOM 4591 N N . GLY A 1 595 ? -12.501 -16.164 8.622 1.00 89.69 595 GLY A N 1
ATOM 4592 C CA . GLY A 1 595 ? -11.089 -16.424 8.337 1.00 89.69 595 GLY A CA 1
ATOM 4593 C C . GLY A 1 595 ? -10.094 -15.527 9.087 1.00 89.69 595 GLY A C 1
ATOM 4594 O O . GLY A 1 595 ? -8.920 -15.537 8.730 1.00 89.69 595 GLY A O 1
ATOM 4595 N N . LEU A 1 596 ? -10.537 -14.753 10.088 1.00 93.31 596 LEU A N 1
ATOM 4596 C CA . LEU A 1 596 ? -9.684 -13.870 10.896 1.00 93.31 596 LEU A CA 1
ATOM 4597 C C . LEU A 1 596 ? -9.392 -14.461 12.286 1.00 93.31 596 LEU A C 1
ATOM 4599 O O . LEU A 1 596 ? -10.311 -14.921 12.970 1.00 93.31 596 LEU A O 1
ATOM 4603 N N . ASP A 1 597 ? -8.139 -14.375 12.743 1.00 92.62 597 ASP A N 1
ATOM 4604 C CA . ASP A 1 597 ? -7.748 -14.663 14.127 1.00 92.62 597 ASP A CA 1
ATOM 4605 C C . ASP A 1 597 ? -7.963 -13.412 14.992 1.00 92.62 597 ASP A C 1
ATOM 4607 O O . ASP A 1 597 ? -7.169 -12.469 14.995 1.00 92.62 597 ASP A O 1
ATOM 4611 N N . LEU A 1 598 ? -9.092 -13.363 15.705 1.00 90.94 598 LEU A N 1
ATOM 4612 C CA . LEU A 1 598 ? -9.495 -12.204 16.506 1.00 90.94 598 LEU A CA 1
ATOM 4613 C C . LEU A 1 598 ? -9.234 -12.421 18.007 1.00 90.94 598 LEU A C 1
ATOM 4615 O O . LEU A 1 598 ? -9.307 -13.549 18.492 1.00 90.94 598 LEU A O 1
ATOM 4619 N N . PRO A 1 599 ? -8.998 -11.347 18.793 1.00 87.12 599 PRO A N 1
ATOM 4620 C CA . PRO A 1 599 ? -8.658 -11.447 20.218 1.00 87.12 599 PRO A CA 1
ATOM 4621 C C . PRO A 1 599 ? -9.634 -12.237 21.101 1.00 87.12 599 PRO A C 1
ATOM 4623 O O . PRO A 1 599 ? -9.246 -12.713 22.176 1.00 87.12 599 PRO A O 1
ATOM 4626 N N . ARG A 1 600 ? -10.910 -12.313 20.707 1.00 85.38 600 ARG A N 1
ATOM 4627 C CA . ARG A 1 600 ? -11.963 -13.029 21.431 1.00 85.38 600 ARG A CA 1
ATOM 4628 C C . ARG A 1 600 ? -12.668 -14.030 20.531 1.00 85.38 600 ARG A C 1
ATOM 4630 O O . ARG A 1 600 ? -12.899 -13.774 19.348 1.00 85.38 600 ARG A O 1
ATOM 4637 N N . ALA A 1 601 ? -13.046 -15.144 21.153 1.00 82.25 601 ALA A N 1
ATOM 4638 C CA . ALA A 1 601 ? -13.858 -16.177 20.537 1.00 82.25 601 ALA A CA 1
ATOM 4639 C C . ALA A 1 601 ? -15.217 -15.626 20.091 1.00 82.25 601 ALA A C 1
ATOM 4641 O O . ALA A 1 601 ? -15.701 -14.614 20.603 1.00 82.25 601 ALA A O 1
ATOM 4642 N N . ASP A 1 602 ? -15.823 -16.320 19.134 1.00 84.00 602 ASP A N 1
ATOM 4643 C CA . ASP A 1 602 ? -17.145 -15.976 18.636 1.00 84.00 602 ASP A CA 1
ATOM 4644 C C . ASP A 1 602 ? -18.219 -16.160 19.718 1.00 84.00 602 ASP A C 1
ATOM 4646 O O . ASP A 1 602 ? -18.358 -17.280 20.219 1.00 84.00 602 ASP A O 1
ATOM 4650 N N . PRO A 1 603 ? -18.991 -15.115 20.077 1.00 84.31 603 PRO A N 1
ATOM 4651 C CA . PRO A 1 603 ? -20.112 -15.257 20.995 1.00 84.31 603 PRO A CA 1
ATOM 4652 C C . PRO A 1 603 ? -21.138 -16.315 20.566 1.00 84.31 603 PRO A C 1
ATOM 4654 O O . PRO A 1 603 ? -21.737 -16.935 21.437 1.00 84.31 603 PRO A O 1
ATOM 4657 N N . GLU A 1 604 ? -21.317 -16.560 19.262 1.00 80.69 604 GLU A N 1
ATOM 4658 C CA . GLU A 1 604 ? -22.268 -17.567 18.754 1.00 80.69 604 GLU A CA 1
ATOM 4659 C C . GLU A 1 604 ? -21.811 -19.014 18.965 1.00 80.69 604 GLU A C 1
ATOM 4661 O O . GLU A 1 604 ? -22.626 -19.930 18.940 1.00 80.69 604 GLU A O 1
ATOM 4666 N N . ARG A 1 605 ? -20.517 -19.241 19.220 1.00 84.75 605 ARG A N 1
ATOM 4667 C CA . ARG A 1 605 ? -19.996 -20.581 19.535 1.00 84.75 605 ARG A CA 1
ATOM 4668 C C . ARG A 1 605 ? -20.245 -20.990 20.986 1.00 84.75 605 ARG A C 1
ATOM 4670 O O . ARG A 1 605 ? -19.886 -22.101 21.368 1.00 84.75 605 ARG A O 1
ATOM 4677 N N . LEU A 1 606 ? -20.800 -20.102 21.811 1.00 87.50 606 LEU A N 1
ATOM 4678 C CA . LEU A 1 606 ? -21.127 -20.423 23.194 1.00 87.50 606 LEU A CA 1
ATOM 4679 C C . LEU A 1 606 ? -22.356 -21.323 23.265 1.00 87.50 606 LEU A C 1
ATOM 4681 O O . LEU A 1 606 ? -23.383 -21.037 22.655 1.00 87.50 606 LEU A O 1
ATOM 4685 N N . ASP A 1 607 ? -22.268 -22.368 24.087 1.00 89.56 607 ASP A N 1
ATOM 4686 C CA . ASP A 1 607 ? -23.418 -23.202 24.421 1.00 89.56 607 ASP A CA 1
ATOM 4687 C C . ASP A 1 607 ? -24.435 -22.382 25.233 1.00 89.56 607 ASP A C 1
ATOM 4689 O O . ASP A 1 607 ? -24.314 -22.186 26.449 1.00 89.56 607 ASP A O 1
ATOM 4693 N N . LEU A 1 608 ? -25.443 -21.872 24.524 1.00 91.00 608 LEU A N 1
ATOM 4694 C CA . LEU A 1 608 ? -26.552 -21.107 25.084 1.00 91.00 608 LEU A CA 1
ATOM 4695 C C . LEU A 1 608 ? -27.337 -21.913 26.125 1.00 91.00 608 LEU A C 1
ATOM 4697 O O . LEU A 1 608 ? -27.774 -21.341 27.126 1.00 91.00 608 LEU A O 1
ATOM 4701 N N . ALA A 1 609 ? -27.490 -23.226 25.934 1.00 90.31 609 ALA A N 1
ATOM 4702 C CA . ALA A 1 609 ? -28.245 -24.070 26.850 1.00 90.31 609 ALA A CA 1
ATOM 4703 C C . ALA A 1 609 ? -27.508 -24.238 28.189 1.00 90.31 609 ALA A C 1
ATOM 4705 O O . ALA A 1 609 ? -28.126 -24.056 29.246 1.00 90.31 609 ALA A O 1
ATOM 4706 N N . ASP A 1 610 ? -26.194 -24.500 28.161 1.00 91.88 610 ASP A N 1
ATOM 4707 C CA . ASP A 1 610 ? -25.363 -24.568 29.375 1.00 91.88 610 ASP A CA 1
ATOM 4708 C C . ASP A 1 610 ? -25.279 -23.197 30.067 1.00 91.88 610 ASP A C 1
ATOM 4710 O O . ASP A 1 610 ? -25.472 -23.090 31.284 1.00 91.88 610 ASP A O 1
ATOM 4714 N N . LEU A 1 611 ? -25.106 -22.112 29.300 1.00 92.19 611 LEU A N 1
ATOM 4715 C CA . LEU A 1 611 ? -25.136 -20.748 29.835 1.00 92.19 611 LEU A CA 1
ATOM 4716 C C . LEU A 1 611 ? -26.450 -20.465 30.579 1.00 92.19 611 LEU A C 1
ATOM 4718 O O . LEU A 1 611 ? -26.432 -20.056 31.745 1.00 92.19 611 LEU A O 1
ATOM 4722 N N . HIS A 1 612 ? -27.599 -20.711 29.947 1.00 93.50 612 HIS A N 1
ATOM 4723 C CA . HIS A 1 612 ? -28.914 -20.494 30.557 1.00 93.50 612 HIS A CA 1
ATOM 4724 C C . HIS A 1 612 ? -29.155 -21.401 31.765 1.00 93.50 612 HIS A C 1
ATOM 4726 O O . HIS A 1 612 ? -29.771 -20.969 32.744 1.00 93.50 612 HIS A O 1
ATOM 4732 N N . HIS A 1 613 ? -28.688 -22.652 31.737 1.00 90.50 613 HIS A N 1
ATOM 4733 C CA . HIS A 1 613 ? -28.774 -23.559 32.882 1.00 90.50 613 HIS A CA 1
ATOM 4734 C C . HIS A 1 613 ? -28.037 -22.987 34.102 1.00 90.50 613 HIS A C 1
ATOM 4736 O O . HIS A 1 613 ? -28.619 -22.870 35.184 1.00 90.50 613 HIS A O 1
ATOM 4742 N N . ARG A 1 614 ? -26.796 -22.532 33.916 1.00 90.62 614 ARG A N 1
ATOM 4743 C CA . ARG A 1 614 ? -25.950 -21.993 34.992 1.00 90.62 614 ARG A CA 1
ATOM 4744 C C . ARG A 1 614 ? -26.442 -20.667 35.552 1.00 90.62 614 ARG A C 1
ATOM 4746 O O . ARG A 1 614 ? -26.382 -20.451 36.764 1.00 90.62 614 ARG A O 1
ATOM 4753 N N . VAL A 1 615 ? -26.956 -19.790 34.687 1.00 90.00 615 VAL A N 1
ATOM 4754 C CA . VAL A 1 615 ? -27.577 -18.528 35.113 1.00 90.00 615 VAL A CA 1
ATOM 4755 C C . VAL A 1 615 ? -28.803 -18.808 35.983 1.00 90.00 615 VAL A C 1
ATOM 4757 O O . VAL A 1 615 ? -28.928 -18.224 37.059 1.00 90.00 615 VAL A O 1
ATOM 4760 N N . ARG A 1 616 ? -29.661 -19.759 35.586 1.00 86.88 616 ARG A N 1
ATOM 4761 C CA . ARG A 1 616 ? -30.834 -20.170 36.382 1.00 86.88 616 ARG A CA 1
ATOM 4762 C C . ARG A 1 616 ? -30.458 -20.865 37.691 1.00 86.88 616 ARG A C 1
ATOM 4764 O O . ARG A 1 616 ? -31.158 -20.691 38.683 1.00 86.88 616 ARG A O 1
ATOM 4771 N N . ALA A 1 617 ? -29.334 -21.579 37.721 1.00 85.62 617 ALA A N 1
ATOM 4772 C CA . ALA A 1 617 ? -28.765 -22.150 38.942 1.00 85.62 617 ALA A CA 1
ATOM 4773 C C . ALA A 1 617 ? -28.163 -21.091 39.894 1.00 85.62 617 ALA A C 1
ATOM 4775 O O . ALA A 1 617 ? -27.706 -21.431 40.983 1.00 85.62 617 ALA A O 1
ATOM 4776 N N . GLY A 1 618 ? -28.145 -19.808 39.508 1.00 83.00 618 GLY A N 1
ATOM 4777 C CA . GLY A 1 618 ? -27.644 -18.714 40.341 1.00 83.00 618 GLY A CA 1
ATOM 4778 C C . GLY A 1 618 ? -26.120 -18.687 40.484 1.00 83.00 618 GLY A C 1
ATOM 4779 O O . GLY A 1 618 ? -25.609 -18.069 41.421 1.00 83.00 618 GLY A O 1
ATOM 4780 N N . GLN A 1 619 ? -25.388 -19.343 39.576 1.00 86.38 619 GLN A N 1
ATOM 4781 C CA . GLN A 1 619 ? -23.927 -19.375 39.610 1.00 86.38 619 GLN A CA 1
ATOM 4782 C C . GLN A 1 619 ? -23.323 -17.977 39.409 1.00 86.38 619 GLN A C 1
ATOM 4784 O O . GLN A 1 619 ? -23.866 -17.116 38.713 1.00 86.38 619 GLN A O 1
ATOM 4789 N N . ALA A 1 620 ? -22.157 -17.739 40.017 1.00 86.00 620 ALA A N 1
ATOM 4790 C CA . ALA A 1 620 ? -21.467 -16.461 39.890 1.00 86.00 620 ALA A CA 1
ATOM 4791 C C . ALA A 1 620 ? -20.964 -16.240 38.444 1.00 86.00 620 ALA A C 1
ATOM 4793 O O . ALA A 1 620 ? -20.327 -17.138 37.889 1.00 86.00 620 ALA A O 1
ATOM 4794 N N . PRO A 1 621 ? -21.130 -15.038 37.854 1.00 85.88 621 PRO A N 1
ATOM 4795 C CA . PRO A 1 621 ? -20.695 -14.728 36.487 1.00 85.88 621 PRO A CA 1
ATOM 4796 C C . PRO A 1 621 ? -19.247 -15.108 36.158 1.00 85.88 621 PRO A C 1
ATOM 4798 O O . PRO A 1 621 ? -18.953 -15.565 35.059 1.00 85.88 621 PRO A O 1
ATOM 4801 N N . GLN A 1 622 ? -18.325 -14.937 37.111 1.00 86.31 622 GLN A N 1
ATOM 4802 C CA . GLN A 1 622 ? -16.917 -15.294 36.922 1.00 86.31 622 GLN A CA 1
ATOM 4803 C C . GLN A 1 622 ? -16.709 -16.807 36.803 1.00 86.31 622 GLN A C 1
ATOM 4805 O O . GLN A 1 622 ? -15.793 -17.236 36.108 1.00 86.31 622 GLN A O 1
ATOM 4810 N N . HIS A 1 623 ? -17.530 -17.605 37.488 1.00 87.19 623 HIS A N 1
ATOM 4811 C CA . HIS A 1 623 ? -17.476 -19.060 37.410 1.00 87.19 623 HIS A CA 1
ATOM 4812 C C . HIS A 1 623 ? -18.029 -19.547 36.067 1.00 87.19 623 HIS A C 1
ATOM 4814 O O . HIS A 1 623 ? -17.365 -20.325 35.390 1.00 87.19 623 HIS A O 1
ATOM 4820 N N . ILE A 1 624 ? -19.172 -18.996 35.639 1.00 89.38 624 ILE A N 1
ATOM 4821 C CA . ILE A 1 624 ? -19.770 -19.277 34.324 1.00 89.38 624 ILE A CA 1
ATOM 4822 C C . ILE A 1 624 ? -18.773 -18.953 33.202 1.00 89.38 624 ILE A C 1
ATOM 4824 O O . ILE A 1 624 ? -18.546 -19.774 32.321 1.00 89.38 624 ILE A O 1
ATOM 4828 N N . ALA A 1 625 ? -18.121 -17.787 33.278 1.00 87.25 625 ALA A N 1
ATOM 4829 C CA . ALA A 1 625 ? -17.141 -17.342 32.288 1.00 87.25 625 ALA A CA 1
ATOM 4830 C C . ALA A 1 625 ? -15.962 -18.319 32.162 1.00 87.25 625 ALA A C 1
ATOM 4832 O O . ALA A 1 625 ? -15.629 -18.740 31.060 1.00 87.25 625 ALA A O 1
ATOM 4833 N N . ARG A 1 626 ? -15.371 -18.742 33.289 1.00 87.19 626 ARG A N 1
ATOM 4834 C CA . ARG A 1 626 ? -14.272 -19.722 33.281 1.00 87.19 626 ARG A CA 1
ATOM 4835 C C . ARG A 1 626 ? -14.701 -21.073 32.720 1.00 87.19 626 ARG A C 1
ATOM 4837 O O . ARG A 1 626 ? -13.930 -21.667 31.980 1.00 87.19 626 ARG A O 1
ATOM 4844 N N . HIS A 1 627 ? -15.896 -21.540 33.075 1.00 88.00 627 HIS A N 1
ATOM 4845 C CA . HIS A 1 627 ? -16.394 -22.837 32.625 1.00 88.00 627 HIS A CA 1
ATOM 4846 C C . HIS A 1 627 ? -16.627 -22.864 31.111 1.00 88.00 627 HIS A C 1
ATOM 4848 O O . HIS A 1 627 ? -16.220 -23.801 30.439 1.00 88.00 627 HIS A O 1
ATOM 4854 N N . LEU A 1 628 ? -17.243 -21.811 30.572 1.00 86.94 628 LEU A N 1
ATOM 4855 C CA . LEU A 1 628 ? -17.536 -21.695 29.142 1.00 86.94 628 LEU A CA 1
ATOM 4856 C C . LEU A 1 628 ? -16.341 -21.192 28.312 1.00 86.94 628 LEU A C 1
ATOM 4858 O O . LEU A 1 628 ? -16.499 -20.915 27.128 1.00 86.94 628 LEU A O 1
ATOM 4862 N N . GLY A 1 629 ? -15.163 -21.005 28.921 1.00 83.00 629 GLY A N 1
ATOM 4863 C CA . GLY A 1 629 ? -13.987 -20.464 28.230 1.00 83.00 629 GLY A CA 1
ATOM 4864 C C . GLY A 1 629 ? -14.178 -19.039 27.687 1.00 83.00 629 GLY A C 1
ATOM 4865 O O . GLY A 1 629 ? -13.481 -18.633 26.761 1.00 83.00 629 GLY A O 1
ATOM 4866 N N . ALA A 1 630 ? -15.113 -18.272 28.252 1.00 84.69 630 ALA A N 1
ATOM 4867 C CA . ALA A 1 630 ? -15.480 -16.931 27.808 1.00 84.69 630 ALA A CA 1
ATOM 4868 C C . ALA A 1 630 ? -15.085 -15.860 28.828 1.00 84.69 630 ALA A C 1
ATOM 4870 O O . ALA A 1 630 ? -14.736 -16.137 29.976 1.00 84.69 630 ALA A O 1
ATOM 4871 N N . ASP A 1 631 ? -15.176 -14.592 28.433 1.00 82.00 631 ASP A N 1
ATOM 4872 C CA . ASP A 1 631 ? -15.008 -13.478 29.356 1.00 82.00 631 ASP A CA 1
ATOM 4873 C C . ASP A 1 631 ? -16.371 -12.913 29.829 1.00 82.00 631 ASP A C 1
ATOM 4875 O O . ASP A 1 631 ? -17.379 -12.998 29.120 1.00 82.00 631 ASP A O 1
ATOM 4879 N N . PRO A 1 632 ? -16.443 -12.276 31.016 1.00 83.56 632 PRO A N 1
ATOM 4880 C CA . PRO A 1 632 ? -17.702 -11.742 31.544 1.00 83.56 632 PRO A CA 1
ATOM 4881 C C . PRO A 1 632 ? -18.376 -10.653 30.690 1.00 83.56 632 PRO A C 1
ATOM 4883 O O . PRO A 1 632 ? -19.534 -10.318 30.943 1.00 83.56 632 PRO A O 1
ATOM 4886 N N . ARG A 1 633 ? -17.679 -10.010 29.743 1.00 80.88 633 ARG A N 1
ATOM 4887 C CA . ARG A 1 633 ? -18.278 -9.067 28.783 1.00 80.88 633 ARG A CA 1
ATOM 4888 C C . ARG A 1 633 ? -19.006 -9.817 27.681 1.00 80.88 633 ARG A C 1
ATOM 4890 O O . ARG A 1 633 ? -20.158 -9.475 27.445 1.00 80.88 633 ARG A O 1
ATOM 4897 N N . THR A 1 634 ? -18.390 -10.854 27.120 1.00 85.56 634 THR A N 1
ATOM 4898 C CA . THR A 1 634 ? -19.044 -11.738 26.150 1.00 85.56 634 THR A CA 1
ATOM 4899 C C . THR A 1 634 ? -20.309 -12.355 26.743 1.00 85.56 634 THR A C 1
ATOM 4901 O O . THR A 1 634 ? -21.368 -12.251 26.136 1.00 85.56 634 THR A O 1
ATOM 4904 N N . LEU A 1 635 ? -20.265 -12.855 27.986 1.00 88.75 635 LEU A N 1
ATOM 4905 C CA . LEU A 1 635 ? -21.475 -13.371 28.646 1.00 88.75 635 LEU A CA 1
ATOM 4906 C C . LEU A 1 635 ? -22.580 -12.317 28.802 1.00 88.75 635 LEU A C 1
ATOM 4908 O O . LEU A 1 635 ? -23.749 -12.611 28.586 1.00 88.75 635 LEU A O 1
ATOM 4912 N N . ARG A 1 636 ? -22.229 -11.079 29.186 1.00 88.50 636 ARG A N 1
ATOM 4913 C CA . ARG A 1 636 ? -23.210 -9.985 29.310 1.00 88.50 636 ARG A CA 1
ATOM 4914 C C . ARG A 1 636 ? -23.824 -9.621 27.963 1.00 88.50 636 ARG A C 1
ATOM 4916 O O . ARG A 1 636 ? -25.012 -9.333 27.934 1.00 88.50 636 ARG A O 1
ATOM 4923 N N . PHE A 1 637 ? -23.028 -9.616 26.894 1.00 87.56 637 PHE A N 1
ATOM 4924 C CA . PHE A 1 637 ? -23.512 -9.399 25.533 1.00 87.56 637 PHE A CA 1
ATOM 4925 C C . PHE A 1 637 ? -24.499 -10.501 25.131 1.00 87.56 637 PHE A C 1
ATOM 4927 O O . PHE A 1 637 ? -25.657 -10.192 24.869 1.00 87.56 637 PHE A O 1
ATOM 4934 N N . VAL A 1 638 ? -24.091 -11.773 25.217 1.00 90.44 638 VAL A N 1
ATOM 4935 C CA . VAL A 1 638 ? -24.948 -12.916 24.859 1.00 90.44 638 VAL A CA 1
ATOM 4936 C C . VAL A 1 638 ? -26.240 -12.925 25.671 1.00 90.44 638 VAL A C 1
ATOM 4938 O O . VAL A 1 638 ? -27.300 -13.120 25.103 1.00 90.44 638 VAL A O 1
ATOM 4941 N N . LEU A 1 639 ? -26.194 -12.646 26.977 1.00 91.69 639 LEU A N 1
ATOM 4942 C CA . LEU A 1 639 ? -27.400 -12.588 27.819 1.00 91.69 639 LEU A CA 1
ATOM 4943 C C . LEU A 1 639 ? -28.275 -11.349 27.579 1.00 91.69 639 LEU A C 1
ATOM 4945 O O . LEU A 1 639 ? -29.427 -11.334 28.001 1.00 91.69 639 LEU A O 1
ATOM 4949 N N . THR A 1 640 ? -27.738 -10.304 26.949 1.00 90.19 640 THR A N 1
ATOM 4950 C CA . THR A 1 640 ? -28.533 -9.138 26.540 1.00 90.19 640 THR A CA 1
ATOM 4951 C C . THR A 1 640 ? -29.307 -9.432 25.256 1.00 90.19 640 THR A C 1
ATOM 4953 O O . THR A 1 640 ? -30.444 -8.993 25.150 1.00 90.19 640 THR A O 1
ATOM 4956 N N . GLU A 1 641 ? -28.725 -10.189 24.320 1.00 88.69 641 GLU A N 1
ATOM 4957 C CA . GLU A 1 641 ? -29.386 -10.586 23.063 1.00 88.69 641 GLU A CA 1
ATOM 4958 C C . GLU A 1 641 ? -30.256 -11.845 23.218 1.00 88.69 641 GLU A C 1
ATOM 4960 O O . GLU A 1 641 ? -31.347 -11.938 22.660 1.00 88.69 641 GLU A O 1
ATOM 4965 N N . HIS A 1 642 ? -29.810 -12.802 24.033 1.00 91.06 642 HIS A N 1
ATOM 4966 C CA . HIS A 1 642 ? -30.473 -14.081 24.293 1.00 91.06 642 HIS A CA 1
ATOM 4967 C C . HIS A 1 642 ? -30.609 -14.330 25.805 1.00 91.06 642 HIS A C 1
ATOM 4969 O O . HIS A 1 642 ? -29.853 -15.121 26.391 1.00 91.06 642 HIS A O 1
ATOM 4975 N N . PRO A 1 643 ? -31.565 -13.657 26.471 1.00 92.06 643 PRO A N 1
ATOM 4976 C CA . PRO A 1 643 ? -31.755 -13.768 27.912 1.00 92.06 643 PRO A CA 1
ATOM 4977 C C . PRO A 1 643 ? -32.150 -15.179 28.344 1.00 92.06 643 PRO A C 1
ATOM 4979 O O . PRO A 1 643 ? -32.834 -15.900 27.616 1.00 92.06 643 PRO A O 1
ATOM 4982 N N . ALA A 1 644 ? -31.770 -15.566 29.563 1.00 90.19 644 ALA A N 1
ATOM 4983 C CA . ALA A 1 644 ? -32.168 -16.857 30.109 1.00 90.19 644 ALA A CA 1
ATOM 4984 C C . ALA A 1 644 ? -33.689 -16.877 30.383 1.00 90.19 644 ALA A C 1
ATOM 4986 O O . ALA A 1 644 ? -34.202 -15.938 31.000 1.00 90.19 644 ALA A O 1
ATOM 4987 N N . PRO A 1 645 ? -34.421 -17.937 29.990 1.00 85.12 645 PRO A N 1
ATOM 4988 C CA . PRO A 1 645 ? -35.844 -18.058 30.293 1.00 85.12 645 PRO A CA 1
ATOM 4989 C C . PRO A 1 645 ? -36.109 -17.994 31.801 1.00 85.12 645 PRO A C 1
ATOM 4991 O O . PRO A 1 645 ? -35.346 -18.554 32.597 1.00 85.12 645 PRO A O 1
ATOM 4994 N N . GLY A 1 646 ? -37.210 -17.349 32.195 1.00 71.88 646 GLY A N 1
ATOM 4995 C CA . GLY A 1 646 ? -37.618 -17.274 33.598 1.00 71.88 646 GLY A CA 1
ATOM 4996 C C . GLY A 1 646 ? -37.844 -18.661 34.229 1.00 71.88 646 GLY A C 1
ATOM 4997 O O . GLY A 1 646 ? -38.067 -19.652 33.523 1.00 71.88 646 GLY A O 1
ATOM 4998 N N . PRO A 1 647 ? -37.787 -18.784 35.568 1.00 60.50 647 PRO A N 1
ATOM 4999 C CA . PRO A 1 647 ? -38.144 -20.031 36.236 1.00 60.50 647 PRO A CA 1
ATOM 5000 C C . PRO A 1 647 ? -39.611 -20.383 35.933 1.00 60.50 647 PRO A C 1
ATOM 5002 O O . PRO A 1 647 ? -40.510 -19.592 36.210 1.00 60.50 647 PRO A O 1
ATOM 5005 N N . ARG A 1 648 ? -39.858 -21.570 35.353 1.00 45.69 648 ARG A N 1
ATOM 5006 C CA . ARG A 1 648 ? -41.215 -22.067 35.057 1.00 45.69 648 ARG A CA 1
ATOM 5007 C C . ARG A 1 648 ? -42.053 -22.079 36.341 1.00 45.69 648 ARG A C 1
ATOM 5009 O O . ARG A 1 648 ? -41.659 -22.713 37.320 1.00 45.69 648 ARG A O 1
ATOM 5016 N N . ALA A 1 649 ? -43.218 -21.430 36.321 1.00 41.53 649 ALA A N 1
ATOM 5017 C CA . ALA A 1 649 ? -44.209 -21.577 37.381 1.00 41.53 649 ALA A CA 1
ATOM 5018 C C . ALA A 1 649 ? -44.638 -23.059 37.486 1.00 41.53 649 ALA A C 1
ATOM 5020 O O . ALA A 1 649 ? -44.882 -23.693 36.452 1.00 41.53 649 ALA A O 1
ATOM 5021 N N . PRO A 1 650 ? -44.717 -23.649 38.692 1.00 36.47 650 PRO A N 1
ATOM 5022 C CA . PRO A 1 650 ? -45.223 -25.008 38.846 1.00 36.47 650 PRO A CA 1
ATOM 5023 C C . PRO A 1 650 ? -46.693 -25.073 38.400 1.00 36.47 650 PRO A C 1
ATOM 5025 O O . PRO A 1 650 ? -47.494 -24.208 38.754 1.00 36.47 650 PRO A O 1
ATOM 5028 N N . LYS A 1 651 ? -47.044 -26.097 37.608 1.00 30.92 651 LYS A N 1
ATOM 5029 C CA . LYS A 1 651 ? -48.413 -26.333 37.116 1.00 30.92 651 LYS A CA 1
ATOM 5030 C C . LYS A 1 651 ? -49.414 -26.352 38.287 1.00 30.92 651 LYS A C 1
ATOM 5032 O O . LYS A 1 651 ? -49.136 -27.018 39.288 1.00 30.92 651 LYS A O 1
ATOM 5037 N N . PRO A 1 652 ? -50.586 -25.702 38.172 1.00 35.38 652 PRO A N 1
ATOM 5038 C CA . PRO A 1 652 ? -51.611 -25.781 39.204 1.00 35.38 652 PRO A CA 1
ATOM 5039 C C . PRO A 1 652 ? -52.190 -27.201 39.229 1.00 35.38 652 PRO A C 1
ATOM 5041 O O . PRO A 1 652 ? -52.763 -27.665 38.245 1.00 35.38 652 PRO A O 1
ATOM 5044 N N . ARG A 1 653 ? -52.035 -27.915 40.352 1.00 36.03 653 ARG A N 1
ATOM 5045 C CA . ARG A 1 653 ? -52.834 -29.119 40.620 1.00 36.03 653 ARG A CA 1
ATOM 5046 C C . ARG A 1 653 ? -54.214 -28.661 41.086 1.00 36.03 653 ARG A C 1
ATOM 5048 O O . ARG A 1 653 ? -54.336 -27.879 42.024 1.00 36.03 653 ARG A O 1
ATOM 5055 N N . SER A 1 654 ? -55.225 -29.135 40.372 1.00 35.88 654 SER A N 1
ATOM 5056 C CA . SER A 1 654 ? -56.657 -28.937 40.587 1.00 35.88 654 SER A CA 1
ATOM 5057 C C . SER A 1 654 ? -57.089 -29.142 42.044 1.00 35.88 654 SER A C 1
ATOM 5059 O O . SER A 1 654 ? -56.873 -30.213 42.609 1.00 35.88 654 SER A O 1
ATOM 5061 N N . GLY A 1 655 ? -57.769 -28.150 42.622 1.00 31.83 655 GLY A N 1
ATOM 5062 C CA . GLY A 1 655 ? -58.435 -28.254 43.921 1.00 31.83 655 GLY A CA 1
ATOM 5063 C C . GLY A 1 655 ? -59.175 -26.961 44.271 1.00 31.83 655 GLY A C 1
ATOM 5064 O O . GLY A 1 655 ? -58.555 -25.913 44.386 1.00 31.83 655 GLY A O 1
ATOM 5065 N N . ARG A 1 656 ? -60.505 -27.063 44.378 1.00 33.47 656 ARG A N 1
ATOM 5066 C CA . ARG A 1 656 ? -61.547 -26.022 44.528 1.00 33.47 656 ARG A CA 1
ATOM 5067 C C . ARG A 1 656 ? -61.205 -24.756 45.352 1.00 33.47 656 ARG A C 1
ATOM 5069 O O . ARG A 1 656 ? -60.512 -24.845 46.365 1.00 33.47 656 ARG A O 1
ATOM 5076 N N . PRO A 1 657 ? -61.812 -23.599 45.011 1.00 35.75 657 PRO A N 1
ATOM 5077 C CA . PRO A 1 657 ? -61.642 -22.349 45.745 1.00 35.75 657 PRO A CA 1
ATOM 5078 C C . PRO A 1 657 ? -62.459 -22.344 47.050 1.00 35.75 657 PRO A C 1
ATOM 5080 O O . PRO A 1 657 ? -63.626 -22.730 47.065 1.00 35.75 657 PRO A O 1
ATOM 5083 N N . LYS A 1 658 ? -61.866 -21.854 48.148 1.00 32.62 658 LYS A N 1
ATOM 5084 C CA . LYS A 1 658 ? -62.606 -21.371 49.328 1.00 32.62 658 LYS A CA 1
ATOM 5085 C C . LYS A 1 658 ? -62.397 -19.858 49.469 1.00 32.62 658 LYS A C 1
ATOM 5087 O O . LYS A 1 658 ? -61.262 -19.404 49.310 1.00 32.62 658 LYS A O 1
ATOM 5092 N N . PRO A 1 659 ? -63.444 -19.079 49.791 1.00 41.53 659 PRO A N 1
ATOM 5093 C CA . PRO A 1 659 ? -63.348 -17.632 49.893 1.00 41.53 659 PRO A CA 1
ATOM 5094 C C . PRO A 1 659 ? -62.736 -17.247 51.244 1.00 41.53 659 PRO A C 1
ATOM 5096 O O . PRO A 1 659 ? -63.129 -17.774 52.286 1.00 41.53 659 PRO A O 1
ATOM 5099 N N . ARG A 1 660 ? -61.788 -16.305 51.253 1.00 31.91 660 ARG A N 1
ATOM 5100 C CA . ARG A 1 660 ? -61.394 -15.601 52.478 1.00 31.91 660 ARG A CA 1
ATOM 5101 C C . ARG A 1 660 ? -61.270 -14.103 52.220 1.00 31.91 660 ARG A C 1
ATOM 5103 O O . ARG A 1 660 ? -60.462 -13.653 51.417 1.00 31.91 660 ARG A O 1
ATOM 5110 N N . GLN A 1 661 ? -62.125 -13.393 52.944 1.00 31.98 661 GLN A N 1
ATOM 5111 C CA . GLN A 1 661 ? -62.215 -11.953 53.151 1.00 31.98 661 GLN A CA 1
ATOM 5112 C C . GLN A 1 661 ? -60.895 -11.294 53.606 1.00 31.98 661 GLN A C 1
ATOM 5114 O O . GLN A 1 661 ? -59.978 -11.983 54.068 1.00 31.98 661 GLN A O 1
ATOM 5119 N N . PRO A 1 662 ? -60.800 -9.953 53.504 1.00 36.38 662 PRO A N 1
ATOM 5120 C CA . PRO A 1 662 ? -59.550 -9.221 53.641 1.00 36.38 662 PRO A CA 1
ATOM 5121 C C . PRO A 1 662 ? -59.135 -9.097 55.109 1.00 36.38 662 PRO A C 1
ATOM 5123 O O . PRO A 1 662 ? -59.901 -8.637 55.954 1.00 36.38 662 PRO A O 1
ATOM 5126 N N . ARG A 1 663 ? -57.880 -9.441 55.415 1.00 31.45 663 ARG A N 1
ATOM 5127 C CA . ARG A 1 663 ? -57.231 -9.043 56.669 1.00 31.45 663 ARG A CA 1
ATOM 5128 C C . ARG A 1 663 ? -56.115 -8.049 56.381 1.00 31.45 663 ARG A C 1
ATOM 5130 O O . ARG A 1 663 ? -55.135 -8.360 55.710 1.00 31.45 663 ARG A O 1
ATOM 5137 N N . LYS A 1 664 ? -56.315 -6.843 56.912 1.00 31.09 664 LYS A N 1
ATOM 5138 C CA . LYS A 1 664 ? -55.317 -5.789 57.073 1.00 31.09 664 LYS A CA 1
ATOM 5139 C C . LYS A 1 664 ? -54.122 -6.314 57.874 1.00 31.09 664 LYS A C 1
ATOM 5141 O O . LYS A 1 664 ? -54.303 -7.042 58.844 1.00 31.09 664 LYS A O 1
ATOM 5146 N N . GLY A 1 665 ? -52.936 -5.850 57.484 1.00 35.41 665 GLY A N 1
ATOM 5147 C CA . GLY A 1 665 ? -51.749 -5.759 58.330 1.00 35.41 665 GLY A CA 1
ATOM 5148 C C . GLY A 1 665 ? -51.124 -7.084 58.748 1.00 35.41 665 GLY A C 1
ATOM 5149 O O . GLY A 1 665 ? -51.463 -7.631 59.788 1.00 35.41 665 GLY A O 1
ATOM 5150 N N . THR A 1 666 ? -50.118 -7.551 58.008 1.00 28.69 666 THR A N 1
ATOM 5151 C CA . THR A 1 666 ? -48.912 -8.130 58.621 1.00 28.69 666 THR A CA 1
ATOM 5152 C C . THR A 1 666 ? -47.787 -8.267 57.599 1.00 28.69 666 THR A C 1
ATOM 5154 O O . THR A 1 666 ? -47.991 -8.527 56.418 1.00 28.69 666 THR A O 1
ATOM 5157 N N . SER A 1 667 ? -46.593 -8.006 58.107 1.00 31.94 667 SER A N 1
ATOM 5158 C CA . SER A 1 667 ? -45.275 -8.029 57.491 1.00 31.94 667 SER A CA 1
ATOM 5159 C C . SER A 1 667 ? -45.035 -9.076 56.395 1.00 31.94 667 SER A C 1
ATOM 5161 O O . SER A 1 667 ? -45.321 -10.263 56.526 1.00 31.94 667 SER A O 1
ATOM 5163 N N . SER A 1 668 ? -44.362 -8.597 55.344 1.00 32.81 668 SER A N 1
ATOM 5164 C CA . SER A 1 668 ? -43.474 -9.346 54.452 1.00 32.81 668 SER A CA 1
ATOM 5165 C C . SER A 1 668 ? -42.921 -10.629 55.095 1.00 32.81 668 SER A C 1
ATOM 5167 O O . SER A 1 668 ? -42.097 -10.581 56.016 1.00 32.81 668 SER A O 1
ATOM 5169 N N . ARG A 1 669 ? -43.358 -11.787 54.581 1.00 32.81 669 ARG A N 1
ATOM 5170 C CA . ARG A 1 669 ? -42.678 -13.073 54.777 1.00 32.81 669 ARG A CA 1
ATOM 5171 C C . ARG A 1 669 ? -41.261 -12.934 54.219 1.00 32.81 669 ARG A C 1
ATOM 5173 O O . ARG A 1 669 ? -41.050 -12.997 53.010 1.00 32.81 669 ARG A O 1
ATOM 5180 N N . ARG A 1 670 ? -40.286 -12.729 55.106 1.00 36.59 670 ARG A N 1
ATOM 5181 C CA . ARG A 1 670 ? -38.862 -12.757 54.761 1.00 36.59 670 ARG A CA 1
ATOM 5182 C C . ARG A 1 670 ? -38.507 -14.163 54.270 1.00 36.59 670 ARG A C 1
ATOM 5184 O O . ARG A 1 670 ? -38.718 -15.133 54.996 1.00 36.59 670 ARG A O 1
ATOM 5191 N N . LEU A 1 671 ? -37.934 -14.269 53.069 1.00 35.97 671 LEU A N 1
ATOM 5192 C CA . LEU A 1 671 ? -37.100 -15.421 52.716 1.00 35.97 671 LEU A CA 1
ATOM 5193 C C . LEU A 1 671 ? -35.992 -15.573 53.781 1.00 35.97 671 LEU A C 1
ATOM 5195 O O . LEU A 1 671 ? -35.543 -14.551 54.315 1.00 35.97 671 LEU A O 1
ATOM 5199 N N . PRO A 1 672 ? -35.517 -16.795 54.090 1.00 43.03 672 PRO A N 1
ATOM 5200 C CA . PRO A 1 672 ? -34.435 -16.974 55.048 1.00 43.03 672 PRO A CA 1
ATOM 5201 C C . PRO A 1 672 ? -33.212 -16.161 54.617 1.00 43.03 672 PRO A C 1
ATOM 5203 O O . PRO A 1 672 ? -32.765 -16.238 53.472 1.00 43.03 672 PRO A O 1
ATOM 5206 N N . THR A 1 673 ? -32.678 -15.352 55.529 1.00 58.12 673 THR A N 1
ATOM 5207 C CA . THR A 1 673 ? -31.490 -14.535 55.235 1.00 58.12 673 THR A CA 1
ATOM 5208 C C . THR A 1 673 ? -30.321 -15.492 54.985 1.00 58.12 673 THR A C 1
ATOM 5210 O O . THR A 1 673 ? -30.235 -16.513 55.660 1.00 58.12 673 THR A O 1
ATOM 5213 N N . ALA A 1 674 ? -29.388 -15.189 54.077 1.00 57.19 674 ALA A N 1
ATOM 5214 C CA . ALA A 1 674 ? -28.241 -16.066 53.784 1.00 57.19 674 ALA A CA 1
ATOM 5215 C C . ALA A 1 674 ? -27.467 -16.519 55.051 1.00 57.19 674 ALA A C 1
ATOM 5217 O O . ALA A 1 674 ? -26.882 -17.597 55.078 1.00 57.19 674 ALA A O 1
ATOM 5218 N N . LEU A 1 675 ? -27.514 -15.729 56.133 1.00 62.84 675 LEU A N 1
ATOM 5219 C CA . LEU A 1 675 ? -26.962 -16.068 57.450 1.00 62.84 675 LEU A CA 1
ATOM 5220 C C . LEU A 1 675 ? -27.718 -17.202 58.179 1.00 62.84 675 LEU A C 1
ATOM 5222 O O . LEU A 1 675 ? -27.091 -17.993 58.867 1.00 62.84 675 LEU A O 1
ATOM 5226 N N . GLN A 1 676 ? -29.040 -17.329 58.015 1.00 65.88 676 GLN A N 1
ATOM 5227 C CA . GLN A 1 676 ? -29.829 -18.436 58.584 1.00 65.88 676 GLN A CA 1
ATOM 5228 C C . GLN A 1 676 ? -29.544 -19.769 57.884 1.00 65.88 676 GLN A C 1
ATOM 5230 O O . GLN A 1 676 ? -29.569 -20.810 58.532 1.00 65.88 676 GLN A O 1
ATOM 5235 N N . ILE A 1 677 ? -29.248 -19.736 56.579 1.00 67.56 677 ILE A N 1
ATOM 5236 C CA . ILE A 1 677 ? -28.793 -20.918 55.830 1.00 67.56 677 ILE A CA 1
ATOM 5237 C C . ILE A 1 677 ? -27.403 -21.329 56.329 1.00 67.56 677 ILE A C 1
ATOM 5239 O O . ILE A 1 677 ? -27.200 -22.492 56.667 1.00 67.56 677 ILE A O 1
ATOM 5243 N N . ALA A 1 678 ? -26.491 -20.362 56.488 1.00 72.19 678 ALA A N 1
ATOM 5244 C CA . ALA A 1 678 ? -25.168 -20.601 57.062 1.00 72.19 678 ALA A CA 1
ATOM 5245 C C . ALA A 1 678 ? -25.245 -21.171 58.495 1.00 72.19 678 ALA A C 1
ATOM 5247 O O . ALA A 1 678 ? -24.542 -22.126 58.797 1.00 72.19 678 ALA A O 1
ATOM 5248 N N . ARG A 1 679 ? -26.159 -20.670 59.344 1.00 77.31 679 ARG A N 1
ATOM 5249 C CA . ARG A 1 679 ? -26.386 -21.160 60.722 1.00 77.31 679 ARG A CA 1
ATOM 5250 C C . ARG A 1 679 ? -26.847 -22.621 60.780 1.00 77.31 679 ARG A C 1
ATOM 5252 O O . ARG A 1 679 ? -26.553 -23.314 61.743 1.00 77.31 679 ARG A O 1
ATOM 5259 N N . LYS A 1 680 ? -27.602 -23.078 59.774 1.00 77.62 680 LYS A N 1
ATOM 5260 C CA . LYS A 1 680 ? -28.052 -24.477 59.674 1.00 77.62 680 LYS A CA 1
ATOM 5261 C C . LYS A 1 680 ? -26.962 -25.409 59.146 1.00 77.62 680 LYS A C 1
ATOM 5263 O O . LYS A 1 680 ? -26.948 -26.574 59.514 1.00 77.62 680 LYS A O 1
ATOM 5268 N N . GLN A 1 681 ? -26.091 -24.913 58.267 1.00 75.88 681 GLN A N 1
ATOM 5269 C CA . GLN A 1 681 ? -25.010 -25.705 57.668 1.00 75.88 681 GLN A CA 1
ATOM 5270 C C . GLN A 1 681 ? -23.743 -25.759 58.535 1.00 75.88 681 GLN A C 1
ATOM 5272 O O . GLN A 1 681 ? -22.977 -26.712 58.427 1.00 75.88 681 GLN A O 1
ATOM 5277 N N . LEU A 1 682 ? -23.524 -24.747 59.380 1.00 82.62 682 LEU A N 1
ATOM 5278 C CA . LEU A 1 682 ? -22.415 -24.648 60.329 1.00 82.62 682 LEU A CA 1
ATOM 5279 C C . LEU A 1 682 ? -22.957 -24.338 61.735 1.00 82.62 682 LEU A C 1
ATOM 5281 O O . LEU A 1 682 ? -22.873 -23.189 62.173 1.00 82.62 682 LEU A O 1
ATOM 5285 N N . PRO A 1 683 ? -23.545 -25.326 62.433 1.00 83.44 683 PRO A N 1
ATOM 5286 C CA . PRO A 1 683 ? -23.822 -25.205 63.861 1.00 83.44 683 PRO A CA 1
ATOM 5287 C C . PRO A 1 683 ? -22.512 -25.107 64.669 1.00 83.44 683 PRO A C 1
ATOM 5289 O O . PRO A 1 683 ? -21.420 -25.353 64.148 1.00 83.44 683 PRO A O 1
ATOM 5292 N N . ARG A 1 684 ? -22.612 -24.650 65.925 1.00 81.38 684 ARG A N 1
ATOM 5293 C CA . ARG A 1 684 ? -21.459 -24.232 66.747 1.00 81.38 684 ARG A CA 1
ATOM 5294 C C . ARG A 1 684 ? -20.406 -25.331 66.902 1.00 81.38 684 ARG A C 1
ATOM 5296 O O . ARG A 1 684 ? -19.235 -25.050 66.705 1.00 81.38 684 ARG A O 1
ATOM 5303 N N . ASP A 1 685 ? -20.842 -26.545 67.197 1.00 78.69 685 ASP A N 1
ATOM 5304 C CA . ASP A 1 685 ? -20.049 -27.770 67.329 1.00 78.69 685 ASP A CA 1
ATOM 5305 C C . ASP A 1 685 ? -19.262 -28.111 66.053 1.00 78.69 685 ASP A C 1
ATOM 5307 O O . ASP A 1 685 ? -18.055 -28.335 66.097 1.00 78.69 685 ASP A O 1
ATOM 5311 N N . VAL A 1 686 ? -19.920 -28.061 64.893 1.00 81.75 686 VAL A N 1
ATOM 5312 C CA . VAL A 1 686 ? -19.285 -28.349 63.597 1.00 81.75 686 VAL A CA 1
ATOM 5313 C C . VAL A 1 686 ? -18.287 -27.258 63.216 1.00 81.75 686 VAL A C 1
ATOM 5315 O O . VAL A 1 686 ? -17.222 -27.547 62.667 1.00 81.75 686 VAL A O 1
ATOM 5318 N N . LEU A 1 687 ? -18.616 -25.991 63.488 1.00 82.94 687 LEU A N 1
ATOM 5319 C CA . LEU A 1 687 ? -17.698 -24.888 63.227 1.00 82.94 687 LEU A CA 1
ATOM 5320 C C . LEU A 1 687 ? -16.503 -24.926 64.183 1.00 82.94 687 LEU A C 1
ATOM 5322 O O . LEU A 1 687 ? -15.389 -24.684 63.737 1.00 82.94 687 LEU A O 1
ATOM 5326 N N . GLU A 1 688 ? -16.709 -25.265 65.452 1.00 78.69 688 GLU A N 1
ATOM 5327 C CA . GLU A 1 688 ? -15.650 -25.450 66.446 1.00 78.69 688 GLU A CA 1
ATOM 5328 C C . GLU A 1 688 ? -14.713 -26.598 66.055 1.00 78.69 688 GLU A C 1
ATOM 5330 O O . GLU A 1 688 ? -13.499 -26.413 66.037 1.00 78.69 688 GLU A O 1
ATOM 5335 N N . GLU A 1 689 ? -15.238 -27.737 65.601 1.00 78.19 689 GLU A N 1
ATOM 5336 C CA . GLU A 1 689 ? -14.383 -28.831 65.144 1.00 78.19 689 GLU A CA 1
ATOM 5337 C C . GLU A 1 689 ? -13.575 -28.457 63.891 1.00 78.19 689 GLU A C 1
ATOM 5339 O O . GLU A 1 689 ? -12.366 -28.680 63.838 1.00 78.19 689 GLU A O 1
ATOM 5344 N N . LEU A 1 690 ? -14.208 -27.849 62.883 1.00 79.38 690 LEU A N 1
ATOM 5345 C CA . LEU A 1 690 ? -13.527 -27.489 61.636 1.00 79.38 690 LEU A CA 1
ATOM 5346 C C . LEU A 1 690 ? -12.527 -26.336 61.812 1.00 79.38 690 LEU A C 1
ATOM 5348 O O . LEU A 1 690 ? -11.478 -26.333 61.168 1.00 79.38 690 LEU A O 1
ATOM 5352 N N . TYR A 1 691 ? -12.843 -25.358 62.663 1.00 79.12 691 TYR A N 1
ATOM 5353 C CA . TYR A 1 691 ? -12.061 -24.131 62.827 1.00 79.12 691 TYR A CA 1
ATOM 5354 C C . TYR A 1 691 ? -11.061 -24.194 63.988 1.00 79.12 691 TYR A C 1
ATOM 5356 O O . TYR A 1 691 ? -9.917 -23.771 63.826 1.00 79.12 691 TYR A O 1
ATOM 5364 N N . VAL A 1 692 ? -11.469 -24.717 65.148 1.00 70.38 692 VAL A N 1
ATOM 5365 C CA . VAL A 1 692 ? -10.640 -24.772 66.364 1.00 70.38 692 VAL A CA 1
ATOM 5366 C C . VAL A 1 692 ? -9.832 -26.069 66.409 1.00 70.38 692 VAL A C 1
ATOM 5368 O O . VAL A 1 692 ? -8.617 -25.999 66.565 1.00 70.38 692 VAL A O 1
ATOM 5371 N N . ASN A 1 693 ? -10.462 -27.230 66.189 1.00 68.75 693 ASN A N 1
ATOM 5372 C CA . ASN A 1 693 ? -9.788 -28.530 66.353 1.00 68.75 693 ASN A CA 1
ATOM 5373 C C . ASN A 1 693 ? -8.989 -28.963 65.115 1.00 68.75 693 ASN A C 1
ATOM 5375 O O . ASN A 1 693 ? -7.894 -29.503 65.238 1.00 68.75 693 ASN A O 1
ATOM 5379 N N . ARG A 1 694 ? -9.523 -28.728 63.910 1.00 72.31 694 ARG A N 1
ATOM 5380 C CA . ARG A 1 694 ? -8.876 -29.088 62.632 1.00 72.31 694 ARG A CA 1
ATOM 5381 C C . ARG A 1 694 ? -8.118 -27.931 61.974 1.00 72.31 694 ARG A C 1
ATOM 5383 O O . ARG A 1 694 ? -7.549 -28.116 60.903 1.00 72.31 694 ARG A O 1
ATOM 5390 N N . HIS A 1 695 ? -8.112 -26.750 62.597 1.00 66.94 695 HIS A N 1
ATOM 5391 C CA . HIS A 1 695 ? -7.401 -25.546 62.142 1.00 66.94 695 HIS A CA 1
ATOM 5392 C C . HIS A 1 695 ? -7.707 -25.091 60.695 1.00 66.94 695 HIS A C 1
ATOM 5394 O O . HIS A 1 695 ? -6.882 -24.425 60.062 1.00 66.94 695 HIS A O 1
ATOM 5400 N N . GLY A 1 696 ? -8.892 -25.408 60.161 1.00 66.50 696 GLY A N 1
ATOM 5401 C CA . GLY A 1 696 ? -9.295 -25.016 58.810 1.00 66.50 696 GLY A CA 1
ATOM 5402 C C . GLY A 1 696 ? -9.434 -23.500 58.662 1.00 66.50 696 GLY A C 1
ATOM 5403 O O . GLY A 1 696 ? -9.971 -22.811 59.532 1.00 66.50 696 GLY A O 1
ATOM 5404 N N . THR A 1 697 ? -8.968 -22.935 57.547 1.00 74.25 697 THR A N 1
ATOM 5405 C CA . THR A 1 697 ? -9.130 -21.498 57.290 1.00 74.25 697 THR A CA 1
ATOM 5406 C C . THR A 1 697 ? -10.595 -21.148 57.007 1.00 74.25 697 THR A C 1
ATOM 5408 O O . THR A 1 697 ? -11.364 -21.949 56.479 1.00 74.25 697 THR A O 1
ATOM 5411 N N . PHE A 1 698 ? -10.988 -19.888 57.241 1.00 75.25 698 PHE A N 1
ATOM 5412 C CA . PHE A 1 698 ? -12.320 -19.406 56.836 1.00 75.25 698 PHE A CA 1
ATOM 5413 C C . PHE A 1 698 ? -12.616 -19.596 55.345 1.00 75.25 698 PHE A C 1
ATOM 5415 O O . PHE A 1 698 ? -13.783 -19.591 54.970 1.00 75.25 698 PHE A O 1
ATOM 5422 N N . LEU A 1 699 ? -11.584 -19.675 54.497 1.00 65.12 699 LEU A N 1
ATOM 5423 C CA . LEU A 1 699 ? -11.743 -19.889 53.062 1.00 65.12 699 LEU A CA 1
ATOM 5424 C C . LEU A 1 699 ? -12.019 -21.366 52.761 1.00 65.12 699 LEU A C 1
ATOM 5426 O O . LEU A 1 699 ? -12.980 -21.654 52.065 1.00 65.12 699 LEU A O 1
ATOM 5430 N N . GLU A 1 700 ? -11.251 -22.285 53.345 1.00 69.94 700 GLU A N 1
ATOM 5431 C CA . GLU A 1 700 ? -11.442 -23.730 53.158 1.00 69.94 700 GLU A CA 1
ATOM 5432 C C . GLU A 1 700 ? -12.788 -24.202 53.717 1.00 69.94 700 GLU A C 1
ATOM 5434 O O . GLU A 1 700 ? -13.504 -24.945 53.053 1.00 69.94 700 GLU A O 1
ATOM 5439 N N . ILE A 1 701 ? -13.190 -23.708 54.895 1.00 77.31 701 ILE A N 1
ATOM 5440 C CA . ILE A 1 701 ? -14.502 -24.021 55.490 1.00 77.31 701 ILE A CA 1
ATOM 5441 C C . ILE A 1 701 ? -15.639 -23.460 54.618 1.00 77.31 701 ILE A C 1
ATOM 5443 O O . ILE A 1 701 ? -16.677 -24.101 54.447 1.00 77.31 701 ILE A O 1
ATOM 5447 N N . ALA A 1 702 ? -15.444 -22.271 54.038 1.00 77.06 702 ALA A N 1
ATOM 5448 C CA . ALA A 1 702 ? -16.398 -21.653 53.123 1.00 77.06 702 ALA A CA 1
ATOM 5449 C C . ALA A 1 702 ? -16.518 -22.426 51.797 1.00 77.06 702 ALA A C 1
ATOM 5451 O O . ALA A 1 702 ? -17.632 -22.645 51.327 1.00 77.06 702 ALA A O 1
ATOM 5452 N N . GLU A 1 703 ? -15.405 -22.890 51.225 1.00 69.12 703 GLU A N 1
ATOM 5453 C CA . GLU A 1 703 ? -15.383 -23.677 49.986 1.00 69.12 703 GLU A CA 1
ATOM 5454 C C . GLU A 1 703 ? -15.964 -25.083 50.184 1.00 69.12 703 GLU A C 1
ATOM 5456 O O . GLU A 1 703 ? -16.805 -25.501 49.390 1.00 69.12 703 GLU A O 1
ATOM 5461 N N . GLN A 1 704 ? -15.620 -25.774 51.278 1.00 73.56 704 GLN A N 1
ATOM 5462 C CA . GLN A 1 704 ? -16.169 -27.100 51.599 1.00 73.56 704 GLN A CA 1
ATOM 5463 C C . GLN A 1 704 ? -17.685 -27.087 51.832 1.00 73.56 704 GLN A C 1
ATOM 5465 O O . GLN A 1 704 ? -18.352 -28.094 51.597 1.00 73.56 704 GLN A O 1
ATOM 5470 N N . ARG A 1 705 ? -18.243 -25.971 52.320 1.00 74.62 705 ARG A N 1
ATOM 5471 C CA . ARG A 1 705 ? -19.673 -25.852 52.660 1.00 74.62 705 ARG A CA 1
ATOM 5472 C C . ARG A 1 705 ? -20.474 -24.969 51.699 1.00 74.62 705 ARG A C 1
ATOM 5474 O O . ARG A 1 705 ? -21.674 -24.819 51.889 1.00 74.62 705 ARG A O 1
ATOM 5481 N N . GLY A 1 706 ? -19.845 -24.404 50.666 1.00 66.62 706 GLY A N 1
ATOM 5482 C CA . GLY A 1 706 ? -20.512 -23.538 49.686 1.00 66.62 706 GLY A CA 1
ATOM 5483 C C . GLY A 1 706 ? -21.028 -22.209 50.263 1.00 66.62 706 GLY A C 1
ATOM 5484 O O . GLY A 1 706 ? -22.061 -21.706 49.820 1.00 66.62 706 GLY A O 1
ATOM 5485 N N . LEU A 1 707 ? -20.338 -21.644 51.258 1.00 80.50 707 LEU A N 1
ATOM 5486 C CA . LEU A 1 707 ? -20.710 -20.408 51.964 1.00 80.50 707 LEU A CA 1
ATOM 5487 C C . LEU A 1 707 ? -19.766 -19.240 51.617 1.00 80.50 707 LEU A C 1
ATOM 5489 O O . LEU A 1 707 ? -18.674 -19.438 51.098 1.00 80.50 707 LEU A O 1
ATOM 5493 N N . ASP A 1 708 ? -20.157 -17.993 51.911 1.00 72.69 708 ASP A N 1
ATOM 5494 C CA . ASP A 1 708 ? -19.247 -16.836 51.823 1.00 72.69 708 ASP A CA 1
ATOM 5495 C C . ASP A 1 708 ? -18.339 -16.793 53.067 1.00 72.69 708 ASP A C 1
ATOM 5497 O O . ASP A 1 708 ? -18.807 -16.874 54.206 1.00 72.69 708 ASP A O 1
ATOM 5501 N N . ARG A 1 709 ? -17.033 -16.570 52.867 1.00 73.31 709 ARG A N 1
ATOM 5502 C CA . ARG A 1 709 ? -16.025 -16.347 53.921 1.00 73.31 709 ARG A CA 1
ATOM 5503 C C . ARG A 1 709 ? -16.489 -15.358 54.998 1.00 73.31 709 ARG A C 1
ATOM 5505 O O . ARG A 1 709 ? -16.157 -15.510 56.172 1.00 73.31 709 ARG A O 1
ATOM 5512 N N . LYS A 1 710 ? -17.242 -14.319 54.614 1.00 71.00 710 LYS A N 1
ATOM 5513 C CA . LYS A 1 710 ? -17.782 -13.320 55.555 1.00 71.00 710 LYS A CA 1
ATOM 5514 C C . LYS A 1 710 ? -18.876 -13.879 56.465 1.00 71.00 710 LYS A C 1
ATOM 5516 O O . LYS A 1 710 ? -19.047 -13.362 57.564 1.00 71.00 710 LYS A O 1
ATOM 5521 N N . GLN A 1 711 ? -19.609 -14.899 56.026 1.00 75.62 711 GLN A N 1
ATOM 5522 C CA . GLN A 1 711 ? -20.629 -15.572 56.832 1.00 75.62 711 GLN A CA 1
ATOM 5523 C C . GLN A 1 711 ? -19.978 -16.478 57.875 1.00 75.62 711 GLN A C 1
ATOM 5525 O O . GLN A 1 711 ? -20.355 -16.397 59.036 1.00 75.62 711 GLN A O 1
ATOM 5530 N N . VAL A 1 712 ? -18.949 -17.245 57.492 1.00 78.06 712 VAL A N 1
ATOM 5531 C CA . VAL A 1 712 ? -18.167 -18.081 58.423 1.00 78.06 712 VAL A CA 1
ATOM 5532 C C . VAL A 1 712 ? -17.505 -17.219 59.501 1.00 78.06 712 VAL A C 1
ATOM 5534 O O . VAL A 1 712 ? -17.653 -17.501 60.684 1.00 78.06 712 VAL A O 1
ATOM 5537 N N . ALA A 1 713 ? -16.870 -16.103 59.118 1.00 75.12 713 ALA A N 1
ATOM 5538 C CA . ALA A 1 713 ? -16.267 -15.173 60.078 1.00 75.12 713 ALA A CA 1
ATOM 5539 C C . ALA A 1 713 ? -17.296 -14.578 61.058 1.00 75.12 713 ALA A C 1
ATOM 5541 O O . ALA A 1 713 ? -17.013 -14.433 62.242 1.00 75.12 713 ALA A O 1
ATOM 5542 N N . ARG A 1 714 ? -18.503 -14.266 60.570 1.00 76.31 714 ARG A N 1
ATOM 5543 C CA . ARG A 1 714 ? -19.588 -13.727 61.396 1.00 76.31 714 ARG A CA 1
ATOM 5544 C C . ARG A 1 714 ? -20.186 -14.781 62.333 1.00 76.31 714 ARG A C 1
ATOM 5546 O O . ARG A 1 714 ? -20.559 -14.418 63.437 1.00 76.31 714 ARG A O 1
ATOM 5553 N N . LEU A 1 715 ? -20.241 -16.052 61.922 1.00 80.31 715 LEU A N 1
ATOM 5554 C CA . LEU A 1 715 ? -20.652 -17.171 62.780 1.00 80.31 715 LEU A CA 1
ATOM 5555 C C . LEU A 1 715 ? -19.602 -17.488 63.851 1.00 80.31 715 LEU A C 1
ATOM 5557 O O . LEU A 1 715 ? -19.969 -17.759 64.984 1.00 80.31 715 LEU A O 1
ATOM 5561 N N . VAL A 1 716 ? -18.308 -17.385 63.534 1.00 78.12 716 VAL A N 1
ATOM 5562 C CA . VAL A 1 716 ? -17.226 -17.494 64.531 1.00 78.12 716 VAL A CA 1
ATOM 5563 C C . VAL A 1 716 ? -17.342 -16.405 65.597 1.00 78.12 716 VAL A C 1
ATOM 5565 O O . VAL A 1 716 ? -17.238 -16.707 66.783 1.00 78.12 716 VAL A O 1
ATOM 5568 N N . ASP A 1 717 ? -17.629 -15.166 65.185 1.00 75.00 717 ASP A N 1
ATOM 5569 C CA . ASP A 1 717 ? -17.874 -14.060 66.118 1.00 75.00 717 ASP A CA 1
ATOM 5570 C C . ASP A 1 717 ? -19.166 -14.266 66.930 1.00 75.00 717 ASP A C 1
ATOM 5572 O O . ASP A 1 717 ? -19.193 -13.992 68.125 1.00 75.00 717 ASP A O 1
ATOM 5576 N N . GLU A 1 718 ? -20.235 -14.765 66.298 1.00 77.88 718 GLU A N 1
ATOM 5577 C CA . GLU A 1 718 ? -21.537 -15.010 66.936 1.00 77.88 718 GLU A CA 1
ATOM 5578 C C . GLU A 1 718 ? -21.511 -16.197 67.916 1.00 77.88 718 GLU A C 1
ATOM 5580 O O . GLU A 1 718 ? -22.222 -16.178 68.917 1.00 77.88 718 GLU A O 1
ATOM 5585 N N . TYR A 1 719 ? -20.685 -17.216 67.663 1.00 82.69 719 TYR A N 1
ATOM 5586 C CA . TYR A 1 719 ? -20.517 -18.388 68.533 1.00 82.69 719 TYR A CA 1
ATOM 5587 C C . TYR A 1 719 ? -19.395 -18.244 69.565 1.00 82.69 719 TYR A C 1
ATOM 5589 O O . TYR A 1 719 ? -19.167 -19.175 70.343 1.00 82.69 719 TYR A O 1
ATOM 5597 N N . GLY A 1 720 ? -18.706 -17.098 69.579 1.00 67.38 720 GLY A N 1
ATOM 5598 C CA . GLY A 1 720 ? -17.646 -16.795 70.538 1.00 67.38 720 GLY A CA 1
ATOM 5599 C C . GLY A 1 720 ? -16.400 -17.671 70.391 1.00 67.38 720 GLY A C 1
ATOM 5600 O O . GLY A 1 720 ? -15.716 -17.915 71.382 1.00 67.38 720 GLY A O 1
ATOM 5601 N N . LEU A 1 721 ? -16.105 -18.172 69.185 1.00 77.06 721 LEU A N 1
ATOM 5602 C CA . LEU A 1 721 ? -14.951 -19.044 68.951 1.00 77.06 721 LEU A CA 1
ATOM 5603 C C . LEU A 1 721 ? -13.647 -18.220 68.835 1.00 77.06 721 LEU A C 1
ATOM 5605 O O . LEU A 1 721 ? -13.636 -17.168 68.181 1.00 77.06 721 LEU A O 1
ATOM 5609 N N . PRO A 1 722 ? -12.527 -18.674 69.434 1.00 61.84 722 PRO A N 1
ATOM 5610 C CA . PRO A 1 722 ? -11.273 -17.925 69.452 1.00 61.84 722 PRO A CA 1
ATOM 5611 C C . PRO A 1 722 ? -10.700 -17.739 68.041 1.00 61.84 722 PRO A C 1
ATOM 5613 O O . PRO A 1 722 ? -10.586 -18.673 67.248 1.00 61.84 722 PRO A O 1
ATOM 5616 N N . ARG A 1 723 ? -10.310 -16.503 67.701 1.00 61.66 723 ARG A N 1
ATOM 5617 C CA . ARG A 1 723 ? -9.713 -16.204 66.394 1.00 61.66 723 ARG A CA 1
ATOM 5618 C C . ARG A 1 723 ? -8.241 -16.624 66.341 1.00 61.66 723 ARG A C 1
ATOM 5620 O O . ARG A 1 723 ? -7.374 -15.844 66.729 1.00 61.66 723 ARG A O 1
ATOM 5627 N N . HIS A 1 724 ? -7.947 -17.808 65.806 1.00 54.28 724 HIS A N 1
ATOM 5628 C CA . HIS A 1 724 ? -6.569 -18.217 65.528 1.00 54.28 724 HIS A CA 1
ATOM 5629 C C . HIS A 1 724 ? -6.006 -17.440 64.323 1.00 54.28 724 HIS A C 1
ATOM 5631 O O . HIS A 1 724 ? -6.561 -17.436 63.223 1.00 54.28 724 HIS A O 1
ATOM 5637 N N . LEU A 1 725 ? -4.891 -16.733 64.526 1.00 45.59 725 LEU A N 1
ATOM 5638 C CA . LEU A 1 725 ? -4.109 -16.139 63.441 1.00 45.59 725 LEU A CA 1
ATOM 5639 C C . LEU A 1 725 ? -3.286 -17.250 62.780 1.00 45.59 725 LEU A C 1
ATOM 5641 O O . LEU A 1 725 ? -2.213 -17.590 63.267 1.00 45.59 725 LEU A O 1
ATOM 5645 N N . ASN A 1 726 ? -3.778 -17.799 61.668 1.00 41.81 726 ASN A N 1
ATOM 5646 C CA . ASN A 1 726 ? -3.023 -18.767 60.869 1.00 41.81 726 ASN A CA 1
ATOM 5647 C C . ASN A 1 726 ? -1.743 -18.120 60.306 1.00 41.81 726 ASN A C 1
ATOM 5649 O O . ASN A 1 726 ? -1.800 -17.259 59.424 1.00 41.81 726 ASN A O 1
ATOM 5653 N N . LEU A 1 727 ? -0.591 -18.556 60.815 1.00 43.16 727 LEU A N 1
ATOM 5654 C CA . LEU A 1 727 ? 0.727 -18.426 60.195 1.00 43.16 727 LEU A CA 1
ATOM 5655 C C . LEU A 1 727 ? 1.299 -19.846 60.048 1.00 43.16 727 LEU A C 1
ATOM 5657 O O . LEU A 1 727 ? 1.149 -20.636 60.982 1.00 43.16 727 LEU A O 1
ATOM 5661 N N . PRO A 1 728 ? 1.942 -20.195 58.920 1.00 38.75 728 PRO A N 1
ATOM 5662 C CA . PRO A 1 728 ? 2.609 -21.486 58.785 1.00 38.75 728 PRO A CA 1
ATOM 5663 C C . PRO A 1 728 ? 3.747 -21.594 59.810 1.00 38.75 728 PRO A C 1
ATOM 5665 O O . PRO A 1 728 ? 4.561 -20.676 59.918 1.00 38.75 728 PRO A O 1
ATOM 5668 N N . ARG A 1 729 ? 3.830 -22.710 60.545 1.00 38.28 729 ARG A N 1
ATOM 5669 C CA . ARG A 1 729 ? 5.062 -23.091 61.254 1.00 38.28 729 ARG A CA 1
ATOM 5670 C C . ARG A 1 729 ? 6.092 -23.522 60.204 1.00 38.28 729 ARG A C 1
ATOM 5672 O O . ARG A 1 729 ? 5.793 -24.399 59.399 1.00 38.28 729 ARG A O 1
ATOM 5679 N N . GLN A 1 730 ? 7.285 -22.924 60.209 1.00 38.75 730 GLN A N 1
ATOM 5680 C CA . GLN A 1 730 ? 8.447 -23.557 59.579 1.00 38.75 730 GLN A CA 1
ATOM 5681 C C . GLN A 1 730 ? 8.866 -24.778 60.407 1.00 38.75 730 GLN A C 1
ATOM 5683 O O . GLN A 1 730 ? 8.678 -24.806 61.622 1.00 38.75 730 GLN A O 1
ATOM 5688 N N . ALA A 1 731 ? 9.391 -25.788 59.716 1.00 38.22 731 ALA A N 1
ATOM 5689 C CA . ALA A 1 731 ? 9.690 -27.117 60.240 1.00 38.22 731 ALA A CA 1
ATOM 5690 C C . ALA A 1 731 ? 10.920 -27.197 61.168 1.00 38.22 731 ALA A C 1
ATOM 5692 O O . ALA A 1 731 ? 11.206 -28.278 61.662 1.00 38.22 731 ALA A O 1
ATOM 5693 N N . ASP A 1 732 ? 11.602 -26.088 61.459 1.00 39.03 732 ASP A N 1
ATOM 5694 C CA . ASP A 1 732 ? 12.713 -26.055 62.414 1.00 39.03 732 ASP A CA 1
ATOM 5695 C C . ASP A 1 732 ? 12.337 -25.192 63.616 1.00 39.03 732 ASP A C 1
ATOM 5697 O O . ASP A 1 732 ? 12.105 -23.989 63.495 1.00 39.03 732 ASP A O 1
ATOM 5701 N N . GLY A 1 733 ? 12.232 -25.825 64.784 1.00 43.69 733 GLY A N 1
ATOM 5702 C CA . GLY A 1 733 ? 11.693 -25.279 66.030 1.00 43.69 733 GLY A CA 1
ATOM 5703 C C . GLY A 1 733 ? 12.521 -24.179 66.698 1.00 43.69 733 GLY A C 1
ATOM 5704 O O . GLY A 1 733 ? 12.780 -24.262 67.894 1.00 43.69 733 GLY A O 1
ATOM 5705 N N . THR A 1 734 ? 12.891 -23.117 65.985 1.00 43.16 734 THR A N 1
ATOM 5706 C CA . THR A 1 734 ? 13.511 -21.937 66.593 1.00 43.16 734 THR A CA 1
ATOM 5707 C C . THR A 1 734 ? 12.825 -20.641 66.152 1.00 43.16 734 THR A C 1
ATOM 5709 O O . THR A 1 734 ? 12.875 -20.232 64.998 1.00 43.16 734 THR A O 1
ATOM 5712 N N . ARG A 1 735 ? 12.247 -19.969 67.160 1.00 42.16 735 ARG A N 1
ATOM 5713 C CA . ARG A 1 735 ? 11.710 -18.593 67.208 1.00 42.16 735 ARG A CA 1
ATOM 5714 C C . ARG A 1 735 ? 10.241 -18.394 66.831 1.00 42.16 735 ARG A C 1
ATOM 5716 O O . ARG A 1 735 ? 9.784 -18.632 65.717 1.00 42.16 735 ARG A O 1
ATOM 5723 N N . GLY A 1 736 ? 9.483 -17.908 67.815 1.00 44.25 736 GLY A N 1
ATOM 5724 C CA . GLY A 1 736 ? 8.076 -17.544 67.669 1.00 44.25 736 GLY A CA 1
ATOM 5725 C C . GLY A 1 736 ? 7.875 -16.172 67.000 1.00 44.25 736 GLY A C 1
ATOM 5726 O O . GLY A 1 736 ? 8.804 -15.368 66.921 1.00 44.25 736 GLY A O 1
ATOM 5727 N N . PRO A 1 737 ? 6.641 -15.832 66.572 1.00 46.41 737 PRO A N 1
ATOM 5728 C CA . PRO A 1 737 ? 6.340 -14.620 65.794 1.00 46.41 737 PRO A CA 1
ATOM 5729 C C . PRO A 1 737 ? 6.714 -13.287 66.463 1.00 46.41 737 PRO A C 1
ATOM 5731 O O . PRO A 1 737 ? 6.838 -12.281 65.770 1.00 46.41 737 PRO A O 1
ATOM 5734 N N . LYS A 1 738 ? 6.875 -13.263 67.794 1.00 45.84 738 LYS A N 1
ATOM 5735 C CA . LYS A 1 738 ? 7.308 -12.077 68.550 1.00 45.84 738 LYS A CA 1
ATOM 5736 C C . LYS A 1 738 ? 8.791 -11.738 68.348 1.00 45.84 738 LYS A C 1
ATOM 5738 O O . LYS A 1 738 ? 9.147 -10.582 68.522 1.00 45.84 738 LYS A O 1
ATOM 5743 N N . GLU A 1 739 ? 9.631 -12.703 67.970 1.00 51.47 739 GLU A N 1
ATOM 5744 C CA . GLU A 1 739 ? 11.084 -12.503 67.829 1.00 51.47 739 GLU A CA 1
ATOM 5745 C C . GLU A 1 739 ? 11.505 -12.129 66.397 1.00 51.47 739 GLU A C 1
ATOM 5747 O O . GLU A 1 739 ? 12.515 -11.463 66.206 1.00 51.47 739 GLU A O 1
ATOM 5752 N N . LEU A 1 740 ? 10.717 -12.501 65.380 1.00 56.06 740 LEU A N 1
ATOM 5753 C CA . LEU A 1 740 ? 11.016 -12.242 63.958 1.00 56.06 740 LEU A CA 1
ATOM 5754 C C . LEU A 1 740 ? 10.760 -10.794 63.505 1.00 56.06 740 LEU A C 1
ATOM 5756 O O . LEU A 1 740 ? 11.248 -10.376 62.458 1.00 56.06 740 LEU A O 1
ATOM 5760 N N . LEU A 1 741 ? 9.964 -10.035 64.258 1.00 62.12 741 LEU A N 1
ATOM 5761 C CA . LEU A 1 741 ? 9.560 -8.663 63.932 1.00 62.12 741 LEU A CA 1
ATOM 5762 C C . LEU A 1 741 ? 9.747 -7.742 65.143 1.00 62.12 741 LEU A C 1
ATOM 5764 O O . LEU A 1 741 ? 8.893 -6.901 65.411 1.00 62.12 741 LEU A O 1
ATOM 5768 N N . ASP A 1 742 ? 10.856 -7.902 65.870 1.00 65.81 742 ASP A N 1
ATOM 5769 C CA . ASP A 1 742 ? 11.228 -6.978 66.942 1.00 65.81 742 ASP A CA 1
ATOM 5770 C C . ASP A 1 742 ? 11.265 -5.522 66.433 1.00 65.81 742 ASP A C 1
ATOM 5772 O O . ASP A 1 742 ? 11.640 -5.234 65.289 1.00 65.81 742 ASP A O 1
ATOM 5776 N N . ARG A 1 743 ? 10.867 -4.586 67.300 1.00 70.94 743 ARG A N 1
ATOM 5777 C CA . ARG A 1 743 ? 10.795 -3.154 67.009 1.00 70.94 743 ARG A CA 1
ATOM 5778 C C . ARG A 1 743 ? 12.132 -2.614 66.512 1.00 70.94 743 ARG A C 1
ATOM 5780 O O . ARG A 1 743 ? 12.117 -1.822 65.572 1.00 70.94 743 ARG A O 1
ATOM 5787 N N . ALA A 1 744 ? 13.254 -3.015 67.114 1.00 65.19 744 ALA A N 1
ATOM 5788 C CA . ALA A 1 744 ? 14.573 -2.519 66.721 1.00 65.19 744 ALA A CA 1
ATOM 5789 C C . ALA A 1 744 ? 14.953 -3.003 65.315 1.00 65.19 744 ALA A C 1
ATOM 5791 O O . ALA A 1 744 ? 15.364 -2.207 64.471 1.00 65.19 744 ALA A O 1
ATOM 5792 N N . TRP A 1 745 ? 14.711 -4.281 65.016 1.00 75.62 745 TRP A N 1
ATOM 5793 C CA . TRP A 1 745 ? 14.987 -4.846 63.696 1.00 75.62 745 TRP A CA 1
ATOM 5794 C C . TRP A 1 745 ? 14.081 -4.255 62.611 1.00 75.62 745 TRP A C 1
ATOM 5796 O O . TRP A 1 745 ? 14.556 -3.843 61.553 1.00 75.62 745 TRP A O 1
ATOM 5806 N N . LEU A 1 746 ? 12.775 -4.143 62.878 1.00 74.69 746 LEU A N 1
ATOM 5807 C CA . LEU A 1 746 ? 11.826 -3.575 61.923 1.00 74.69 746 LEU A CA 1
ATOM 5808 C C . LEU A 1 746 ? 12.101 -2.083 61.681 1.00 74.69 746 LEU A C 1
ATOM 5810 O O . LEU A 1 746 ? 11.938 -1.619 60.555 1.00 74.69 746 LEU A O 1
ATOM 5814 N N . HIS A 1 747 ? 12.562 -1.345 62.698 1.00 68.12 747 HIS A N 1
ATOM 5815 C CA . HIS A 1 747 ? 13.034 0.032 62.547 1.00 68.12 747 HIS A CA 1
ATOM 5816 C C . HIS A 1 747 ? 14.292 0.099 61.668 1.00 68.12 747 HIS A C 1
ATOM 5818 O O . HIS A 1 747 ? 14.301 0.845 60.691 1.00 68.12 747 HIS A O 1
ATOM 5824 N N . GLY A 1 748 ? 15.295 -0.745 61.922 1.00 56.44 748 GLY A N 1
ATOM 5825 C CA . GLY A 1 748 ? 16.503 -0.821 61.095 1.00 56.44 748 GLY A CA 1
ATOM 5826 C C . GLY A 1 748 ? 16.203 -1.157 59.629 1.00 56.44 748 GLY A C 1
ATOM 5827 O O . GLY A 1 748 ? 16.683 -0.502 58.709 1.00 56.44 748 GLY A O 1
ATOM 5828 N N . GLN A 1 749 ? 15.324 -2.126 59.375 1.00 70.25 749 GLN A N 1
ATOM 5829 C CA . GLN A 1 749 ? 14.999 -2.560 58.011 1.00 70.25 749 GLN A CA 1
ATOM 5830 C C . GLN A 1 749 ? 14.085 -1.580 57.253 1.00 70.25 749 GLN A C 1
ATOM 5832 O O . GLN A 1 749 ? 14.279 -1.341 56.059 1.00 70.25 749 GLN A O 1
ATOM 5837 N N . TYR A 1 750 ? 13.079 -1.007 57.920 1.00 65.06 750 TYR A N 1
ATOM 5838 C CA . TYR A 1 750 ? 12.089 -0.130 57.283 1.00 65.06 750 TYR A CA 1
ATOM 5839 C C . TYR A 1 750 ? 12.493 1.351 57.286 1.00 65.06 750 TYR A C 1
ATOM 5841 O O . TYR A 1 750 ? 12.275 2.037 56.289 1.00 65.06 750 TYR A O 1
ATOM 5849 N N . VAL A 1 751 ? 13.060 1.849 58.390 1.00 59.62 751 VAL A N 1
ATOM 5850 C CA . VAL A 1 751 ? 13.364 3.276 58.596 1.00 59.62 751 VAL A CA 1
ATOM 5851 C C . VAL A 1 751 ? 14.804 3.604 58.212 1.00 59.62 751 VAL A C 1
ATOM 5853 O O . VAL A 1 751 ? 15.021 4.594 57.518 1.00 59.62 751 VAL A O 1
ATOM 5856 N N . GLU A 1 752 ? 15.778 2.781 58.606 1.00 53.19 752 GLU A N 1
ATOM 5857 C CA . GLU A 1 752 ? 17.200 3.055 58.335 1.00 53.19 752 GLU A CA 1
ATOM 5858 C C . GLU A 1 752 ? 17.636 2.539 56.954 1.00 53.19 752 GLU A C 1
ATOM 5860 O O . GLU A 1 752 ? 18.343 3.234 56.228 1.00 53.19 752 GLU A O 1
ATOM 5865 N N . GLN A 1 753 ? 17.158 1.360 56.538 1.00 50.28 753 GLN A N 1
ATOM 5866 C CA . GLN A 1 753 ? 17.506 0.738 55.250 1.00 50.28 753 GLN A CA 1
ATOM 5867 C C . GLN A 1 753 ? 16.490 0.999 54.116 1.00 50.28 753 GLN A C 1
ATOM 5869 O O . GLN A 1 753 ? 16.696 0.541 52.992 1.00 50.28 753 GLN A O 1
ATOM 5874 N N . ASN A 1 754 ? 15.404 1.747 54.369 1.00 55.31 754 ASN A N 1
ATOM 5875 C CA . ASN A 1 754 ? 14.383 2.143 53.377 1.00 55.31 754 ASN A CA 1
ATOM 5876 C C . ASN A 1 754 ? 13.732 0.981 52.585 1.00 55.31 754 ASN A C 1
ATOM 5878 O O . ASN A 1 754 ? 13.258 1.164 51.456 1.00 55.31 754 ASN A O 1
ATOM 5882 N N . ARG A 1 755 ? 13.673 -0.229 53.150 1.00 57.12 755 ARG A N 1
ATOM 5883 C CA . ARG A 1 755 ? 13.083 -1.396 52.474 1.00 57.12 755 ARG A CA 1
ATOM 5884 C C . ARG A 1 755 ? 11.556 -1.350 52.542 1.00 57.12 755 ARG A C 1
ATOM 5886 O O . ARG A 1 755 ? 10.973 -0.948 53.546 1.00 57.12 755 ARG A O 1
ATOM 5893 N N . SER A 1 756 ? 10.861 -1.766 51.479 1.00 65.81 756 SER A N 1
ATOM 5894 C CA . SER A 1 756 ? 9.392 -1.739 51.473 1.00 65.81 756 SER A CA 1
ATOM 5895 C C . SER A 1 756 ? 8.802 -2.888 52.302 1.00 65.81 756 SER A C 1
ATOM 5897 O O . SER A 1 756 ? 9.349 -3.989 52.327 1.00 65.81 756 SER A O 1
ATOM 5899 N N . PHE A 1 757 ? 7.619 -2.696 52.905 1.00 69.81 757 PHE A N 1
ATOM 5900 C CA . PHE A 1 757 ? 6.902 -3.784 53.600 1.00 69.81 757 PHE A CA 1
ATOM 5901 C C . PHE A 1 757 ? 6.634 -5.007 52.705 1.00 69.81 757 PHE A C 1
ATOM 5903 O O . PHE A 1 757 ? 6.417 -6.104 53.214 1.00 69.81 757 PHE A O 1
ATOM 5910 N N . LYS A 1 758 ? 6.632 -4.830 51.376 1.00 64.56 758 LYS A N 1
ATOM 5911 C CA . LYS A 1 758 ? 6.473 -5.919 50.408 1.00 64.56 758 LYS A CA 1
ATOM 5912 C C . LYS A 1 758 ? 7.740 -6.763 50.286 1.00 64.56 758 LYS A C 1
ATOM 5914 O O . LYS A 1 758 ? 7.627 -7.980 50.202 1.00 64.56 758 LYS A O 1
ATOM 5919 N N . ASP A 1 759 ? 8.908 -6.131 50.310 1.00 62.66 759 ASP A N 1
ATOM 5920 C CA . ASP A 1 759 ? 10.195 -6.823 50.207 1.00 62.66 759 ASP A CA 1
ATOM 5921 C C . ASP A 1 759 ? 10.543 -7.518 51.526 1.00 62.66 759 ASP A C 1
ATOM 5923 O O . ASP A 1 759 ? 10.914 -8.687 51.511 1.00 62.66 759 ASP A O 1
ATOM 5927 N N . ILE A 1 760 ? 10.287 -6.847 52.658 1.00 70.00 760 ILE A N 1
ATOM 5928 C CA . ILE A 1 760 ? 10.402 -7.434 54.005 1.00 70.00 760 ILE A CA 1
ATOM 5929 C C . ILE A 1 760 ? 9.460 -8.639 54.140 1.00 70.00 760 ILE A C 1
ATOM 5931 O O . ILE A 1 760 ? 9.845 -9.691 54.636 1.00 70.00 760 ILE A O 1
ATOM 5935 N N . GLY A 1 761 ? 8.224 -8.514 53.645 1.00 67.25 761 GLY A N 1
ATOM 5936 C CA . GLY A 1 761 ? 7.271 -9.621 53.658 1.00 67.25 761 GLY A CA 1
ATOM 5937 C C . GLY A 1 761 ? 7.719 -10.811 52.805 1.00 67.25 761 GLY A C 1
ATOM 5938 O O . GLY A 1 761 ? 7.593 -11.955 53.230 1.00 67.25 761 GLY A O 1
ATOM 5939 N N . LYS A 1 762 ? 8.285 -10.557 51.620 1.00 64.44 762 LYS A N 1
ATOM 5940 C CA . LYS A 1 762 ? 8.762 -11.617 50.722 1.00 64.44 762 LYS A CA 1
ATOM 5941 C C . LYS A 1 762 ? 9.932 -12.403 51.320 1.00 64.44 762 LYS A C 1
ATOM 5943 O O . LYS A 1 762 ? 9.971 -13.614 51.151 1.00 64.44 762 LYS A O 1
ATOM 5948 N N . GLU A 1 763 ? 10.851 -11.727 52.004 1.00 59.53 763 GLU A N 1
ATOM 5949 C CA . GLU A 1 763 ? 11.998 -12.362 52.665 1.00 59.53 763 GLU A CA 1
ATOM 5950 C C . GLU A 1 763 ? 11.579 -13.188 53.886 1.00 59.53 763 GLU A C 1
ATOM 5952 O O . GLU A 1 763 ? 12.042 -14.307 54.064 1.00 59.53 763 GLU A O 1
ATOM 5957 N N . LEU A 1 764 ? 10.642 -12.672 54.682 1.00 59.34 764 LEU A N 1
ATOM 5958 C CA . LEU A 1 764 ? 10.160 -13.336 55.895 1.00 59.34 764 LEU A CA 1
ATOM 5959 C C . LEU A 1 764 ? 9.023 -14.342 55.638 1.00 59.34 764 LEU A C 1
ATOM 5961 O O . LEU A 1 764 ? 8.443 -14.871 56.583 1.00 59.34 764 LEU A O 1
ATOM 5965 N N . GLY A 1 765 ? 8.633 -14.565 54.378 1.00 48.78 765 GLY A N 1
ATOM 5966 C CA . GLY A 1 765 ? 7.527 -15.462 54.024 1.00 48.78 765 GLY A CA 1
ATOM 5967 C C . GLY A 1 765 ? 6.142 -14.995 54.502 1.00 48.78 765 GLY A C 1
ATOM 5968 O O . GLY A 1 765 ? 5.211 -15.796 54.575 1.00 48.78 765 GLY A O 1
ATOM 5969 N N . VAL A 1 766 ? 5.967 -13.705 54.817 1.00 65.62 766 VAL A N 1
ATOM 5970 C CA . VAL A 1 766 ? 4.707 -13.124 55.315 1.00 65.62 766 VAL A CA 1
ATOM 5971 C C . VAL A 1 766 ? 4.150 -12.053 54.378 1.00 65.62 766 VAL A C 1
ATOM 5973 O O . VAL A 1 766 ? 4.855 -11.372 53.640 1.00 65.62 766 VAL A O 1
ATOM 5976 N N . THR A 1 767 ? 2.835 -11.837 54.404 1.00 60.75 767 THR A N 1
ATOM 5977 C CA . THR A 1 767 ? 2.240 -10.793 53.555 1.00 60.75 767 THR A CA 1
ATOM 5978 C C . THR A 1 767 ? 2.652 -9.388 54.015 1.00 60.75 767 THR A C 1
ATOM 5980 O O . THR A 1 767 ? 2.768 -9.117 55.211 1.00 60.75 767 THR A O 1
ATOM 5983 N N . ALA A 1 768 ? 2.767 -8.441 53.078 1.00 60.44 768 ALA A N 1
ATOM 5984 C CA . ALA A 1 768 ? 3.039 -7.029 53.387 1.00 60.44 768 ALA A CA 1
ATOM 5985 C C . ALA A 1 768 ? 2.015 -6.415 54.368 1.00 60.44 768 ALA A C 1
ATOM 5987 O O . ALA A 1 768 ? 2.326 -5.492 55.122 1.00 60.44 768 ALA A O 1
ATOM 5988 N N . ALA A 1 769 ? 0.784 -6.940 54.378 1.00 63.53 769 ALA A N 1
ATOM 5989 C CA . ALA A 1 769 ? -0.261 -6.546 55.317 1.00 63.53 769 ALA A CA 1
ATOM 5990 C C . ALA A 1 769 ? 0.046 -6.995 56.757 1.00 63.53 769 ALA A C 1
ATOM 5992 O O . ALA A 1 769 ? -0.289 -6.272 57.695 1.00 63.53 769 ALA A O 1
ATOM 5993 N N . THR A 1 770 ? 0.704 -8.145 56.930 1.00 68.50 770 THR A N 1
ATOM 5994 C CA . THR A 1 770 ? 1.164 -8.658 58.229 1.00 68.50 770 THR A CA 1
ATOM 5995 C C . THR A 1 770 ? 2.286 -7.781 58.787 1.00 68.50 770 THR A C 1
ATOM 5997 O O . THR A 1 770 ? 2.158 -7.283 59.904 1.00 68.50 770 THR A O 1
ATOM 6000 N N . VAL A 1 771 ? 3.316 -7.485 57.984 1.00 72.44 771 VAL A N 1
ATOM 6001 C CA . VAL A 1 771 ? 4.429 -6.586 58.365 1.00 72.44 771 VAL A CA 1
ATOM 6002 C C . VAL A 1 771 ? 3.911 -5.189 58.719 1.00 72.44 771 VAL A C 1
ATOM 6004 O O . VAL A 1 771 ? 4.272 -4.615 59.744 1.00 72.44 771 VAL A O 1
ATOM 6007 N N . SER A 1 772 ? 2.970 -4.660 57.929 1.00 69.94 772 SER A N 1
ATOM 6008 C CA . SER A 1 772 ? 2.349 -3.362 58.204 1.00 69.94 772 SER A CA 1
ATOM 6009 C C . SER A 1 772 ? 1.531 -3.332 59.500 1.00 69.94 772 SER A C 1
ATOM 6011 O O . SER A 1 772 ? 1.338 -2.249 60.059 1.00 69.94 772 SER A O 1
ATOM 6013 N N . ARG A 1 773 ? 0.986 -4.469 59.946 1.00 71.69 773 ARG A N 1
ATOM 6014 C CA . ARG A 1 773 ? 0.218 -4.564 61.193 1.00 71.69 773 ARG A CA 1
ATOM 6015 C C . ARG A 1 773 ? 1.159 -4.545 62.402 1.00 71.69 773 ARG A C 1
ATOM 6017 O O . ARG A 1 773 ? 0.864 -3.850 63.368 1.00 71.69 773 ARG A O 1
ATOM 6024 N N . TRP A 1 774 ? 2.312 -5.204 62.292 1.00 74.56 774 TRP A N 1
ATOM 6025 C CA . TRP A 1 774 ? 3.379 -5.187 63.298 1.00 74.56 774 TRP A CA 1
ATOM 6026 C C . TRP A 1 774 ? 4.088 -3.834 63.406 1.00 74.56 774 TRP A C 1
ATOM 6028 O O . TRP A 1 774 ? 4.279 -3.341 64.512 1.00 74.56 774 TRP A O 1
ATOM 6038 N N . ALA A 1 775 ? 4.349 -3.152 62.287 1.00 71.19 775 ALA A N 1
ATOM 6039 C CA . ALA A 1 775 ? 4.852 -1.773 62.315 1.00 71.19 775 ALA A CA 1
ATOM 6040 C C . ALA A 1 775 ? 3.905 -0.827 63.080 1.00 71.19 775 ALA A C 1
ATOM 6042 O O . ALA A 1 775 ? 4.353 0.023 63.847 1.00 71.19 775 ALA A O 1
ATOM 6043 N N . LYS A 1 776 ? 2.583 -1.014 62.918 1.00 71.75 776 LYS A N 1
ATOM 6044 C CA . LYS A 1 776 ? 1.562 -0.275 63.676 1.00 71.75 776 LYS A CA 1
ATOM 6045 C C . LYS A 1 776 ? 1.556 -0.663 65.159 1.00 71.75 776 LYS A C 1
ATOM 6047 O O . LYS A 1 776 ? 1.405 0.215 65.995 1.00 71.75 776 LYS A O 1
ATOM 6052 N N . HIS A 1 777 ? 1.720 -1.947 65.479 1.00 73.50 777 HIS A N 1
ATOM 6053 C CA . HIS A 1 777 ? 1.789 -2.434 66.860 1.00 73.50 777 HIS A CA 1
ATOM 6054 C C . HIS A 1 777 ? 3.008 -1.876 67.615 1.00 73.50 777 HIS A C 1
ATOM 6056 O O . HIS A 1 777 ? 2.888 -1.484 68.769 1.00 73.50 777 HIS A O 1
ATOM 6062 N N . HIS A 1 778 ? 4.156 -1.754 66.944 1.00 74.94 778 HIS A N 1
ATOM 6063 C CA . HIS A 1 778 ? 5.387 -1.207 67.517 1.00 74.94 778 HIS A CA 1
ATOM 6064 C C . HIS A 1 778 ? 5.506 0.321 67.440 1.00 74.94 778 HIS A C 1
ATOM 6066 O O . HIS A 1 778 ? 6.585 0.846 67.700 1.00 74.94 778 HIS A O 1
ATOM 6072 N N . ASN A 1 779 ? 4.438 1.050 67.090 1.00 64.62 779 ASN A N 1
ATOM 6073 C CA . ASN A 1 779 ? 4.457 2.510 66.921 1.00 64.62 779 ASN A CA 1
ATOM 6074 C C . ASN A 1 779 ? 5.600 3.016 66.017 1.00 64.62 779 ASN A C 1
ATOM 6076 O O . ASN A 1 779 ? 6.116 4.115 66.215 1.00 64.62 779 ASN A O 1
ATOM 6080 N N . ILE A 1 780 ? 6.002 2.229 65.014 1.00 66.56 780 ILE A N 1
ATOM 6081 C CA . ILE A 1 780 ? 6.979 2.669 64.020 1.00 66.56 780 ILE A CA 1
ATOM 6082 C C . ILE A 1 780 ? 6.217 3.533 63.009 1.00 66.56 780 ILE A C 1
ATOM 6084 O O . ILE A 1 780 ? 5.281 3.033 62.366 1.00 66.56 780 ILE A O 1
ATOM 6088 N N . PRO A 1 781 ? 6.554 4.829 62.873 1.00 55.72 781 PRO A N 1
ATOM 6089 C CA . PRO A 1 781 ? 5.827 5.730 61.997 1.00 55.72 781 PRO A CA 1
ATOM 6090 C C . PRO A 1 781 ? 5.896 5.200 60.567 1.00 55.72 781 PRO A C 1
ATOM 6092 O O . PRO A 1 781 ? 6.967 5.049 59.981 1.00 55.72 781 PRO A O 1
ATOM 6095 N N . ARG A 1 782 ? 4.727 4.882 60.002 1.00 54.72 782 ARG A N 1
ATOM 6096 C CA . ARG A 1 782 ? 4.620 4.455 58.607 1.00 54.72 782 ARG A CA 1
ATOM 6097 C C . ARG A 1 782 ? 5.098 5.626 57.760 1.00 54.72 782 ARG A C 1
ATOM 6099 O O . ARG A 1 782 ? 4.403 6.637 57.668 1.00 54.72 782 ARG A O 1
ATOM 6106 N N . GLN A 1 783 ? 6.248 5.481 57.113 1.00 47.88 783 GLN A N 1
ATOM 6107 C CA . GLN A 1 783 ? 6.584 6.299 55.965 1.00 47.88 783 GLN A CA 1
ATOM 6108 C C . GLN A 1 783 ? 5.528 6.004 54.896 1.00 47.88 783 GLN A C 1
ATOM 6110 O O . GLN A 1 783 ? 5.612 5.041 54.127 1.00 47.88 783 GLN A O 1
ATOM 6115 N N . ASN A 1 784 ? 4.463 6.807 54.902 1.00 37.31 784 ASN A N 1
ATOM 6116 C CA . ASN A 1 784 ? 3.487 6.866 53.833 1.00 37.31 784 ASN A CA 1
ATOM 6117 C C . ASN A 1 784 ? 4.245 7.330 52.597 1.00 37.31 784 ASN A C 1
ATOM 6119 O O . ASN A 1 784 ? 4.349 8.521 52.308 1.00 37.31 784 ASN A O 1
ATOM 6123 N N . ASN A 1 785 ? 4.788 6.374 51.858 1.00 39.50 785 ASN A N 1
ATOM 6124 C CA . ASN A 1 785 ? 5.359 6.631 50.560 1.00 39.50 785 ASN A CA 1
ATOM 6125 C C . ASN A 1 785 ? 4.181 7.009 49.644 1.00 39.50 785 ASN A C 1
ATOM 6127 O O . ASN A 1 785 ? 3.595 6.125 49.016 1.00 39.50 785 ASN A O 1
ATOM 6131 N N . ARG A 1 786 ? 3.802 8.310 49.657 1.00 42.88 786 ARG A N 1
ATOM 6132 C CA . ARG A 1 786 ? 3.035 9.114 48.666 1.00 42.88 786 ARG A CA 1
ATOM 6133 C C . ARG A 1 786 ? 2.035 10.163 49.197 1.00 42.88 786 ARG A C 1
ATOM 6135 O O . ARG A 1 786 ? 1.328 10.729 48.365 1.00 42.88 786 ARG A O 1
ATOM 6142 N N . HIS A 1 787 ? 1.994 10.513 50.484 1.00 37.28 787 HIS A N 1
ATOM 6143 C CA . HIS A 1 787 ? 1.149 11.631 50.945 1.00 37.28 787 HIS A CA 1
ATOM 6144 C C . HIS A 1 787 ? 1.991 12.805 51.460 1.00 37.28 787 HIS A C 1
ATOM 6146 O O . HIS A 1 787 ? 2.410 12.812 52.609 1.00 37.28 787 HIS A O 1
ATOM 6152 N N . LEU A 1 788 ? 2.219 13.803 50.598 1.00 45.84 788 LEU A N 1
ATOM 6153 C CA . LEU A 1 788 ? 2.434 15.179 51.051 1.00 45.84 788 LEU A CA 1
ATOM 6154 C C . LEU A 1 788 ? 1.052 15.688 51.479 1.00 45.84 788 LEU A C 1
ATOM 6156 O O . LEU A 1 788 ? 0.169 15.820 50.627 1.00 45.84 788 LEU A O 1
ATOM 6160 N N . SER A 1 789 ? 0.828 15.876 52.778 1.00 45.97 789 SER A N 1
ATOM 6161 C CA . SER A 1 789 ? -0.344 16.612 53.259 1.00 45.97 789 SER A CA 1
ATOM 6162 C C . SER A 1 789 ? -0.182 18.078 52.863 1.00 45.97 789 SER A C 1
ATOM 6164 O O . SER A 1 789 ? 0.918 18.620 52.978 1.00 45.97 789 SER A O 1
ATOM 6166 N N . ARG A 1 790 ? -1.254 18.705 52.365 1.00 44.88 790 ARG A N 1
ATOM 6167 C CA . ARG A 1 790 ? -1.286 20.148 52.101 1.00 44.88 790 ARG A CA 1
ATOM 6168 C C . ARG A 1 790 ? -0.872 20.878 53.388 1.00 44.88 790 ARG A C 1
ATOM 6170 O O . ARG A 1 790 ? -1.500 20.629 54.414 1.00 44.88 790 ARG A O 1
ATOM 6177 N N . PRO A 1 791 ? 0.162 21.726 53.359 1.00 53.12 791 PRO A N 1
ATOM 6178 C CA . PRO A 1 791 ? 0.479 22.541 54.519 1.00 53.12 791 PRO A CA 1
ATOM 6179 C C . PRO A 1 791 ? -0.598 23.605 54.729 1.00 53.12 791 PRO A C 1
ATOM 6181 O O . PRO A 1 791 ? -1.130 24.137 53.749 1.00 53.12 791 PRO A O 1
ATOM 6184 N N . ASP A 1 792 ? -0.914 23.899 55.991 1.00 52.00 792 ASP A N 1
ATOM 6185 C CA . ASP A 1 792 ? -1.711 25.068 56.375 1.00 52.00 792 ASP A CA 1
ATOM 6186 C C . ASP A 1 792 ? -0.885 26.319 56.060 1.00 52.00 792 ASP A C 1
ATOM 6188 O O . ASP A 1 792 ? -0.066 26.784 56.850 1.00 52.00 792 ASP A O 1
ATOM 6192 N N . LEU A 1 793 ? -1.014 26.781 54.819 1.00 58.75 793 LEU A N 1
ATOM 6193 C CA . LEU A 1 793 ? -0.416 28.009 54.322 1.00 58.75 793 LEU A CA 1
ATOM 6194 C C . LEU A 1 793 ? -1.507 29.066 54.264 1.00 58.75 793 LEU A C 1
ATOM 6196 O O . LEU A 1 793 ? -2.525 28.865 53.596 1.00 58.75 793 LEU A O 1
ATOM 6200 N N . ASP A 1 794 ? -1.261 30.189 54.929 1.00 59.69 794 ASP A N 1
ATOM 6201 C CA . ASP A 1 794 ? -2.134 31.350 54.869 1.00 59.69 794 ASP A CA 1
ATOM 6202 C C . ASP A 1 794 ? -2.187 31.883 53.428 1.00 59.69 794 ASP A C 1
ATOM 6204 O O . ASP A 1 794 ? -1.148 32.111 52.797 1.00 59.69 794 ASP A O 1
ATOM 6208 N N . VAL A 1 795 ? -3.393 32.034 52.875 1.00 56.41 795 VAL A N 1
ATOM 6209 C CA . VAL A 1 795 ? -3.624 32.298 51.442 1.00 56.41 795 VAL A CA 1
ATOM 6210 C C . VAL A 1 795 ? -2.976 33.616 51.005 1.00 56.41 795 VAL A C 1
ATOM 6212 O O . VAL A 1 795 ? -2.526 33.732 49.858 1.00 56.41 795 VAL A O 1
ATOM 6215 N N . GLU A 1 796 ? -2.851 34.572 51.926 1.00 55.00 796 GLU A N 1
ATOM 6216 C CA . GLU A 1 796 ? -2.211 35.867 51.685 1.00 55.00 796 GLU A CA 1
ATOM 6217 C C . GLU A 1 796 ? -0.689 35.765 51.510 1.00 55.00 796 GLU A C 1
ATOM 6219 O O . GLU A 1 796 ? -0.098 36.531 50.749 1.00 55.00 796 GLU A O 1
ATOM 6224 N N . THR A 1 797 ? -0.052 34.756 52.113 1.00 61.66 797 THR A N 1
ATOM 6225 C CA . THR A 1 797 ? 1.407 34.550 52.038 1.00 61.66 797 THR A CA 1
ATOM 6226 C C . THR A 1 797 ? 1.866 33.766 50.806 1.00 61.66 797 THR A C 1
ATOM 6228 O O . THR A 1 797 ? 3.065 33.701 50.528 1.00 61.66 797 THR A O 1
ATOM 6231 N N . ILE A 1 798 ? 0.942 33.185 50.026 1.00 69.12 798 ILE A N 1
ATOM 6232 C CA . ILE A 1 798 ? 1.277 32.386 48.838 1.00 69.12 798 ILE A CA 1
ATOM 6233 C C . ILE A 1 798 ? 1.528 33.310 47.631 1.00 69.12 798 ILE A C 1
ATOM 6235 O O . ILE A 1 798 ? 0.581 33.950 47.144 1.00 69.12 798 ILE A O 1
ATOM 6239 N N . PRO A 1 799 ? 2.752 33.321 47.055 1.00 75.31 799 PRO A N 1
ATOM 6240 C CA . PRO A 1 799 ? 3.042 34.068 45.837 1.00 75.31 799 PRO A CA 1
ATOM 6241 C C . PRO A 1 799 ? 2.084 33.667 44.716 1.00 75.31 799 PRO A C 1
ATOM 6243 O O . PRO A 1 799 ? 1.873 32.475 44.479 1.00 75.31 799 PRO A O 1
ATOM 6246 N N . ALA A 1 800 ? 1.545 34.647 43.984 1.00 74.25 800 ALA A N 1
ATOM 6247 C CA . ALA A 1 800 ? 0.555 34.415 42.925 1.00 74.25 800 ALA A CA 1
ATOM 6248 C C . ALA A 1 800 ? 0.985 33.328 41.917 1.00 74.25 800 ALA A C 1
ATOM 6250 O O . ALA A 1 800 ? 0.158 32.542 41.465 1.00 74.25 800 ALA A O 1
ATOM 6251 N N . LEU A 1 801 ? 2.292 33.228 41.649 1.00 77.25 801 LEU A N 1
ATOM 6252 C CA . LEU A 1 801 ? 2.901 32.238 40.758 1.00 77.25 801 LEU A CA 1
ATOM 6253 C C . LEU A 1 801 ? 2.749 30.776 41.230 1.00 77.25 801 LEU A C 1
ATOM 6255 O O . LEU A 1 801 ? 2.753 29.870 40.404 1.00 77.25 801 LEU A O 1
ATOM 6259 N N . LEU A 1 802 ? 2.630 30.528 42.539 1.00 75.75 802 LEU A N 1
ATOM 6260 C CA . LEU A 1 802 ? 2.523 29.179 43.113 1.00 75.75 802 LEU A CA 1
ATOM 6261 C C . LEU A 1 802 ? 1.081 28.762 43.428 1.00 75.75 802 LEU A C 1
ATOM 6263 O O . LEU A 1 802 ? 0.821 27.570 43.591 1.00 75.75 802 LEU A O 1
ATOM 6267 N N . ARG A 1 803 ? 0.130 29.706 43.461 1.00 73.88 803 ARG A N 1
ATOM 6268 C CA . ARG A 1 803 ? -1.292 29.431 43.748 1.00 73.88 803 ARG A CA 1
ATOM 6269 C C . ARG A 1 803 ? -1.906 28.333 42.856 1.00 73.88 803 ARG A C 1
ATOM 6271 O O . ARG A 1 803 ? -2.568 27.459 43.416 1.00 73.88 803 ARG A O 1
ATOM 6278 N N . PRO A 1 804 ? -1.646 28.273 41.529 1.00 69.75 804 PRO A N 1
ATOM 6279 C CA . PRO A 1 804 ? -2.202 27.225 40.658 1.00 69.75 804 PRO A CA 1
ATOM 6280 C C . PRO A 1 804 ? -1.706 25.808 40.985 1.00 69.75 804 PRO A C 1
ATOM 6282 O O . PRO A 1 804 ? -2.351 24.823 40.639 1.00 69.75 804 PRO A O 1
ATOM 6285 N N . VAL A 1 805 ? -0.554 25.700 41.654 1.00 70.19 805 VAL A N 1
ATOM 6286 C CA . VAL A 1 805 ? 0.184 24.445 41.872 1.00 70.19 805 VAL A CA 1
ATOM 6287 C C . VAL A 1 805 ? 0.029 23.923 43.306 1.00 70.19 805 VAL A C 1
ATOM 6289 O O . VAL A 1 805 ? 0.442 22.812 43.636 1.00 70.19 805 VAL A O 1
ATOM 6292 N N . LEU A 1 806 ? -0.588 24.714 44.182 1.00 69.06 806 LEU A N 1
ATOM 6293 C CA . LEU A 1 806 ? -0.829 24.370 45.583 1.00 69.06 806 LEU A CA 1
ATOM 6294 C C . LEU A 1 806 ? -2.301 24.009 45.854 1.00 69.06 806 LEU A C 1
ATOM 6296 O O . LEU A 1 806 ? -2.683 23.803 47.004 1.00 69.06 806 LEU A O 1
ATOM 6300 N N . SER A 1 807 ? -3.128 23.887 44.806 1.00 60.53 807 SER A N 1
ATOM 6301 C CA . SER A 1 807 ? -4.569 23.631 44.946 1.00 60.53 807 SER A CA 1
ATOM 6302 C C . SER A 1 807 ? -4.912 22.171 45.289 1.00 60.53 807 SER A C 1
ATOM 6304 O O . SER A 1 807 ? -5.946 21.910 45.903 1.00 60.53 807 SER A O 1
ATOM 6306 N N . ASN A 1 808 ? -4.034 21.207 44.972 1.00 58.97 808 ASN A N 1
ATOM 6307 C CA . ASN A 1 808 ? -4.182 19.805 45.380 1.00 58.97 808 ASN A CA 1
ATOM 6308 C C . ASN A 1 808 ? -2.835 19.082 45.613 1.00 58.97 808 ASN A C 1
ATOM 6310 O O . ASN A 1 808 ? -1.782 19.479 45.111 1.00 58.97 808 ASN A O 1
ATOM 6314 N N . ASN A 1 809 ? -2.877 17.953 46.334 1.00 56.91 809 ASN A N 1
ATOM 6315 C CA . ASN A 1 809 ? -1.686 17.170 46.711 1.00 56.91 809 ASN A CA 1
ATOM 6316 C C . ASN A 1 809 ? -0.894 16.616 45.506 1.00 56.91 809 ASN A C 1
ATOM 6318 O O . ASN A 1 809 ? 0.301 16.334 45.617 1.00 56.91 809 ASN A O 1
ATOM 6322 N N . TYR A 1 810 ? -1.535 16.445 44.344 1.00 56.84 810 TYR A N 1
ATOM 6323 C CA . TYR A 1 810 ? -0.864 15.967 43.133 1.00 56.84 810 TYR A CA 1
ATOM 6324 C C . TYR A 1 810 ? -0.025 17.060 42.470 1.00 56.84 810 TYR A C 1
ATOM 6326 O O . TYR A 1 810 ? 1.046 16.754 41.950 1.00 56.84 810 TYR A O 1
ATOM 6334 N N . GLN A 1 811 ? -0.484 18.308 42.502 1.00 67.25 811 GLN A N 1
ATOM 6335 C CA . GLN A 1 811 ? 0.240 19.465 41.980 1.00 67.25 811 GLN A CA 1
ATOM 6336 C C . GLN A 1 811 ? 1.427 19.825 42.877 1.00 67.25 811 GLN A C 1
ATOM 6338 O O . GLN A 1 811 ? 2.548 19.964 42.384 1.00 67.25 811 GLN A O 1
ATOM 6343 N N . LEU A 1 812 ? 1.232 19.792 44.202 1.00 69.06 812 LEU A N 1
ATOM 6344 C CA . LEU A 1 812 ? 2.311 19.962 45.180 1.00 69.06 812 LEU A CA 1
ATOM 6345 C C . LEU A 1 812 ? 3.435 18.932 44.969 1.00 69.06 812 LEU A C 1
ATOM 6347 O O . LEU A 1 812 ? 4.622 19.257 45.008 1.00 69.06 812 LEU A O 1
ATOM 6351 N N . ARG A 1 813 ? 3.077 17.682 44.654 1.00 68.62 813 ARG A N 1
ATOM 6352 C CA . ARG A 1 813 ? 4.048 16.622 44.351 1.00 68.62 813 ARG A CA 1
ATOM 6353 C C . ARG A 1 813 ? 4.867 16.895 43.087 1.00 68.62 813 ARG A C 1
ATOM 6355 O O . ARG A 1 813 ? 6.034 16.500 43.014 1.00 68.62 813 ARG A O 1
ATOM 6362 N N . ARG A 1 814 ? 4.283 17.542 42.079 1.00 78.44 814 ARG A N 1
ATOM 6363 C CA . ARG A 1 814 ? 5.008 17.918 40.858 1.00 78.44 814 ARG A CA 1
ATOM 6364 C C . ARG A 1 814 ? 5.974 19.060 41.135 1.00 78.44 814 ARG A C 1
ATOM 6366 O O . ARG A 1 814 ? 7.129 18.951 40.732 1.00 78.44 814 ARG A O 1
ATOM 6373 N N . LEU A 1 815 ? 5.548 20.065 41.905 1.00 80.44 815 LEU A N 1
ATOM 6374 C CA . LEU A 1 815 ? 6.426 21.134 42.387 1.00 80.44 815 LEU A CA 1
ATOM 6375 C C . LEU A 1 815 ? 7.615 20.557 43.165 1.00 80.44 815 LEU A C 1
ATOM 6377 O O . LEU A 1 815 ? 8.761 20.863 42.855 1.00 80.44 815 LEU A O 1
ATOM 6381 N N . HIS A 1 816 ? 7.363 19.624 44.084 1.00 74.94 816 HIS A N 1
ATOM 6382 C CA . HIS A 1 816 ? 8.417 18.919 44.814 1.00 74.94 816 HIS A CA 1
ATOM 6383 C C . HIS A 1 816 ? 9.376 18.168 43.875 1.00 74.94 816 HIS A C 1
ATOM 6385 O O . HIS A 1 816 ? 10.593 18.245 44.032 1.00 74.94 816 HIS A O 1
ATOM 6391 N N . THR A 1 817 ? 8.841 17.484 42.857 1.00 78.19 817 THR A N 1
ATOM 6392 C CA . THR A 1 817 ? 9.655 16.782 41.849 1.00 78.19 817 THR A CA 1
ATOM 6393 C C . THR A 1 817 ? 10.561 17.761 41.091 1.00 78.19 817 THR A C 1
ATOM 6395 O O . THR A 1 817 ? 11.730 17.460 40.877 1.00 78.19 817 THR A O 1
ATOM 6398 N N . PHE A 1 818 ? 10.065 18.948 40.727 1.00 84.38 818 PHE A N 1
ATOM 6399 C CA . PHE A 1 818 ? 10.866 19.993 40.082 1.00 84.38 818 PHE A CA 1
ATOM 6400 C C . PHE A 1 818 ? 11.990 20.510 40.990 1.00 84.38 818 PHE A C 1
ATOM 6402 O O . PHE A 1 818 ? 13.145 20.545 40.567 1.00 84.38 818 PHE A O 1
ATOM 6409 N N . LEU A 1 819 ? 11.688 20.804 42.256 1.00 79.38 819 LEU A N 1
ATOM 6410 C CA . LEU A 1 819 ? 12.682 21.258 43.237 1.00 79.38 819 LEU A CA 1
ATOM 6411 C C . LEU A 1 819 ? 13.769 20.203 43.509 1.00 79.38 819 LEU A C 1
ATOM 6413 O O . LEU A 1 819 ? 14.911 20.551 43.797 1.00 79.38 819 LEU A O 1
ATOM 6417 N N . GLN A 1 820 ? 13.443 18.911 43.383 1.00 74.75 820 GLN A N 1
ATOM 6418 C CA . GLN A 1 820 ? 14.401 17.808 43.526 1.00 74.75 820 GLN A CA 1
ATOM 6419 C C . GLN A 1 820 ? 15.395 17.699 42.373 1.00 74.75 820 GLN A C 1
ATOM 6421 O O . GLN A 1 820 ? 16.518 17.254 42.600 1.00 74.75 820 GLN A O 1
ATOM 6426 N N . VAL A 1 821 ? 14.996 18.070 41.156 1.00 79.00 821 VAL A N 1
ATOM 6427 C CA . VAL A 1 821 ? 15.791 17.805 39.946 1.00 79.00 821 VAL A CA 1
ATOM 6428 C C . VAL A 1 821 ? 16.438 19.054 39.352 1.00 79.00 821 VAL A C 1
ATOM 6430 O O . VAL A 1 821 ? 17.405 18.921 38.608 1.00 79.00 821 VAL A O 1
ATOM 6433 N N . ALA A 1 822 ? 15.961 20.254 39.699 1.00 77.62 822 ALA A N 1
ATOM 6434 C CA . ALA A 1 822 ? 16.396 21.519 39.098 1.00 77.62 822 ALA A CA 1
ATOM 6435 C C . ALA A 1 822 ? 17.895 21.845 39.267 1.00 77.62 822 ALA A C 1
ATOM 6437 O O . ALA A 1 822 ? 18.427 22.623 38.481 1.00 77.62 822 ALA A O 1
ATOM 6438 N N . GLY A 1 823 ? 18.574 21.251 40.256 1.00 71.81 823 GLY A N 1
ATOM 6439 C CA . GLY A 1 823 ? 20.004 21.466 40.525 1.00 71.81 823 GLY A CA 1
ATOM 6440 C C . GLY A 1 823 ? 20.973 20.490 39.839 1.00 71.81 823 GLY A C 1
ATOM 6441 O O . GLY A 1 823 ? 22.181 20.626 40.011 1.00 71.81 823 GLY A O 1
ATOM 6442 N N . TYR A 1 824 ? 20.481 19.497 39.092 1.00 76.56 824 TYR A N 1
ATOM 6443 C CA . TYR A 1 824 ? 21.316 18.468 38.451 1.00 76.56 824 TYR A CA 1
ATOM 6444 C C . TYR A 1 824 ? 21.633 18.805 36.987 1.00 76.56 824 TYR A C 1
ATOM 6446 O O . TYR A 1 824 ? 20.851 19.478 36.317 1.00 76.56 824 TYR A O 1
ATOM 6454 N N . ARG A 1 825 ? 22.747 18.290 36.435 1.00 71.00 825 ARG A N 1
ATOM 6455 C CA . ARG A 1 825 ? 23.165 18.604 35.052 1.00 71.00 825 ARG A CA 1
ATOM 6456 C C . ARG A 1 825 ? 22.318 17.891 34.001 1.00 71.00 825 ARG A C 1
ATOM 6458 O O . ARG A 1 825 ? 22.306 18.306 32.841 1.00 71.00 825 ARG A O 1
ATOM 6465 N N . SER A 1 826 ? 21.602 16.831 34.370 1.00 80.19 826 SER A N 1
ATOM 6466 C CA . SER A 1 826 ? 20.617 16.168 33.512 1.00 80.19 826 SER A CA 1
ATOM 6467 C C . SER A 1 826 ? 19.520 15.479 34.326 1.00 80.19 826 SER A C 1
ATOM 6469 O O . SER A 1 826 ? 19.716 15.143 35.492 1.00 80.19 826 SER A O 1
ATOM 6471 N N . LEU A 1 827 ? 18.370 15.204 33.695 1.00 77.94 827 LEU A N 1
ATOM 6472 C CA . LEU A 1 827 ? 17.311 14.409 34.327 1.00 77.94 827 LEU A CA 1
ATOM 6473 C C . LEU A 1 827 ? 17.768 12.978 34.623 1.00 77.94 827 LEU A C 1
ATOM 6475 O O . LEU A 1 827 ? 17.383 12.437 35.651 1.00 77.94 827 LEU A O 1
ATOM 6479 N N . SER A 1 828 ? 18.595 12.377 33.762 1.00 76.25 828 SER A N 1
ATOM 6480 C CA . SER A 1 828 ? 19.124 11.024 33.979 1.00 76.25 828 SER A CA 1
ATOM 6481 C C . SER A 1 828 ? 20.002 10.958 35.228 1.00 76.25 828 SER A C 1
ATOM 6483 O O . SER A 1 828 ? 19.843 10.052 36.038 1.00 76.25 828 SER A O 1
ATOM 6485 N N . GLU A 1 829 ? 20.861 11.959 35.425 1.00 76.44 829 GLU A N 1
ATOM 6486 C CA . GLU A 1 829 ? 21.688 12.104 36.627 1.00 76.44 829 GLU A CA 1
ATOM 6487 C C . GLU A 1 829 ? 20.832 12.348 37.877 1.00 76.44 829 GLU A C 1
ATOM 6489 O O . GLU A 1 829 ? 21.024 11.682 38.889 1.00 76.44 829 GLU A O 1
ATOM 6494 N N . ALA A 1 830 ? 19.829 13.229 37.794 1.00 74.44 830 ALA A N 1
ATOM 6495 C CA . ALA A 1 830 ? 18.902 13.479 38.898 1.00 74.44 830 ALA A CA 1
ATOM 6496 C C . ALA A 1 830 ? 18.120 12.215 39.300 1.00 74.44 830 ALA A C 1
ATOM 6498 O O . ALA A 1 830 ? 17.914 11.947 40.482 1.00 74.44 830 ALA A O 1
ATOM 6499 N N . CYS A 1 831 ? 17.689 11.429 38.309 1.00 74.88 831 CYS A N 1
ATOM 6500 C CA . CYS A 1 831 ? 16.958 10.182 38.514 1.00 74.88 831 CYS A CA 1
ATOM 6501 C C . CYS A 1 831 ? 17.837 9.108 39.157 1.00 74.88 831 CYS A C 1
ATOM 6503 O O . CYS A 1 831 ? 17.388 8.461 40.100 1.00 74.88 831 CYS A O 1
ATOM 6505 N N . ALA A 1 832 ? 19.085 8.965 38.697 1.00 69.19 832 ALA A N 1
ATOM 6506 C CA . ALA A 1 832 ? 20.056 8.039 39.271 1.00 69.19 832 ALA A CA 1
ATOM 6507 C C . ALA A 1 832 ? 20.422 8.419 40.715 1.00 69.19 832 ALA A C 1
ATOM 6509 O O . ALA A 1 832 ? 20.381 7.571 41.599 1.00 69.19 832 ALA A O 1
ATOM 6510 N N . ALA A 1 833 ? 20.686 9.702 40.980 1.00 66.12 833 ALA A N 1
ATOM 6511 C CA . ALA A 1 833 ? 21.075 10.183 42.306 1.00 66.12 833 ALA A CA 1
ATOM 6512 C C . ALA A 1 833 ? 19.938 10.138 43.346 1.00 66.12 833 ALA A C 1
ATOM 6514 O O . ALA A 1 833 ? 20.203 10.127 44.545 1.00 66.12 833 ALA A O 1
ATOM 6515 N N . ARG A 1 834 ? 18.670 10.155 42.910 1.00 65.19 834 ARG A N 1
ATOM 6516 C CA . ARG A 1 834 ? 17.490 10.195 43.798 1.00 65.19 834 ARG A CA 1
ATOM 6517 C C . ARG A 1 834 ? 16.631 8.931 43.756 1.00 65.19 834 ARG A C 1
ATOM 6519 O O . ARG A 1 834 ? 15.583 8.908 44.394 1.00 65.19 834 ARG A O 1
ATOM 6526 N N . GLY A 1 835 ? 17.026 7.914 42.987 1.00 59.72 835 GLY A N 1
ATOM 6527 C CA . GLY A 1 835 ? 16.250 6.680 42.819 1.00 59.72 835 GLY A CA 1
ATOM 6528 C C . GLY A 1 835 ? 14.857 6.903 42.209 1.00 59.72 835 GLY A C 1
ATOM 6529 O O . GLY A 1 835 ? 13.911 6.189 42.539 1.00 59.72 835 GLY A O 1
ATOM 6530 N N . LEU A 1 836 ? 14.696 7.920 41.352 1.00 71.38 836 LEU A N 1
ATOM 6531 C CA . LEU A 1 836 ? 13.406 8.273 40.748 1.00 71.38 836 LEU A CA 1
ATOM 6532 C C . LEU A 1 836 ? 13.272 7.689 39.328 1.00 71.38 836 LEU A C 1
ATOM 6534 O O . LEU A 1 836 ? 14.212 7.788 38.543 1.00 71.38 836 LEU A O 1
ATOM 6538 N N . PRO A 1 837 ? 12.102 7.151 38.923 1.00 61.72 837 PRO A N 1
ATOM 6539 C CA . PRO A 1 837 ? 11.897 6.684 37.551 1.00 61.72 837 PRO A CA 1
ATOM 6540 C C . PRO A 1 837 ? 11.903 7.850 36.548 1.00 61.72 837 PRO A C 1
ATOM 6542 O O . PRO A 1 837 ? 11.074 8.762 36.642 1.00 61.72 837 PRO A O 1
ATOM 6545 N N . THR A 1 838 ? 12.772 7.795 35.532 1.00 70.25 838 THR A N 1
ATOM 6546 C CA . THR A 1 838 ? 12.975 8.879 34.544 1.00 70.25 838 THR A CA 1
ATOM 6547 C C . THR A 1 838 ? 11.700 9.295 33.812 1.00 70.25 838 THR A C 1
ATOM 6549 O O . THR A 1 838 ? 11.461 10.485 33.582 1.00 70.25 838 THR A O 1
ATOM 6552 N N . HIS A 1 839 ? 10.836 8.331 33.490 1.00 54.91 839 HIS A N 1
ATOM 6553 C CA . HIS A 1 839 ? 9.550 8.605 32.853 1.00 54.91 839 HIS A CA 1
ATOM 6554 C C . HIS A 1 839 ? 8.600 9.395 33.774 1.00 54.91 839 HIS A C 1
ATOM 6556 O O . HIS A 1 839 ? 7.988 10.369 33.338 1.00 54.91 839 HIS A O 1
ATOM 6562 N N . SER A 1 840 ? 8.520 9.040 35.060 1.00 59.59 840 SER A N 1
ATOM 6563 C CA . SER A 1 840 ? 7.654 9.720 36.033 1.00 59.59 840 SER A CA 1
ATOM 6564 C C . SER A 1 840 ? 8.098 11.158 36.295 1.00 59.59 840 SER A C 1
ATOM 6566 O O . SER A 1 840 ? 7.257 12.053 36.339 1.00 59.59 840 SER A O 1
ATOM 6568 N N . VAL A 1 841 ? 9.409 11.396 36.394 1.00 73.56 841 VAL A N 1
ATOM 6569 C CA . VAL A 1 841 ? 9.978 12.747 36.535 1.00 73.56 841 VAL A CA 1
ATOM 6570 C C . VAL A 1 841 ? 9.657 13.600 35.308 1.00 73.56 841 VAL A C 1
ATOM 6572 O O . VAL A 1 841 ? 9.178 14.722 35.445 1.00 73.56 841 VAL A O 1
ATOM 6575 N N . THR A 1 842 ? 9.840 13.051 34.105 1.00 74.50 842 THR A N 1
ATOM 6576 C CA . THR A 1 842 ? 9.549 13.765 32.852 1.00 74.50 842 THR A CA 1
ATOM 6577 C C . THR A 1 842 ? 8.070 14.145 32.746 1.00 74.50 842 THR A C 1
ATOM 6579 O O . THR A 1 842 ? 7.753 15.280 32.398 1.00 74.50 842 THR A O 1
ATOM 6582 N N . MET A 1 843 ? 7.165 13.228 33.100 1.00 59.97 843 MET A N 1
ATOM 6583 C CA . MET A 1 843 ? 5.721 13.479 33.093 1.00 59.97 843 MET A CA 1
ATOM 6584 C C . MET A 1 843 ? 5.283 14.492 34.155 1.00 59.97 843 MET A C 1
ATOM 6586 O O . MET A 1 843 ? 4.405 15.311 33.892 1.00 59.97 843 MET A O 1
ATOM 6590 N N . HIS A 1 844 ? 5.878 14.456 35.350 1.00 74.56 844 HIS A N 1
ATOM 6591 C CA . HIS A 1 844 ? 5.587 15.433 36.401 1.00 74.56 844 HIS A CA 1
ATOM 6592 C C . HIS A 1 844 ? 6.029 16.842 36.003 1.00 74.56 844 HIS A C 1
ATOM 6594 O O . HIS A 1 844 ? 5.274 17.782 36.229 1.00 74.56 844 HIS A O 1
ATOM 6600 N N . LEU A 1 845 ? 7.205 16.974 35.383 1.00 80.38 845 LEU A N 1
ATOM 6601 C CA . LEU A 1 845 ? 7.717 18.254 34.895 1.00 80.38 845 LEU A CA 1
ATOM 6602 C C . LEU A 1 845 ? 6.848 18.823 33.776 1.00 80.38 845 LEU A C 1
ATOM 6604 O O . LEU A 1 845 ? 6.447 19.970 33.872 1.00 80.38 845 LEU A O 1
ATOM 6608 N N . LEU A 1 846 ? 6.491 18.021 32.767 1.00 74.06 846 LEU A N 1
ATOM 6609 C CA . LEU A 1 846 ? 5.664 18.492 31.648 1.00 74.06 846 LEU A CA 1
ATOM 6610 C C . LEU A 1 846 ? 4.307 19.031 32.109 1.00 74.06 846 LEU A C 1
ATOM 6612 O O . LEU A 1 846 ? 3.872 20.080 31.652 1.00 74.06 846 LEU A O 1
ATOM 6616 N N . ARG A 1 847 ? 3.651 18.336 33.045 1.00 69.56 847 ARG A N 1
ATOM 6617 C CA . ARG A 1 847 ? 2.366 18.806 33.572 1.00 69.56 847 ARG A CA 1
ATOM 6618 C C . ARG A 1 847 ? 2.507 20.009 34.504 1.00 69.56 847 ARG A C 1
ATOM 6620 O O . ARG A 1 847 ? 1.603 20.826 34.566 1.00 69.56 847 ARG A O 1
ATOM 6627 N N . LEU A 1 848 ? 3.620 20.118 35.230 1.00 80.38 848 LEU A N 1
ATOM 6628 C CA . LEU A 1 848 ? 3.915 21.303 36.036 1.00 80.38 848 LEU A CA 1
ATOM 6629 C C . LEU A 1 848 ? 4.166 22.531 35.150 1.00 80.38 848 LEU A C 1
ATOM 6631 O O . LEU A 1 848 ? 3.709 23.621 35.467 1.00 80.38 848 LEU A O 1
ATOM 6635 N N . GLU A 1 849 ? 4.880 22.346 34.039 1.00 83.38 849 GLU A N 1
ATOM 6636 C CA . GLU A 1 849 ? 5.121 23.378 33.026 1.00 83.38 849 GLU A CA 1
ATOM 6637 C C . GLU A 1 849 ? 3.800 23.866 32.406 1.00 83.38 849 GLU A C 1
ATOM 6639 O O . GLU A 1 849 ? 3.627 25.062 32.192 1.00 83.38 849 GLU A O 1
ATOM 6644 N N . GLU A 1 850 ? 2.838 22.966 32.187 1.00 76.44 850 GLU A N 1
ATOM 6645 C CA . GLU A 1 850 ? 1.483 23.296 31.722 1.00 76.44 850 GLU A CA 1
ATOM 6646 C C . GLU A 1 850 ? 0.672 24.075 32.776 1.00 76.44 850 GLU A C 1
ATOM 6648 O O . GLU A 1 850 ? 0.047 25.079 32.450 1.00 76.44 850 GLU A O 1
ATOM 6653 N N . GLU A 1 851 ? 0.742 23.673 34.050 1.00 74.75 851 GLU A N 1
ATOM 6654 C CA . GLU A 1 851 ? 0.022 24.317 35.165 1.00 74.75 851 GLU A CA 1
ATOM 6655 C C . GLU A 1 851 ? 0.568 25.707 35.531 1.00 74.75 851 GLU A C 1
ATOM 6657 O O . GLU A 1 851 ? -0.196 26.577 35.943 1.00 74.75 851 GLU A O 1
ATOM 6662 N N . ILE A 1 852 ? 1.879 25.927 35.383 1.00 78.75 852 ILE A N 1
ATOM 6663 C CA . ILE A 1 852 ? 2.533 27.228 35.626 1.00 78.75 852 ILE A CA 1
ATOM 6664 C C . ILE A 1 852 ? 2.507 28.115 34.364 1.00 78.75 852 ILE A C 1
ATOM 6666 O O . ILE A 1 852 ? 2.738 29.321 34.447 1.00 78.75 852 ILE A O 1
ATOM 6670 N N . GLY A 1 853 ? 2.187 27.547 33.195 1.00 73.44 853 GLY A N 1
ATOM 6671 C CA . GLY A 1 853 ? 2.051 28.284 31.937 1.00 73.44 853 GLY A CA 1
ATOM 6672 C C . GLY A 1 853 ? 3.369 28.519 31.191 1.00 73.44 853 GLY A C 1
ATOM 6673 O O . GLY A 1 853 ? 3.489 29.485 30.438 1.00 73.44 853 GLY A O 1
ATOM 6674 N N . GLY A 1 854 ? 4.374 27.659 31.377 1.00 80.81 854 GLY A N 1
ATOM 6675 C CA . GLY A 1 854 ? 5.616 27.720 30.608 1.00 80.81 854 GLY A CA 1
ATOM 6676 C C . GLY A 1 854 ? 6.692 26.708 31.022 1.00 80.81 854 GLY A C 1
ATOM 6677 O O . GLY A 1 854 ? 6.619 26.106 32.093 1.00 80.81 854 GLY A O 1
ATOM 6678 N N . PRO A 1 855 ? 7.731 26.520 30.183 1.00 82.75 855 PRO A N 1
ATOM 6679 C CA . PRO A 1 855 ? 8.822 25.593 30.467 1.00 82.75 855 PRO A CA 1
ATOM 6680 C C . PRO A 1 855 ? 9.623 26.051 31.689 1.00 82.75 855 PRO A C 1
ATOM 6682 O O . PRO A 1 855 ? 9.971 27.228 31.796 1.00 82.75 855 PRO A O 1
ATOM 6685 N N . LEU A 1 856 ? 9.969 25.120 32.577 1.00 81.62 856 LEU A N 1
ATOM 6686 C CA . LEU A 1 856 ? 10.688 25.373 33.830 1.00 81.62 856 LEU A CA 1
ATOM 6687 C C . LEU A 1 856 ? 12.160 24.974 33.735 1.00 81.62 856 LEU A C 1
ATOM 6689 O O . LEU A 1 856 ? 12.992 25.540 34.443 1.00 81.62 856 LEU A O 1
ATOM 6693 N N . LEU A 1 857 ? 12.497 24.030 32.849 1.00 81.88 857 LEU A N 1
ATOM 6694 C CA . LEU A 1 857 ? 13.869 23.578 32.604 1.00 81.88 857 LEU A CA 1
ATOM 6695 C C . LEU A 1 857 ? 14.227 23.688 31.119 1.00 81.88 857 LEU A C 1
ATOM 6697 O O . LEU A 1 857 ? 13.500 23.237 30.233 1.00 81.88 857 LEU A O 1
ATOM 6701 N N . VAL A 1 858 ? 15.410 24.224 30.836 1.00 79.69 858 VAL A N 1
ATOM 6702 C CA . VAL A 1 858 ? 16.038 24.139 29.518 1.00 79.69 858 VAL A CA 1
ATOM 6703 C C . VAL A 1 858 ? 16.570 22.720 29.338 1.00 79.69 858 VAL A C 1
ATOM 6705 O O . VAL A 1 858 ? 17.372 22.232 30.135 1.00 79.69 858 VAL A O 1
ATOM 6708 N N . ARG A 1 859 ? 16.121 22.039 28.278 1.00 69.81 859 ARG A N 1
ATOM 6709 C CA . ARG A 1 859 ? 16.511 20.650 28.000 1.00 69.81 859 ARG A CA 1
ATOM 6710 C C . ARG A 1 859 ? 18.031 20.542 27.789 1.00 69.81 859 ARG A C 1
ATOM 6712 O O . ARG A 1 859 ? 18.598 21.373 27.070 1.00 69.81 859 ARG A O 1
ATOM 6719 N N . PRO A 1 860 ? 18.688 19.512 28.355 1.00 60.19 860 PRO A N 1
ATOM 6720 C CA . PRO A 1 860 ? 20.118 19.319 28.171 1.00 60.19 860 PRO A CA 1
ATOM 6721 C C . PRO A 1 860 ? 20.416 19.062 26.690 1.00 60.19 860 PRO A C 1
ATOM 6723 O O . PRO A 1 860 ? 19.736 18.286 26.019 1.00 60.19 860 PRO A O 1
ATOM 6726 N N . THR A 1 861 ? 21.446 19.721 26.169 1.00 57.47 861 THR A N 1
ATOM 6727 C CA . THR A 1 861 ? 21.998 19.427 24.836 1.00 57.47 861 THR A CA 1
ATOM 6728 C C . THR A 1 861 ? 23.372 18.798 25.013 1.00 57.47 861 THR A C 1
ATOM 6730 O O . THR A 1 861 ? 23.939 18.873 26.100 1.00 57.47 861 THR A O 1
ATOM 6733 N N . LYS A 1 862 ? 23.941 18.199 23.956 1.00 45.34 862 LYS A N 1
ATOM 6734 C CA . LYS A 1 862 ? 25.186 17.397 23.998 1.00 45.34 862 LYS A CA 1
ATOM 6735 C C . LYS A 1 862 ? 26.388 18.096 24.670 1.00 45.34 862 LYS A C 1
ATOM 6737 O O . LYS A 1 862 ? 27.410 17.453 24.846 1.00 45.34 862 LYS A O 1
ATOM 6742 N N . ASN A 1 863 ? 26.308 19.397 24.980 1.00 48.09 863 ASN A N 1
ATOM 6743 C CA . ASN A 1 863 ? 27.325 20.193 25.672 1.00 48.09 863 ASN A CA 1
ATOM 6744 C C . ASN A 1 863 ? 26.766 21.333 26.558 1.00 48.09 863 ASN A C 1
ATOM 6746 O O . ASN A 1 863 ? 27.469 22.309 26.815 1.00 48.09 863 ASN A O 1
ATOM 6750 N N . ARG A 1 864 ? 25.508 21.247 27.012 1.00 58.50 864 ARG A N 1
ATOM 6751 C CA . ARG A 1 864 ? 24.952 22.206 27.978 1.00 58.50 864 ARG A CA 1
ATOM 6752 C C . ARG A 1 864 ? 24.170 21.452 29.053 1.00 58.50 864 ARG A C 1
ATOM 6754 O O . ARG A 1 8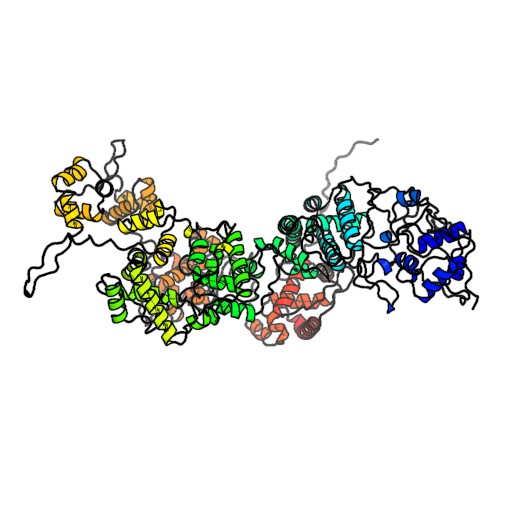64 ? 23.273 20.693 28.668 1.00 58.50 864 ARG A O 1
ATOM 6761 N N . PRO A 1 865 ? 24.503 21.638 30.345 1.00 67.31 865 PRO A N 1
ATOM 6762 C CA . PRO A 1 865 ? 23.734 21.045 31.426 1.00 67.31 865 PRO A CA 1
ATOM 6763 C C . PRO A 1 865 ? 22.302 21.585 31.400 1.00 67.31 865 PRO A C 1
ATOM 6765 O O . PRO A 1 865 ? 22.021 22.650 30.847 1.00 67.31 865 PRO A O 1
ATOM 6768 N N . MET A 1 866 ? 21.393 20.811 31.970 1.00 81.06 866 MET A N 1
ATOM 6769 C CA . MET A 1 866 ? 20.045 21.254 32.276 1.00 81.06 866 MET A CA 1
ATOM 6770 C C . MET A 1 866 ? 20.119 22.465 33.213 1.00 81.06 866 MET A C 1
ATOM 6772 O O . MET A 1 866 ? 20.822 22.429 34.218 1.00 81.06 866 MET A O 1
ATOM 6776 N N . GLU A 1 867 ? 19.414 23.537 32.864 1.00 80.44 867 GLU A N 1
ATOM 6777 C CA . GLU A 1 867 ? 19.372 24.787 33.633 1.00 80.44 867 GLU A CA 1
ATOM 6778 C C . GLU A 1 867 ? 17.910 25.228 33.783 1.00 80.44 867 GLU A C 1
ATOM 6780 O O . GLU A 1 867 ? 17.144 25.076 32.824 1.00 80.44 867 GLU A O 1
ATOM 6785 N N . PRO A 1 868 ? 17.486 25.787 34.930 1.00 81.69 868 PRO A N 1
ATOM 6786 C CA . PRO A 1 868 ? 16.152 26.362 35.047 1.00 81.69 868 PRO A CA 1
ATOM 6787 C C . PRO A 1 868 ? 15.957 27.539 34.082 1.00 81.69 868 PRO A C 1
ATOM 6789 O O . PRO A 1 868 ? 16.875 28.317 33.825 1.00 81.69 868 PRO A O 1
ATOM 6792 N N . THR A 1 869 ? 14.758 27.680 33.522 1.00 82.69 869 THR A N 1
ATOM 6793 C CA . THR A 1 869 ? 14.375 28.858 32.720 1.00 82.69 869 THR A CA 1
ATOM 6794 C C . THR A 1 869 ? 14.180 30.080 33.625 1.00 82.69 869 THR A C 1
ATOM 6796 O O . THR A 1 869 ? 14.206 29.954 34.848 1.00 82.69 869 THR A O 1
ATOM 6799 N N . ASP A 1 870 ? 13.937 31.271 33.071 1.00 77.50 870 ASP A N 1
ATOM 6800 C CA . ASP A 1 870 ? 13.598 32.453 33.886 1.00 77.50 870 ASP A CA 1
ATOM 6801 C C . ASP A 1 870 ? 12.330 32.218 34.727 1.00 77.50 870 ASP A C 1
ATOM 6803 O O . ASP A 1 870 ? 12.251 32.633 35.882 1.00 77.50 870 ASP A O 1
ATOM 6807 N N . LEU A 1 871 ? 11.357 31.485 34.174 1.00 79.44 871 LEU A N 1
ATOM 6808 C CA . LEU A 1 871 ? 10.170 31.034 34.899 1.00 79.44 871 LEU A CA 1
ATOM 6809 C C . LEU A 1 871 ? 10.536 30.005 35.978 1.00 79.44 871 LEU A C 1
ATOM 6811 O O . LEU A 1 871 ? 10.089 30.131 37.114 1.00 79.44 871 LEU A O 1
ATOM 6815 N N . GLY A 1 872 ? 11.413 29.047 35.663 1.00 80.62 872 GLY A N 1
ATOM 6816 C CA . GLY A 1 872 ? 11.944 28.079 36.624 1.00 80.62 872 GLY A CA 1
ATOM 6817 C C . GLY A 1 872 ? 12.663 28.735 37.806 1.00 80.62 872 GLY A C 1
ATOM 6818 O O . GLY A 1 872 ? 12.448 28.332 38.946 1.00 80.62 872 GLY A O 1
ATOM 6819 N N . HIS A 1 873 ? 13.445 29.791 37.566 1.00 81.88 873 HIS A N 1
ATOM 6820 C CA . HIS A 1 873 ? 14.094 30.578 38.618 1.00 81.88 873 HIS A CA 1
ATOM 6821 C C . HIS A 1 873 ? 13.086 31.356 39.466 1.00 81.88 873 HIS A C 1
ATOM 6823 O O . HIS A 1 873 ? 13.229 31.385 40.684 1.00 81.88 873 HIS A O 1
ATOM 6829 N N . LYS A 1 874 ? 12.043 31.940 38.861 1.00 80.94 874 LYS A N 1
ATOM 6830 C CA . LYS A 1 874 ? 10.960 32.609 39.605 1.00 80.94 874 LYS A CA 1
ATOM 6831 C C . LYS A 1 874 ? 10.185 31.628 40.490 1.00 80.94 874 LYS A C 1
ATOM 6833 O O . LYS A 1 874 ? 9.879 31.956 41.631 1.00 80.94 874 LYS A O 1
ATOM 6838 N N . VAL A 1 875 ? 9.924 30.414 40.002 1.00 82.25 875 VAL A N 1
ATOM 6839 C CA . VAL A 1 875 ? 9.277 29.340 40.777 1.00 82.25 875 VAL A CA 1
ATOM 6840 C C . VAL A 1 875 ? 10.184 28.850 41.907 1.00 82.25 875 VAL A C 1
ATOM 6842 O O . VAL A 1 875 ? 9.713 28.692 43.029 1.00 82.25 875 VAL A O 1
ATOM 6845 N N . LEU A 1 876 ? 11.486 28.669 41.654 1.00 81.50 876 LEU A N 1
ATOM 6846 C CA . LEU A 1 876 ? 12.472 28.337 42.690 1.00 81.50 876 LEU A CA 1
ATOM 6847 C C . LEU A 1 876 ? 12.540 29.432 43.764 1.00 81.50 876 LEU A C 1
ATOM 6849 O O . LEU A 1 876 ? 12.442 29.129 44.949 1.00 81.50 876 LEU A O 1
ATOM 6853 N N . ALA A 1 877 ? 12.644 30.699 43.361 1.00 77.12 877 ALA A N 1
ATOM 6854 C CA . ALA A 1 877 ? 12.705 31.843 44.268 1.00 77.12 877 ALA A CA 1
ATOM 6855 C C . ALA A 1 877 ? 11.422 32.014 45.095 1.00 77.12 877 ALA A C 1
ATOM 6857 O O . ALA A 1 877 ? 11.501 32.394 46.257 1.00 77.12 877 ALA A O 1
ATOM 6858 N N . ALA A 1 878 ? 10.257 31.690 44.527 1.00 78.62 878 ALA A N 1
ATOM 6859 C CA . ALA A 1 878 ? 8.981 31.717 45.237 1.00 78.62 878 ALA A CA 1
ATOM 6860 C C . ALA A 1 878 ? 8.802 30.522 46.195 1.00 78.62 878 ALA A C 1
ATOM 6862 O O . ALA A 1 878 ? 8.194 30.669 47.251 1.00 78.62 878 ALA A O 1
ATOM 6863 N N . ALA A 1 879 ? 9.316 29.337 45.844 1.00 77.81 879 ALA A N 1
ATOM 6864 C CA . ALA A 1 879 ? 9.105 28.108 46.616 1.00 77.81 879 ALA A CA 1
ATOM 6865 C C . ALA A 1 879 ? 10.148 27.889 47.728 1.00 77.81 879 ALA A C 1
ATOM 6867 O O . ALA A 1 879 ? 9.848 27.252 48.737 1.00 77.81 879 ALA A O 1
ATOM 6868 N N . LEU A 1 880 ? 11.369 28.412 47.569 1.00 72.19 880 LEU A N 1
ATOM 6869 C CA . LEU A 1 880 ? 12.466 28.245 48.532 1.00 72.19 880 LEU A CA 1
ATOM 6870 C C . LEU A 1 880 ? 12.222 28.904 49.907 1.00 72.19 880 LEU A C 1
ATOM 6872 O O . LEU A 1 880 ? 12.585 28.284 50.908 1.00 72.19 880 LEU A O 1
ATOM 6876 N N . PRO A 1 881 ? 11.621 30.106 50.018 1.00 73.56 881 PRO A N 1
ATOM 6877 C CA . PRO A 1 881 ? 11.257 30.697 51.310 1.00 73.56 881 PRO A CA 1
ATOM 6878 C C . PRO A 1 881 ? 10.202 29.873 52.059 1.00 73.56 881 PRO A C 1
ATOM 6880 O O . PRO A 1 881 ? 10.277 29.726 53.275 1.00 73.56 881 PRO A O 1
ATOM 6883 N N . LEU A 1 882 ? 9.278 29.252 51.319 1.00 70.31 882 LEU A N 1
ATOM 6884 C CA . LEU A 1 882 ? 8.213 28.396 51.847 1.00 70.31 882 LEU A CA 1
ATOM 6885 C C . LEU A 1 882 ? 8.684 26.957 52.120 1.00 70.31 882 LEU A C 1
ATOM 6887 O O . LEU A 1 882 ? 7.880 26.094 52.463 1.00 70.31 882 LEU A O 1
ATOM 6891 N N . ALA A 1 883 ? 9.980 26.655 51.974 1.00 64.94 883 ALA A N 1
ATOM 6892 C CA . ALA A 1 883 ? 10.446 25.275 51.896 1.00 64.94 883 ALA A CA 1
ATOM 6893 C C . ALA A 1 883 ? 10.202 24.442 53.164 1.00 64.94 883 ALA A C 1
ATOM 6895 O O . ALA A 1 883 ? 9.862 23.264 53.057 1.00 64.94 883 ALA A O 1
ATOM 6896 N N . ARG A 1 884 ? 10.310 25.049 54.356 1.00 63.19 884 ARG A N 1
ATOM 6897 C CA . ARG A 1 884 ? 9.961 24.376 55.622 1.00 63.19 884 ARG A CA 1
ATOM 6898 C C . ARG A 1 884 ? 8.468 24.065 55.707 1.00 63.19 884 ARG A C 1
ATOM 6900 O O . ARG A 1 884 ? 8.106 22.978 56.138 1.00 63.19 884 ARG A O 1
ATOM 6907 N N . GLN A 1 885 ? 7.620 24.992 55.264 1.00 66.19 885 GLN A N 1
ATOM 6908 C CA . GLN A 1 885 ? 6.167 24.825 55.287 1.00 66.19 885 GLN A CA 1
ATOM 6909 C C . GLN A 1 885 ? 5.704 23.824 54.216 1.00 66.19 885 GLN A C 1
ATOM 6911 O O . GLN A 1 885 ? 4.822 23.025 54.474 1.00 66.19 885 GLN A O 1
ATOM 6916 N N . LEU A 1 886 ? 6.357 23.764 53.051 1.00 64.06 886 LEU A N 1
ATOM 6917 C CA . LEU A 1 886 ? 6.076 22.795 51.979 1.00 64.06 886 LEU A CA 1
ATOM 6918 C C . LEU A 1 886 ? 6.612 21.371 52.251 1.00 64.06 886 LEU A C 1
ATOM 6920 O O . LEU A 1 886 ? 6.488 20.502 51.385 1.00 64.06 886 LEU A O 1
ATOM 6924 N N . GLY A 1 887 ? 7.213 21.121 53.422 1.00 60.22 887 GLY A N 1
ATOM 6925 C CA . GLY A 1 887 ? 7.742 19.810 53.815 1.00 60.22 887 GLY A CA 1
ATOM 6926 C C . GLY A 1 887 ? 9.027 19.388 53.088 1.00 60.22 887 GLY A C 1
ATOM 6927 O O . GLY A 1 887 ? 9.268 18.193 52.924 1.00 60.22 887 GLY A O 1
ATOM 6928 N N . LEU A 1 888 ? 9.849 20.338 52.618 1.00 58.78 888 LEU A N 1
ATOM 6929 C CA . LEU A 1 888 ? 11.102 20.042 51.909 1.00 58.78 888 LEU A CA 1
ATOM 6930 C C . LEU A 1 888 ? 12.259 19.755 52.894 1.00 58.78 888 LEU A C 1
ATOM 6932 O O . LEU A 1 888 ? 12.440 20.508 53.853 1.00 58.78 888 LEU A O 1
ATOM 6936 N N . PRO A 1 889 ? 13.104 18.729 52.653 1.00 55.56 889 PRO A N 1
ATOM 6937 C CA . PRO A 1 889 ? 14.268 18.439 53.496 1.00 55.56 889 PRO A CA 1
ATOM 6938 C C . PRO A 1 889 ? 15.258 19.615 53.538 1.00 55.56 889 PRO A C 1
ATOM 6940 O O . PRO A 1 889 ? 15.597 20.175 52.493 1.00 55.56 889 PRO A O 1
ATOM 6943 N N . ALA A 1 890 ? 15.798 19.945 54.718 1.00 48.62 890 ALA A N 1
ATOM 6944 C CA . ALA A 1 890 ? 16.720 21.076 54.917 1.00 48.62 890 ALA A CA 1
ATOM 6945 C C . ALA A 1 890 ? 17.953 21.049 53.981 1.00 48.62 890 ALA A C 1
ATOM 6947 O O . ALA A 1 890 ? 18.389 22.094 53.495 1.00 48.62 890 ALA A O 1
ATOM 6948 N N . ALA A 1 891 ? 18.444 19.853 53.637 1.00 48.88 891 ALA A N 1
ATOM 6949 C CA . ALA A 1 891 ? 19.547 19.648 52.694 1.00 48.88 891 ALA A CA 1
ATOM 6950 C C . ALA A 1 891 ? 19.239 20.140 51.261 1.00 48.88 891 ALA A C 1
ATOM 6952 O O . ALA A 1 891 ? 20.133 20.578 50.538 1.00 48.88 891 ALA A O 1
ATOM 6953 N N . MET A 1 892 ? 17.969 20.124 50.838 1.00 50.03 892 MET A N 1
ATOM 6954 C CA . MET A 1 892 ? 17.562 20.608 49.513 1.00 50.03 892 MET A CA 1
ATOM 6955 C C . MET A 1 892 ? 17.495 22.137 49.427 1.00 50.03 892 MET A C 1
ATOM 6957 O O . MET A 1 892 ? 17.782 22.699 48.371 1.00 50.03 892 MET A O 1
ATOM 6961 N N . ALA A 1 893 ? 17.179 22.814 50.535 1.00 44.09 893 ALA A N 1
ATOM 6962 C CA . ALA A 1 893 ? 17.210 24.274 50.609 1.00 44.09 893 ALA A CA 1
ATOM 6963 C C . ALA A 1 893 ? 18.649 24.828 50.564 1.00 44.09 893 ALA A C 1
ATOM 6965 O O . ALA A 1 893 ? 18.857 25.936 50.075 1.00 44.09 893 ALA A O 1
ATOM 6966 N N . GLN A 1 894 ? 19.641 24.053 51.021 1.00 44.22 894 GLN A N 1
ATOM 6967 C CA . GLN A 1 894 ? 21.067 24.392 50.921 1.00 44.22 894 GLN A CA 1
ATOM 6968 C C . GLN A 1 894 ? 21.646 24.120 49.523 1.00 44.22 894 GLN A C 1
ATOM 6970 O O . GLN A 1 894 ? 22.356 24.969 48.989 1.00 44.22 894 GLN A O 1
ATOM 6975 N N . ALA A 1 895 ? 21.286 23.002 48.879 1.00 44.12 895 ALA A N 1
ATOM 6976 C CA . ALA A 1 895 ? 21.740 22.684 47.519 1.00 44.12 895 ALA A CA 1
ATOM 6977 C C . ALA A 1 895 ? 21.257 23.697 46.459 1.00 44.12 895 ALA A C 1
ATOM 6979 O O . ALA A 1 895 ? 21.956 23.948 45.483 1.00 44.12 895 ALA A O 1
ATOM 6980 N N . ALA A 1 896 ? 20.092 24.320 46.667 1.00 43.31 896 ALA A N 1
ATOM 6981 C CA . ALA A 1 896 ? 19.578 25.384 45.800 1.00 43.31 896 ALA A CA 1
ATOM 6982 C C . ALA A 1 896 ? 20.227 26.765 46.047 1.00 43.31 896 ALA A C 1
ATOM 6984 O O . ALA A 1 896 ? 20.049 27.669 45.233 1.00 43.31 896 ALA A O 1
ATOM 6985 N N . ARG A 1 897 ? 20.962 26.946 47.159 1.00 39.31 897 ARG A N 1
ATOM 6986 C CA . ARG A 1 897 ? 21.605 28.218 47.546 1.00 39.31 897 ARG A CA 1
ATOM 6987 C C . ARG A 1 897 ? 23.096 28.300 47.196 1.00 39.31 897 ARG A C 1
ATOM 6989 O O . ARG A 1 897 ? 23.622 29.407 47.145 1.00 39.31 897 ARG A O 1
ATOM 6996 N N . SER A 1 898 ? 23.768 27.180 46.920 1.00 33.94 898 SER A N 1
ATOM 6997 C CA . SER A 1 898 ? 25.206 27.161 46.606 1.00 33.94 898 SER A CA 1
ATOM 6998 C C . SER A 1 898 ? 25.473 27.007 45.103 1.00 33.94 898 SER A C 1
ATOM 7000 O O . SER A 1 898 ? 25.261 25.925 44.552 1.00 33.94 898 SER A O 1
ATOM 7002 N N . PRO A 1 899 ? 25.989 28.041 44.411 1.00 34.25 899 PRO A N 1
ATOM 7003 C CA . PRO A 1 899 ? 26.469 27.892 43.048 1.00 34.25 899 PRO A CA 1
ATOM 7004 C C . PRO A 1 899 ? 27.805 27.144 43.083 1.00 34.25 899 PRO A C 1
ATOM 7006 O O . PRO A 1 899 ? 28.803 27.659 43.589 1.00 34.25 899 PRO A O 1
ATOM 7009 N N . VAL A 1 900 ? 27.850 25.930 42.531 1.00 32.00 900 VAL A N 1
ATOM 7010 C CA . VAL A 1 900 ? 29.119 25.227 42.304 1.00 32.00 900 VAL A CA 1
ATOM 7011 C C . VAL A 1 900 ? 29.982 26.081 41.369 1.00 32.00 900 VAL A C 1
ATOM 7013 O O . VAL A 1 900 ? 29.743 26.176 40.164 1.00 32.00 900 VAL A O 1
ATOM 7016 N N . ARG A 1 901 ? 30.994 26.732 41.950 1.00 30.14 901 ARG A N 1
ATOM 7017 C CA . ARG A 1 901 ? 32.126 27.334 41.244 1.00 30.14 901 ARG A CA 1
ATOM 7018 C C . ARG A 1 901 ? 32.929 26.213 40.582 1.00 30.14 901 ARG A C 1
ATOM 7020 O O . ARG A 1 901 ? 33.375 25.296 41.258 1.00 30.14 901 ARG A O 1
ATOM 7027 N N . THR A 1 902 ? 33.195 26.330 39.285 1.00 26.30 902 THR A N 1
ATOM 7028 C CA . THR A 1 902 ? 34.547 26.665 38.791 1.00 26.30 902 THR A CA 1
ATOM 7029 C C . THR A 1 902 ? 34.582 26.795 37.262 1.00 26.30 902 THR A C 1
ATOM 7031 O O . THR A 1 902 ? 34.188 25.912 36.512 1.00 26.30 902 THR A O 1
ATOM 7034 N N . ASN A 1 903 ? 35.055 27.972 36.843 1.00 28.39 903 ASN A N 1
ATOM 7035 C CA . ASN A 1 903 ? 35.963 28.250 35.730 1.00 28.39 903 ASN A CA 1
ATOM 7036 C C . ASN A 1 903 ? 35.740 27.547 34.381 1.00 28.39 903 ASN A C 1
ATOM 7038 O O . ASN A 1 903 ? 36.341 26.529 34.087 1.00 28.39 903 ASN A O 1
ATOM 7042 N N . HIS A 1 904 ? 35.040 28.233 33.475 1.00 28.73 904 HIS A N 1
ATOM 7043 C CA . HIS A 1 904 ? 35.711 28.869 32.334 1.00 28.73 904 HIS A CA 1
ATOM 7044 C C . HIS A 1 904 ? 34.861 30.042 31.828 1.00 28.73 904 HIS A C 1
ATOM 7046 O O . HIS A 1 904 ? 33.753 29.887 31.312 1.00 28.73 904 HIS A O 1
ATOM 7052 N N . ARG A 1 905 ? 35.396 31.255 31.996 1.00 32.91 905 ARG A N 1
ATOM 7053 C CA . ARG A 1 905 ? 34.877 32.479 31.384 1.00 32.91 905 ARG A CA 1
ATOM 7054 C C . ARG A 1 905 ? 34.893 32.326 29.860 1.00 32.91 905 ARG A C 1
ATOM 7056 O O . ARG A 1 905 ? 35.964 32.277 29.268 1.00 32.91 905 ARG A O 1
ATOM 7063 N N . ARG A 1 906 ? 33.714 32.348 29.235 1.00 26.31 906 ARG A N 1
ATOM 7064 C CA . ARG A 1 906 ? 33.441 33.096 27.991 1.00 26.31 906 ARG A CA 1
ATOM 7065 C C . ARG A 1 906 ? 31.928 33.189 27.763 1.00 26.31 906 ARG A C 1
ATOM 7067 O O . ARG A 1 906 ? 31.320 32.398 27.050 1.00 26.31 906 ARG A O 1
ATOM 7074 N N . ARG A 1 907 ? 31.313 34.202 28.383 1.00 28.42 907 ARG A N 1
ATOM 7075 C CA . ARG A 1 907 ? 30.129 34.869 27.810 1.00 28.42 907 ARG A CA 1
ATOM 7076 C C . ARG A 1 907 ? 30.587 35.611 26.536 1.00 28.42 907 ARG A C 1
ATOM 7078 O O . ARG A 1 907 ? 31.738 36.036 26.478 1.00 28.42 907 ARG A O 1
ATOM 7085 N N . PRO A 1 908 ? 29.697 35.787 25.547 1.00 33.03 908 PRO A N 1
ATOM 7086 C CA . PRO A 1 908 ? 28.912 37.016 25.585 1.00 33.03 908 PRO A CA 1
ATOM 7087 C C . PRO A 1 908 ? 27.402 36.768 25.626 1.00 33.03 908 PRO A C 1
ATOM 7089 O O . PRO A 1 908 ? 26.848 35.896 24.953 1.00 33.03 908 PRO A O 1
ATOM 7092 N N . ARG A 1 909 ? 26.761 37.615 26.435 1.00 34.84 909 ARG A N 1
ATOM 7093 C CA . ARG A 1 909 ? 25.324 37.884 26.540 1.00 34.84 909 ARG A CA 1
ATOM 7094 C C . ARG A 1 909 ? 24.728 38.145 25.150 1.00 34.84 909 ARG A C 1
ATOM 7096 O O . ARG A 1 909 ? 25.311 38.892 24.373 1.00 34.84 909 ARG A O 1
ATOM 7103 N N . THR A 1 910 ? 23.534 37.635 24.861 1.00 33.16 910 THR A N 1
ATOM 7104 C CA . THR A 1 910 ? 22.607 38.394 24.006 1.00 33.16 910 THR A CA 1
ATOM 7105 C C . THR A 1 910 ? 21.909 39.400 24.900 1.00 33.16 910 THR A C 1
ATOM 7107 O O . THR A 1 910 ? 21.074 39.042 25.721 1.00 33.16 910 THR A O 1
ATOM 7110 N N . THR A 1 911 ? 22.369 40.639 24.800 1.00 41.69 911 THR A N 1
ATOM 7111 C CA . THR A 1 911 ? 21.781 41.848 25.372 1.00 41.69 911 THR A CA 1
ATOM 7112 C C . THR A 1 911 ? 20.451 42.175 24.684 1.00 41.69 911 THR A C 1
ATOM 7114 O O . THR A 1 911 ? 20.133 41.608 23.636 1.00 41.69 911 THR A O 1
ATOM 7117 N N . ALA A 1 912 ? 19.705 43.135 25.236 1.00 37.69 912 ALA A N 1
ATOM 7118 C CA . ALA A 1 912 ? 18.516 43.753 24.639 1.00 37.69 912 ALA A CA 1
ATOM 7119 C C . ALA A 1 912 ? 18.685 44.157 23.149 1.00 37.69 912 ALA A C 1
ATOM 7121 O O . ALA A 1 912 ? 17.708 44.217 22.408 1.00 37.69 912 ALA A O 1
ATOM 7122 N N . ALA A 1 913 ? 19.924 44.300 22.662 1.00 39.94 913 ALA A N 1
ATOM 7123 C CA . ALA A 1 913 ? 20.258 44.489 21.249 1.00 39.94 913 ALA A CA 1
ATOM 7124 C C . ALA A 1 913 ? 19.810 43.337 20.317 1.00 39.94 913 ALA A C 1
ATOM 7126 O O . ALA A 1 913 ? 19.553 43.567 19.137 1.00 39.94 913 ALA A O 1
ATOM 7127 N N . ALA A 1 914 ? 19.699 42.094 20.808 1.00 42.25 914 ALA A N 1
ATOM 7128 C CA . ALA A 1 914 ? 19.246 40.954 19.999 1.00 42.25 914 ALA A CA 1
ATOM 7129 C C . ALA A 1 914 ? 17.724 40.951 19.768 1.00 42.25 914 ALA A C 1
ATOM 7131 O O . ALA A 1 914 ? 17.273 40.481 18.726 1.00 42.25 914 ALA A O 1
ATOM 7132 N N . ALA A 1 915 ? 16.952 41.500 20.712 1.00 43.09 915 ALA A N 1
ATOM 7133 C CA . ALA A 1 915 ? 15.508 41.686 20.573 1.00 43.09 915 ALA A CA 1
ATOM 7134 C C . ALA A 1 915 ? 15.190 42.873 19.645 1.00 43.09 915 ALA A C 1
ATOM 7136 O O . ALA A 1 915 ? 14.347 42.741 18.762 1.00 43.09 915 ALA A O 1
ATOM 7137 N N . ALA A 1 916 ? 15.945 43.975 19.749 1.00 47.81 916 ALA A N 1
ATOM 7138 C CA . ALA A 1 916 ? 15.828 45.116 18.834 1.00 47.81 916 ALA A CA 1
ATOM 7139 C C . ALA A 1 916 ? 16.179 44.752 17.371 1.00 47.81 916 ALA A C 1
ATOM 7141 O O . ALA A 1 916 ? 15.504 45.186 16.442 1.00 47.81 916 ALA A O 1
ATOM 7142 N N . ARG A 1 917 ? 17.175 43.878 17.147 1.00 52.09 917 ARG A N 1
ATOM 7143 C CA . ARG A 1 917 ? 17.577 43.404 15.803 1.00 52.09 917 ARG A CA 1
ATOM 7144 C C . ARG A 1 917 ? 16.537 42.533 15.084 1.00 52.09 917 ARG A C 1
ATOM 7146 O O . ARG A 1 917 ? 16.554 42.468 13.861 1.00 52.09 917 ARG A O 1
ATOM 7153 N N . LEU A 1 918 ? 15.643 41.859 15.810 1.00 49.94 918 LEU A N 1
ATOM 7154 C CA . LEU A 1 918 ? 14.588 41.025 15.216 1.00 49.94 918 LEU A CA 1
ATOM 7155 C C . LEU A 1 918 ? 13.391 41.848 14.711 1.00 49.94 918 LEU A C 1
ATOM 7157 O O . LEU A 1 918 ? 12.697 41.399 13.799 1.00 49.94 918 LEU A O 1
ATOM 7161 N N . ALA A 1 919 ? 13.176 43.051 15.253 1.00 55.00 919 ALA A N 1
ATOM 7162 C CA . ALA A 1 919 ? 12.078 43.933 14.856 1.00 55.00 919 ALA A CA 1
ATOM 7163 C C . ALA A 1 919 ? 12.262 44.519 13.438 1.00 55.00 919 ALA A C 1
ATOM 7165 O O . ALA A 1 919 ? 11.283 44.670 12.709 1.00 55.00 919 ALA A O 1
ATOM 7166 N N . GLY A 1 920 ? 13.511 44.766 13.018 1.00 59.84 920 GLY A N 1
ATOM 7167 C CA . GLY A 1 920 ? 13.854 45.358 11.716 1.00 59.84 920 GLY A CA 1
ATOM 7168 C C . GLY A 1 920 ? 13.937 44.390 10.526 1.00 59.84 920 GLY A C 1
ATOM 7169 O O . GLY A 1 920 ? 14.202 44.836 9.413 1.00 59.84 920 GLY A O 1
ATOM 7170 N N . LEU A 1 921 ? 13.731 43.080 10.728 1.00 70.00 921 LEU A N 1
ATOM 7171 C CA . LEU A 1 921 ? 13.751 42.092 9.640 1.00 70.00 921 LEU A CA 1
ATOM 7172 C C . LEU A 1 921 ? 12.388 42.029 8.918 1.00 70.00 921 LEU A C 1
ATOM 7174 O O . LEU A 1 921 ? 11.352 41.971 9.597 1.00 70.00 921 LEU A O 1
ATOM 7178 N N . PRO A 1 922 ? 12.366 41.957 7.570 1.00 77.94 922 PRO A N 1
ATOM 7179 C CA . PRO A 1 922 ? 11.150 41.758 6.784 1.00 77.94 922 PRO A CA 1
ATOM 7180 C C . PRO A 1 922 ? 10.344 40.548 7.266 1.00 77.94 922 PRO A C 1
ATOM 7182 O O . PRO A 1 922 ? 10.924 39.522 7.630 1.00 77.94 922 PRO A O 1
ATOM 7185 N N . ALA A 1 923 ? 9.008 40.634 7.217 1.00 77.44 923 ALA A N 1
ATOM 7186 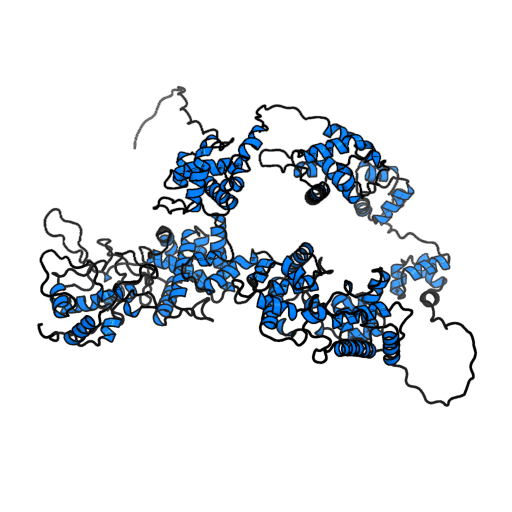C CA . ALA A 1 923 ? 8.105 39.567 7.671 1.00 77.44 923 ALA A CA 1
ATOM 7187 C C . ALA A 1 923 ? 8.446 38.197 7.055 1.00 77.44 923 ALA A C 1
ATOM 7189 O O . ALA A 1 923 ? 8.399 37.184 7.749 1.00 77.44 923 ALA A O 1
ATOM 7190 N N . LEU A 1 924 ? 8.902 38.199 5.797 1.00 80.94 924 LEU A N 1
ATOM 7191 C CA . LEU A 1 924 ? 9.357 37.016 5.067 1.00 80.94 924 LEU A CA 1
ATOM 7192 C C . LEU A 1 924 ? 10.504 36.262 5.764 1.00 80.94 924 LEU A C 1
ATOM 7194 O O . LEU A 1 924 ? 10.597 35.052 5.624 1.00 80.94 924 LEU A O 1
ATOM 7198 N N . LEU A 1 925 ? 11.384 36.941 6.507 1.00 79.69 925 LEU A N 1
ATOM 7199 C CA . LEU A 1 925 ? 12.579 36.335 7.113 1.00 79.69 925 LEU A CA 1
ATOM 7200 C C . LEU A 1 925 ? 12.402 35.968 8.588 1.00 79.69 925 LEU A C 1
ATOM 7202 O O . LEU A 1 925 ? 13.183 35.174 9.116 1.00 79.69 925 LEU A O 1
ATOM 7206 N N . ARG A 1 926 ? 11.391 36.526 9.266 1.00 78.88 926 ARG A N 1
ATOM 7207 C CA . ARG A 1 926 ? 11.171 36.340 10.712 1.00 78.88 926 ARG A CA 1
ATOM 7208 C C . ARG A 1 926 ? 11.020 34.863 11.118 1.00 78.88 926 ARG A C 1
ATOM 7210 O O . ARG A 1 926 ? 11.684 34.478 12.086 1.00 78.88 926 ARG A O 1
ATOM 7217 N N . PRO A 1 927 ? 10.276 34.012 10.380 1.00 75.88 927 PRO A N 1
ATOM 7218 C CA . PRO A 1 927 ? 10.164 32.586 10.699 1.00 75.88 927 PRO A CA 1
ATOM 7219 C C . PRO A 1 927 ? 11.513 31.842 10.653 1.00 75.88 927 PRO A C 1
ATOM 7221 O O . PRO A 1 927 ? 11.804 31.009 11.510 1.00 75.88 927 PRO A O 1
ATOM 7224 N N . GLY A 1 928 ? 12.386 32.202 9.703 1.00 67.81 928 GLY A N 1
ATOM 7225 C CA . GLY A 1 928 ? 13.698 31.576 9.498 1.00 67.81 928 GLY A CA 1
ATOM 7226 C C . GLY A 1 928 ? 14.849 32.187 10.304 1.00 67.81 928 GLY A C 1
ATOM 7227 O O . GLY A 1 928 ? 15.871 31.528 10.495 1.00 67.81 928 GLY A O 1
ATOM 7228 N N . ALA A 1 929 ? 14.706 33.418 10.809 1.00 75.31 929 ALA A N 1
ATOM 7229 C CA . ALA A 1 929 ? 15.760 34.178 11.492 1.00 75.31 929 ALA A CA 1
ATOM 7230 C C . ALA A 1 929 ? 15.521 34.388 13.004 1.00 75.31 929 ALA A C 1
ATOM 7232 O O . ALA A 1 929 ? 16.350 35.007 13.672 1.00 75.31 929 ALA A O 1
ATOM 7233 N N . GLY A 1 930 ? 14.446 33.828 13.577 1.00 65.81 930 GLY A N 1
ATOM 7234 C CA . GLY A 1 930 ? 14.067 33.989 14.993 1.00 65.81 930 GLY A CA 1
ATOM 7235 C C . GLY A 1 930 ? 15.045 33.416 16.034 1.00 65.81 930 GLY A C 1
ATOM 7236 O O . GLY A 1 930 ? 14.906 33.658 17.228 1.00 65.81 930 GLY A O 1
ATOM 7237 N N . THR A 1 931 ? 16.062 32.658 15.612 1.00 75.94 931 THR A N 1
ATOM 7238 C CA . THR A 1 931 ? 17.091 32.089 16.501 1.00 75.94 931 THR A CA 1
ATOM 7239 C C . THR A 1 931 ? 18.487 32.310 15.921 1.00 75.94 931 THR A C 1
ATOM 7241 O O . THR A 1 931 ? 18.644 32.342 14.703 1.00 75.94 931 THR A O 1
ATOM 7244 N N . LYS A 1 932 ? 19.543 32.334 16.755 1.00 72.31 932 LYS A N 1
ATOM 7245 C CA . LYS A 1 932 ? 20.945 32.359 16.265 1.00 72.31 932 LYS A CA 1
ATOM 7246 C C . LYS A 1 932 ? 21.248 31.222 15.280 1.00 72.31 932 LYS A C 1
ATOM 7248 O O . LYS A 1 932 ? 22.063 31.369 14.375 1.00 72.31 932 LYS A O 1
ATOM 7253 N N . GLY A 1 933 ? 20.604 30.068 15.468 1.00 72.38 933 GLY A N 1
ATOM 7254 C CA . GLY A 1 933 ? 20.701 28.941 14.545 1.00 72.38 933 GLY A CA 1
ATOM 7255 C C . GLY A 1 933 ? 20.001 29.212 13.213 1.00 72.38 933 GLY A C 1
ATOM 7256 O O . GLY A 1 933 ? 20.523 28.805 12.185 1.00 72.38 933 GLY A O 1
ATOM 7257 N N . GLY A 1 934 ? 18.847 29.878 13.229 1.00 78.31 934 GLY A N 1
ATOM 7258 C CA . GLY A 1 934 ? 18.120 30.315 12.035 1.00 78.31 934 GLY A CA 1
ATOM 7259 C C . GLY A 1 934 ? 18.877 31.377 11.237 1.00 78.31 934 GLY A C 1
ATOM 7260 O O . GLY A 1 934 ? 19.129 31.190 10.052 1.00 78.31 934 GLY A O 1
ATOM 7261 N N . GLN A 1 935 ? 19.391 32.405 11.918 1.00 82.69 935 GLN A N 1
ATOM 7262 C CA . GLN A 1 935 ? 20.234 33.450 11.318 1.00 82.69 935 GLN A CA 1
ATOM 7263 C C . GLN A 1 935 ? 21.469 32.863 10.629 1.00 82.69 935 GLN A C 1
ATOM 7265 O O . GLN A 1 935 ? 21.790 33.228 9.505 1.00 82.69 935 GLN A O 1
ATOM 7270 N N . ARG A 1 936 ? 22.118 31.878 11.262 1.00 85.38 936 ARG A N 1
ATOM 7271 C CA . ARG A 1 936 ? 23.250 31.154 10.673 1.00 85.38 936 ARG A CA 1
ATOM 7272 C C . ARG A 1 936 ? 22.863 30.370 9.420 1.00 85.38 936 ARG A C 1
ATOM 7274 O O . ARG A 1 936 ? 23.627 30.335 8.463 1.00 85.38 936 ARG A O 1
ATOM 7281 N N . ARG A 1 937 ? 21.699 29.713 9.425 1.00 90.25 937 ARG A N 1
ATOM 7282 C CA . ARG A 1 937 ? 21.198 29.000 8.239 1.00 90.25 937 ARG A CA 1
ATOM 7283 C C . ARG A 1 937 ? 20.929 29.973 7.097 1.00 90.25 937 ARG A C 1
ATOM 7285 O O . ARG A 1 937 ? 21.287 29.662 5.969 1.00 90.25 937 ARG A O 1
ATOM 7292 N N . LEU A 1 938 ? 20.370 31.144 7.403 1.00 88.50 938 LEU A N 1
ATOM 7293 C CA . LEU A 1 938 ? 20.127 32.203 6.429 1.00 88.50 938 LEU A CA 1
ATOM 7294 C C . LEU A 1 938 ? 21.444 32.772 5.872 1.00 88.50 938 LEU A C 1
ATOM 7296 O O . LEU A 1 938 ? 21.582 32.858 4.658 1.00 88.50 938 LEU A O 1
ATOM 7300 N N . ARG A 1 939 ? 22.459 33.025 6.716 1.00 89.75 939 ARG A N 1
ATOM 7301 C CA . ARG A 1 939 ? 23.808 33.427 6.263 1.00 89.75 939 ARG A CA 1
ATOM 7302 C C . ARG A 1 939 ? 24.461 32.366 5.374 1.00 89.75 939 ARG A C 1
ATOM 7304 O O . ARG A 1 939 ? 24.989 32.689 4.318 1.00 89.75 939 ARG A O 1
ATOM 7311 N N . ARG A 1 940 ? 24.398 31.088 5.767 1.00 90.75 940 ARG A N 1
ATOM 7312 C CA . ARG A 1 940 ? 24.919 29.969 4.958 1.00 90.75 940 ARG A CA 1
ATOM 7313 C C . ARG A 1 940 ? 24.180 29.828 3.632 1.00 90.75 940 ARG A C 1
ATOM 7315 O O . ARG A 1 940 ? 24.801 29.470 2.645 1.00 90.75 940 ARG A O 1
ATOM 7322 N N . PHE A 1 941 ? 22.878 30.099 3.606 1.00 91.88 941 PHE A N 1
ATOM 7323 C CA . PHE A 1 941 ? 22.099 30.109 2.375 1.00 91.88 941 PHE A CA 1
ATOM 7324 C C . PHE A 1 941 ? 22.532 31.251 1.443 1.00 91.88 941 PHE A C 1
ATOM 7326 O O . PHE A 1 941 ? 22.771 30.983 0.271 1.00 91.88 941 PHE A O 1
ATOM 7333 N N . LEU A 1 942 ? 22.718 32.471 1.961 1.00 91.19 942 LEU A N 1
ATOM 7334 C CA . LEU A 1 942 ? 23.204 33.614 1.176 1.00 91.19 942 LEU A CA 1
ATOM 7335 C C . LEU A 1 942 ? 24.573 33.350 0.532 1.00 91.19 942 LEU A C 1
ATOM 7337 O O . LEU A 1 942 ? 24.751 33.633 -0.649 1.00 91.19 942 LEU A O 1
ATOM 7341 N N . GLU A 1 943 ? 25.515 32.749 1.265 1.00 89.12 943 GLU A N 1
ATOM 7342 C CA . GLU A 1 943 ? 26.815 32.385 0.684 1.00 89.12 943 GLU A CA 1
ATOM 7343 C C . GLU A 1 943 ? 26.717 31.201 -0.274 1.00 89.12 943 GLU A C 1
ATOM 7345 O O . GLU A 1 943 ? 27.331 31.218 -1.338 1.00 89.12 943 GLU A O 1
ATOM 7350 N N . ALA A 1 944 ? 25.914 30.184 0.059 1.00 88.44 944 ALA A N 1
ATOM 7351 C CA . ALA A 1 944 ? 25.785 28.994 -0.771 1.00 88.44 944 ALA A CA 1
ATOM 7352 C C . ALA A 1 944 ? 25.341 29.339 -2.195 1.00 88.44 944 ALA A C 1
ATOM 7354 O O . ALA A 1 944 ? 25.862 28.759 -3.138 1.00 88.44 944 ALA A O 1
ATOM 7355 N N . VAL A 1 945 ? 24.439 30.309 -2.361 1.00 89.19 945 VAL A N 1
ATOM 7356 C CA . VAL A 1 945 ? 23.893 30.749 -3.659 1.00 89.19 945 VAL A CA 1
ATOM 7357 C C . VAL A 1 945 ? 24.966 31.200 -4.660 1.00 89.19 945 VAL A C 1
ATOM 7359 O O . VAL A 1 945 ? 24.723 31.159 -5.864 1.00 89.19 945 VAL A O 1
ATOM 7362 N N . ARG A 1 946 ? 26.162 31.568 -4.190 1.00 87.75 946 ARG A N 1
ATOM 7363 C CA . ARG A 1 946 ? 27.303 31.975 -5.028 1.00 87.75 946 ARG A CA 1
ATOM 7364 C C . ARG A 1 946 ? 28.033 30.794 -5.676 1.00 87.75 946 ARG A C 1
ATOM 7366 O O . ARG A 1 946 ? 28.877 30.999 -6.541 1.00 87.75 946 ARG A O 1
ATOM 7373 N N . TYR A 1 947 ? 27.717 29.567 -5.266 1.00 84.81 947 TYR A N 1
ATOM 7374 C CA . TYR A 1 947 ? 28.374 28.351 -5.732 1.00 84.81 947 TYR A CA 1
ATOM 7375 C C . TYR A 1 947 ? 27.459 27.553 -6.664 1.00 84.81 947 TYR A C 1
ATOM 7377 O O . TYR A 1 947 ? 26.237 27.562 -6.513 1.00 84.81 947 TYR A O 1
ATOM 7385 N N . PRO A 1 948 ? 28.023 26.766 -7.595 1.00 78.31 948 PRO A N 1
ATOM 7386 C CA . PRO A 1 948 ? 27.225 25.921 -8.478 1.00 78.31 948 PRO A CA 1
ATOM 7387 C C . PRO A 1 948 ? 26.568 24.748 -7.737 1.00 78.31 948 PRO A C 1
ATOM 7389 O O . PRO A 1 948 ? 25.572 24.211 -8.208 1.00 78.31 948 PRO A O 1
ATOM 7392 N N . THR A 1 949 ? 27.084 24.321 -6.579 1.00 82.62 949 THR A N 1
ATOM 7393 C CA . THR A 1 949 ? 26.467 23.263 -5.762 1.00 82.62 949 THR A CA 1
ATOM 7394 C C . THR A 1 949 ? 26.680 23.509 -4.270 1.00 82.62 949 THR A C 1
ATOM 7396 O O . THR A 1 949 ? 27.676 24.109 -3.864 1.00 82.62 949 THR A O 1
ATOM 7399 N N . LEU A 1 950 ? 25.789 22.964 -3.433 1.00 81.81 950 LEU A N 1
ATOM 7400 C CA . LEU A 1 950 ? 25.959 22.981 -1.973 1.00 81.81 950 LEU A CA 1
ATOM 7401 C C . LEU A 1 950 ? 27.212 22.229 -1.521 1.00 81.81 950 LEU A C 1
ATOM 7403 O O . LEU A 1 950 ? 27.787 22.576 -0.497 1.00 81.81 950 LEU A O 1
ATOM 7407 N N . THR A 1 951 ? 27.648 21.226 -2.285 1.00 79.44 951 THR A N 1
ATOM 7408 C CA . THR A 1 951 ? 28.882 20.479 -2.021 1.00 79.44 951 THR A CA 1
ATOM 7409 C C . THR A 1 951 ? 30.122 21.317 -2.323 1.00 79.44 951 THR A C 1
ATOM 7411 O O . THR A 1 951 ? 31.084 21.247 -1.566 1.00 79.44 951 THR A O 1
ATOM 7414 N N . ALA A 1 952 ? 30.099 22.130 -3.387 1.00 79.56 952 ALA A N 1
ATOM 7415 C CA . ALA A 1 952 ? 31.175 23.074 -3.689 1.00 79.56 952 ALA A CA 1
ATOM 7416 C C . ALA A 1 952 ? 31.285 24.145 -2.597 1.00 79.56 952 ALA A C 1
ATOM 7418 O O . ALA A 1 952 ? 32.367 24.340 -2.056 1.00 79.56 952 ALA A O 1
ATOM 7419 N N . PHE A 1 953 ? 30.154 24.736 -2.197 1.00 89.06 953 PHE A N 1
ATOM 7420 C CA . PHE A 1 953 ? 30.108 25.658 -1.061 1.00 89.06 953 PHE A CA 1
ATOM 7421 C C . PHE A 1 953 ? 30.604 25.003 0.234 1.00 89.06 953 PHE A C 1
ATOM 7423 O O . PHE A 1 953 ? 31.414 25.578 0.945 1.00 89.06 953 PHE A O 1
ATOM 7430 N N . ALA A 1 954 ? 30.146 23.789 0.549 1.00 82.62 954 ALA A N 1
ATOM 7431 C CA . ALA A 1 954 ? 30.549 23.095 1.767 1.00 82.62 954 ALA A CA 1
ATOM 7432 C C . ALA A 1 954 ? 32.055 22.789 1.786 1.00 82.62 954 ALA A C 1
ATOM 7434 O O . ALA A 1 954 ? 32.690 22.953 2.822 1.00 82.62 954 ALA A O 1
ATOM 7435 N N . ARG A 1 955 ? 32.637 22.405 0.643 1.00 80.69 955 ARG A N 1
ATOM 7436 C CA . ARG A 1 955 ? 34.080 22.173 0.515 1.00 80.69 955 ARG A CA 1
ATOM 7437 C C . ARG A 1 955 ? 34.880 23.457 0.730 1.00 80.69 955 ARG A C 1
ATOM 7439 O O . ARG A 1 955 ? 35.822 23.440 1.511 1.00 80.69 955 ARG A O 1
ATOM 7446 N N . ASP A 1 956 ? 34.478 24.542 0.076 1.00 81.62 956 ASP A N 1
ATOM 7447 C CA . ASP A 1 956 ? 35.159 25.837 0.164 1.00 81.62 956 ASP A CA 1
ATOM 7448 C C . ASP A 1 956 ? 35.032 26.456 1.565 1.00 81.62 956 ASP A C 1
ATOM 7450 O O . ASP A 1 956 ? 36.001 26.909 2.165 1.00 81.62 956 ASP A O 1
ATOM 7454 N N . ALA A 1 957 ? 33.847 26.341 2.166 1.00 79.94 957 ALA A N 1
ATOM 7455 C CA . ALA A 1 957 ? 33.586 26.772 3.533 1.00 79.94 957 ALA A CA 1
ATOM 7456 C C . ALA A 1 957 ? 34.068 25.767 4.600 1.00 79.94 957 ALA A C 1
ATOM 7458 O O . ALA A 1 957 ? 33.748 25.942 5.774 1.00 79.94 957 ALA A O 1
ATOM 7459 N N . ASN A 1 958 ? 34.792 24.698 4.248 1.00 80.12 958 ASN A N 1
ATOM 7460 C CA . ASN A 1 958 ? 35.249 23.658 5.184 1.00 80.12 958 ASN A CA 1
ATOM 7461 C C . ASN A 1 958 ? 34.142 23.169 6.155 1.00 80.12 958 ASN A C 1
ATOM 7463 O O . ASN A 1 958 ? 34.321 23.078 7.373 1.00 80.12 958 ASN A O 1
ATOM 7467 N N . LEU A 1 959 ? 32.951 22.926 5.609 1.00 77.44 959 LEU A N 1
ATOM 7468 C CA . LEU A 1 959 ? 31.767 22.423 6.298 1.00 77.44 959 LEU A CA 1
ATOM 7469 C C . LEU A 1 959 ? 31.397 21.045 5.748 1.00 77.44 959 LEU A C 1
ATOM 7471 O O . LEU A 1 959 ? 31.585 20.747 4.573 1.00 77.44 959 LEU A O 1
ATOM 7475 N N . ASP A 1 960 ? 30.783 20.213 6.586 1.00 76.69 960 ASP A N 1
ATOM 7476 C CA . ASP A 1 960 ? 30.225 18.939 6.135 1.00 76.69 960 ASP A CA 1
ATOM 7477 C C . ASP A 1 960 ? 29.062 19.159 5.125 1.00 76.69 960 ASP A C 1
ATOM 7479 O O . ASP A 1 960 ? 28.070 19.824 5.470 1.00 76.69 960 ASP A O 1
ATOM 7483 N N . PRO A 1 961 ? 29.128 18.604 3.894 1.00 70.81 961 PRO A N 1
ATOM 7484 C CA . PRO A 1 961 ? 28.096 18.787 2.865 1.00 70.81 961 PRO A CA 1
ATOM 7485 C C . PRO A 1 961 ? 26.698 18.301 3.278 1.00 70.81 961 PRO A C 1
ATOM 7487 O O . PRO A 1 961 ? 25.684 18.911 2.906 1.00 70.81 961 PRO A O 1
ATOM 7490 N N . GLY A 1 962 ? 26.625 17.230 4.077 1.00 61.94 962 GLY A N 1
ATOM 7491 C CA . GLY A 1 962 ? 25.365 16.708 4.614 1.00 61.94 962 GLY A CA 1
ATOM 7492 C C . GLY A 1 962 ? 24.705 17.698 5.576 1.00 61.94 962 GLY A C 1
ATOM 7493 O O . GLY A 1 962 ? 23.514 18.004 5.462 1.00 61.94 962 GLY A O 1
ATOM 7494 N N . SER A 1 963 ? 25.505 18.283 6.464 1.00 67.81 963 SER A N 1
ATOM 7495 C CA . SER A 1 963 ? 25.093 19.285 7.447 1.00 67.81 963 SER A CA 1
ATOM 7496 C C . SER A 1 963 ? 24.598 20.577 6.799 1.00 67.81 963 SER A C 1
ATOM 7498 O O . SER A 1 963 ? 23.580 21.125 7.226 1.00 67.81 963 SER A O 1
ATOM 7500 N N . VAL A 1 964 ? 25.270 21.055 5.748 1.00 78.88 964 VAL A N 1
ATOM 7501 C CA . VAL A 1 964 ? 24.836 22.230 4.971 1.00 78.88 964 VAL A CA 1
ATOM 7502 C C . VAL A 1 964 ? 23.496 21.965 4.281 1.00 78.88 964 VAL A C 1
ATOM 7504 O O . VAL A 1 964 ? 22.576 22.783 4.363 1.00 78.88 964 VAL A O 1
ATOM 7507 N N . THR A 1 965 ? 23.341 20.791 3.668 1.00 78.69 965 THR A N 1
ATOM 7508 C CA . THR A 1 965 ? 22.098 20.402 2.987 1.00 78.69 965 THR A CA 1
ATOM 7509 C C . THR A 1 965 ? 20.920 20.323 3.959 1.00 78.69 965 THR A C 1
ATOM 7511 O O . THR A 1 965 ? 19.846 20.862 3.681 1.00 78.69 965 THR A O 1
ATOM 7514 N N . LEU A 1 966 ? 21.118 19.694 5.122 1.00 67.69 966 LEU A N 1
ATOM 7515 C CA . LEU A 1 966 ? 20.102 19.579 6.169 1.00 67.69 966 LEU A CA 1
ATOM 7516 C C . LEU A 1 966 ? 19.696 20.952 6.721 1.00 67.69 966 LEU A C 1
ATOM 7518 O O . LEU A 1 966 ? 18.522 21.207 6.984 1.00 67.69 966 LEU A O 1
ATOM 7522 N N . GLN A 1 967 ? 20.666 21.850 6.875 1.00 82.31 967 GLN A N 1
ATOM 7523 C CA . GLN A 1 967 ? 20.426 23.207 7.339 1.00 82.31 967 GLN A CA 1
ATOM 7524 C C . GLN A 1 967 ? 19.613 24.024 6.341 1.00 82.31 967 GLN A C 1
ATOM 7526 O O . GLN A 1 967 ? 18.632 24.639 6.742 1.00 82.31 967 GLN A O 1
ATOM 7531 N N . ILE A 1 968 ? 19.935 23.979 5.051 1.00 84.50 968 ILE A N 1
ATOM 7532 C CA . ILE A 1 968 ? 19.139 24.695 4.047 1.00 84.50 968 ILE A CA 1
ATOM 7533 C C . ILE A 1 968 ? 17.723 24.109 3.962 1.00 84.50 968 ILE A C 1
ATOM 7535 O O . ILE A 1 968 ? 16.768 24.870 3.907 1.00 84.50 968 ILE A O 1
ATOM 7539 N N . ARG A 1 969 ? 17.545 22.784 4.083 1.00 78.69 969 ARG A N 1
ATOM 7540 C CA . ARG A 1 969 ? 16.203 22.166 4.171 1.00 78.69 969 ARG A CA 1
ATOM 7541 C C . ARG A 1 969 ? 15.415 22.601 5.403 1.00 78.69 969 ARG A C 1
ATOM 7543 O O . ARG A 1 969 ? 14.196 22.727 5.350 1.00 78.69 969 ARG A O 1
ATOM 7550 N N . LYS A 1 970 ? 16.097 22.801 6.532 1.00 78.69 970 LYS A N 1
ATOM 7551 C CA . LYS A 1 970 ? 15.461 23.323 7.743 1.00 78.69 970 LYS A CA 1
ATOM 7552 C C . LYS A 1 970 ? 15.031 24.776 7.548 1.00 78.69 970 LYS A C 1
ATOM 7554 O O . LYS A 1 970 ? 13.937 25.116 7.960 1.00 78.69 970 LYS A O 1
ATOM 7559 N N . LEU A 1 971 ? 15.842 25.588 6.872 1.00 85.56 971 LEU A N 1
ATOM 7560 C CA . LEU A 1 971 ? 15.468 26.954 6.508 1.00 85.56 971 LEU A CA 1
ATOM 7561 C C . LEU A 1 971 ? 14.285 26.989 5.525 1.00 85.56 971 LEU A C 1
ATOM 7563 O O . LEU A 1 971 ? 13.372 27.772 5.729 1.00 85.56 971 LEU A O 1
ATOM 7567 N N . GLU A 1 972 ? 14.260 26.111 4.518 1.00 83.50 972 GLU A N 1
ATOM 7568 C CA . GLU A 1 972 ? 13.124 25.946 3.591 1.00 83.50 972 GLU A CA 1
ATOM 7569 C C . GLU A 1 972 ? 11.823 25.599 4.331 1.00 83.50 972 GLU A C 1
ATOM 7571 O O . GLU A 1 972 ? 10.761 26.109 3.997 1.00 83.50 972 GLU A O 1
ATOM 7576 N N . ARG A 1 973 ? 11.905 24.763 5.374 1.00 76.44 973 ARG A N 1
ATOM 7577 C CA . ARG A 1 973 ? 10.759 24.441 6.236 1.00 76.44 973 ARG A CA 1
ATOM 7578 C C . ARG A 1 973 ? 10.350 25.614 7.123 1.00 76.44 973 ARG A C 1
ATOM 7580 O O . ARG A 1 973 ? 9.163 25.851 7.289 1.00 76.44 973 ARG A O 1
ATOM 7587 N N . ASP A 1 974 ? 11.323 26.316 7.699 1.00 78.75 974 ASP A N 1
ATOM 7588 C CA . ASP A 1 974 ? 11.064 27.472 8.558 1.00 78.75 974 ASP A CA 1
ATOM 7589 C C . ASP A 1 974 ? 10.416 28.620 7.749 1.00 78.75 974 ASP A C 1
ATOM 7591 O O . ASP A 1 974 ? 9.620 29.367 8.301 1.00 78.75 974 ASP A O 1
ATOM 7595 N N . LEU A 1 975 ? 10.726 28.743 6.451 1.00 78.81 975 LEU A N 1
ATOM 7596 C CA . LEU A 1 975 ? 10.194 29.762 5.528 1.00 78.81 975 LEU A CA 1
ATOM 7597 C C . LEU A 1 975 ? 9.011 29.281 4.668 1.00 78.81 975 LEU A C 1
ATOM 7599 O O . LEU A 1 975 ? 8.613 29.986 3.744 1.00 78.81 975 LEU A O 1
ATOM 7603 N N . ASP A 1 976 ? 8.485 28.090 4.959 1.00 77.12 976 ASP A N 1
ATOM 7604 C CA . ASP A 1 976 ? 7.358 27.454 4.268 1.00 77.12 976 ASP A CA 1
ATOM 7605 C C . ASP A 1 976 ? 7.476 27.429 2.730 1.00 77.12 976 ASP A C 1
ATOM 7607 O O . ASP A 1 976 ? 6.547 27.732 1.982 1.00 77.12 976 ASP A O 1
ATOM 7611 N N . GLY A 1 977 ? 8.659 27.067 2.224 1.00 74.81 977 GLY A N 1
ATOM 7612 C CA . GLY A 1 977 ? 8.844 26.863 0.794 1.00 74.81 977 GLY A CA 1
ATOM 7613 C C . GLY A 1 977 ? 10.276 26.570 0.358 1.00 74.81 977 GLY A C 1
ATOM 7614 O O . GLY A 1 977 ? 11.261 26.828 1.050 1.00 74.81 977 GLY A O 1
ATOM 7615 N N . GLN A 1 978 ? 10.401 26.000 -0.840 1.00 81.69 978 GLN A N 1
ATOM 7616 C CA . GLN A 1 978 ? 11.692 25.622 -1.408 1.00 81.69 978 GLN A CA 1
ATOM 7617 C C . GLN A 1 978 ? 12.472 26.861 -1.858 1.00 81.69 978 GLN A C 1
ATOM 7619 O O . GLN A 1 978 ? 11.932 27.692 -2.585 1.00 81.69 978 GLN A O 1
ATOM 7624 N N . LEU A 1 979 ? 13.752 26.952 -1.492 1.00 83.75 979 LEU A N 1
ATOM 7625 C CA . LEU A 1 979 ? 14.634 28.078 -1.821 1.00 83.75 979 LEU A CA 1
ATOM 7626 C C . LEU A 1 979 ? 15.572 27.749 -2.990 1.00 83.75 979 LEU A C 1
ATOM 7628 O O . LEU A 1 979 ? 15.919 28.630 -3.776 1.00 83.75 979 LEU A O 1
ATOM 7632 N N . LEU A 1 980 ? 15.968 26.476 -3.124 1.00 84.25 980 LEU A N 1
ATOM 7633 C CA . LEU A 1 980 ? 16.868 26.010 -4.183 1.00 84.25 980 LEU A CA 1
ATOM 7634 C C . LEU A 1 980 ? 16.283 24.835 -4.957 1.00 84.25 980 LEU A C 1
ATOM 7636 O O . LEU A 1 980 ? 15.926 23.798 -4.387 1.00 84.25 980 LEU A O 1
ATOM 7640 N N . VAL A 1 981 ? 16.320 24.942 -6.281 1.00 78.69 981 VAL A N 1
ATOM 7641 C CA . VAL A 1 981 ? 16.288 23.794 -7.183 1.00 78.69 981 VAL A CA 1
ATOM 7642 C C . VAL A 1 981 ? 17.698 23.209 -7.205 1.00 78.69 981 VAL A C 1
ATOM 7644 O O . VAL A 1 981 ? 18.612 23.744 -7.833 1.00 78.69 981 VAL A O 1
ATOM 7647 N N . ARG A 1 982 ? 17.903 22.128 -6.447 1.00 75.56 982 ARG A N 1
ATOM 7648 C CA . ARG A 1 982 ? 19.211 21.469 -6.334 1.00 75.56 982 ARG A CA 1
ATOM 7649 C C . ARG A 1 982 ? 19.514 20.735 -7.644 1.00 75.56 982 ARG A C 1
ATOM 7651 O O . ARG A 1 982 ? 18.798 19.801 -7.996 1.00 75.56 982 ARG A O 1
ATOM 7658 N N . GLY A 1 983 ? 20.555 21.164 -8.354 1.00 56.47 983 GLY A N 1
ATOM 7659 C CA . GLY A 1 983 ? 21.049 20.487 -9.552 1.00 56.47 983 GLY A CA 1
ATOM 7660 C C . GLY A 1 983 ? 21.824 19.210 -9.209 1.00 56.47 983 GLY A C 1
ATOM 7661 O O . GLY A 1 983 ? 22.414 19.097 -8.134 1.00 56.47 983 GLY A O 1
ATOM 7662 N N . GLY A 1 984 ? 21.794 18.222 -10.108 1.00 51.50 984 GLY A N 1
ATOM 7663 C CA . GLY A 1 984 ? 22.672 17.047 -10.026 1.00 51.50 984 GLY A CA 1
ATOM 7664 C C . GLY A 1 984 ? 24.127 17.390 -10.379 1.00 51.50 984 GLY A C 1
ATOM 7665 O O . GLY A 1 984 ? 24.431 18.529 -10.705 1.00 51.50 984 GLY A O 1
ATOM 7666 N N . VAL A 1 985 ? 25.014 16.387 -10.409 1.00 44.59 985 VAL A N 1
ATOM 7667 C CA . VAL A 1 985 ? 26.484 16.514 -10.602 1.00 44.59 985 VAL A CA 1
ATOM 7668 C C . VAL A 1 985 ? 26.915 17.364 -11.821 1.00 44.59 985 VAL A C 1
ATOM 7670 O O . VAL A 1 985 ? 28.048 17.826 -11.870 1.00 44.59 985 VAL A O 1
ATOM 7673 N N . LYS A 1 986 ? 26.020 17.610 -12.792 1.00 42.03 986 LYS A N 1
ATOM 7674 C CA . LYS A 1 986 ? 26.283 18.373 -14.029 1.00 42.03 986 LYS A CA 1
ATOM 7675 C C . LYS A 1 986 ? 25.509 19.693 -14.180 1.00 42.03 986 LYS A C 1
ATOM 7677 O O . LYS A 1 986 ? 25.659 20.342 -15.206 1.00 42.03 986 LYS A O 1
ATOM 7682 N N . HIS A 1 987 ? 24.666 20.082 -13.220 1.00 56.22 987 HIS A N 1
ATOM 7683 C CA . HIS A 1 987 ? 23.870 21.312 -13.322 1.00 56.22 987 HIS A CA 1
ATOM 7684 C C . HIS A 1 987 ? 24.075 22.181 -12.089 1.00 56.22 987 HIS A C 1
ATOM 7686 O O . HIS A 1 987 ? 23.960 21.694 -10.963 1.00 56.22 987 HIS A O 1
ATOM 7692 N N . ALA A 1 988 ? 24.331 23.471 -12.312 1.00 68.25 988 ALA A N 1
ATOM 7693 C CA . ALA A 1 988 ? 24.364 24.439 -11.232 1.00 68.25 988 ALA A CA 1
ATOM 7694 C C . ALA A 1 988 ? 22.994 24.491 -10.540 1.00 68.25 988 ALA A C 1
ATOM 7696 O O . ALA A 1 988 ? 21.945 24.429 -11.187 1.00 68.25 988 ALA A O 1
ATOM 7697 N N . MET A 1 989 ? 22.997 24.575 -9.215 1.00 84.12 989 MET A N 1
ATOM 7698 C CA . MET A 1 989 ? 21.785 24.815 -8.450 1.00 84.12 989 MET A CA 1
ATOM 7699 C C . MET A 1 989 ? 21.193 26.180 -8.807 1.00 84.12 989 MET A C 1
ATOM 7701 O O . MET A 1 989 ? 21.919 27.149 -9.013 1.00 84.12 989 MET A O 1
ATOM 7705 N N . GLN A 1 990 ? 19.867 26.247 -8.884 1.00 82.94 990 GLN A N 1
ATOM 7706 C CA . GLN A 1 990 ? 19.144 27.464 -9.248 1.00 82.94 990 GLN A CA 1
ATOM 7707 C C . GLN A 1 990 ? 18.260 27.928 -8.093 1.00 82.94 990 GLN A C 1
ATOM 7709 O O . GLN A 1 990 ? 17.666 27.116 -7.382 1.00 82.94 990 GLN A O 1
ATOM 7714 N N . LEU A 1 991 ? 18.141 29.243 -7.921 1.00 85.94 991 LEU A N 1
ATOM 7715 C CA . LEU A 1 991 ? 17.188 29.834 -6.986 1.00 85.94 991 LEU A CA 1
ATOM 7716 C C . LEU A 1 991 ? 15.754 29.662 -7.495 1.00 85.94 991 LEU A C 1
ATOM 7718 O O . LEU A 1 991 ? 15.451 29.975 -8.648 1.00 85.94 991 LEU A O 1
ATOM 7722 N N . THR A 1 992 ? 14.857 29.235 -6.611 1.00 85.81 992 THR A N 1
ATOM 7723 C CA . THR A 1 992 ? 13.409 29.282 -6.864 1.00 85.81 992 THR A CA 1
ATOM 7724 C C . THR A 1 992 ? 12.900 30.730 -6.805 1.00 85.81 992 THR A C 1
ATOM 7726 O O . THR A 1 992 ? 13.606 31.636 -6.356 1.00 85.81 992 THR A O 1
ATOM 7729 N N . GLY A 1 993 ? 11.642 30.969 -7.196 1.00 76.44 993 GLY A N 1
ATOM 7730 C CA . GLY A 1 993 ? 11.004 32.284 -7.030 1.00 76.44 993 GLY A CA 1
ATOM 7731 C C . GLY A 1 993 ? 11.001 32.777 -5.574 1.00 76.44 993 GLY A C 1
ATOM 7732 O O . GLY A 1 993 ? 11.266 33.951 -5.325 1.00 76.44 993 GLY A O 1
ATOM 7733 N N . LEU A 1 994 ? 10.789 31.875 -4.608 1.00 80.12 994 LEU A N 1
ATOM 7734 C CA . LEU A 1 994 ? 10.915 32.179 -3.179 1.00 80.12 994 LEU A CA 1
ATOM 7735 C C . LEU A 1 994 ? 12.379 32.412 -2.780 1.00 80.12 994 LEU A C 1
ATOM 7737 O O . LEU A 1 994 ? 12.668 33.368 -2.069 1.00 80.12 994 LEU A O 1
ATOM 7741 N N . GLY A 1 995 ? 13.308 31.597 -3.287 1.00 85.12 995 GLY A N 1
ATOM 7742 C CA . GLY A 1 995 ? 14.743 31.757 -3.059 1.00 85.12 995 GLY A CA 1
ATOM 7743 C C . GLY A 1 995 ? 15.253 33.136 -3.469 1.00 85.12 995 GLY A C 1
ATOM 7744 O O . GLY A 1 995 ? 15.954 33.774 -2.691 1.00 85.12 995 GLY A O 1
ATOM 7745 N N . LYS A 1 996 ? 14.846 33.640 -4.642 1.00 89.75 996 LYS A N 1
ATOM 7746 C CA . LYS A 1 996 ? 15.196 34.995 -5.105 1.00 89.75 996 LYS A CA 1
ATOM 7747 C C . LYS A 1 996 ? 14.656 36.081 -4.171 1.00 89.75 996 LYS A C 1
ATOM 7749 O O . LYS A 1 996 ? 15.396 36.993 -3.819 1.00 89.75 996 LYS A O 1
ATOM 7754 N N . LYS A 1 997 ? 13.399 35.956 -3.724 1.00 87.06 997 LYS A N 1
ATOM 7755 C CA . LYS A 1 997 ? 12.775 36.892 -2.769 1.00 87.06 997 LYS A CA 1
ATOM 7756 C C . LYS A 1 997 ? 13.480 36.884 -1.411 1.00 87.06 997 LYS A C 1
ATOM 7758 O O . LYS A 1 997 ? 13.696 37.942 -0.833 1.00 87.06 997 LYS A O 1
ATOM 7763 N N . VAL A 1 998 ? 13.871 35.709 -0.919 1.00 87.06 998 VAL A N 1
ATOM 7764 C CA . VAL A 1 998 ? 14.588 35.554 0.355 1.00 87.06 998 VAL A CA 1
ATOM 7765 C C . VAL A 1 998 ? 16.013 36.092 0.261 1.00 87.06 998 VAL A C 1
ATOM 7767 O O . VAL A 1 998 ? 16.444 36.766 1.188 1.00 87.06 998 VAL A O 1
ATOM 7770 N N . VAL A 1 999 ? 16.725 35.861 -0.849 1.00 91.06 999 VAL A N 1
ATOM 7771 C CA . VAL A 1 999 ? 18.045 36.470 -1.089 1.00 91.06 999 VAL A CA 1
ATOM 7772 C C . VAL A 1 999 ? 17.922 37.991 -1.120 1.00 91.06 999 VAL A C 1
ATOM 7774 O O . VAL A 1 999 ? 18.588 38.652 -0.335 1.00 91.06 999 VAL A O 1
ATOM 7777 N N . ALA A 1 1000 ? 17.014 38.548 -1.927 1.00 87.31 1000 ALA A N 1
ATOM 7778 C CA . ALA A 1 1000 ? 16.810 39.996 -2.012 1.00 87.31 1000 ALA A CA 1
ATOM 7779 C C . ALA A 1 1000 ? 16.431 40.625 -0.658 1.00 87.31 1000 ALA A C 1
ATOM 7781 O O . ALA A 1 1000 ? 16.947 41.680 -0.302 1.00 87.31 1000 ALA A O 1
ATOM 7782 N N . ALA A 1 1001 ? 15.577 39.958 0.125 1.00 85.12 1001 ALA A N 1
ATOM 7783 C CA . ALA A 1 1001 ? 15.167 40.439 1.441 1.00 85.12 1001 ALA A CA 1
ATOM 7784 C C . ALA A 1 1001 ? 16.269 40.310 2.506 1.00 85.12 1001 ALA A C 1
ATOM 7786 O O . ALA A 1 1001 ? 16.296 41.103 3.444 1.00 85.12 1001 ALA A O 1
ATOM 7787 N N . ALA A 1 1002 ? 17.138 39.296 2.417 1.00 85.06 1002 ALA A N 1
ATOM 7788 C CA . ALA A 1 1002 ? 18.137 38.993 3.446 1.00 85.06 1002 ALA A CA 1
ATOM 7789 C C . ALA A 1 1002 ? 19.519 39.597 3.157 1.00 85.06 1002 ALA A C 1
ATOM 7791 O O . ALA A 1 1002 ? 20.286 39.793 4.099 1.00 85.06 1002 ALA A O 1
ATOM 7792 N N . GLN A 1 1003 ? 19.826 39.925 1.896 1.00 84.69 1003 GLN A N 1
ATOM 7793 C CA . GLN A 1 1003 ? 21.109 40.494 1.475 1.00 84.69 1003 GLN A CA 1
ATOM 7794 C C . GLN A 1 1003 ? 21.489 41.785 2.228 1.00 84.69 1003 GLN A C 1
ATOM 7796 O O . GLN A 1 1003 ? 22.627 41.855 2.690 1.00 84.69 1003 GLN A O 1
ATOM 7801 N N . PRO A 1 1004 ? 20.581 42.760 2.460 1.00 84.69 1004 PRO A N 1
ATOM 7802 C CA . PRO A 1 1004 ? 20.907 43.983 3.208 1.00 84.69 1004 PRO A CA 1
ATOM 7803 C C . PRO A 1 1004 ? 21.271 43.727 4.677 1.00 84.69 1004 PRO A C 1
ATOM 7805 O O . PRO A 1 1004 ? 21.886 44.560 5.334 1.00 84.69 1004 PRO A O 1
ATOM 7808 N N . TYR A 1 1005 ? 20.888 42.561 5.202 1.00 80.88 1005 TYR A N 1
ATOM 7809 C CA . TYR A 1 1005 ? 21.129 42.160 6.584 1.00 80.88 1005 TYR A CA 1
ATOM 7810 C C . TYR A 1 1005 ? 22.248 41.126 6.697 1.00 80.88 1005 TYR A C 1
ATOM 7812 O O . TYR A 1 1005 ? 22.469 40.614 7.795 1.00 80.88 1005 TYR A O 1
ATOM 7820 N N . ALA A 1 1006 ? 22.949 40.800 5.604 1.00 77.94 1006 ALA A N 1
ATOM 7821 C CA . ALA A 1 1006 ? 23.933 39.724 5.571 1.00 77.94 1006 ALA A CA 1
ATOM 7822 C C . ALA A 1 1006 ? 24.950 39.850 6.716 1.00 77.94 1006 ALA A C 1
ATOM 7824 O O . ALA A 1 1006 ? 25.194 38.866 7.417 1.00 77.94 1006 ALA A O 1
ATOM 7825 N N . ASP A 1 1007 ? 25.474 41.048 6.971 1.00 71.75 1007 ASP A N 1
ATOM 7826 C CA . ASP A 1 1007 ? 26.500 41.307 7.998 1.00 71.75 1007 ASP A CA 1
ATOM 7827 C C . ASP A 1 1007 ? 25.953 41.297 9.432 1.00 71.75 1007 ASP A C 1
ATOM 7829 O O . ASP A 1 1007 ? 26.695 41.225 10.410 1.00 71.75 1007 ASP A O 1
ATOM 7833 N N . GLN A 1 1008 ? 24.628 41.312 9.571 1.00 71.31 1008 GLN A N 1
ATOM 7834 C CA . GLN A 1 1008 ? 23.926 41.189 10.845 1.00 71.31 1008 GLN A CA 1
ATOM 7835 C C . GLN A 1 1008 ? 23.527 39.732 11.150 1.00 71.31 1008 GLN A C 1
ATOM 7837 O O . GLN A 1 1008 ? 23.154 39.419 12.287 1.00 71.31 1008 GLN A O 1
ATOM 7842 N N . LEU A 1 1009 ? 23.611 38.829 10.164 1.00 72.12 1009 LEU A N 1
ATOM 7843 C CA . LEU A 1 1009 ? 23.348 37.398 10.316 1.00 72.12 1009 LEU A CA 1
ATOM 7844 C C . LEU A 1 1009 ? 24.605 36.682 10.843 1.00 72.12 1009 LEU A C 1
ATOM 7846 O O . LEU A 1 1009 ? 25.708 36.894 10.355 1.00 72.12 1009 LEU A O 1
ATOM 7850 N N . GLY A 1 1010 ? 24.449 35.830 11.865 1.00 67.38 1010 GLY A N 1
ATOM 7851 C CA . GLY A 1 1010 ? 25.584 35.234 12.589 1.00 67.38 1010 GLY A CA 1
ATOM 7852 C C . GLY A 1 1010 ? 26.563 34.396 11.742 1.00 67.38 1010 GLY A C 1
ATOM 7853 O O . GLY A 1 1010 ? 26.208 33.906 10.677 1.00 67.38 1010 GLY A O 1
ATOM 7854 N N . ASP A 1 1011 ? 27.768 34.157 12.283 1.00 74.38 1011 ASP A N 1
ATOM 7855 C CA . ASP A 1 1011 ? 28.927 33.531 11.606 1.00 74.38 1011 ASP A CA 1
ATOM 7856 C C . ASP A 1 1011 ? 28.660 32.310 10.716 1.00 74.38 1011 ASP A C 1
ATOM 7858 O O . ASP A 1 1011 ? 27.884 31.418 11.065 1.00 74.38 1011 ASP A O 1
ATOM 7862 N N . LEU A 1 1012 ? 29.460 32.147 9.660 1.00 70.50 1012 LEU A N 1
ATOM 7863 C CA . LEU A 1 1012 ? 29.396 30.973 8.785 1.00 70.50 1012 LEU A CA 1
ATOM 7864 C C . LEU A 1 1012 ? 29.723 29.652 9.502 1.00 70.50 1012 LEU A C 1
ATOM 7866 O O . LEU A 1 1012 ? 28.973 28.690 9.340 1.00 70.50 1012 LEU A O 1
ATOM 7870 N N . HIS A 1 1013 ? 30.749 29.573 10.358 1.00 69.00 1013 HIS A N 1
ATOM 7871 C CA . HIS A 1 1013 ? 31.235 28.287 10.909 1.00 69.00 1013 HIS A CA 1
ATOM 7872 C C . HIS A 1 1013 ? 30.652 27.900 12.279 1.00 69.00 1013 HIS A C 1
ATOM 7874 O O . HIS A 1 1013 ? 30.600 26.720 12.628 1.00 69.00 1013 HIS A O 1
ATOM 7880 N N . GLY A 1 1014 ? 30.110 28.859 13.031 1.00 58.34 1014 GLY A N 1
ATOM 7881 C CA . GLY A 1 1014 ? 29.610 28.618 14.388 1.00 58.34 1014 GLY A CA 1
ATOM 7882 C C . GLY A 1 1014 ? 30.699 28.295 15.415 1.00 58.34 1014 GLY A C 1
ATOM 7883 O O . GLY A 1 1014 ? 31.865 28.152 15.075 1.00 58.34 1014 GLY A O 1
ATOM 7884 N N . PRO A 1 1015 ? 30.340 28.190 16.707 1.00 47.88 1015 PRO A N 1
ATOM 7885 C CA . PRO A 1 1015 ? 31.314 28.201 17.805 1.00 47.88 1015 PRO A CA 1
ATOM 7886 C C . PRO A 1 1015 ? 32.145 26.909 17.975 1.00 47.88 1015 PRO A C 1
ATOM 7888 O O . PRO A 1 1015 ? 32.751 26.721 19.026 1.00 47.88 1015 PRO A O 1
ATOM 7891 N N . ARG A 1 1016 ? 32.164 25.989 16.995 1.00 42.91 1016 ARG A N 1
ATOM 7892 C CA . ARG A 1 1016 ? 32.824 24.667 17.101 1.00 42.91 1016 ARG A CA 1
ATOM 7893 C C . ARG A 1 1016 ? 33.539 24.171 15.840 1.00 42.91 1016 ARG A C 1
ATOM 7895 O O . ARG A 1 1016 ? 33.617 22.971 15.616 1.00 42.91 1016 ARG A O 1
ATOM 7902 N N . HIS A 1 1017 ? 34.128 25.069 15.066 1.00 35.41 1017 HIS A N 1
ATOM 7903 C CA . HIS A 1 1017 ? 35.196 24.699 14.140 1.00 35.41 1017 HIS A CA 1
ATOM 7904 C C . HIS A 1 1017 ? 36.420 25.545 14.477 1.00 35.41 1017 HIS A C 1
ATOM 7906 O O . HIS A 1 1017 ? 36.538 26.677 14.026 1.00 35.41 1017 HIS A O 1
ATOM 7912 N N . LYS A 1 1018 ? 37.331 25.012 15.302 1.00 31.77 1018 LYS A N 1
ATOM 7913 C CA . LYS A 1 1018 ? 38.734 25.395 15.126 1.00 31.77 1018 LYS A CA 1
ATOM 7914 C C . LYS A 1 1018 ? 39.199 24.680 13.850 1.00 31.77 1018 LYS A C 1
ATOM 7916 O O . LYS A 1 1018 ? 38.939 23.478 13.739 1.00 31.77 1018 LYS A O 1
ATOM 7921 N N . PRO A 1 1019 ? 39.810 25.374 12.879 1.00 32.47 1019 PRO A N 1
ATOM 7922 C CA . PRO A 1 1019 ? 40.444 24.704 11.753 1.00 32.47 1019 PRO A CA 1
ATOM 7923 C C . PRO A 1 1019 ? 41.506 23.739 12.297 1.00 32.47 1019 PRO A C 1
ATOM 7925 O O . PRO A 1 1019 ? 42.216 24.077 13.245 1.00 32.47 1019 PRO A O 1
ATOM 7928 N N . LYS A 1 1020 ? 41.589 22.525 11.739 1.00 32.94 1020 LYS A N 1
ATOM 7929 C CA . LYS A 1 1020 ? 42.766 21.674 11.948 1.00 32.94 1020 LYS A CA 1
ATOM 7930 C C . LYS A 1 1020 ? 43.956 22.454 11.392 1.00 32.94 1020 LYS A C 1
ATOM 7932 O O . LYS A 1 1020 ? 44.003 22.710 10.194 1.00 32.94 1020 LYS A O 1
ATOM 7937 N N . THR A 1 1021 ? 44.865 22.870 12.264 1.00 29.75 1021 THR A N 1
ATOM 7938 C CA . THR A 1 1021 ? 46.186 23.359 11.868 1.00 29.75 1021 THR A CA 1
ATOM 7939 C C . THR A 1 1021 ? 46.895 22.258 11.074 1.00 29.75 1021 THR A C 1
ATOM 7941 O O . THR A 1 1021 ? 46.824 21.097 11.492 1.00 29.75 1021 THR A O 1
ATOM 7944 N N . PRO A 1 1022 ? 47.546 22.572 9.941 1.00 32.75 1022 PRO A N 1
ATOM 7945 C CA . PRO A 1 1022 ? 48.397 21.608 9.260 1.00 32.75 1022 PRO A CA 1
ATOM 7946 C C . PRO A 1 1022 ? 49.551 21.239 10.197 1.00 32.75 1022 PRO A C 1
ATOM 7948 O O . PRO A 1 1022 ? 50.146 22.104 10.837 1.00 32.75 1022 PRO A O 1
ATOM 7951 N N . SER A 1 1023 ? 49.813 19.944 10.332 1.00 29.02 1023 SER A N 1
ATOM 7952 C CA . SER A 1 1023 ? 50.958 19.414 11.064 1.00 29.02 1023 SER A CA 1
ATOM 7953 C C . SER A 1 1023 ? 52.248 19.858 10.375 1.00 29.02 1023 SER A C 1
ATOM 7955 O O . SER A 1 1023 ? 52.532 19.417 9.262 1.00 29.02 1023 SER A O 1
ATOM 7957 N N . SER A 1 1024 ? 53.003 20.732 11.034 1.00 28.06 1024 SER A N 1
ATOM 7958 C CA . SER A 1 1024 ? 54.395 21.035 10.701 1.00 28.06 1024 SER A CA 1
ATOM 7959 C C . SER A 1 1024 ? 55.268 19.776 10.854 1.00 28.06 1024 SER A C 1
ATOM 7961 O O . SER A 1 1024 ? 54.946 18.925 11.689 1.00 28.06 1024 SER A O 1
ATOM 7963 N N . PRO A 1 1025 ? 56.354 19.638 10.075 1.00 32.66 1025 PRO A N 1
ATOM 7964 C CA . PRO A 1 1025 ? 57.217 18.463 10.104 1.00 32.66 1025 PRO A CA 1
ATOM 7965 C C . PRO A 1 1025 ? 58.087 18.466 11.369 1.00 32.66 1025 PRO A C 1
ATOM 7967 O O . PRO A 1 1025 ? 58.611 19.505 11.769 1.00 32.66 1025 PRO A O 1
ATOM 7970 N N . SER A 1 1026 ? 58.237 17.304 12.001 1.00 27.81 1026 SER A N 1
ATOM 7971 C CA . SER A 1 1026 ? 59.160 17.110 13.123 1.00 27.81 1026 SER A CA 1
ATOM 7972 C C . SER A 1 1026 ? 60.614 17.122 12.626 1.00 27.81 1026 SER A C 1
ATOM 7974 O O . SER A 1 1026 ? 60.889 16.505 11.594 1.00 27.81 1026 SER A O 1
ATOM 7976 N N . PRO A 1 1027 ? 61.552 17.775 13.336 1.00 32.62 1027 PRO A N 1
ATOM 7977 C CA . PRO A 1 1027 ? 62.956 17.780 12.968 1.00 32.62 1027 PRO A CA 1
ATOM 7978 C C . PRO A 1 1027 ? 63.665 16.509 13.447 1.00 32.62 1027 PRO A C 1
ATOM 7980 O O . PRO A 1 1027 ? 63.345 15.918 14.477 1.00 32.62 1027 PRO A O 1
ATOM 7983 N N . SER A 1 1028 ? 64.653 16.139 12.646 1.00 29.83 1028 SER A N 1
ATOM 7984 C CA . SER A 1 1028 ? 65.732 15.182 12.860 1.00 29.83 1028 SER A CA 1
ATOM 7985 C C . SER A 1 1028 ? 66.264 15.080 14.295 1.00 29.83 1028 SER A C 1
ATOM 7987 O O . SER A 1 1028 ? 66.718 16.074 14.861 1.00 29.83 1028 SER A O 1
ATOM 7989 N N . SER A 1 1029 ? 66.367 13.848 14.799 1.00 31.78 1029 SER A N 1
ATOM 7990 C CA . SER A 1 1029 ? 67.373 13.459 15.788 1.00 31.78 1029 SER A CA 1
ATOM 7991 C C . SER A 1 1029 ? 68.274 12.383 15.187 1.00 31.78 1029 SER A C 1
ATOM 7993 O O . SER A 1 1029 ? 67.840 11.280 14.857 1.00 31.78 1029 SER A O 1
ATOM 7995 N N . THR A 1 1030 ? 69.530 12.768 15.027 1.00 33.16 1030 THR A N 1
ATOM 7996 C CA . THR A 1 1030 ? 70.713 11.970 14.719 1.00 33.16 1030 THR A CA 1
ATOM 7997 C C . THR A 1 1030 ? 70.892 10.782 15.666 1.00 33.16 1030 THR A C 1
ATOM 7999 O O . THR A 1 1030 ? 70.772 10.936 16.879 1.00 33.16 1030 THR A O 1
ATOM 8002 N N . GLY A 1 1031 ? 71.272 9.632 15.113 1.00 27.92 1031 GLY A N 1
ATOM 8003 C CA . GLY A 1 1031 ? 71.741 8.461 15.853 1.00 27.92 1031 GLY A CA 1
ATOM 8004 C C . GLY A 1 1031 ? 72.315 7.438 14.881 1.00 27.92 1031 GLY A C 1
ATOM 8005 O O . GLY A 1 1031 ? 71.570 6.716 14.231 1.00 27.92 1031 GLY A O 1
ATOM 8006 N N . SER A 1 1032 ? 73.635 7.454 14.717 1.00 30.91 1032 SER A N 1
ATOM 8007 C CA . SER A 1 1032 ? 74.388 6.672 13.740 1.00 30.91 1032 SER A CA 1
ATOM 8008 C C . SER A 1 1032 ? 74.523 5.197 14.135 1.00 30.91 1032 SER A C 1
ATOM 8010 O O . SER A 1 1032 ? 74.860 4.908 15.281 1.00 30.91 1032 SER A O 1
ATOM 8012 N N . SER A 1 1033 ? 74.402 4.278 13.178 1.00 29.64 1033 SER A N 1
ATOM 8013 C CA . SER A 1 1033 ? 75.336 3.148 12.994 1.00 29.64 1033 SER A CA 1
ATOM 8014 C C . SER A 1 1033 ? 75.020 2.405 11.687 1.00 29.64 1033 SER A C 1
ATOM 8016 O O . SER A 1 1033 ? 73.889 2.033 11.394 1.00 29.64 1033 SER A O 1
ATOM 8018 N N . THR A 1 1034 ? 76.062 2.300 10.875 1.00 34.69 1034 THR A N 1
ATOM 8019 C CA . THR A 1 1034 ? 76.222 1.750 9.519 1.00 34.69 1034 THR A CA 1
ATOM 8020 C C . THR A 1 1034 ? 76.478 0.213 9.570 1.00 34.69 1034 THR A C 1
ATOM 8022 O O . THR A 1 1034 ? 76.395 -0.362 10.650 1.00 34.69 1034 THR A O 1
ATOM 8025 N N . PRO A 1 1035 ? 76.842 -0.494 8.474 1.00 50.03 1035 PRO A N 1
ATOM 8026 C CA . PRO A 1 1035 ? 75.978 -0.939 7.368 1.00 50.03 1035 PRO A CA 1
ATOM 8027 C C . PRO A 1 1035 ? 76.206 -2.439 7.001 1.00 50.03 1035 PRO A C 1
ATOM 8029 O O . PRO A 1 1035 ? 77.192 -3.034 7.418 1.00 50.03 1035 PRO A O 1
ATOM 8032 N N . ALA A 1 1036 ? 75.380 -3.050 6.138 1.00 29.88 1036 ALA A N 1
ATOM 8033 C CA . ALA A 1 1036 ? 75.804 -4.211 5.327 1.00 29.88 1036 ALA A CA 1
ATOM 8034 C C . ALA A 1 1036 ? 74.883 -4.458 4.108 1.00 29.88 1036 ALA A C 1
ATOM 8036 O O . ALA A 1 1036 ? 73.727 -4.835 4.253 1.00 29.88 1036 ALA A O 1
ATOM 8037 N N . THR A 1 1037 ? 75.434 -4.171 2.917 1.00 31.84 1037 THR A N 1
ATOM 8038 C CA . THR A 1 1037 ? 75.478 -4.989 1.672 1.00 31.84 1037 THR A CA 1
ATOM 8039 C C . THR A 1 1037 ? 74.235 -5.804 1.263 1.00 31.84 1037 THR A C 1
ATOM 8041 O O . THR A 1 1037 ? 73.817 -6.702 1.977 1.00 31.84 1037 THR A O 1
ATOM 8044 N N . ARG A 1 1038 ? 73.557 -5.453 0.156 1.00 31.97 1038 ARG A N 1
ATOM 8045 C CA . ARG A 1 1038 ? 73.823 -5.753 -1.285 1.00 31.97 1038 ARG A CA 1
ATOM 8046 C C . ARG A 1 1038 ? 73.386 -7.158 -1.749 1.00 31.97 1038 ARG A C 1
ATOM 8048 O O . ARG A 1 1038 ? 73.809 -8.149 -1.171 1.00 31.97 1038 ARG A O 1
ATOM 8055 N N . SER A 1 1039 ? 72.708 -7.150 -2.912 1.00 32.78 1039 SER A N 1
ATOM 8056 C CA . SER A 1 1039 ? 72.455 -8.231 -3.899 1.00 32.78 1039 SER A CA 1
ATOM 8057 C C . SER A 1 1039 ? 71.555 -9.385 -3.426 1.00 32.78 1039 SER A C 1
ATOM 8059 O O . SER A 1 1039 ? 71.843 -10.013 -2.421 1.00 32.78 1039 SER A O 1
ATOM 8061 N N . SER A 1 1040 ? 70.456 -9.741 -4.100 1.00 42.62 1040 SER A N 1
ATOM 8062 C CA . SER A 1 1040 ? 70.181 -9.757 -5.549 1.00 42.62 1040 SER A CA 1
ATOM 8063 C C . SER A 1 1040 ? 68.687 -9.612 -5.830 1.00 42.62 1040 SER A C 1
ATOM 8065 O O . SER A 1 1040 ? 67.903 -10.020 -4.943 1.00 42.62 1040 SER A O 1
#

Solvent-accessible surface area (backbone atoms only — not comparable to full-atom values): 59598 Å² total; per-residue (Å²): 130,86,79,84,60,63,56,94,72,74,75,85,74,60,92,65,31,18,50,69,38,48,51,33,48,46,21,36,72,69,69,34,32,40,41,58,53,37,32,73,36,52,78,42,78,88,84,71,68,90,89,70,76,74,70,60,59,64,48,56,54,39,39,60,53,71,70,43,32,52,39,36,19,58,22,61,71,46,57,49,67,61,57,38,58,20,19,53,50,59,37,45,73,14,72,36,44,67,31,76,91,74,38,31,69,34,90,84,78,28,59,30,53,50,99,66,55,31,29,43,44,48,25,63,56,22,56,78,58,64,26,51,42,54,40,65,29,58,48,56,81,50,24,60,38,79,89,78,32,23,42,26,40,42,47,42,89,88,73,67,44,48,38,72,46,45,63,78,61,44,87,38,57,42,59,59,38,40,38,80,49,70,36,74,78,56,97,71,75,82,59,49,63,53,55,46,58,47,45,74,56,86,60,60,74,52,63,93,84,32,63,56,53,54,44,45,48,55,50,50,50,11,39,72,74,32,37,27,54,54,23,55,24,50,92,59,62,39,54,13,56,28,51,52,30,35,36,55,24,44,6,48,47,39,45,57,48,36,60,69,73,67,34,59,76,43,33,60,77,91,36,52,81,24,31,68,68,36,46,76,57,57,102,84,58,49,54,37,47,92,38,26,56,19,34,38,28,28,44,26,41,19,32,61,27,50,54,23,79,35,45,77,66,16,12,61,59,46,33,56,42,51,54,34,30,42,76,74,70,45,86,87,56,81,64,53,60,62,74,51,16,102,50,43,37,73,63,61,37,20,30,48,22,39,36,48,25,84,80,48,52,63,67,54,26,38,14,29,32,31,62,45,94,74,15,39,79,51,72,54,49,75,64,54,42,51,52,38,37,25,63,38,37,42,32,33,53,66,72,60,38,50,30,66,44,65,98,68,92,59,76,95,54,39,30,38,31,49,38,52,49,40,49,24,44,32,21,84,61,53,70,56,61,45,29,51,74,62,43,69,49,80,63,53,59,71,58,36,50,52,38,47,50,49,47,58,70,37,92,41,30,59,38,52,46,37,38,46,46,50,51,42,53,48,51,71,77,44,90,68,73,51,58,27,51,59,40,64,69,58,88,58,75,81,56,64,50,73,66,58,49,44,51,33,20,57,76,42,75,43,82,54,64,95,60,75,47,52,67,42,52,47,36,51,51,46,29,53,59,32,26,43,60,54,90,71,45,66,89,64,72,76,93,40,73,64,53,55,50,48,51,72,46,41,32,80,70,38,24,53,56,42,49,52,41,52,52,50,44,49,44,53,51,34,41,78,71,76,42,74,88,42,64,65,68,85,73,79,74,69,72,67,54,62,96,52,66,54,71,31,76,65,74,84,76,54,63,61,66,61,51,34,51,42,53,73,70,65,56,54,63,71,58,55,17,61,72,70,75,47,50,68,63,52,52,43,50,50,22,62,80,57,30,36,75,70,86,79,77,78,80,84,78,90,75,84,90,79,92,77,81,91,78,81,87,80,78,82,84,74,73,83,52,75,61,57,56,47,48,70,77,47,40,68,70,60,42,42,44,44,42,66,74,65,61,42,48,54,59,57,55,15,62,78,67,76,50,55,44,70,52,51,53,49,47,35,64,71,66,69,55,83,85,77,81,90,68,86,79,71,95,63,97,72,83,59,82,74,68,82,62,34,60,69,59,49,41,47,44,42,69,73,62,65,45,50,49,58,58,55,10,63,75,71,78,43,55,36,69,56,48,53,49,50,36,58,73,61,69,48,80,76,80,64,91,82,69,68,72,80,57,96,64,62,75,88,76,53,56,79,83,50,53,75,39,65,77,45,56,71,41,41,50,21,53,50,52,45,70,71,37,58,84,31,58,32,67,68,57,32,18,66,78,65,77,45,60,62,69,61,56,52,54,33,46,54,53,42,19,61,64,67,71,46,68,37,61,44,77,58,50,104,88,41,60,28,40,57,28,78,59,25,47,52,51,48,64,62,45,57,81,44,26,73,65,72,69,51,61,72,71,59,64,51,61,76,68,57,80,85,81,77,89,78,93,75,82,83,80,86,52,75,66,59,62,59,59,60,71,78,51,57,79,81,47,45,66,28,44,77,40,74,69,27,20,21,33,52,37,44,48,62,57,30,72,79,33,53,35,65,56,56,32,16,58,76,65,75,43,60,45,68,61,54,52,53,38,47,53,49,40,23,59,43,54,75,45,68,36,63,49,78,44,60,106,88,40,60,42,41,70,30,78,57,23,50,53,50,46,66,68,42,56,89,44,44,91,76,33,44,62,84,75,56,101,81,62,79,77,83,75,81,84,76,84,82,79,89,82,91,82,90,83,87,88,82,86,83,89,132

Sequence (1040 aa):
MRGVRSLPLRLAPVPGEALDSWLEALAGRLRTPMGELLTEVGLIEEHRPPGHQLPIRAPWLVLLPPLAAGRLSVTTGLAPETLRAMTLENYDQRALVVDRDKQALHRTRNWRRSAGSGSRYCPDCLAESGGRWQLSWRFGWSYACLTHRRLLADACPQCAGPQRHRRHPDTEIPAPGLCDRPGPRPESGPRPRCRYPLHSTKTLLFEADHPALRAQQDLVDTVTTGVGSFGVYRHAPQPALDVLADVKGLGRRVLFVVSGDRLALLLPADLLPYASTAAGIDAVGRAVPGSAGATAATVTAAWSILGQADVERAAPPMRLLLDAAVERGNFISPTVSRVWARYASPWLQTVHVAAVGPTLRSVDQLRYRSAAARPGSPSASAETVARRAAKTPAVLWPRWEARLDPPAQVRKHLGTALSAALMLVDSRAELAPVISRQLGGLIDQPIATQALQALRAAPQWRDIQVALIRLAEYLDGHDVPIDYARRRRLDYTDLLSQDEWVRACERAVQSPGNGGRYPVAKCLLFERVSGLPGSRMPQLPPQTVSFRSARNRFPYLLTPELLAELDQTGRAFLARRGIDEEPLVWEPPAELLDGLDLPRADPERLDLADLHHRVRAGQAPQHIARHLGADPRTLRFVLTEHPAPGPRAPKPRSGRPKPRQPRKGTSSRRLPTALQIARKQLPRDVLEELYVNRHGTFLEIAEQRGLDRKQVARLVDEYGLPRHLNLPRQADGTRGPKELLDRAWLHGQYVEQNRSFKDIGKELGVTAATVSRWAKHHNIPRQNNRHLSRPDLDVETIPALLRPVLSNNYQLRRLHTFLQVAGYRSLSEACAARGLPTHSVTMHLLRLEEEIGGPLLVRPTKNRPMEPTDLGHKVLAAALPLARQLGLPAAMAQAARSPVRTNHRRRPRTTAAAAARLAGLPALLRPGAGTKGGQRRLRRFLEAVRYPTLTAFARDANLDPGSVTLQIRKLERDLDGQLLVRGGVKHAMQLTGLGKKVVAAAQPYADQLGDLHGPRHKPKTPSSPSPSSTGSSTPATRSS

Secondary structure (DSSP, 8-state):
----PPPSS--PPPTTB-HHHHHHHHHHHHT--HHHHHHHTTSS-SSPPTT-PPPSS-GGGT---HHHHHHHHHHH---HHHHHHTSGGGGBTTTB-EETTTTEE-TTTS-B--TT----B-HHHHHHHTSPPBGGGGSTT--EETTTTEEPB-B-TTT-PBTTSSPPPTTS---TTB--SB-SPPSSS---B---BGGG----B--TT-HHHHHHHHHHHHHHHSEE-SGGGTTS-EEHHHHHHHHHHHHHHHHHH--THHHHTTS-TTTHHHHHHHHTS-TT--BPPSSHHHHHHHHHHHHHHHTSSSHHHHHHHHHHHHHHHHHTTPPP-TTGGGGTSTT--HHHHHHHHHHHGGGS-HHHHHHTTTTSSS-----B-HHHHHHHHHTS-SS--HHHHHHT--SSS--TTHHHHHHHHHHHTTB---HHHIIIIIS-S-S-HHHHHHHHHHHHTSTTHHHHHHHHHHHHHHHHHS--S--HHHHTTS--TTSS-HHHHHHHHHHTT----SSSSHHHHHHHHHHHHH-S-GGGSTTPPP--HHHHHHHHHGGGT--HHHHHHHHHHHHHHHHTTT--SS-S-----GGGGTT---SS--GGGS-HHHHHHHHHTT--HHHHHHHTT--HHHHHHHHHHSPPPPPPPPPPPP---------------PPPPHHHHHHHHS-HHHHHIIIIIS---HHHHHHHHT--HHHHHHHHHHTT-------PPPSS----TTTTT-HHHHHIIIIIS---HHHHHHHTTS-HHHHHHHHHHTT-----TT--PPP---GGGS-TTTGGGSSSHHHHHHHHHHHHHTTSS-HHHHHHHHT--HHHHHHHHHHHHHHHTS--EEPPBTTB--EE-HHHHHHHHHHSTTTTTTT--HHHHHHTT--------------THHHHHHHTS-TTTHHHHSSHHHHHHHHHHHHHTTSSSHHHHHHHTT--HHHHHHHHHHHHHHTTS--EE---TTS--EE-HHHHHHHHHHGGGGGGS--SS-TT-------PPPP-------------

Foldseek 3Di:
DPDQAADPDADDADPQFALLLVLLVVLLVVVHFSQVSCCSLPQDPPDDDPPDDDPQDRLCLAPNDPVSLVSNCRHRVDHSVVSRCNHNVVLDQQQFHAPVVVSGTDQFLFQDAPLQQAFWAALVVCVVVVQTDGSVRRGQLDQADLVQQFGTFRADPQARHGAHSGRQDRRDRRRRQFAQDFHDDDPDDDGDGPRHRSSPDDTDHDDNPFLLSVLSVQLVVSSVVQWRCAAACVVPIHGNSQVVLQLQLQLLLCLQQPDDPLLCVQFPPVLVVLSVQLNPDDPSSSYRRSHSSVSSSSNSSSCSQRRHNHLLNSQVNVLSSVVSCVVVVHDDDLCVSCVSGVRHDQSSSQSSLLNCLVVDALLVNQQQLNLDSGGGHQDDDPVLLLLLLQQAFQFGDLQLQQQAPAPDDQDPCQRNLLSLSLSSHSDPDDSQCCCVPRSPVQDHPVSSSVSSVRCVPGPQNSLNSLLSNLSSVPSSPDDDQGRLSVLQPDDCQVLDDPVLLCVLCVQLVHDSPPPLVVLLLSLLLSCQQRSDHSVPHPPRDDPDPSNVVSNLCVLLVDAPSSLVSSLVSQQVVCVVVVNNRGHRHDHDDPCSSPPGDTNFDRLVPFDPVLLLVCSQVVHDLVVSCVVRVHDSSSSSVCSSVHNRHDDDDPDDDDDDDDDDDDDDDDDDPDDDDLLNVVCVQCPLVNLCCCCVVVVHQLVRVCVVRVHDSVSSVVVCVVSVPDDDDDDDDDPDPDDDPCVLLDLVVLCCVCPVVVDQLCVSCVVVVHHSVVNVVSCVVSVPDPPPVQDQDQFPDDPVLQDPLCVLQSPDRLSLVLLVLLLQPQLWQALVVSCVVPVHDSVVSVVSQVVNCVSSVHHQWDHHDPPGGIHGDPSVVVSCVRCLVCCVRSVHDPVSSVSSVDDDDDDDDDDDDPDVVVVVVLVPAPPLQNLQQVDLLSLLLLLLLLQCLVDQALVVSCVVLVHDSVVNVVSVVVSCVSSVHDQWPGDPPPGGIDGDPSVVVSNVRCVVCSVVRDDNPPDPDDDPDPDDDDDDDDDDDDDDDDDD

pLDDT: mean 77.87, std 17.81, range [26.3, 97.88]

Nearest PDB structures (foldseek):
  4ihs-assembly1_B  TM=8.467E-01  e=8.443E-02  Acinetobacter baylyi ADP1
  5z4y-assembly1_B  TM=8.446E-01  e=1.251E-01  unclassified
  2esn-assembly1_C  TM=7.487E-01  e=1.366E-01  Pseudomonas aeruginosa
  3fm5-assembly3_D  TM=4.915E-01  e=8.949E-01  Rhodococcus jostii RHA1
  3fm5-assembly3_B  TM=4.881E-01  e=1.163E+00  Rhodococcus jostii RHA1

Mean predicted aligned error: 20.35 Å